Protein 6XJB (pdb70)

B-factor: mean 52.87, std 14.6, range [23.79, 111.24]

Structure (mmCIF, N/CA/C/O backbone):
data_6XJB
#
_entry.id   6XJB
#
_cell.length_a   1.00
_cell.length_b   1.00
_cell.length_c   1.00
_cell.angle_alpha   90.00
_cell.angle_beta   90.00
_cell.angle_gamma   90.00
#
_symmetry.space_group_name_H-M   'P 1'
#
loop_
_atom_site.group_PDB
_atom_site.id
_atom_site.type_symbol
_atom_site.label_atom_id
_atom_site.label_alt_id
_atom_site.label_comp_id
_atom_site.label_asym_id
_atom_site.label_entity_id
_atom_site.label_seq_id
_atom_site.pdbx_PDB_ins_code
_atom_site.Cartn_x
_atom_site.Cartn_y
_atom_site.Cartn_z
_atom_site.occupancy
_atom_site.B_iso_or_equiv
_atom_site.auth_seq_id
_atom_site.auth_comp_id
_atom_site.auth_asym_id
_atom_site.auth_atom_id
_atom_site.pdbx_PDB_model_num
ATOM 1 N N . THR A 1 1 ? 163.726 97.366 108.138 1.00 78.31 674 THR A N 1
ATOM 2 C CA . THR A 1 1 ? 162.513 97.958 107.585 1.00 78.31 674 THR A CA 1
ATOM 3 C C . THR A 1 1 ? 162.305 99.378 108.102 1.00 78.31 674 THR A C 1
ATOM 4 O O . THR A 1 1 ? 161.331 99.657 108.801 1.00 78.31 674 THR A O 1
ATOM 8 N N . GLU A 1 2 ? 163.226 100.270 107.753 1.00 76.97 675 GLU A N 1
ATOM 9 C CA . GLU A 1 2 ? 163.117 101.652 108.194 1.00 76.97 675 GLU A CA 1
ATOM 10 C C . GLU A 1 2 ? 161.946 102.331 107.487 1.00 76.97 675 GLU A C 1
ATOM 11 O O . GLU A 1 2 ? 161.829 102.250 106.259 1.00 76.97 675 GLU A O 1
ATOM 17 N N . PRO A 1 3 ? 161.066 103.001 108.223 1.00 73.53 676 PRO A N 1
ATOM 18 C CA . PRO A 1 3 ? 159.887 103.609 107.602 1.00 73.53 676 PRO A CA 1
ATOM 19 C C . PRO A 1 3 ? 160.190 104.982 107.020 1.00 73.53 676 PRO A C 1
ATOM 20 O O . PRO A 1 3 ? 161.204 105.614 107.322 1.00 73.53 676 PRO A O 1
ATOM 24 N N . GLU A 1 4 ? 159.275 105.436 106.169 1.00 69.19 677 GLU A N 1
ATOM 25 C CA . GLU A 1 4 ? 159.374 106.756 105.570 1.00 69.19 677 GLU A CA 1
ATOM 26 C C . GLU A 1 4 ? 158.929 107.825 106.564 1.00 69.19 677 GLU A C 1
ATOM 27 O O . GLU A 1 4 ? 158.243 107.548 107.551 1.00 69.19 677 GLU A O 1
ATOM 33 N N . LYS A 1 5 ? 159.332 109.063 106.292 1.00 63.20 678 LYS A N 1
ATOM 34 C CA . LYS A 1 5 ? 159.025 110.196 107.155 1.00 63.20 678 LYS A CA 1
ATOM 35 C C . LYS A 1 5 ? 158.012 111.100 106.463 1.00 63.20 678 LYS A C 1
ATOM 36 O O . LYS A 1 5 ? 158.261 111.590 105.356 1.00 63.20 678 LYS A O 1
ATOM 42 N N . LYS A 1 6 ? 156.868 111.305 107.112 1.00 61.17 679 LYS A N 1
ATOM 43 C CA . LYS A 1 6 ? 155.821 112.179 106.604 1.00 61.17 679 LYS A CA 1
ATOM 44 C C . LYS A 1 6 ? 155.309 113.047 107.744 1.00 61.17 679 LYS A C 1
ATOM 45 O O . LYS A 1 6 ? 155.691 112.874 108.903 1.00 61.17 679 LYS A O 1
ATOM 51 N N . LEU A 1 7 ? 154.438 113.993 107.400 1.00 58.63 680 LEU A N 1
ATOM 52 C CA . LEU A 1 7 ? 153.781 114.816 108.404 1.00 58.63 680 LEU A CA 1
ATOM 53 C C . LEU A 1 7 ? 152.534 114.102 108.908 1.00 58.63 680 LEU A C 1
ATOM 54 O O . LEU A 1 7 ? 151.739 113.591 108.115 1.00 58.63 680 LEU A O 1
ATOM 59 N N . GLU A 1 8 ? 152.366 114.063 110.227 1.00 61.56 681 GLU A N 1
ATOM 60 C CA . GLU A 1 8 ? 151.273 113.327 110.845 1.00 61.56 681 GLU A CA 1
ATOM 61 C C . GLU A 1 8 ? 150.692 114.124 112.002 1.00 61.56 681 GLU A C 1
ATOM 62 O O . GLU A 1 8 ? 151.430 114.648 112.841 1.00 61.56 681 GLU A O 1
ATOM 68 N N . LEU A 1 9 ? 149.366 114.211 112.039 1.00 59.78 682 LEU A N 1
ATOM 69 C CA . LEU A 1 9 ? 148.659 114.831 113.150 1.00 59.78 682 LEU A CA 1
ATOM 70 C C . LEU A 1 9 ? 148.229 113.739 114.122 1.00 59.78 682 LEU A C 1
ATOM 71 O O . LEU A 1 9 ? 147.428 112.867 113.768 1.00 59.78 682 LEU A O 1
ATOM 76 N N . ARG A 1 10 ? 148.761 113.787 115.343 1.00 56.48 683 ARG A N 1
ATOM 77 C CA . ARG A 1 10 ? 148.554 112.727 116.324 1.00 56.48 683 ARG A CA 1
ATOM 78 C C . ARG A 1 10 ? 147.424 113.049 117.297 1.00 56.48 683 ARG A C 1
ATOM 79 O O . ARG A 1 10 ? 146.307 112.548 117.143 1.00 56.48 683 ARG A O 1
ATOM 87 N N . ASN A 1 11 ? 147.694 113.884 118.300 1.00 59.54 684 ASN A N 1
ATOM 88 C CA . ASN A 1 11 ? 146.717 114.170 119.353 1.00 59.54 684 ASN A CA 1
ATOM 89 C C . ASN A 1 11 ? 145.670 115.162 118.843 1.00 59.54 684 ASN A C 1
ATOM 90 O O . ASN A 1 11 ? 145.490 116.261 119.367 1.00 59.54 684 ASN A O 1
ATOM 95 N N . VAL A 1 12 ? 144.958 114.737 117.801 1.00 56.72 685 VAL A N 1
ATOM 96 C CA . VAL A 1 12 ? 143.894 115.543 117.203 1.00 56.72 685 VAL A CA 1
ATOM 97 C C . VAL A 1 12 ? 142.749 115.601 118.210 1.00 56.72 685 VAL A C 1
ATOM 98 O O . VAL A 1 12 ? 141.934 114.681 118.293 1.00 56.72 685 VAL A O 1
ATOM 102 N N . SER A 1 13 ? 142.685 116.687 118.983 1.00 56.39 686 SER A N 1
ATOM 103 C CA . SER A 1 13 ? 141.625 116.818 119.977 1.00 56.39 686 SER A CA 1
ATOM 104 C C . SER A 1 13 ? 140.275 117.056 119.315 1.00 56.39 686 SER A C 1
ATOM 105 O O . SER A 1 13 ? 139.320 116.309 119.557 1.00 56.39 686 SER A O 1
ATOM 108 N N . ASP A 1 14 ? 140.172 118.085 118.477 1.00 54.84 687 ASP A N 1
ATOM 109 C CA . ASP A 1 14 ? 138.928 118.350 117.771 1.00 54.84 687 ASP A CA 1
ATOM 110 C C . ASP A 1 14 ? 139.233 119.023 116.441 1.00 54.84 687 ASP A C 1
ATOM 111 O O . ASP A 1 14 ? 140.349 119.489 116.196 1.00 54.84 687 ASP A O 1
ATOM 116 N N . ILE A 1 15 ? 138.222 119.052 115.577 1.00 55.08 688 ILE A N 1
ATOM 117 C CA . ILE A 1 15 ? 138.349 119.561 114.218 1.00 55.08 688 ILE A CA 1
ATOM 118 C C . ILE A 1 15 ? 137.214 120.539 113.957 1.00 55.08 688 ILE A C 1
ATOM 119 O O . ILE A 1 15 ? 136.079 120.314 114.390 1.00 55.08 688 ILE A O 1
ATOM 124 N N . GLU A 1 16 ? 137.517 121.626 113.248 1.00 56.65 689 GLU A N 1
ATOM 125 C CA . GLU A 1 16 ? 136.532 122.640 112.909 1.00 56.65 689 GLU A CA 1
ATOM 126 C C . GLU A 1 16 ? 136.642 122.983 111.432 1.00 56.65 689 GLU A C 1
ATOM 127 O O . GLU A 1 16 ? 137.703 122.833 110.819 1.00 56.65 689 GLU A O 1
ATOM 133 N N . LEU A 1 17 ? 135.537 123.461 110.868 1.00 60.43 690 LEU A N 1
ATOM 134 C CA . LEU A 1 17 ? 135.457 123.810 109.456 1.00 60.43 690 LEU A CA 1
ATOM 135 C C . LEU A 1 17 ? 135.059 125.271 109.317 1.00 60.43 690 LEU A C 1
ATOM 136 O O . LEU A 1 17 ? 134.019 125.687 109.836 1.00 60.43 690 LEU A O 1
ATOM 141 N N . TYR A 1 18 ? 135.885 126.042 108.613 1.00 60.32 691 TYR A N 1
ATOM 142 C CA . TYR A 1 18 ? 135.629 127.453 108.371 1.00 60.32 691 TYR A CA 1
ATOM 143 C C . TYR A 1 18 ? 135.460 127.683 106.876 1.00 60.32 691 TYR A C 1
ATOM 144 O O . TYR A 1 18 ? 135.805 126.830 106.055 1.00 60.32 691 TYR A O 1
ATOM 153 N N . SER A 1 19 ? 134.929 128.853 106.528 1.00 62.89 692 SER A N 1
ATOM 154 C CA . SER A 1 19 ? 134.628 129.177 105.141 1.00 62.89 692 SER A CA 1
ATOM 155 C C . SER A 1 19 ? 135.038 130.611 104.841 1.00 62.89 692 SER A C 1
ATOM 156 O O . SER A 1 19 ? 135.360 131.390 105.740 1.00 62.89 692 SER A O 1
ATOM 159 N N . GLN A 1 20 ? 135.025 130.946 103.551 1.00 65.38 693 GLN A N 1
ATOM 160 C CA . GLN A 1 20 ? 135.287 132.2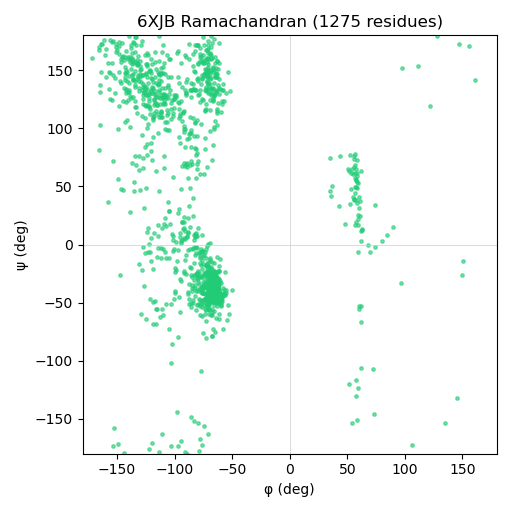98 103.070 1.00 65.38 693 GLN A CA 1
ATOM 161 C C . GLN A 1 20 ? 134.270 132.706 102.007 1.00 65.38 693 GLN A C 1
ATOM 162 O O . GLN A 1 20 ? 134.633 133.244 100.959 1.00 65.38 693 GLN A O 1
ATOM 168 N N . THR A 1 21 ? 132.987 132.445 102.265 1.00 69.02 694 THR A N 1
ATOM 169 C CA . THR A 1 21 ? 131.962 132.691 101.255 1.00 69.02 694 THR A CA 1
ATOM 170 C C . THR A 1 21 ? 131.701 134.181 101.073 1.00 69.02 694 THR A C 1
ATOM 171 O O . THR A 1 21 ? 131.811 134.707 99.960 1.00 69.02 694 THR A O 1
ATOM 175 N N . ASN A 1 22 ? 131.351 134.876 102.152 1.00 72.58 695 ASN A N 1
ATOM 176 C CA . ASN A 1 22 ? 130.999 136.288 102.095 1.00 72.58 695 ASN A CA 1
ATOM 177 C C . ASN A 1 22 ? 132.167 137.197 102.453 1.00 72.58 695 ASN A C 1
ATOM 178 O O . ASN A 1 22 ? 131.948 138.312 102.936 1.00 72.58 695 ASN A O 1
ATOM 183 N N . GLY A 1 23 ? 133.400 136.749 102.232 1.00 71.12 696 GLY A N 1
ATOM 184 C CA . GLY A 1 23 ? 134.564 137.525 102.596 1.00 71.12 696 GLY A CA 1
ATOM 185 C C . GLY A 1 23 ? 134.856 137.577 104.079 1.00 71.12 696 GLY A C 1
ATOM 186 O O . GLY A 1 23 ? 135.859 138.184 104.475 1.00 71.12 696 GLY A O 1
ATOM 187 N N . THR A 1 24 ? 134.015 136.965 104.910 1.00 66.51 697 THR A N 1
ATOM 188 C CA . THR A 1 24 ? 134.209 136.931 106.352 1.00 66.51 697 THR A CA 1
ATOM 189 C C . THR A 1 24 ? 134.160 135.484 106.816 1.00 66.51 697 THR A C 1
ATOM 190 O O . THR A 1 24 ? 133.245 134.742 106.447 1.00 66.51 697 THR A O 1
ATOM 194 N N . TYR A 1 25 ? 135.142 135.090 107.619 1.00 58.80 698 TYR A N 1
ATOM 195 C CA . TYR A 1 25 ? 135.251 133.704 108.047 1.00 58.80 698 TYR A CA 1
ATOM 196 C C . TYR A 1 25 ? 134.289 133.413 109.191 1.00 58.80 698 TYR A C 1
ATOM 197 O O . TYR A 1 25 ? 134.090 134.239 110.085 1.00 58.80 698 TYR A O 1
ATOM 206 N N . ARG A 1 26 ? 133.690 132.224 109.158 1.00 62.30 699 ARG A N 1
ATOM 207 C CA . ARG A 1 26 ? 132.732 131.817 110.172 1.00 62.30 699 ARG A CA 1
ATOM 208 C C . ARG A 1 26 ? 132.828 130.310 110.364 1.00 62.30 699 ARG A C 1
ATOM 209 O O . ARG A 1 26 ? 133.498 129.607 109.604 1.00 62.30 699 ARG A O 1
ATOM 217 N N . GLN A 1 27 ? 132.141 129.819 111.391 1.00 64.04 700 GLN A N 1
ATOM 218 C CA . GLN A 1 27 ? 132.217 128.420 111.799 1.00 64.04 700 GLN A CA 1
ATOM 219 C C . GLN A 1 27 ? 131.059 127.648 111.177 1.00 64.04 700 GLN A C 1
ATOM 220 O O . GLN A 1 27 ? 129.903 127.823 111.573 1.00 64.04 700 GLN A O 1
ATOM 226 N N . HIS A 1 28 ? 131.373 126.791 110.203 1.00 67.29 701 HIS A N 1
ATOM 227 C CA . HIS A 1 28 ? 130.393 125.876 109.620 1.00 67.29 701 HIS A CA 1
ATOM 228 C C . HIS A 1 28 ? 130.424 124.561 110.400 1.00 67.29 701 HIS A C 1
ATOM 229 O O . HIS A 1 28 ? 130.833 123.507 109.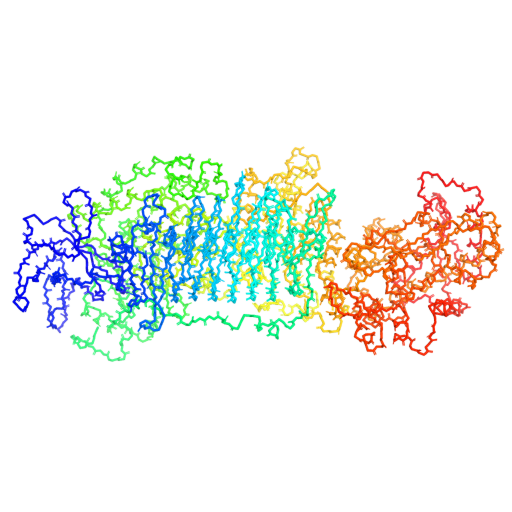909 1.00 67.29 701 HIS A O 1
ATOM 236 N N . VAL A 1 29 ? 129.975 124.644 111.653 1.00 75.09 702 VAL A N 1
ATOM 237 C CA . VAL A 1 29 ? 130.091 123.507 112.562 1.00 75.09 702 VAL A CA 1
ATOM 238 C C . VAL A 1 29 ? 129.140 122.388 112.154 1.00 75.09 702 VAL A C 1
ATOM 239 O O . VAL A 1 29 ? 129.499 121.205 112.192 1.00 75.09 702 VAL A O 1
ATOM 243 N N . SER A 1 30 ? 127.921 122.737 111.748 1.00 82.49 703 SER A N 1
ATOM 244 C CA . SER A 1 30 ? 126.921 121.741 111.397 1.00 82.49 703 SER A CA 1
ATOM 245 C C . SER A 1 30 ? 126.109 122.229 110.207 1.00 82.49 703 SER A C 1
ATOM 246 O O . SER A 1 30 ? 126.160 123.403 109.832 1.00 82.49 703 SER A O 1
ATOM 249 N N . LEU A 1 31 ? 125.359 121.300 109.617 1.00 88.09 704 LEU A N 1
ATOM 250 C CA . LEU A 1 31 ? 124.472 121.573 108.488 1.00 88.09 704 LEU A CA 1
ATOM 251 C C . LEU A 1 31 ? 125.236 122.186 107.315 1.00 88.09 704 LEU A C 1
ATOM 252 O O . LEU A 1 31 ? 124.981 123.312 106.885 1.00 88.09 704 LEU A O 1
ATOM 257 N N . ASP A 1 32 ? 126.196 121.416 106.799 1.00 87.08 705 ASP A N 1
ATOM 258 C CA . ASP A 1 32 ? 126.884 121.833 105.584 1.00 87.08 705 ASP A CA 1
ATOM 259 C C . ASP A 1 32 ? 125.989 121.683 104.362 1.00 87.08 705 ASP A C 1
ATOM 260 O O . ASP A 1 32 ? 126.253 122.293 103.320 1.00 87.08 705 ASP A O 1
ATOM 265 N N . GLY A 1 33 ? 124.933 120.882 104.467 1.00 87.43 706 GLY A N 1
ATOM 266 C CA . GLY A 1 33 ? 124.022 120.686 103.361 1.00 87.43 706 GLY A CA 1
ATOM 267 C C . GLY A 1 33 ? 124.624 119.834 102.264 1.00 87.43 706 GLY A C 1
ATOM 268 O O . GLY A 1 33 ? 125.401 118.902 102.493 1.00 87.43 706 GLY A O 1
ATOM 269 N N . ILE A 1 34 ? 124.240 120.169 101.037 1.00 89.17 707 ILE A N 1
ATOM 270 C CA . ILE A 1 34 ? 124.789 119.521 99.850 1.00 89.17 707 ILE A CA 1
ATOM 271 C C . ILE A 1 34 ? 126.276 119.859 99.797 1.00 89.17 707 ILE A C 1
ATOM 272 O O . ILE A 1 34 ? 126.676 120.937 100.262 1.00 89.17 707 ILE A O 1
ATOM 277 N N . PRO A 1 35 ? 127.132 118.965 99.304 1.00 84.40 708 PRO A N 1
ATOM 278 C CA . PRO A 1 35 ? 128.540 119.327 99.106 1.00 84.40 708 PRO A CA 1
ATOM 279 C C . PRO A 1 35 ? 128.681 120.608 98.296 1.00 84.40 708 PRO A C 1
ATOM 280 O O . PRO A 1 35 ? 128.048 120.779 97.252 1.00 84.40 708 PRO A O 1
ATOM 284 N N . GLU A 1 36 ? 129.520 121.513 98.793 1.00 80.82 709 GLU A N 1
ATOM 285 C CA . GLU A 1 36 ? 129.632 122.838 98.200 1.00 80.82 709 GLU A CA 1
ATOM 286 C C . GLU A 1 36 ? 130.272 122.765 96.820 1.00 80.82 709 GLU A C 1
ATOM 287 O O . GLU A 1 36 ? 131.082 121.880 96.535 1.00 80.82 709 GLU A O 1
ATOM 293 N N . ASN A 1 37 ? 129.895 123.712 95.958 1.00 81.39 710 ASN A N 1
ATOM 294 C CA . ASN A 1 37 ? 130.417 123.726 94.596 1.00 81.39 710 ASN A CA 1
ATOM 295 C C . ASN A 1 37 ? 131.885 124.133 94.565 1.00 81.39 710 ASN A C 1
ATOM 296 O O . ASN A 1 37 ? 132.698 123.498 93.883 1.00 81.39 710 ASN A O 1
ATOM 301 N N . THR A 1 38 ? 132.243 125.187 95.292 1.00 78.76 711 THR A N 1
ATOM 302 C CA . THR A 1 38 ? 133.612 125.674 95.350 1.00 78.76 711 THR A CA 1
ATOM 303 C C . THR A 1 38 ? 134.235 125.309 96.691 1.00 78.76 711 THR A C 1
ATOM 304 O O . THR A 1 38 ? 133.564 125.308 97.727 1.00 78.76 711 THR A O 1
ATOM 308 N N . ASP A 1 39 ? 135.527 124.998 96.663 1.00 74.49 712 ASP A N 1
ATOM 309 C CA . ASP A 1 39 ? 136.252 124.544 97.844 1.00 74.49 712 ASP A CA 1
ATOM 310 C C . ASP A 1 39 ? 137.215 125.633 98.308 1.00 74.49 712 ASP A C 1
ATOM 311 O O . ASP A 1 39 ? 138.427 125.565 98.096 1.00 74.49 712 ASP A O 1
ATOM 316 N N . THR A 1 40 ? 136.654 126.653 98.953 1.00 65.81 713 THR A N 1
ATOM 317 C CA . THR A 1 40 ? 137.435 127.686 99.617 1.00 65.81 713 THR A CA 1
ATOM 318 C C . THR A 1 40 ? 137.500 127.484 101.124 1.00 65.81 713 THR A C 1
ATOM 319 O O . THR A 1 40 ? 138.060 128.330 101.826 1.00 65.81 713 THR A O 1
ATOM 323 N N . TYR A 1 41 ? 136.938 126.392 101.632 1.00 62.22 714 TYR A N 1
ATOM 324 C CA . TYR A 1 41 ? 136.985 126.106 103.057 1.00 62.22 714 TYR A CA 1
ATOM 325 C C . TYR A 1 41 ? 138.402 125.738 103.475 1.00 62.22 714 TYR A C 1
ATOM 326 O O . TYR A 1 41 ? 139.229 125.350 102.646 1.00 62.22 714 TYR A O 1
ATOM 335 N N . PHE A 1 42 ? 138.686 125.861 104.769 1.00 54.55 715 PHE A N 1
ATOM 336 C CA . PHE A 1 42 ? 139.949 125.409 105.334 1.00 54.55 715 PHE A CA 1
ATOM 337 C C . PHE A 1 42 ? 139.695 124.799 106.705 1.00 54.55 715 PHE A C 1
ATOM 338 O O . PHE A 1 42 ? 139.008 125.394 107.541 1.00 54.55 715 PHE A O 1
ATOM 346 N N . VAL A 1 43 ? 140.233 123.603 106.918 1.00 53.07 716 VAL A N 1
ATOM 347 C CA . VAL A 1 43 ? 140.007 122.837 108.135 1.00 53.07 716 VAL A CA 1
ATOM 348 C C . VAL A 1 43 ? 141.001 123.286 109.197 1.00 53.07 716 VAL A C 1
ATOM 349 O O . VAL A 1 43 ? 142.203 123.410 108.931 1.00 53.07 716 VAL A O 1
ATOM 353 N N . LYS A 1 44 ? 140.499 123.529 110.404 1.00 50.41 717 LYS A N 1
ATOM 354 C CA . LYS A 1 44 ? 141.309 123.941 111.542 1.00 50.41 717 LYS A CA 1
ATOM 355 C C . LYS A 1 44 ? 141.284 122.826 112.577 1.00 50.41 717 LYS A C 1
ATOM 356 O O . LYS A 1 44 ? 140.247 122.578 113.200 1.00 50.41 717 LYS A O 1
ATOM 362 N N . VAL A 1 45 ? 142.412 122.145 112.750 1.00 49.60 718 VAL A N 1
ATOM 363 C CA . VAL A 1 45 ? 142.511 121.037 113.693 1.00 49.60 718 VAL A CA 1
ATOM 364 C C . VAL A 1 45 ? 143.180 121.540 114.965 1.00 49.60 718 VAL A C 1
ATOM 365 O O . VAL A 1 45 ? 144.330 121.998 114.940 1.00 49.60 718 VAL A O 1
ATOM 369 N N . LYS A 1 46 ? 142.449 121.492 116.075 1.00 52.66 719 LYS A N 1
ATOM 370 C CA . LYS A 1 46 ? 142.969 121.897 117.371 1.00 52.66 719 LYS A CA 1
ATOM 371 C C . LYS A 1 46 ? 143.386 120.656 118.146 1.00 52.66 719 LYS A C 1
ATOM 372 O O . LYS A 1 46 ? 142.602 119.710 118.288 1.00 52.66 719 LYS A O 1
ATOM 378 N N . SER A 1 47 ? 144.622 120.660 118.634 1.00 56.09 720 SER A N 1
ATOM 379 C CA . SER A 1 47 ? 145.214 119.516 119.307 1.00 56.09 720 SER A CA 1
ATOM 380 C C . SER A 1 47 ? 145.422 119.833 120.780 1.00 56.09 720 SER A C 1
ATOM 381 O O . SER A 1 47 ? 145.684 120.982 121.145 1.00 56.09 720 SER A O 1
ATOM 384 N N . SER A 1 48 ? 145.298 118.808 121.624 1.00 60.17 721 SER A N 1
ATOM 385 C CA . SER A 1 48 ? 145.559 118.995 123.047 1.00 60.17 721 SER A CA 1
ATOM 386 C C . SER A 1 48 ? 147.055 118.996 123.334 1.00 60.17 721 SER A C 1
ATOM 387 O O . SER A 1 48 ? 147.502 119.564 124.337 1.00 60.17 721 SER A O 1
ATOM 390 N N . ALA A 1 49 ? 147.845 118.362 122.465 1.00 58.50 722 ALA A N 1
ATOM 391 C CA . ALA A 1 49 ? 149.286 118.307 122.684 1.00 58.50 722 ALA A CA 1
ATOM 392 C C . ALA A 1 49 ? 149.970 119.583 122.212 1.00 58.50 722 ALA A C 1
ATOM 393 O O . ALA A 1 49 ? 150.664 120.246 122.991 1.00 58.50 722 ALA A O 1
ATOM 395 N N . PHE A 1 50 ? 149.787 119.946 120.943 1.00 55.54 723 PHE A N 1
ATOM 396 C CA . PHE A 1 50 ? 150.418 121.130 120.378 1.00 55.54 723 PHE A CA 1
ATOM 397 C C . PHE A 1 50 ? 149.343 122.060 119.836 1.00 55.54 723 PHE A C 1
ATOM 398 O O . PHE A 1 50 ? 148.143 121.807 119.967 1.00 55.54 723 PHE A O 1
ATOM 406 N N . LYS A 1 51 ? 149.792 123.146 119.215 1.00 54.33 724 LYS A N 1
ATOM 407 C CA . LYS A 1 51 ? 148.882 124.179 118.746 1.00 54.33 724 LYS A CA 1
ATOM 408 C C . LYS A 1 51 ? 148.076 123.696 117.543 1.00 54.33 724 LYS A C 1
ATOM 409 O O . LYS A 1 51 ? 148.319 122.627 116.978 1.00 54.33 724 LYS A O 1
ATOM 415 N N . ASP A 1 52 ? 147.101 124.513 117.154 1.00 51.92 725 ASP A N 1
ATOM 416 C CA . ASP A 1 52 ? 146.221 124.174 116.045 1.00 51.92 725 ASP A CA 1
ATOM 417 C C . ASP A 1 52 ? 146.955 124.280 114.714 1.00 51.92 725 ASP A C 1
ATOM 418 O O . ASP A 1 52 ? 147.992 124.937 114.599 1.00 51.92 725 ASP A O 1
ATOM 423 N N . VAL A 1 53 ? 146.403 123.620 113.698 1.00 49.28 726 VAL A N 1
ATOM 424 C CA . VAL A 1 53 ? 146.953 123.628 112.347 1.00 49.28 726 VAL A CA 1
ATOM 425 C C . VAL A 1 53 ? 145.827 123.938 111.369 1.00 49.28 726 VAL A C 1
ATOM 426 O O . VAL A 1 53 ? 144.734 123.369 111.473 1.00 49.28 726 VAL A O 1
ATOM 430 N N . TYR A 1 54 ? 146.095 124.839 110.423 1.00 49.79 727 TYR A N 1
ATOM 431 C CA . TYR A 1 54 ? 145.128 125.227 109.400 1.00 49.79 727 TYR A CA 1
ATOM 432 C C . TYR A 1 54 ? 145.570 124.609 108.079 1.00 49.79 727 TYR A C 1
ATOM 433 O O . TYR A 1 54 ? 146.634 124.952 107.554 1.00 49.79 727 TYR A O 1
ATOM 442 N N . ILE A 1 55 ? 144.757 123.710 107.537 1.00 52.52 728 ILE A N 1
ATOM 443 C CA . ILE A 1 55 ? 145.083 122.992 106.312 1.00 52.52 728 ILE A CA 1
ATOM 444 C C . ILE A 1 55 ? 143.932 123.154 105.325 1.00 52.52 728 ILE A C 1
ATOM 445 O O . ILE A 1 55 ? 142.767 123.032 105.709 1.00 52.52 728 ILE A O 1
ATOM 450 N N . PRO A 1 56 ? 144.199 123.425 104.050 1.00 55.09 729 PRO A N 1
ATOM 451 C CA . PRO A 1 56 ? 143.103 123.688 103.111 1.00 55.09 729 PRO A CA 1
ATOM 452 C C . PRO A 1 56 ? 142.395 122.403 102.709 1.00 55.09 729 PRO A C 1
ATOM 453 O O . PRO A 1 56 ? 143.010 121.341 102.594 1.00 55.09 729 PRO A O 1
ATOM 457 N N . VAL A 1 57 ? 141.084 122.512 102.493 1.00 60.98 730 VAL A N 1
ATOM 458 C CA . VAL A 1 57 ? 140.283 121.346 102.143 1.00 60.98 730 VAL A CA 1
ATOM 459 C C . VAL A 1 57 ? 140.554 120.948 100.699 1.00 60.98 730 VAL A C 1
ATOM 460 O O . VAL A 1 57 ? 140.998 121.764 99.879 1.00 60.98 730 VAL A O 1
ATOM 464 N N . ALA A 1 58 ? 140.298 119.679 100.384 1.00 68.18 731 ALA A N 1
ATOM 465 C CA . ALA A 1 58 ? 140.469 119.155 99.035 1.00 68.18 731 ALA A CA 1
ATOM 466 C C . ALA A 1 58 ? 139.167 118.637 98.438 1.00 68.18 731 ALA A C 1
ATOM 467 O O . ALA A 1 58 ? 138.825 118.984 97.304 1.00 68.18 731 ALA A O 1
ATOM 469 N N . SER A 1 59 ? 138.433 117.810 99.178 1.00 69.65 732 SER A N 1
ATOM 470 C CA . SER A 1 59 ? 137.224 117.192 98.648 1.00 69.65 732 SER A CA 1
ATOM 471 C C . SER A 1 59 ? 136.176 117.062 99.740 1.00 69.65 732 SER A C 1
ATOM 472 O O . SER A 1 59 ? 136.428 116.439 100.774 1.00 69.65 732 SER A O 1
ATOM 475 N N . ILE A 1 60 ? 134.999 117.630 99.502 1.00 73.49 733 ILE A N 1
ATOM 476 C CA . ILE A 1 60 ? 133.864 117.519 100.411 1.00 73.49 733 ILE A CA 1
ATOM 477 C C . ILE A 1 60 ? 132.801 116.681 99.718 1.00 73.49 733 ILE A C 1
ATOM 478 O O . ILE A 1 60 ? 132.226 117.110 98.710 1.00 73.49 733 ILE A O 1
ATOM 483 N N . THR A 1 61 ? 132.536 115.487 100.248 1.00 79.94 734 THR A N 1
ATOM 484 C CA . THR A 1 61 ? 131.577 114.583 99.635 1.00 79.94 734 THR A CA 1
ATOM 485 C C . THR A 1 61 ? 130.653 114.031 100.709 1.00 79.94 734 THR A C 1
ATOM 486 O O . THR A 1 61 ? 130.861 114.243 101.905 1.00 79.94 734 THR A O 1
ATOM 490 N N . GLU A 1 62 ? 129.624 113.318 100.265 1.00 90.13 735 GLU A N 1
ATOM 491 C CA . GLU A 1 62 ? 128.651 112.703 101.156 1.00 90.13 735 GLU A CA 1
ATOM 492 C C . GLU A 1 62 ? 128.849 111.195 101.156 1.00 90.13 735 GLU A C 1
ATOM 493 O O . GLU A 1 62 ? 128.900 110.570 100.092 1.00 90.13 735 GLU A O 1
ATOM 499 N N . GLU A 1 63 ? 128.962 110.617 102.348 1.00 94.93 736 GLU A N 1
ATOM 500 C CA . GLU A 1 63 ? 129.107 109.181 102.512 1.00 94.93 736 GLU A CA 1
ATOM 501 C C . GLU A 1 63 ? 128.174 108.710 103.617 1.00 94.93 736 GLU A C 1
ATOM 502 O O . GLU A 1 63 ? 127.999 109.377 104.640 1.00 94.93 736 GLU A O 1
ATOM 508 N N . LYS A 1 64 ? 127.568 107.546 103.399 1.00 97.81 737 LYS A N 1
ATOM 509 C CA . LYS A 1 64 ? 126.620 106.973 104.348 1.00 97.81 737 LYS A CA 1
ATOM 510 C C . LYS A 1 64 ? 127.398 106.256 105.446 1.00 97.81 737 LYS A C 1
ATOM 511 O O . LYS A 1 64 ? 127.942 105.170 105.223 1.00 97.81 737 LYS A O 1
ATOM 517 N N . ARG A 1 65 ? 127.457 106.867 106.631 1.00 102.56 738 ARG A N 1
ATOM 518 C CA . ARG A 1 65 ? 128.104 106.213 107.763 1.00 102.56 738 ARG A CA 1
ATOM 519 C C . ARG A 1 65 ? 127.288 105.015 108.233 1.00 102.56 738 ARG A C 1
ATOM 520 O O . ARG A 1 65 ? 127.822 103.914 108.414 1.00 102.56 738 ARG A O 1
ATOM 528 N N . ASN A 1 66 ? 125.983 105.215 108.436 1.00 105.19 739 ASN A N 1
ATOM 529 C CA . ASN A 1 66 ? 125.038 104.162 108.783 1.00 105.19 739 ASN A CA 1
ATOM 530 C C . ASN A 1 66 ? 123.704 104.526 108.125 1.00 105.19 739 ASN A C 1
ATOM 531 O O . ASN A 1 66 ? 122.634 104.499 108.730 1.00 105.19 739 ASN A O 1
ATOM 536 N N . GLY A 1 67 ? 123.775 104.881 106.846 1.00 102.93 740 GLY A N 1
ATOM 537 C CA . GLY A 1 67 ? 122.594 105.340 106.132 1.00 102.93 740 GLY A CA 1
ATOM 538 C C . GLY A 1 67 ? 122.173 106.742 106.511 1.00 102.93 740 GLY A C 1
ATOM 539 O O . GLY A 1 67 ? 120.973 107.045 106.531 1.00 102.93 740 GLY A O 1
ATOM 540 N N . GLN A 1 68 ? 123.136 107.611 106.812 1.00 99.13 741 GLN A N 1
ATOM 541 C CA . GLN A 1 68 ? 122.859 108.977 107.224 1.00 99.13 741 GLN A CA 1
ATOM 542 C C . GLN A 1 68 ? 123.738 109.941 106.440 1.00 99.13 741 GLN A C 1
ATOM 543 O O . GLN A 1 68 ? 124.751 109.556 105.850 1.00 99.13 741 GLN A O 1
ATOM 549 N N . SER A 1 69 ? 123.334 111.212 106.445 1.00 93.62 742 SER A N 1
ATOM 550 C CA . SER A 1 69 ? 124.023 112.259 105.689 1.00 93.62 742 SER A CA 1
ATOM 551 C C . SER A 1 69 ? 125.180 112.818 106.519 1.00 93.62 742 SER A C 1
ATOM 552 O O . SER A 1 69 ? 125.155 113.943 107.021 1.00 93.62 742 SER A O 1
ATOM 555 N N . VAL A 1 70 ? 126.216 111.997 106.655 1.00 91.10 743 VAL A N 1
ATOM 556 C CA . VAL A 1 70 ? 127.432 112.367 107.369 1.00 91.10 743 VAL A CA 1
ATOM 557 C C . VAL A 1 70 ? 128.493 112.693 106.326 1.00 91.10 743 VAL A C 1
ATOM 558 O O . VAL A 1 70 ? 129.018 111.796 105.657 1.00 91.10 743 VAL A O 1
ATOM 562 N N . TYR A 1 71 ? 128.812 113.976 106.186 1.00 85.35 744 TYR A N 1
ATOM 563 C CA . TYR A 1 71 ? 129.732 114.406 105.142 1.00 85.35 744 TYR A CA 1
ATOM 564 C C . TYR A 1 71 ? 131.164 114.010 105.476 1.00 85.35 744 TYR A C 1
ATOM 565 O O . TYR A 1 71 ? 131.647 114.230 106.590 1.00 85.35 744 TYR A O 1
ATOM 574 N N . LYS A 1 72 ? 131.845 113.428 104.493 1.00 74.13 745 LYS A N 1
ATOM 575 C CA . LYS A 1 72 ? 133.261 113.108 104.599 1.00 74.13 745 LYS A CA 1
ATOM 576 C C . LYS A 1 72 ? 134.054 114.183 103.867 1.00 74.13 745 LYS A C 1
ATOM 577 O O . LYS A 1 72 ? 133.810 114.445 102.682 1.00 74.13 745 LYS A O 1
ATOM 583 N N . ILE A 1 73 ? 134.996 114.803 104.569 1.00 67.03 746 ILE A N 1
ATOM 584 C CA . ILE A 1 73 ? 135.807 115.879 104.022 1.00 67.03 746 ILE A CA 1
ATOM 585 C C . ILE A 1 73 ? 137.273 115.489 104.136 1.00 67.03 746 ILE A C 1
ATOM 586 O O . ILE A 1 73 ? 137.736 115.068 105.206 1.00 67.03 746 ILE A O 1
ATOM 591 N N . THR A 1 74 ? 137.990 115.608 103.022 1.00 67.69 747 THR A N 1
ATOM 592 C CA . THR A 1 74 ? 139.400 115.270 102.919 1.00 67.69 747 THR A CA 1
ATOM 593 C C . THR A 1 74 ? 140.183 116.543 102.640 1.00 67.69 747 THR A C 1
ATOM 594 O O . THR A 1 74 ? 139.867 117.274 101.693 1.00 67.69 747 THR A O 1
ATOM 598 N N . ALA A 1 75 ? 141.202 116.797 103.455 1.00 63.47 748 ALA A N 1
ATOM 599 C CA . ALA A 1 75 ? 142.028 117.989 103.338 1.00 63.47 748 ALA A CA 1
ATOM 600 C C . ALA A 1 75 ? 143.269 117.693 102.509 1.00 63.47 748 ALA A C 1
ATOM 601 O O . ALA A 1 75 ? 143.705 116.542 102.413 1.00 63.47 748 ALA A O 1
ATOM 603 N N . LYS A 1 76 ? 143.834 118.739 101.913 1.00 63.27 749 LYS A N 1
ATOM 604 C CA . LYS A 1 76 ? 145.008 118.630 101.058 1.00 63.27 749 LYS A CA 1
ATOM 605 C C . LYS A 1 76 ? 146.203 119.255 101.762 1.00 63.27 749 LYS A C 1
ATOM 606 O O . LYS A 1 76 ? 146.137 120.407 102.203 1.00 63.27 749 LYS A O 1
ATOM 612 N N . ALA A 1 77 ? 147.289 118.495 101.866 1.00 61.37 750 ALA A N 1
ATOM 613 C CA . ALA A 1 77 ? 148.542 118.992 102.406 1.00 61.37 750 ALA A CA 1
ATOM 614 C C . ALA A 1 77 ? 149.684 118.353 101.631 1.00 61.37 750 ALA A C 1
ATOM 615 O O . ALA A 1 77 ? 149.470 117.566 100.705 1.00 61.37 750 ALA A O 1
ATOM 617 N N . GLU A 1 78 ? 150.911 118.705 102.015 1.00 61.04 751 GLU A N 1
ATOM 618 C CA . GLU A 1 78 ? 152.078 118.175 101.317 1.00 61.04 751 GLU A CA 1
ATOM 619 C C . GLU A 1 78 ? 152.191 116.668 101.506 1.00 61.04 751 GLU A C 1
ATOM 620 O O . GLU A 1 78 ? 151.894 115.891 100.591 1.00 61.04 751 GLU A O 1
ATOM 626 N N . LYS A 1 79 ? 152.617 116.232 102.698 1.00 60.54 752 LYS A N 1
ATOM 627 C CA . LYS A 1 79 ? 152.780 114.819 103.011 1.00 60.54 752 LYS A CA 1
ATOM 628 C C . LYS A 1 79 ? 152.081 114.544 104.345 1.00 60.54 752 LYS A C 1
ATOM 629 O O . LYS A 1 79 ? 152.698 114.183 105.345 1.00 60.54 752 LYS A O 1
ATOM 635 N N . LEU A 1 80 ? 150.762 114.716 104.359 1.00 62.25 753 LEU A N 1
ATOM 636 C CA . LEU A 1 80 ? 149.959 114.537 105.561 1.00 62.25 753 LEU A CA 1
ATOM 637 C C . LEU A 1 80 ? 149.448 113.103 105.616 1.00 62.25 753 LEU A C 1
ATOM 638 O O . LEU A 1 80 ? 148.631 112.700 104.782 1.00 62.25 753 LEU A O 1
ATOM 643 N N . GLN A 1 81 ? 149.927 112.342 106.594 1.00 63.84 754 GLN A N 1
ATOM 644 C CA . GLN A 1 81 ? 149.521 110.958 106.795 1.00 63.84 754 GLN A CA 1
ATOM 645 C C . GLN A 1 81 ? 148.635 110.880 108.029 1.00 63.84 754 GLN A C 1
ATOM 646 O O . GLN A 1 81 ? 149.017 111.361 109.101 1.00 63.84 754 GLN A O 1
ATOM 652 N N . GLN A 1 82 ? 147.459 110.281 107.878 1.00 66.95 755 GLN A N 1
ATOM 653 C CA . GLN A 1 82 ? 146.507 110.122 108.968 1.00 66.95 755 GLN A CA 1
ATOM 654 C C . GLN A 1 82 ? 146.285 108.640 109.234 1.00 66.95 755 GLN A C 1
ATOM 655 O O . GLN A 1 82 ? 146.006 107.874 108.306 1.00 66.95 755 GLN A O 1
ATOM 661 N N . GLU A 1 83 ? 146.409 108.243 110.498 1.00 71.58 756 GLU A N 1
ATOM 662 C CA . GLU A 1 83 ? 146.235 106.851 110.900 1.00 71.58 756 GLU A CA 1
ATOM 663 C C . GLU A 1 83 ? 144.753 106.601 111.154 1.00 71.58 756 GLU A C 1
ATOM 664 O O . GLU A 1 83 ? 144.249 106.868 112.250 1.00 71.58 756 GLU A O 1
ATOM 670 N N . LEU A 1 84 ? 144.059 106.085 110.145 1.00 73.34 757 LEU A N 1
ATOM 671 C CA . LEU A 1 84 ? 142.628 105.818 110.218 1.00 73.34 757 LEU A CA 1
ATOM 672 C C . LEU A 1 84 ? 142.409 104.313 110.285 1.00 73.34 757 LEU A C 1
ATOM 673 O O . LEU A 1 84 ? 142.821 103.585 109.376 1.00 73.34 757 LEU A O 1
ATOM 678 N N . GLU A 1 85 ? 141.759 103.856 111.357 1.00 76.40 758 GLU A N 1
ATOM 679 C CA . GLU A 1 85 ? 141.437 102.440 111.549 1.00 76.40 758 GLU A CA 1
ATOM 680 C C . GLU A 1 85 ? 142.693 101.572 111.511 1.00 76.40 758 GLU A C 1
ATOM 681 O O . GLU A 1 85 ? 142.757 100.571 110.794 1.00 76.40 758 GLU A O 1
ATOM 687 N N . ASN A 1 86 ? 143.706 101.971 112.281 1.00 74.81 759 ASN A N 1
ATOM 688 C CA . ASN A 1 86 ? 144.964 101.244 112.438 1.00 74.81 759 ASN A CA 1
ATOM 689 C C . ASN A 1 86 ? 145.745 101.112 111.135 1.00 74.81 759 ASN A C 1
ATOM 690 O O . ASN A 1 86 ? 146.712 100.346 111.069 1.00 74.81 759 ASN A O 1
ATOM 695 N N . LYS A 1 87 ? 145.354 101.841 110.092 1.00 71.41 760 LYS A N 1
ATOM 696 C CA . LYS A 1 87 ? 146.094 101.873 108.840 1.00 71.41 760 LYS A CA 1
ATOM 697 C C . LYS A 1 87 ? 146.310 103.322 108.429 1.00 71.41 760 LYS A C 1
ATOM 698 O O . LYS A 1 87 ? 145.576 104.219 108.851 1.00 71.41 760 LYS A O 1
ATOM 704 N N . TYR A 1 88 ? 147.327 103.543 107.602 1.00 67.67 761 TYR A N 1
ATOM 705 C CA . TYR A 1 88 ? 147.774 104.885 107.252 1.00 67.67 761 TYR A CA 1
ATOM 706 C C . TYR A 1 88 ? 147.198 105.291 105.901 1.00 67.67 761 TYR A C 1
ATOM 707 O O . TYR A 1 88 ? 147.321 104.550 104.919 1.00 67.67 761 TYR A O 1
ATOM 716 N N . VAL A 1 89 ? 146.572 106.464 105.858 1.00 65.75 762 VAL A N 1
ATOM 717 C CA . VAL A 1 89 ? 146.048 107.042 104.628 1.00 65.75 762 VAL A CA 1
ATOM 718 C C . VAL A 1 89 ? 146.846 108.301 104.318 1.00 65.75 762 VAL A C 1
ATOM 719 O O . VAL A 1 89 ? 147.287 109.020 105.223 1.00 65.75 762 VAL A O 1
ATOM 723 N N . ASP A 1 90 ? 147.032 108.569 103.027 1.00 64.21 763 ASP A N 1
ATOM 724 C CA . ASP A 1 90 ? 147.880 109.665 102.574 1.00 64.21 763 ASP A CA 1
ATOM 725 C C . ASP A 1 90 ? 147.189 111.024 102.619 1.00 64.21 763 ASP A C 1
ATOM 726 O O . ASP A 1 90 ? 147.757 112.005 102.129 1.00 64.21 763 ASP A O 1
ATOM 731 N N . ASN A 1 91 ? 145.990 111.112 103.189 1.00 63.36 764 ASN A N 1
ATOM 732 C CA . ASN A 1 91 ? 145.289 112.381 103.304 1.00 63.36 764 ASN A CA 1
ATOM 733 C C . ASN A 1 91 ? 144.448 112.385 104.571 1.00 63.36 764 ASN A C 1
ATOM 734 O O . ASN A 1 91 ? 143.953 111.344 105.009 1.00 63.36 764 ASN A O 1
ATOM 739 N N . PHE A 1 92 ? 144.291 113.570 105.153 1.00 62.93 765 PHE A N 1
ATOM 740 C CA . PHE A 1 92 ? 143.506 113.713 106.371 1.00 62.93 765 PHE A CA 1
ATOM 741 C C . PHE A 1 92 ? 142.023 113.764 106.027 1.00 62.93 765 PHE A C 1
ATOM 742 O O . PHE A 1 92 ? 141.532 114.772 105.508 1.00 62.93 765 PHE A O 1
ATOM 750 N N . THR A 1 93 ? 141.311 112.680 106.322 1.00 64.95 766 THR A N 1
ATOM 751 C CA . THR A 1 93 ? 139.901 112.537 105.991 1.00 64.95 766 THR A CA 1
ATOM 752 C C . THR A 1 93 ? 139.106 112.381 107.277 1.00 64.95 766 THR A C 1
ATOM 753 O O . THR A 1 93 ? 139.390 111.482 108.075 1.00 64.95 766 THR A O 1
ATOM 757 N N . PHE A 1 94 ? 138.113 113.244 107.481 1.00 68.09 767 PHE A N 1
ATOM 758 C CA . PHE A 1 94 ? 137.292 113.157 108.679 1.00 68.09 767 PHE A CA 1
ATOM 759 C C . PHE A 1 94 ? 135.825 113.394 108.346 1.00 68.09 767 PHE A C 1
ATOM 760 O O . PHE A 1 94 ? 135.479 114.010 107.334 1.00 68.09 767 PHE A O 1
ATOM 768 N N . TYR A 1 95 ? 134.964 112.885 109.223 1.00 75.09 768 TYR A N 1
ATOM 769 C CA . TYR A 1 95 ? 133.519 112.932 109.049 1.00 75.09 768 TYR A CA 1
ATOM 770 C C . TYR A 1 95 ? 132.932 114.015 109.941 1.00 75.09 768 TYR A C 1
ATOM 771 O O . TYR A 1 95 ? 133.411 114.231 111.060 1.00 75.09 768 TYR A O 1
ATOM 780 N N . LEU A 1 96 ? 131.898 114.689 109.448 1.00 83.73 769 LEU A N 1
ATOM 781 C CA . LEU A 1 96 ? 131.220 115.747 110.184 1.00 83.73 769 LEU A CA 1
ATOM 782 C C . LEU A 1 96 ? 129.781 115.334 110.458 1.00 83.73 769 LEU A C 1
ATOM 783 O O . LEU A 1 96 ? 129.062 114.929 109.538 1.00 83.73 769 LEU A O 1
ATOM 788 N N . ASP A 1 97 ? 129.367 115.438 111.719 1.00 91.52 770 ASP A N 1
ATOM 789 C CA . ASP A 1 97 ? 128.016 115.050 112.100 1.00 91.52 770 ASP A CA 1
ATOM 790 C C . ASP A 1 97 ? 126.999 116.044 111.556 1.00 91.52 770 ASP A C 1
ATOM 791 O O . ASP A 1 97 ? 127.335 117.182 111.216 1.00 91.52 770 ASP A O 1
ATOM 796 N N . LYS A 1 98 ? 125.740 115.606 111.477 1.00 94.04 771 LYS A N 1
ATOM 797 C CA . LYS A 1 98 ? 124.693 116.460 110.925 1.00 94.04 771 LYS A CA 1
ATOM 798 C C . LYS A 1 98 ? 124.305 117.566 111.901 1.00 94.04 771 LYS A C 1
ATOM 799 O O . LYS A 1 98 ? 124.443 118.755 111.591 1.00 94.04 771 LYS A O 1
ATOM 805 N N . LYS A 1 99 ? 123.833 117.197 113.089 1.00 95.47 772 LYS A N 1
ATOM 806 C CA . LYS A 1 99 ? 123.349 118.159 114.072 1.00 95.47 772 LYS A CA 1
ATOM 807 C C . LYS A 1 99 ? 123.082 117.416 115.374 1.00 95.47 772 LYS A C 1
ATOM 808 O O . LYS A 1 99 ? 122.922 116.193 115.393 1.00 95.47 772 LYS A O 1
ATOM 814 N N . ALA A 1 100 ? 123.033 118.177 116.466 1.00 96.42 773 ALA A N 1
ATOM 815 C CA . ALA A 1 100 ? 122.681 117.656 117.779 1.00 96.42 773 ALA A CA 1
ATOM 816 C C . ALA A 1 100 ? 121.500 118.450 118.313 1.00 96.42 773 ALA A C 1
ATOM 817 O O . ALA A 1 100 ? 121.595 119.670 118.481 1.00 96.42 773 ALA A O 1
ATOM 819 N N . LYS A 1 101 ? 120.394 117.759 118.578 1.00 99.66 774 LYS A N 1
ATOM 820 C CA . LYS A 1 101 ? 119.160 118.411 119.019 1.00 99.66 774 LYS A CA 1
ATOM 821 C C . LYS A 1 101 ? 119.229 118.739 120.513 1.00 99.66 774 LYS A C 1
ATOM 822 O O . LYS A 1 101 ? 118.572 118.128 121.355 1.00 99.66 774 LYS A O 1
ATOM 828 N N . GLU A 1 102 ? 120.058 119.731 120.828 1.00 95.90 775 GLU A N 1
ATOM 829 C CA . GLU A 1 102 ? 120.187 120.248 122.183 1.00 95.90 775 GLU A CA 1
ATOM 830 C C . GLU A 1 102 ? 119.716 121.690 122.306 1.00 95.90 775 GLU A C 1
ATOM 831 O O . GLU A 1 102 ? 119.721 122.239 123.412 1.00 95.90 775 GLU A O 1
ATOM 837 N N . GLU A 1 103 ? 119.310 122.315 121.199 1.00 101.10 776 GLU A N 1
ATOM 838 C CA . GLU A 1 103 ? 118.876 123.705 121.212 1.00 101.10 776 GLU A CA 1
ATOM 839 C C . GLU A 1 103 ? 117.418 123.873 121.618 1.00 101.10 776 GLU A C 1
ATOM 840 O O . GLU A 1 103 ? 116.954 125.013 121.725 1.00 101.10 776 GLU A O 1
ATOM 846 N N . ASN A 1 104 ? 116.687 122.778 121.838 1.00 97.16 777 ASN A N 1
ATOM 847 C CA . ASN A 1 104 ? 115.301 122.897 122.282 1.00 97.16 777 ASN A CA 1
ATOM 848 C C . ASN A 1 104 ? 115.221 123.514 123.672 1.00 97.16 777 ASN A C 1
ATOM 849 O O . ASN A 1 104 ? 114.211 124.130 124.031 1.00 97.16 777 ASN A O 1
ATOM 854 N N . THR A 1 105 ? 116.276 123.359 124.468 1.00 87.13 778 THR A N 1
ATOM 855 C CA . THR A 1 105 ? 116.359 123.936 125.799 1.00 87.13 778 THR A CA 1
ATOM 856 C C . THR A 1 105 ? 117.769 124.467 126.029 1.00 87.13 778 THR A C 1
ATOM 857 O O . THR A 1 105 ? 118.642 124.373 125.162 1.00 87.13 778 THR A O 1
ATOM 861 N N . ASN A 1 106 ? 117.984 125.033 127.215 1.00 76.32 779 ASN A N 1
ATOM 862 C CA . ASN A 1 106 ? 119.249 125.661 127.571 1.00 76.32 779 ASN A CA 1
ATOM 863 C C . ASN A 1 106 ? 120.086 124.816 128.524 1.00 76.32 779 ASN A C 1
ATOM 864 O O . ASN A 1 106 ? 120.871 125.369 129.301 1.00 76.32 779 ASN A O 1
ATOM 869 N N . PHE A 1 107 ? 119.944 123.491 128.477 1.00 72.33 780 PHE A N 1
ATOM 870 C CA . PHE A 1 107 ? 120.616 122.636 129.451 1.00 72.33 780 PHE A CA 1
ATOM 871 C C . PHE A 1 107 ? 122.121 122.591 129.209 1.00 72.33 780 PHE A C 1
ATOM 872 O O . PHE A 1 107 ? 122.917 122.834 130.124 1.00 72.33 780 PHE A O 1
ATOM 880 N N . THR A 1 108 ? 122.529 122.291 127.975 1.00 77.31 781 THR A N 1
ATOM 881 C CA . THR A 1 108 ? 123.913 121.902 127.720 1.00 77.31 781 THR A CA 1
ATOM 882 C C . THR A 1 108 ? 124.861 123.097 127.763 1.00 77.31 781 THR A C 1
ATOM 883 O O . THR A 1 108 ? 125.600 123.279 128.737 1.00 77.31 781 THR A O 1
ATOM 887 N N . SER A 1 109 ? 124.858 123.919 126.715 1.00 74.38 782 SER A N 1
ATOM 888 C CA . SER A 1 109 ? 125.916 124.898 126.508 1.00 74.38 782 SER A CA 1
ATOM 889 C C . SER A 1 109 ? 125.376 126.313 126.644 1.00 74.38 782 SER A C 1
ATOM 890 O O . SER A 1 109 ? 124.179 126.562 126.486 1.00 74.38 782 SER A O 1
ATOM 893 N N . PHE A 1 110 ? 126.291 127.242 126.938 1.00 66.12 783 PHE A N 1
ATOM 894 C CA . PHE A 1 110 ? 125.921 128.646 127.088 1.00 66.12 783 PHE A CA 1
ATOM 895 C C . PHE A 1 110 ? 125.544 129.268 125.749 1.00 66.12 783 PHE A C 1
ATOM 896 O O . PHE A 1 110 ? 124.641 130.112 125.681 1.00 66.12 783 PHE A O 1
ATOM 904 N N . SER A 1 111 ? 126.238 128.874 124.677 1.00 70.77 784 SER A N 1
ATOM 905 C CA . SER A 1 111 ? 125.883 129.353 123.345 1.00 70.77 784 SER A CA 1
ATOM 906 C C . SER A 1 111 ? 124.445 128.994 123.000 1.00 70.77 784 SER A C 1
ATOM 907 O O . SER A 1 111 ? 123.735 129.780 122.362 1.00 70.77 784 SER A O 1
ATOM 910 N N . ASN A 1 112 ? 123.998 127.807 123.413 1.00 75.42 785 ASN A N 1
ATOM 911 C CA . ASN A 1 112 ? 122.600 127.441 123.221 1.00 75.42 785 ASN A CA 1
ATOM 912 C C . ASN A 1 112 ? 121.717 128.064 124.294 1.00 75.42 785 ASN A C 1
ATOM 913 O O . ASN A 1 112 ? 120.519 128.271 124.075 1.00 75.42 785 ASN A O 1
ATOM 918 N N . LEU A 1 113 ? 122.293 128.381 125.456 1.00 70.59 786 LEU A N 1
ATOM 919 C CA . LEU A 1 113 ? 121.501 128.936 126.550 1.00 70.59 786 LEU A CA 1
ATOM 920 C C . LEU A 1 113 ? 121.016 130.343 126.222 1.00 70.59 786 LEU A C 1
ATOM 921 O O . LEU A 1 113 ? 119.840 130.673 126.428 1.00 70.59 786 LEU A O 1
ATOM 926 N N . VAL A 1 114 ? 121.915 131.191 125.717 1.00 69.52 787 VAL A N 1
ATOM 927 C CA . VAL A 1 114 ? 121.529 132.560 125.378 1.00 69.52 787 VAL A CA 1
ATOM 928 C C . VAL A 1 114 ? 120.493 132.564 124.261 1.00 69.52 787 VAL A C 1
ATOM 929 O O . VAL A 1 114 ? 119.658 133.473 124.172 1.00 69.52 787 VAL A O 1
ATOM 933 N N . LYS A 1 115 ? 120.527 131.551 123.393 1.00 69.24 788 LYS A N 1
ATOM 934 C CA . LYS A 1 115 ? 119.521 131.451 122.342 1.00 69.24 788 LYS A CA 1
ATOM 935 C C . LYS A 1 115 ? 118.187 130.973 122.899 1.00 69.24 788 LYS A C 1
ATOM 936 O O . LYS A 1 115 ? 117.129 131.492 122.528 1.00 69.24 788 LYS A O 1
ATOM 942 N N . ALA A 1 116 ? 118.219 129.985 123.797 1.00 69.44 789 ALA A N 1
ATOM 943 C CA . ALA A 1 116 ? 116.982 129.396 124.296 1.00 69.44 789 ALA A CA 1
ATOM 944 C C . ALA A 1 116 ? 116.235 130.357 125.212 1.00 69.44 789 ALA A C 1
ATOM 945 O O . ALA A 1 116 ? 115.001 130.435 125.164 1.00 69.44 789 ALA A O 1
ATOM 947 N N . ILE A 1 117 ? 116.960 131.091 126.058 1.00 69.32 790 ILE A N 1
ATOM 948 C CA . ILE A 1 117 ? 116.298 132.005 126.985 1.00 69.32 790 ILE A CA 1
ATOM 949 C C . ILE A 1 117 ? 115.596 133.125 126.224 1.00 69.32 790 ILE A C 1
ATOM 950 O O . ILE A 1 117 ? 114.507 133.569 126.607 1.00 69.32 790 ILE A O 1
ATOM 955 N N . ASN A 1 118 ? 116.194 133.578 125.121 1.00 70.82 791 ASN A N 1
ATOM 956 C CA . ASN A 1 118 ? 115.633 134.708 124.385 1.00 70.82 791 ASN A CA 1
ATOM 957 C C . ASN A 1 118 ? 114.318 134.341 123.708 1.00 70.82 791 ASN A C 1
ATOM 958 O O . ASN A 1 118 ? 113.517 135.222 123.376 1.00 70.82 791 ASN A O 1
ATOM 963 N N . GLN A 1 119 ? 114.078 133.046 123.487 1.00 71.83 792 GLN A N 1
ATOM 964 C CA . GLN A 1 119 ? 112.831 132.623 122.856 1.00 71.83 792 GLN A CA 1
ATOM 965 C C . GLN A 1 119 ? 111.639 132.894 123.765 1.00 71.83 792 GLN A C 1
ATOM 966 O O . GLN A 1 119 ? 110.708 133.617 123.393 1.00 71.83 792 GLN A O 1
ATOM 972 N N . ASN A 1 120 ? 111.652 132.319 124.966 1.00 71.91 793 ASN A N 1
ATOM 973 C CA . ASN A 1 120 ? 110.594 132.528 125.952 1.00 71.91 793 ASN A CA 1
ATOM 974 C C . ASN A 1 120 ? 111.239 132.696 127.322 1.00 71.91 793 ASN A C 1
ATOM 975 O O . ASN A 1 120 ? 111.635 131.705 127.956 1.00 71.91 793 ASN A O 1
ATOM 980 N N . PRO A 1 121 ? 111.366 133.933 127.809 1.00 68.56 794 PRO A N 1
ATOM 981 C CA . PRO A 1 121 ? 112.054 134.136 129.096 1.00 68.56 794 PRO A CA 1
ATOM 982 C C . PRO A 1 121 ? 111.348 133.473 130.265 1.00 68.56 794 PRO A C 1
ATOM 983 O O . PRO A 1 121 ? 112.013 132.935 131.158 1.00 68.56 794 PRO A O 1
ATOM 987 N N . SER A 1 122 ? 110.019 133.492 130.284 1.00 66.87 795 SER A N 1
ATOM 988 C CA . SER A 1 122 ? 109.280 132.826 131.345 1.00 66.87 795 SER A CA 1
ATOM 989 C C . SER A 1 122 ? 109.355 131.311 131.182 1.00 66.87 795 SER A C 1
ATOM 990 O O . SER A 1 122 ? 109.458 130.786 130.070 1.00 66.87 795 SER A O 1
ATOM 993 N N . GLY A 1 123 ? 109.307 130.605 132.313 1.00 66.04 796 GLY A N 1
ATOM 994 C CA . GLY A 1 123 ? 109.355 129.162 132.335 1.00 66.04 796 GLY A CA 1
ATOM 995 C C . GLY A 1 123 ? 110.313 128.672 133.397 1.00 66.04 796 GLY A C 1
ATOM 996 O O . GLY A 1 123 ? 110.562 129.350 134.401 1.00 66.04 796 GLY A O 1
ATOM 997 N N . THR A 1 124 ? 110.853 127.477 133.174 1.00 66.04 797 THR A N 1
ATOM 998 C CA . THR A 1 124 ? 111.798 126.846 134.085 1.00 66.04 797 THR A CA 1
ATOM 999 C C . THR A 1 124 ? 112.964 126.287 133.283 1.00 66.04 797 THR A C 1
ATOM 1000 O O . THR A 1 124 ? 112.759 125.656 132.241 1.00 66.04 797 THR A O 1
ATOM 1004 N N . TYR A 1 125 ? 114.183 126.521 133.768 1.00 66.52 798 TYR A N 1
ATOM 1005 C CA . TYR A 1 125 ? 115.397 126.099 133.083 1.00 66.52 798 TYR A CA 1
ATOM 1006 C C . TYR A 1 125 ? 116.362 125.493 134.090 1.00 66.52 798 TYR A C 1
ATOM 1007 O O . TYR A 1 125 ? 116.469 125.979 135.219 1.00 66.52 798 TYR A O 1
ATOM 1016 N N . HIS A 1 126 ? 117.053 124.430 133.687 1.00 63.93 799 HIS A N 1
ATOM 1017 C CA . HIS A 1 126 ? 118.017 123.746 134.538 1.00 63.93 799 HIS A CA 1
ATOM 1018 C C . HIS A 1 126 ? 119.330 123.586 133.787 1.00 63.93 799 HIS A C 1
ATOM 1019 O O . HIS A 1 126 ? 119.331 123.295 132.587 1.00 63.93 799 HIS A O 1
ATOM 1026 N N . LEU A 1 127 ? 120.441 123.779 134.490 1.00 61.94 800 LEU A N 1
ATOM 1027 C CA . LEU A 1 127 ? 121.747 123.556 133.885 1.00 61.94 800 LEU A CA 1
ATOM 1028 C C . LEU A 1 127 ? 122.072 122.068 133.864 1.00 61.94 800 LEU A C 1
ATOM 1029 O O . LEU A 1 127 ? 121.734 121.328 134.792 1.00 61.94 800 LEU A O 1
ATOM 1034 N N . ALA A 1 128 ? 122.730 121.627 132.793 1.00 66.76 801 ALA A N 1
ATOM 1035 C CA . ALA A 1 128 ? 123.106 120.227 132.645 1.00 66.76 801 ALA A CA 1
ATOM 1036 C C . ALA A 1 128 ? 124.522 119.931 133.112 1.00 66.76 801 ALA A C 1
ATOM 1037 O O . ALA A 1 128 ? 124.792 118.811 133.559 1.00 66.76 801 ALA A O 1
ATOM 1039 N N . ALA A 1 129 ? 125.428 120.901 133.022 1.00 60.51 802 ALA A N 1
ATOM 1040 C CA . ALA A 1 129 ? 126.805 120.720 133.457 1.00 60.51 802 ALA A CA 1
ATOM 1041 C C . ALA A 1 129 ? 127.443 122.092 133.613 1.00 60.51 802 ALA A C 1
ATOM 1042 O O . ALA A 1 129 ? 126.854 123.116 133.261 1.00 60.51 802 ALA A O 1
ATOM 1044 N N . SER A 1 130 ? 128.660 122.099 134.152 1.00 62.16 803 SER A N 1
ATOM 1045 C CA . SER A 1 130 ? 129.423 123.336 134.241 1.00 62.16 803 SER A CA 1
ATOM 1046 C C . SER A 1 130 ? 129.725 123.856 132.843 1.00 62.16 803 SER A C 1
ATOM 1047 O O . SER A 1 130 ? 130.475 123.236 132.084 1.00 62.16 803 SER A O 1
ATOM 1050 N N . LEU A 1 131 ? 129.141 125.000 132.506 1.00 57.55 804 LEU A N 1
ATOM 1051 C CA . LEU A 1 131 ? 129.152 125.520 131.147 1.00 57.55 804 LEU A CA 1
ATOM 1052 C C . LEU A 1 131 ? 130.019 126.769 131.062 1.00 57.55 804 LEU A C 1
ATOM 1053 O O . LEU A 1 131 ? 129.942 127.648 131.926 1.00 57.55 804 LEU A O 1
ATOM 1058 N N . ASN A 1 132 ? 130.857 126.827 130.031 1.00 56.81 805 ASN A N 1
ATOM 1059 C CA . ASN A 1 132 ? 131.729 127.973 129.824 1.00 56.81 805 ASN A CA 1
ATOM 1060 C C . ASN A 1 132 ? 131.000 129.059 129.045 1.00 56.81 805 ASN A C 1
ATOM 1061 O O . ASN A 1 132 ? 130.276 128.779 128.087 1.00 56.81 805 ASN A O 1
ATOM 1066 N N . ALA A 1 133 ? 131.199 130.309 129.459 1.00 54.39 806 ALA A N 1
ATOM 1067 C CA . ALA A 1 133 ? 130.576 131.454 128.812 1.00 54.39 806 ALA A CA 1
ATOM 1068 C C . ALA A 1 133 ? 131.479 132.106 127.774 1.00 54.39 806 ALA A C 1
ATOM 1069 O O . ALA A 1 133 ? 131.159 133.195 127.288 1.00 54.39 806 ALA A O 1
ATOM 1071 N N . ASN A 1 134 ? 132.600 131.471 127.427 1.00 57.69 807 ASN A N 1
ATOM 1072 C CA . ASN A 1 134 ? 133.478 132.022 126.401 1.00 57.69 807 ASN A CA 1
ATOM 1073 C C . ASN A 1 134 ? 132.948 131.775 124.997 1.00 57.69 807 ASN A C 1
ATOM 1074 O O . ASN A 1 134 ? 133.487 132.334 124.035 1.00 57.69 807 ASN A O 1
ATOM 1079 N N . GLU A 1 135 ? 131.911 130.947 124.854 1.00 62.38 808 GLU A N 1
ATOM 1080 C CA . GLU A 1 135 ? 131.383 130.649 123.528 1.00 62.38 808 GLU A CA 1
ATOM 1081 C C . GLU A 1 135 ? 130.636 131.843 122.948 1.00 62.38 808 GLU A C 1
ATOM 1082 O O . GLU A 1 135 ? 130.650 132.061 121.731 1.00 62.38 808 GLU A O 1
ATOM 1088 N N . VAL A 1 136 ? 129.975 132.626 123.801 1.00 63.34 809 VAL A N 1
ATOM 1089 C CA . VAL A 1 136 ? 129.261 133.803 123.326 1.00 63.34 809 VAL A CA 1
ATOM 1090 C C . VAL A 1 136 ? 130.264 134.857 122.865 1.00 63.34 809 VAL A C 1
ATOM 1091 O O . VAL A 1 136 ? 131.392 134.944 123.369 1.00 63.34 809 VAL A O 1
ATOM 1095 N N . GLU A 1 137 ? 129.857 135.653 121.879 1.00 67.27 810 GLU A N 1
ATOM 1096 C CA . GLU A 1 137 ? 130.730 136.649 121.272 1.00 67.27 810 GLU A CA 1
ATOM 1097 C C . GLU A 1 137 ? 130.723 137.980 122.009 1.00 67.27 810 GLU A C 1
ATOM 1098 O O . GLU A 1 137 ? 131.178 138.981 121.444 1.00 67.27 810 GLU A O 1
ATOM 1104 N N . LEU A 1 138 ? 130.205 138.019 123.238 1.00 65.05 811 LEU A N 1
ATOM 1105 C CA . LEU A 1 138 ? 130.210 139.219 124.071 1.00 65.05 811 LEU A CA 1
ATOM 1106 C C . LEU A 1 138 ? 129.420 140.354 123.431 1.00 65.05 811 LEU A C 1
ATOM 1107 O O . LEU A 1 138 ? 128.377 140.764 123.953 1.00 65.05 811 LEU A O 1
ATOM 1112 N N . GLY A 1 139 ? 129.908 140.868 122.305 1.00 67.08 812 GLY A N 1
ATOM 1113 C CA . GLY A 1 139 ? 129.266 141.966 121.624 1.00 67.08 812 GLY A CA 1
ATOM 1114 C C . GLY A 1 139 ? 130.093 143.233 121.692 1.00 67.08 812 GLY A C 1
ATOM 1115 O O . GLY A 1 139 ? 130.894 143.430 122.612 1.00 67.08 812 GLY A O 1
ATOM 1116 N N . PRO A 1 140 ? 129.922 144.118 120.707 1.00 66.67 813 PRO A N 1
ATOM 1117 C CA . PRO A 1 140 ? 130.677 145.384 120.739 1.00 66.67 813 PRO A CA 1
ATOM 1118 C C . PRO A 1 140 ? 130.282 146.279 121.901 1.00 66.67 813 PRO A C 1
ATOM 1119 O O . PRO A 1 140 ? 131.155 146.775 122.626 1.00 66.67 813 PRO A O 1
ATOM 1123 N N . ASP A 1 141 ? 128.979 146.502 122.100 1.00 65.65 814 ASP A N 1
ATOM 1124 C CA . ASP A 1 141 ? 128.511 147.306 123.222 1.00 65.65 814 ASP A CA 1
ATOM 1125 C C . ASP A 1 141 ? 127.273 146.700 123.876 1.00 65.65 814 ASP A C 1
ATOM 1126 O O . ASP A 1 141 ? 126.458 147.439 124.444 1.00 65.65 814 ASP A O 1
ATOM 1131 N N . GLU A 1 142 ? 127.105 145.382 123.806 1.00 62.40 815 GLU A N 1
ATOM 1132 C CA . GLU A 1 142 ? 125.942 144.743 124.405 1.00 62.40 815 GLU A CA 1
ATOM 1133 C C . GLU A 1 142 ? 126.011 144.833 125.924 1.00 62.40 815 GLU A C 1
ATOM 1134 O O . GLU A 1 142 ? 127.060 144.588 126.527 1.00 62.40 815 GLU A O 1
ATOM 1140 N N . ARG A 1 143 ? 124.883 145.189 126.543 1.00 60.44 816 ARG A N 1
ATOM 1141 C CA . ARG A 1 143 ? 124.851 145.328 127.995 1.00 60.44 816 ARG A CA 1
ATOM 1142 C C . ARG A 1 143 ? 124.980 143.977 128.685 1.00 60.44 816 ARG A C 1
ATOM 1143 O O . ARG A 1 143 ? 125.777 143.824 129.618 1.00 60.44 816 ARG A O 1
ATOM 1151 N N . SER A 1 144 ? 124.210 142.987 128.241 1.00 58.84 817 SER A N 1
ATOM 1152 C CA . SER A 1 144 ? 124.210 141.677 128.873 1.00 58.84 817 SER A CA 1
ATOM 1153 C C . SER A 1 144 ? 123.967 140.609 127.818 1.00 58.84 817 SER A C 1
ATOM 1154 O O . SER A 1 144 ? 123.456 140.894 126.732 1.00 58.84 817 SER A O 1
ATOM 1157 N N . TYR A 1 145 ? 124.344 139.373 128.152 1.00 58.19 818 TYR A N 1
ATOM 1158 C CA . TYR A 1 145 ? 124.113 138.260 127.238 1.00 58.19 818 TYR A CA 1
ATOM 1159 C C . TYR A 1 145 ? 122.624 138.036 127.012 1.00 58.19 818 TYR A C 1
ATOM 1160 O O . TYR A 1 145 ? 122.191 137.778 125.882 1.00 58.19 818 TYR A O 1
ATOM 1169 N N . ILE A 1 146 ? 121.827 138.133 128.071 1.00 60.25 819 ILE A N 1
ATOM 1170 C CA . ILE A 1 146 ? 120.378 137.999 127.988 1.00 60.25 819 ILE A CA 1
ATOM 1171 C C . ILE A 1 146 ? 119.764 139.378 128.180 1.00 60.25 819 ILE A C 1
ATOM 1172 O O . ILE A 1 146 ? 120.042 140.056 129.178 1.00 60.25 819 ILE A O 1
ATOM 1177 N N . LYS A 1 147 ? 118.925 139.794 127.231 1.00 61.40 820 LYS A N 1
ATOM 1178 C CA . LYS A 1 147 ? 118.449 141.170 127.176 1.00 61.40 820 LYS A CA 1
ATOM 1179 C C . LYS A 1 147 ? 116.990 141.337 127.578 1.00 61.40 820 LYS A C 1
ATOM 1180 O O . LYS A 1 147 ? 116.549 142.475 127.769 1.00 61.40 820 LYS A O 1
ATOM 1186 N N . ASP A 1 148 ? 116.234 140.251 127.709 1.00 66.54 821 ASP A N 1
ATOM 1187 C CA . ASP A 1 148 ? 114.824 140.369 128.055 1.00 66.54 821 ASP A CA 1
ATOM 1188 C C . ASP A 1 148 ? 114.662 140.877 129.483 1.00 66.54 821 ASP A C 1
ATOM 1189 O O . ASP A 1 148 ? 115.602 140.845 130.283 1.00 66.54 821 ASP A O 1
ATOM 1194 N N . THR A 1 149 ? 113.456 141.354 129.800 1.00 64.77 822 THR A N 1
ATOM 1195 C CA . THR A 1 149 ? 113.219 141.966 131.104 1.00 64.77 822 THR A CA 1
ATOM 1196 C C . THR A 1 149 ? 113.301 140.935 132.223 1.00 64.77 822 THR A C 1
ATOM 1197 O O . THR A 1 149 ? 114.316 140.842 132.922 1.00 64.77 822 THR A O 1
ATOM 1201 N N . PHE A 1 150 ? 112.247 140.143 132.403 1.00 66.83 823 PHE A N 1
ATOM 1202 C CA . PHE A 1 150 ? 112.197 139.127 133.446 1.00 66.83 823 PHE A CA 1
ATOM 1203 C C . PHE A 1 150 ? 112.692 137.813 132.858 1.00 66.83 823 PHE A C 1
ATOM 1204 O O . PHE A 1 150 ? 112.062 137.252 131.956 1.00 66.83 823 PHE A O 1
ATOM 1212 N N . THR A 1 151 ? 113.834 137.339 133.351 1.00 63.70 824 THR A N 1
ATOM 1213 C CA . THR A 1 151 ? 114.501 136.182 132.776 1.00 63.70 824 THR A CA 1
ATOM 1214 C C . THR A 1 151 ? 114.911 135.229 133.886 1.00 63.70 824 THR A C 1
ATOM 1215 O O . THR A 1 151 ? 115.088 135.625 135.039 1.00 63.70 824 THR A O 1
ATOM 1219 N N . GLY A 1 152 ? 115.082 133.963 133.514 1.00 61.21 825 GLY A N 1
ATOM 1220 C CA . GLY A 1 152 ? 115.429 132.935 134.474 1.00 61.21 825 GLY A CA 1
ATOM 1221 C C . GLY A 1 152 ? 114.416 132.832 135.593 1.00 61.21 825 GLY A C 1
ATOM 1222 O O . GLY A 1 152 ? 114.768 132.947 136.770 1.00 61.21 825 GLY A O 1
ATOM 1223 N N . ARG A 1 153 ? 113.147 132.629 135.230 1.00 60.58 826 ARG A N 1
ATOM 1224 C CA . ARG A 1 153 ? 112.079 132.626 136.225 1.00 60.58 826 ARG A CA 1
ATOM 1225 C C . ARG A 1 153 ? 112.289 131.537 137.269 1.00 60.58 826 ARG A C 1
ATOM 1226 O O . ARG A 1 153 ? 112.124 131.779 138.470 1.00 60.58 826 ARG A O 1
ATOM 1234 N N . LEU A 1 154 ? 112.652 130.326 136.832 1.00 59.32 827 LEU A N 1
ATOM 1235 C CA . LEU A 1 154 ? 112.933 129.216 137.735 1.00 59.32 827 LEU A CA 1
ATOM 1236 C C . LEU A 1 154 ? 114.213 128.521 137.265 1.00 59.32 827 LEU A C 1
ATOM 1237 O O . LEU A 1 154 ? 114.259 127.311 137.050 1.00 59.32 827 LEU A O 1
ATOM 1242 N N . ILE A 1 155 ? 115.281 129.300 137.102 1.00 55.76 828 ILE A N 1
ATOM 1243 C CA . ILE A 1 155 ? 116.556 128.747 136.661 1.00 55.76 828 ILE A CA 1
ATOM 1244 C C . ILE A 1 155 ? 117.262 128.116 137.860 1.00 55.76 828 ILE A C 1
ATOM 1245 O O . ILE A 1 155 ? 118.164 128.708 138.463 1.00 55.76 828 ILE A O 1
ATOM 1250 N N . GLY A 1 156 ? 116.828 126.913 138.228 1.00 59.00 829 GLY A N 1
ATOM 1251 C CA . GLY A 1 156 ? 117.470 126.196 139.310 1.00 59.00 829 GLY A CA 1
ATOM 1252 C C . GLY A 1 156 ? 118.479 125.182 138.804 1.00 59.00 829 GLY A C 1
ATOM 1253 O O . GLY A 1 156 ? 118.530 124.852 137.620 1.00 59.00 829 GLY A O 1
ATOM 1254 N N . GLU A 1 157 ? 119.305 124.686 139.727 1.00 59.92 830 GLU A N 1
ATOM 1255 C CA . GLU A 1 157 ? 120.308 123.674 139.411 1.00 59.92 830 GLU A CA 1
ATOM 1256 C C . GLU A 1 157 ? 120.197 122.456 140.322 1.00 59.92 830 GLU A C 1
ATOM 1257 O O . GLU A 1 157 ? 121.208 121.816 140.624 1.00 59.92 830 GLU A O 1
ATOM 1263 N N . LYS A 1 158 ? 118.983 122.124 140.767 1.00 63.56 831 LYS A N 1
ATOM 1264 C CA . LYS A 1 158 ? 118.796 120.985 141.657 1.00 63.56 831 LYS A CA 1
ATOM 1265 C C . LYS A 1 158 ? 118.756 119.658 140.911 1.00 63.56 831 LYS A C 1
ATOM 1266 O O . LYS A 1 158 ? 118.644 118.607 141.551 1.00 63.56 831 LYS A O 1
ATOM 1272 N N . ASP A 1 159 ? 118.841 119.679 139.578 1.00 66.88 832 ASP A N 1
ATOM 1273 C CA . ASP A 1 159 ? 118.757 118.438 138.815 1.00 66.88 832 ASP A CA 1
ATOM 1274 C C . ASP A 1 159 ? 119.970 117.549 139.064 1.00 66.88 832 ASP A C 1
ATOM 1275 O O . ASP A 1 159 ? 119.862 116.318 139.035 1.00 66.88 832 ASP A O 1
ATOM 1280 N N . GLY A 1 160 ? 121.130 118.152 139.313 1.00 65.90 833 GLY A N 1
ATOM 1281 C CA . GLY A 1 160 ? 122.332 117.378 139.555 1.00 65.90 833 GLY A CA 1
ATOM 1282 C C . GLY A 1 160 ? 123.466 118.175 140.165 1.00 65.90 833 GLY A C 1
ATOM 1283 O O . GLY A 1 160 ? 124.150 118.927 139.465 1.00 65.90 833 GLY A O 1
ATOM 1284 N N . LYS A 1 161 ? 123.672 118.010 141.473 1.00 67.70 834 LYS A N 1
ATOM 1285 C CA . LYS A 1 161 ? 124.761 118.654 142.223 1.00 67.70 834 LYS A CA 1
ATOM 1286 C C . LYS A 1 161 ? 124.626 120.167 142.046 1.00 67.70 834 LYS A C 1
ATOM 1287 O O . LYS A 1 161 ? 123.531 120.707 142.256 1.00 67.70 834 LYS A O 1
ATOM 1293 N N . ASN A 1 162 ? 125.688 120.878 141.677 1.00 63.93 835 ASN A N 1
ATOM 1294 C CA . ASN A 1 162 ? 125.636 122.311 141.424 1.00 63.93 835 ASN A CA 1
ATOM 1295 C C . ASN A 1 162 ? 126.534 122.646 140.243 1.00 63.93 835 ASN A C 1
ATOM 1296 O O . ASN A 1 162 ? 127.666 122.162 140.158 1.00 63.93 835 ASN A O 1
ATOM 1301 N N . TYR A 1 163 ? 126.018 123.454 139.322 1.00 62.03 836 TYR A N 1
ATOM 1302 C CA . TYR A 1 163 ? 126.725 123.809 138.100 1.00 62.03 836 TYR A CA 1
ATOM 1303 C C . TYR A 1 163 ? 126.999 125.305 138.096 1.00 62.03 836 TYR A C 1
ATOM 1304 O O . TYR A 1 163 ? 126.136 126.099 138.482 1.00 62.03 836 TYR A O 1
ATOM 1313 N N . ALA A 1 164 ? 128.196 125.683 137.656 1.00 52.31 837 ALA A N 1
ATOM 1314 C CA . ALA A 1 164 ? 128.649 127.065 137.699 1.00 52.31 837 ALA A CA 1
ATOM 1315 C C . ALA A 1 164 ? 128.884 127.591 136.291 1.00 52.31 837 ALA A C 1
ATOM 1316 O O . ALA A 1 164 ? 129.341 126.856 135.411 1.00 52.31 837 ALA A O 1
ATOM 1318 N N . ILE A 1 165 ? 128.574 128.870 136.089 1.00 46.66 838 ILE A N 1
ATOM 1319 C CA . ILE A 1 165 ? 128.771 129.532 134.797 1.00 46.66 838 ILE A CA 1
ATOM 1320 C C . ILE A 1 165 ? 130.159 130.164 134.842 1.00 46.66 838 ILE A C 1
ATOM 1321 O O . ILE A 1 165 ? 130.371 131.220 135.438 1.00 46.66 838 ILE A O 1
ATOM 1326 N N . TYR A 1 166 ? 131.114 129.509 134.192 1.00 49.87 839 TYR A N 1
ATOM 1327 C CA . TYR A 1 166 ? 132.496 129.954 134.239 1.00 49.87 839 TYR A CA 1
ATOM 1328 C C . TYR A 1 166 ? 132.751 131.067 133.226 1.00 49.87 839 TYR A C 1
ATOM 1329 O O . TYR A 1 166 ? 132.138 131.129 132.157 1.00 49.87 839 TYR A O 1
ATOM 1338 N N . ASN A 1 167 ? 133.674 131.959 133.589 1.00 50.76 840 ASN A N 1
ATOM 1339 C CA . ASN A 1 167 ? 134.206 132.977 132.681 1.00 50.76 840 ASN A CA 1
ATOM 1340 C C . ASN A 1 167 ? 133.120 133.932 132.189 1.00 50.76 840 ASN A C 1
ATOM 1341 O O . ASN A 1 167 ? 132.829 134.007 130.994 1.00 50.76 840 ASN A O 1
ATOM 1346 N N . LEU A 1 168 ? 132.520 134.672 133.116 1.00 45.89 841 LEU A N 1
ATOM 1347 C CA . LEU A 1 168 ? 131.595 135.731 132.740 1.00 45.89 841 LEU A CA 1
ATOM 1348 C C . LEU A 1 168 ? 132.346 137.041 132.539 1.00 45.89 841 LEU A C 1
ATOM 1349 O O . LEU A 1 168 ? 133.292 137.351 133.269 1.00 45.89 841 LEU A O 1
ATOM 1354 N N . LYS A 1 169 ? 131.921 137.813 131.540 1.00 48.89 842 LYS A N 1
ATOM 1355 C CA . LYS A 1 169 ? 132.511 139.114 131.269 1.00 48.89 842 LYS A CA 1
ATOM 1356 C C . LYS A 1 169 ? 131.492 140.240 131.187 1.00 48.89 842 LYS A C 1
ATOM 1357 O O . LYS A 1 169 ? 131.889 141.396 131.002 1.00 48.89 842 LYS A O 1
ATOM 1363 N N . LYS A 1 170 ? 130.207 139.944 131.315 1.00 50.25 843 LYS A N 1
ATOM 1364 C CA . LYS A 1 170 ? 129.140 140.930 131.289 1.00 50.25 843 LYS A CA 1
ATOM 1365 C C . LYS A 1 170 ? 128.045 140.467 132.235 1.00 50.25 843 LYS A C 1
ATOM 1366 O O . LYS A 1 170 ? 128.002 139.290 132.609 1.00 50.25 843 LYS A O 1
ATOM 1372 N N . PRO A 1 171 ? 127.164 141.371 132.665 1.00 52.13 844 PRO A N 1
ATOM 1373 C CA . PRO A 1 171 ? 126.020 140.949 133.483 1.00 52.13 844 PRO A CA 1
ATOM 1374 C C . PRO A 1 171 ? 125.237 139.837 132.802 1.00 52.13 844 PRO A C 1
ATOM 1375 O O . PRO A 1 171 ? 125.163 139.766 131.574 1.00 52.13 844 PRO A O 1
ATOM 1379 N N . LEU A 1 172 ? 124.656 138.955 133.616 1.00 54.21 845 LEU A N 1
ATOM 1380 C CA . LEU A 1 172 ? 124.035 137.755 133.066 1.00 54.21 845 LEU A CA 1
ATOM 1381 C C . LEU A 1 172 ? 122.612 138.020 132.594 1.00 54.21 845 LEU A C 1
ATOM 1382 O O . LEU A 1 172 ? 122.255 137.673 131.462 1.00 54.21 845 LEU A O 1
ATOM 1387 N N . PHE A 1 173 ? 121.783 138.639 133.437 1.00 57.39 846 PHE A N 1
ATOM 1388 C CA . PHE A 1 173 ? 120.359 138.749 133.154 1.00 57.39 846 PHE A CA 1
ATOM 1389 C C . PHE A 1 173 ? 119.879 140.163 132.866 1.00 57.39 846 PHE A C 1
ATOM 1390 O O . PHE A 1 173 ? 118.692 140.338 132.576 1.00 57.39 846 PHE A O 1
ATOM 1398 N N . GLU A 1 174 ? 120.754 141.167 132.951 1.00 59.15 847 GLU A N 1
ATOM 1399 C CA . GLU A 1 174 ? 120.402 142.558 132.670 1.00 59.15 847 GLU A CA 1
ATOM 1400 C C . GLU A 1 174 ? 119.304 143.077 133.595 1.00 59.15 847 GLU A C 1
ATOM 1401 O O . GLU A 1 174 ? 119.482 144.104 134.255 1.00 59.15 847 GLU A O 1
ATOM 1407 N N . ASN A 1 175 ? 118.165 142.390 133.643 1.00 57.11 848 ASN A N 1
ATOM 1408 C CA . ASN A 1 175 ? 117.077 142.775 134.528 1.00 57.11 848 ASN A CA 1
ATOM 1409 C C . ASN A 1 175 ? 116.411 141.522 135.076 1.00 57.11 848 ASN A C 1
ATOM 1410 O O . ASN A 1 175 ? 116.566 140.428 134.529 1.00 57.11 848 ASN A O 1
ATOM 1415 N N . LEU A 1 176 ? 115.672 141.696 136.169 1.00 53.58 849 LEU A N 1
ATOM 1416 C CA . LEU A 1 176 ? 114.918 140.621 136.797 1.00 53.58 849 LEU A CA 1
ATOM 1417 C C . LEU A 1 176 ? 113.614 141.190 137.335 1.00 53.58 849 LEU A C 1
ATOM 1418 O O . LEU A 1 176 ? 113.613 142.252 137.966 1.00 53.58 849 LEU A O 1
ATOM 1423 N N . SER A 1 177 ? 112.510 140.490 137.083 1.00 55.10 850 SER A N 1
ATOM 1424 C CA . SER A 1 177 ? 111.193 140.913 137.544 1.00 55.10 850 SER A CA 1
ATOM 1425 C C . SER A 1 177 ? 110.389 139.683 137.933 1.00 55.10 850 SER A C 1
ATOM 1426 O O . SER A 1 177 ? 109.905 138.956 137.061 1.00 55.10 850 SER A O 1
ATOM 1429 N N . GLY A 1 178 ? 110.238 139.462 139.234 1.00 52.89 851 GLY A N 1
ATOM 1430 C CA . GLY A 1 178 ? 109.491 138.301 139.701 1.00 52.89 851 GLY A CA 1
ATOM 1431 C C . GLY A 1 178 ? 110.076 136.986 139.240 1.00 52.89 851 GLY A C 1
ATOM 1432 O O . GLY A 1 178 ? 109.340 136.014 139.028 1.00 52.89 851 GLY A O 1
ATOM 1433 N N . ALA A 1 179 ? 111.396 136.933 139.081 1.00 53.57 852 ALA A N 1
ATOM 1434 C CA . ALA A 1 179 ? 112.086 135.744 138.604 1.00 53.57 852 ALA A CA 1
ATOM 1435 C C . ALA A 1 179 ? 113.026 135.248 139.689 1.00 53.57 852 ALA A C 1
ATOM 1436 O O . ALA A 1 179 ? 113.794 136.031 140.254 1.00 53.57 852 ALA A O 1
ATOM 1438 N N . THR A 1 180 ? 112.970 133.950 139.970 1.00 52.91 853 THR A N 1
ATOM 1439 C CA . THR A 1 180 ? 113.744 133.344 141.044 1.00 52.91 853 THR A CA 1
ATOM 1440 C C . THR A 1 180 ? 114.886 132.526 140.455 1.00 52.91 853 THR A C 1
ATOM 1441 O O . THR A 1 180 ? 114.652 131.487 139.828 1.00 52.91 853 THR A O 1
ATOM 1445 N N . VAL A 1 181 ? 116.115 132.991 140.660 1.00 50.73 854 VAL A N 1
ATOM 1446 C CA . VAL A 1 181 ? 117.316 132.242 140.309 1.00 50.73 854 VAL A CA 1
ATOM 1447 C C . VAL A 1 181 ? 117.885 131.654 141.593 1.00 50.73 854 VAL A C 1
ATOM 1448 O O . VAL A 1 181 ? 118.146 132.383 142.559 1.00 50.73 854 VAL A O 1
ATOM 1452 N N . GLU A 1 182 ? 118.057 130.335 141.616 1.00 51.82 855 GLU A N 1
ATOM 1453 C CA . GLU A 1 182 ? 118.485 129.645 142.822 1.00 51.82 855 GLU A CA 1
ATOM 1454 C C . GLU A 1 182 ? 119.521 128.587 142.476 1.00 51.82 855 GLU A C 1
ATOM 1455 O O . GLU A 1 182 ? 119.524 128.031 141.375 1.00 51.82 855 GLU A O 1
ATOM 1461 N N . LYS A 1 183 ? 120.406 128.323 143.438 1.00 51.47 856 LYS A N 1
ATOM 1462 C CA . LYS A 1 183 ? 121.447 127.302 143.340 1.00 51.47 856 LYS A CA 1
ATOM 1463 C C . LYS A 1 183 ? 122.393 127.537 142.166 1.00 51.47 856 LYS A C 1
ATOM 1464 O O . LYS A 1 183 ? 123.011 126.592 141.666 1.00 51.47 856 LYS A O 1
ATOM 1470 N N . LEU A 1 184 ? 122.527 128.782 141.722 1.00 48.76 857 LEU A N 1
ATOM 1471 C CA . LEU A 1 184 ? 123.421 129.136 140.629 1.00 48.76 857 LEU A CA 1
ATOM 1472 C C . LEU A 1 184 ? 124.744 129.641 141.187 1.00 48.76 857 LEU A C 1
ATOM 1473 O O . LEU A 1 184 ? 124.778 130.307 142.225 1.00 48.76 857 LEU A O 1
ATOM 1478 N N . SER A 1 185 ? 125.834 129.320 140.495 1.00 46.69 858 SER A N 1
ATOM 1479 C CA . SER A 1 185 ? 127.170 129.710 140.919 1.00 46.69 858 SER A CA 1
ATOM 1480 C C . SER A 1 185 ? 127.916 130.350 139.759 1.00 46.69 858 SER A C 1
ATOM 1481 O O . SER A 1 185 ? 127.750 129.947 138.604 1.00 46.69 858 SER A O 1
ATOM 1484 N N . LEU A 1 186 ? 128.733 131.351 140.072 1.00 41.81 859 LEU A N 1
ATOM 1485 C CA . LEU A 1 186 ? 129.606 132.008 139.107 1.00 41.81 859 LEU A CA 1
ATOM 1486 C C . LEU A 1 186 ? 131.022 131.990 139.667 1.00 41.81 859 LEU A C 1
ATOM 1487 O O . LEU A 1 186 ? 131.268 132.526 140.752 1.00 41.81 859 LEU A O 1
ATOM 1492 N N . LYS A 1 187 ? 131.949 131.377 138.932 1.00 43.69 860 LYS A N 1
ATOM 1493 C CA . LYS A 1 187 ? 133.265 131.073 139.479 1.00 43.69 860 LYS A CA 1
ATOM 1494 C C . LYS A 1 187 ? 134.351 132.065 139.086 1.00 43.69 860 LYS A C 1
ATOM 1495 O O . LYS A 1 187 ? 135.171 132.427 139.936 1.00 43.69 860 LYS A O 1
ATOM 1501 N N . ASN A 1 188 ? 134.394 132.511 137.830 1.00 43.35 861 ASN A N 1
ATOM 1502 C CA . ASN A 1 188 ? 135.444 133.413 137.355 1.00 43.35 861 ASN A CA 1
ATOM 1503 C C . ASN A 1 188 ? 134.792 134.587 136.622 1.00 43.35 861 ASN A C 1
ATOM 1504 O O . ASN A 1 188 ? 134.803 134.663 135.393 1.00 43.35 861 ASN A O 1
ATOM 1509 N N . VAL A 1 189 ? 134.227 135.514 137.393 1.00 40.02 862 VAL A N 1
ATOM 1510 C CA . VAL A 1 189 ? 133.553 136.665 136.808 1.00 40.02 862 VAL A CA 1
ATOM 1511 C C . VAL A 1 189 ? 134.550 137.802 136.631 1.00 40.02 862 VAL A C 1
ATOM 1512 O O . VAL A 1 189 ? 135.285 138.157 137.561 1.00 40.02 862 VAL A O 1
ATOM 1516 N N . ALA A 1 190 ? 134.580 138.382 135.423 1.00 42.95 863 ALA A N 1
ATOM 1517 C CA . ALA A 1 190 ? 135.431 139.523 135.108 1.00 42.95 863 ALA A CA 1
ATOM 1518 C C . ALA A 1 190 ? 134.576 140.555 134.369 1.00 42.95 863 ALA A C 1
ATOM 1519 O O . ALA A 1 190 ? 134.752 140.826 133.183 1.00 42.95 863 ALA A O 1
ATOM 1521 N N . ILE A 1 191 ? 133.628 141.146 135.088 1.00 42.45 864 ILE A N 1
ATOM 1522 C CA . ILE A 1 191 ? 132.666 142.071 134.501 1.00 42.45 864 ILE A CA 1
ATOM 1523 C C . ILE A 1 191 ? 133.224 143.484 134.581 1.00 42.45 864 ILE A C 1
ATOM 1524 O O . ILE A 1 191 ? 133.640 143.939 135.652 1.00 42.45 864 ILE A O 1
ATOM 1529 N N . SER A 1 192 ? 133.232 144.179 133.446 1.00 45.01 865 SER A N 1
ATOM 1530 C CA . SER A 1 192 ? 133.658 145.568 133.368 1.00 45.01 865 SER A CA 1
ATOM 1531 C C . SER A 1 192 ? 132.695 146.318 132.462 1.00 45.01 865 SER A C 1
ATOM 1532 O O . SER A 1 192 ? 132.466 145.906 131.320 1.00 45.01 865 SER A O 1
ATOM 1535 N N . GLY A 1 193 ? 132.134 147.408 132.967 1.00 45.38 866 GLY A N 1
ATOM 1536 C CA . GLY A 1 193 ? 131.152 148.166 132.212 1.00 45.38 866 GLY A CA 1
ATOM 1537 C C . GLY A 1 193 ? 131.118 149.610 132.651 1.00 45.38 866 GLY A C 1
ATOM 1538 O O . GLY A 1 193 ? 131.498 149.947 133.777 1.00 45.38 866 GLY A O 1
ATOM 1539 N N . LYS A 1 194 ? 130.652 150.474 131.746 1.00 51.40 867 LYS A N 1
ATOM 1540 C CA . LYS A 1 194 ? 130.570 151.899 132.052 1.00 51.40 867 LYS A CA 1
ATOM 1541 C C . LYS A 1 194 ? 129.419 152.196 133.004 1.00 51.40 867 LYS A C 1
ATOM 1542 O O . LYS A 1 194 ? 129.613 152.848 134.036 1.00 51.40 867 LYS A O 1
ATOM 1548 N N . ASN A 1 195 ? 128.219 151.728 132.676 1.00 49.75 868 ASN A N 1
ATOM 1549 C CA . ASN A 1 195 ? 127.053 151.979 133.506 1.00 49.75 868 ASN A CA 1
ATOM 1550 C C . ASN A 1 195 ? 127.052 151.056 134.723 1.00 49.75 868 ASN A C 1
ATOM 1551 O O . ASN A 1 195 ? 128.048 150.403 135.046 1.00 49.75 868 ASN A O 1
ATOM 1556 N N . ASP A 1 196 ? 125.913 151.018 135.411 1.00 47.79 869 ASP A N 1
ATOM 1557 C CA . ASP A 1 196 ? 125.763 150.138 136.561 1.00 47.79 869 ASP A CA 1
ATOM 1558 C C . ASP A 1 196 ? 125.938 148.684 136.139 1.00 47.79 869 ASP A C 1
ATOM 1559 O O . ASP A 1 196 ? 125.378 148.241 135.133 1.00 47.79 869 ASP A O 1
ATOM 1564 N N . ILE A 1 197 ? 126.725 147.941 136.912 1.00 44.30 870 ILE A N 1
ATOM 1565 C CA . ILE A 1 197 ? 127.064 146.559 136.597 1.00 44.30 870 ILE A CA 1
ATOM 1566 C C . ILE A 1 197 ? 126.603 145.663 137.736 1.00 44.30 870 ILE A C 1
ATOM 1567 O O . ILE A 1 197 ? 126.602 146.077 138.901 1.00 44.30 870 ILE A O 1
ATOM 1572 N N . GLY A 1 198 ? 126.207 144.447 137.395 1.00 47.03 871 GLY A N 1
ATOM 1573 C CA . GLY A 1 198 ? 125.859 143.452 138.391 1.00 47.03 871 GLY A CA 1
ATOM 1574 C C . GLY A 1 198 ? 126.231 142.073 137.894 1.00 47.03 871 GLY A C 1
ATOM 1575 O O . GLY A 1 198 ? 126.042 141.741 136.723 1.00 47.03 871 GLY A O 1
ATOM 1576 N N . SER A 1 199 ? 126.776 141.266 138.806 1.00 43.90 872 SER A N 1
ATOM 1577 C CA . SER A 1 199 ? 127.236 139.934 138.427 1.00 43.90 872 SER A CA 1
ATOM 1578 C C . SER A 1 199 ? 126.074 139.055 137.983 1.00 43.90 872 SER A C 1
ATOM 1579 O O . SER A 1 199 ? 126.166 138.352 136.970 1.00 43.90 872 SER A O 1
ATOM 1582 N N . LEU A 1 200 ? 124.970 139.080 138.730 1.00 47.83 873 LEU A N 1
ATOM 1583 C CA . LEU A 1 200 ? 123.807 138.286 138.351 1.00 47.83 873 LEU A CA 1
ATOM 1584 C C . LEU A 1 200 ? 122.903 139.061 137.402 1.00 47.83 873 LEU A C 1
ATOM 1585 O O . LEU A 1 200 ? 122.533 138.563 136.333 1.00 47.83 873 LEU A O 1
ATOM 1590 N N . ALA A 1 201 ? 122.542 140.286 137.776 1.00 49.66 874 ALA A N 1
ATOM 1591 C CA . ALA A 1 201 ? 121.720 141.143 136.936 1.00 49.66 874 ALA A CA 1
ATOM 1592 C C . ALA A 1 201 ? 121.899 142.578 137.402 1.00 49.66 874 ALA A C 1
ATOM 1593 O O . ALA A 1 201 ? 122.384 142.833 138.506 1.00 49.66 874 ALA A O 1
ATOM 1595 N N . ASN A 1 202 ? 121.499 143.516 136.544 1.00 49.10 875 ASN A N 1
ATOM 1596 C CA . ASN A 1 202 ? 121.688 144.923 136.872 1.00 49.10 875 ASN A CA 1
ATOM 1597 C C . ASN A 1 202 ? 120.579 145.447 137.777 1.00 49.10 875 ASN A C 1
ATOM 1598 O O . ASN A 1 202 ? 120.832 146.291 138.643 1.00 49.10 875 ASN A O 1
ATOM 1603 N N . GLU A 1 203 ? 119.351 144.962 137.603 1.00 50.35 876 GLU A N 1
ATOM 1604 C CA . GLU A 1 203 ? 118.238 145.436 138.412 1.00 50.35 876 GLU A CA 1
ATOM 1605 C C . GLU A 1 203 ? 117.297 144.282 138.722 1.00 50.35 876 GLU A C 1
ATOM 1606 O O . GLU A 1 203 ? 117.196 143.312 137.966 1.00 50.35 876 GLU A O 1
ATOM 1612 N N . ALA A 1 204 ? 116.602 144.407 139.855 1.00 48.74 877 ALA A N 1
ATOM 1613 C CA . ALA A 1 204 ? 115.560 143.469 140.281 1.00 48.74 877 ALA A CA 1
ATOM 1614 C C . ALA A 1 204 ? 114.329 144.308 140.614 1.00 48.74 877 ALA A C 1
ATOM 1615 O O . ALA A 1 204 ? 114.187 144.811 141.730 1.00 48.74 877 ALA A O 1
ATOM 1617 N N . THR A 1 205 ? 113.438 144.462 139.633 1.00 52.45 878 THR A N 1
ATOM 1618 C CA . THR A 1 205 ? 112.332 145.404 139.779 1.00 52.45 878 THR A CA 1
ATOM 1619 C C . THR A 1 205 ? 111.243 144.857 140.693 1.00 52.45 878 THR A C 1
ATOM 1620 O O . THR A 1 205 ? 110.692 145.593 141.520 1.00 52.45 878 THR A O 1
ATOM 1624 N N . ASN A 1 206 ? 110.909 143.581 140.556 1.00 51.54 879 ASN A N 1
ATOM 1625 C CA . ASN A 1 206 ? 109.841 142.981 141.335 1.00 51.54 879 ASN A CA 1
ATOM 1626 C C . ASN A 1 206 ? 110.427 141.986 142.340 1.00 51.54 879 ASN A C 1
ATOM 1627 O O . ASN A 1 206 ? 111.627 142.012 142.636 1.00 51.54 879 ASN A O 1
ATOM 1632 N N . GLY A 1 207 ? 109.585 141.104 142.872 1.00 50.92 880 GLY A N 1
ATOM 1633 C CA . GLY A 1 207 ? 110.026 140.132 143.850 1.00 50.92 880 GLY A CA 1
ATOM 1634 C C . GLY A 1 207 ? 110.852 139.014 143.251 1.00 50.92 880 GLY A C 1
ATOM 1635 O O . GLY A 1 207 ? 110.306 137.999 142.810 1.00 50.92 880 GLY A O 1
ATOM 1636 N N . THR A 1 208 ? 112.170 139.184 143.232 1.00 49.32 881 THR A N 1
ATOM 1637 C CA . THR A 1 208 ? 113.087 138.188 142.695 1.00 49.32 881 THR A CA 1
ATOM 1638 C C . THR A 1 208 ? 113.717 137.430 143.854 1.00 49.32 881 THR A C 1
ATOM 1639 O O . THR A 1 208 ? 114.532 137.988 144.596 1.00 49.32 881 THR A O 1
ATOM 1643 N N . LYS A 1 209 ? 113.346 136.159 144.001 1.00 49.06 882 LYS A N 1
ATOM 1644 C CA . LYS A 1 209 ? 113.798 135.340 145.127 1.00 49.06 882 LYS A CA 1
ATOM 1645 C C . LYS A 1 209 ? 115.190 134.782 144.833 1.00 49.06 882 LYS A C 1
ATOM 1646 O O . LYS A 1 209 ? 115.372 133.649 144.386 1.00 49.06 882 LYS A O 1
ATOM 1652 N N . ILE A 1 210 ? 116.192 135.622 145.096 1.00 47.73 883 ILE A N 1
ATOM 1653 C CA . ILE A 1 210 ? 117.573 135.209 144.893 1.00 47.73 883 ILE A CA 1
ATOM 1654 C C . ILE A 1 210 ? 117.993 134.317 146.051 1.00 47.73 883 ILE A C 1
ATOM 1655 O O . ILE A 1 210 ? 117.940 134.725 147.218 1.00 47.73 883 ILE A O 1
ATOM 1660 N N . LYS A 1 211 ? 118.422 133.096 145.740 1.00 47.40 884 LYS A N 1
ATOM 1661 C CA . LYS A 1 211 ? 118.775 132.140 146.782 1.00 47.40 884 LYS A CA 1
ATOM 1662 C C . LYS A 1 211 ? 119.970 131.305 146.354 1.00 47.40 884 LYS A C 1
ATOM 1663 O O . LYS A 1 211 ? 120.082 130.931 145.184 1.00 47.40 884 LYS A O 1
ATOM 1669 N N . GLN A 1 212 ? 120.854 131.017 147.312 1.00 48.75 885 GLN A N 1
ATOM 1670 C CA . GLN A 1 212 ? 121.962 130.079 147.124 1.00 48.75 885 GLN A CA 1
ATOM 1671 C C . GLN A 1 212 ? 122.823 130.449 145.918 1.00 48.75 885 GLN A C 1
ATOM 1672 O O . GLN A 1 212 ? 123.253 129.588 145.148 1.00 48.75 885 GLN A O 1
ATOM 1678 N N . VAL A 1 213 ? 123.083 131.742 145.754 1.00 42.81 886 VAL A N 1
ATOM 1679 C CA . VAL A 1 213 ? 123.884 132.247 144.645 1.00 42.81 886 VAL A CA 1
ATOM 1680 C C . VAL A 1 213 ? 125.254 132.642 145.177 1.00 42.81 886 VAL A C 1
ATOM 1681 O O . VAL A 1 213 ? 125.376 133.593 145.958 1.00 42.81 886 VAL A O 1
ATOM 1685 N N . HIS A 1 214 ? 126.286 131.918 144.753 1.00 44.07 887 HIS A N 1
ATOM 1686 C CA . HIS A 1 214 ? 127.664 132.177 145.157 1.00 44.07 887 HIS A CA 1
ATOM 1687 C C . HIS A 1 214 ? 128.430 132.676 143.939 1.00 44.07 887 HIS A C 1
ATOM 1688 O O . HIS A 1 214 ? 128.629 131.928 142.976 1.00 44.07 887 HIS A O 1
ATOM 1695 N N . VAL A 1 215 ? 128.859 133.934 143.982 1.00 39.23 888 VAL A N 1
ATOM 1696 C CA . VAL A 1 215 ? 129.554 134.578 142.873 1.00 39.23 888 VAL A CA 1
ATOM 1697 C C . VAL A 1 215 ? 130.982 134.876 143.302 1.00 39.23 888 VAL A C 1
ATOM 1698 O O . VAL A 1 215 ? 131.209 135.441 144.378 1.00 39.23 888 VAL A O 1
ATOM 1702 N N . ASP A 1 216 ? 131.943 134.504 142.459 1.00 40.73 889 ASP A N 1
ATOM 1703 C CA . ASP A 1 216 ? 133.356 134.744 142.716 1.00 40.73 889 ASP A CA 1
ATOM 1704 C C . ASP A 1 216 ? 133.985 135.365 141.479 1.00 40.73 889 ASP A C 1
ATOM 1705 O O . ASP A 1 216 ? 133.777 134.875 140.365 1.00 40.73 889 ASP A O 1
ATOM 1710 N N . GLY A 1 217 ? 134.740 136.431 141.671 1.00 39.00 890 GLY A N 1
ATOM 1711 C CA . GLY A 1 217 ? 135.426 137.074 140.566 1.00 39.00 890 GLY A CA 1
ATOM 1712 C C . GLY A 1 217 ? 135.517 138.571 140.779 1.00 39.00 890 GLY A C 1
ATOM 1713 O O . GLY A 1 217 ? 134.927 139.132 141.697 1.00 39.00 890 GLY A O 1
ATOM 1714 N N . VAL A 1 218 ? 136.268 139.210 139.888 1.00 37.68 891 VAL A N 1
ATOM 1715 C CA . VAL A 1 218 ? 136.553 140.639 139.965 1.00 37.68 891 VAL A CA 1
ATOM 1716 C C . VAL A 1 218 ? 135.493 141.391 139.173 1.00 37.68 891 VAL A C 1
ATOM 1717 O O . VAL A 1 218 ? 135.179 141.024 138.034 1.00 37.68 891 VAL A O 1
ATOM 1721 N N . LEU A 1 219 ? 134.941 142.443 139.774 1.00 39.00 892 LEU A N 1
ATOM 1722 C CA . LEU A 1 219 ? 133.969 143.316 139.126 1.00 39.00 892 LEU A CA 1
ATOM 1723 C C . LEU A 1 219 ? 134.501 144.742 139.150 1.00 39.00 892 LEU A C 1
ATOM 1724 O O . LEU A 1 219 ? 134.844 145.260 140.217 1.00 39.00 892 LEU A O 1
ATOM 1729 N N . ALA A 1 220 ? 134.568 145.371 137.980 1.00 41.85 893 ALA A N 1
ATOM 1730 C CA . ALA A 1 220 ? 135.072 146.730 137.842 1.00 41.85 893 ALA A CA 1
ATOM 1731 C C . ALA A 1 220 ? 134.024 147.592 137.156 1.00 41.85 893 ALA A C 1
ATOM 1732 O O . ALA A 1 220 ? 133.526 147.234 136.085 1.00 41.85 893 ALA A O 1
ATOM 1734 N N . GLY A 1 221 ? 133.702 148.732 137.766 1.00 43.25 894 GLY A N 1
ATOM 1735 C CA . GLY A 1 221 ? 132.692 149.614 137.218 1.00 43.25 894 GLY A CA 1
ATOM 1736 C C . GLY A 1 221 ? 133.026 151.065 137.482 1.00 43.25 894 GLY A C 1
ATOM 1737 O O . GLY A 1 221 ? 133.973 151.390 138.201 1.00 43.25 894 GLY A O 1
ATOM 1738 N N . GLU A 1 222 ? 132.221 151.943 136.886 1.00 48.68 895 GLU A N 1
ATOM 1739 C CA . GLU A 1 222 ? 132.418 153.385 136.997 1.00 48.68 895 GLU A CA 1
ATOM 1740 C C . GLU A 1 222 ? 131.158 154.067 137.518 1.00 48.68 895 GLU A C 1
ATOM 1741 O O . GLU A 1 222 ? 131.178 154.648 138.605 1.00 48.68 895 GLU A O 1
ATOM 1747 N N . ARG A 1 223 ? 130.055 154.013 136.769 1.00 52.73 896 ARG A N 1
ATOM 1748 C CA . ARG A 1 223 ? 128.847 154.725 137.177 1.00 52.73 896 ARG A CA 1
ATOM 1749 C C . ARG A 1 223 ? 128.172 154.045 138.362 1.00 52.73 896 ARG A C 1
ATOM 1750 O O . ARG A 1 223 ? 127.249 154.605 138.963 1.00 52.73 896 ARG A O 1
ATOM 1758 N N . GLY A 1 224 ? 128.600 152.834 138.697 1.00 46.33 897 GLY A N 1
ATOM 1759 C CA . GLY A 1 224 ? 128.039 152.126 139.830 1.00 46.33 897 GLY A CA 1
ATOM 1760 C C . GLY A 1 224 ? 128.339 150.650 139.735 1.00 46.33 897 GLY A C 1
ATOM 1761 O O . GLY A 1 224 ? 128.314 150.059 138.651 1.00 46.33 897 GLY A O 1
ATOM 1762 N N . VAL A 1 225 ? 128.620 150.057 140.893 1.00 42.44 898 VAL A N 1
ATOM 1763 C CA . VAL A 1 225 ? 128.996 148.653 140.977 1.00 42.44 898 VAL A CA 1
ATOM 1764 C C . VAL A 1 225 ? 128.063 147.948 141.949 1.00 42.44 898 VAL A C 1
ATOM 1765 O O . VAL A 1 225 ? 127.582 148.538 142.921 1.00 42.44 898 VAL A O 1
ATOM 1769 N N . GLY A 1 226 ? 127.801 146.675 141.673 1.00 43.34 899 GLY A N 1
ATOM 1770 C CA . GLY A 1 226 ? 127.018 145.848 142.567 1.00 43.34 899 GLY A CA 1
ATOM 1771 C C . GLY A 1 226 ? 127.592 144.453 142.680 1.00 43.34 899 GLY A C 1
ATOM 1772 O O . GLY A 1 226 ? 128.129 143.920 141.705 1.00 43.34 899 GLY A O 1
ATOM 1773 N N . GLY A 1 227 ? 127.494 143.850 143.865 1.00 41.71 900 GLY A N 1
ATOM 1774 C CA . GLY A 1 227 ? 128.010 142.501 144.034 1.00 41.71 900 GLY A CA 1
ATOM 1775 C C . GLY A 1 227 ? 127.219 141.478 143.243 1.00 41.71 900 GLY A C 1
ATOM 1776 O O . GLY A 1 227 ? 127.758 140.802 142.363 1.00 41.71 900 GLY A O 1
ATOM 1777 N N . LEU A 1 228 ? 125.929 141.353 143.542 1.00 44.42 901 LEU A N 1
ATOM 1778 C CA . LEU A 1 228 ? 125.035 140.476 142.798 1.00 44.42 901 LEU A CA 1
ATOM 1779 C C . LEU A 1 228 ? 124.072 141.256 141.921 1.00 44.42 901 LEU A C 1
ATOM 1780 O O . LEU A 1 228 ? 123.954 140.968 140.725 1.00 44.42 901 LEU A O 1
ATOM 1785 N N . LEU A 1 229 ? 123.379 142.240 142.485 1.00 44.36 902 LEU A N 1
ATOM 1786 C CA . LEU A 1 229 ? 122.456 143.089 141.748 1.00 44.36 902 LEU A CA 1
ATOM 1787 C C . LEU A 1 229 ? 122.809 144.543 142.016 1.00 44.36 902 LEU A C 1
ATOM 1788 O O . LEU A 1 229 ? 122.940 144.949 143.175 1.00 44.36 902 LEU A O 1
ATOM 1793 N N . ALA A 1 230 ? 122.968 145.323 140.945 1.00 45.26 903 ALA A N 1
ATOM 1794 C CA . ALA A 1 230 ? 123.322 146.730 141.106 1.00 45.26 903 ALA A CA 1
ATOM 1795 C C . ALA A 1 230 ? 122.217 147.499 141.819 1.00 45.26 903 ALA A C 1
ATOM 1796 O O . ALA A 1 230 ? 122.480 148.513 142.475 1.00 45.26 903 ALA A O 1
ATOM 1798 N N . LYS A 1 231 ? 120.974 147.040 141.695 1.00 44.63 904 LYS A N 1
ATOM 1799 C CA . LYS A 1 231 ? 119.850 147.647 142.394 1.00 44.63 904 LYS A CA 1
ATOM 1800 C C . LYS A 1 231 ? 118.791 146.585 142.639 1.00 44.63 904 LYS A C 1
ATOM 1801 O O . LYS A 1 231 ? 118.406 145.866 141.714 1.00 44.63 904 LYS A O 1
ATOM 1807 N N . ALA A 1 232 ? 118.326 146.491 143.881 1.00 46.50 905 ALA A N 1
ATOM 1808 C CA . ALA A 1 232 ? 117.309 145.524 144.273 1.00 46.50 905 ALA A CA 1
ATOM 1809 C C . ALA A 1 232 ? 116.090 146.278 144.781 1.00 46.50 905 ALA A C 1
ATOM 1810 O O . ALA A 1 232 ? 116.131 146.877 145.860 1.00 46.50 905 ALA A O 1
ATOM 1812 N N . ASP A 1 233 ? 115.010 146.243 144.007 1.00 51.48 906 ASP A N 1
ATOM 1813 C CA . ASP A 1 233 ? 113.767 146.920 144.351 1.00 51.48 906 ASP A CA 1
ATOM 1814 C C . ASP A 1 233 ? 112.710 145.868 144.655 1.00 51.48 906 ASP A C 1
ATOM 1815 O O . ASP A 1 233 ? 112.311 145.110 143.765 1.00 51.48 906 ASP A O 1
ATOM 1820 N N . GLN A 1 234 ? 112.263 145.826 145.911 1.00 52.93 907 GLN A N 1
ATOM 1821 C CA . GLN A 1 234 ? 111.261 144.861 146.363 1.00 52.93 907 GLN A CA 1
ATOM 1822 C C . GLN A 1 234 ? 111.706 143.429 146.078 1.00 52.93 907 GLN A C 1
ATOM 1823 O O . GLN A 1 234 ? 110.911 142.574 145.685 1.00 52.93 907 GLN A O 1
ATOM 1829 N N . SER A 1 235 ? 112.995 143.166 146.279 1.00 50.51 908 SER A N 1
ATOM 1830 C CA . SER A 1 235 ? 113.572 141.854 146.029 1.00 50.51 908 SER A CA 1
ATOM 1831 C C . SER A 1 235 ? 114.378 141.407 147.238 1.00 50.51 908 SER A C 1
ATOM 1832 O O . SER A 1 235 ? 114.994 142.221 147.931 1.00 50.51 908 SER A O 1
ATOM 1835 N N . SER A 1 236 ? 114.379 140.099 147.477 1.00 47.82 909 SER A N 1
ATOM 1836 C CA . SER A 1 236 ? 115.036 139.508 148.634 1.00 47.82 909 SER A CA 1
ATOM 1837 C C . SER A 1 236 ? 116.108 138.535 148.171 1.00 47.82 909 SER A C 1
ATOM 1838 O O . SER A 1 236 ? 115.850 137.677 147.321 1.00 47.82 909 SER A O 1
ATOM 1841 N N . ILE A 1 237 ? 117.307 138.673 148.729 1.00 45.12 910 ILE A N 1
ATOM 1842 C CA . ILE A 1 237 ? 118.415 137.760 148.477 1.00 45.12 910 ILE A CA 1
ATOM 1843 C C . ILE A 1 237 ? 118.745 137.059 149.785 1.00 45.12 910 ILE A C 1
ATOM 1844 O O . ILE A 1 237 ? 119.096 137.712 150.776 1.00 45.12 910 ILE A O 1
ATOM 1849 N N . ALA A 1 238 ? 118.638 135.734 149.791 1.00 44.98 911 ALA A N 1
ATOM 1850 C CA . ALA A 1 238 ? 118.847 134.944 150.993 1.00 44.98 911 ALA A CA 1
ATOM 1851 C C . ALA A 1 238 ? 119.882 133.862 150.732 1.00 44.98 911 ALA A C 1
ATOM 1852 O O . ALA A 1 238 ? 119.852 133.200 149.690 1.00 44.98 911 ALA A O 1
ATOM 1854 N N . GLU A 1 239 ? 120.799 133.695 151.686 1.00 46.37 912 GLU A N 1
ATOM 1855 C CA . GLU A 1 239 ? 121.800 132.630 151.649 1.00 46.37 912 GLU A CA 1
ATOM 1856 C C . GLU A 1 239 ? 122.662 132.713 150.392 1.00 46.37 912 GLU A C 1
ATOM 1857 O O . GLU A 1 239 ? 122.884 131.721 149.697 1.00 46.37 912 GLU A O 1
ATOM 1863 N N . SER A 1 240 ? 123.162 133.910 150.102 1.00 42.67 913 SER A N 1
ATOM 1864 C CA . SER A 1 240 ? 124.030 134.136 148.959 1.00 42.67 913 SER A CA 1
ATOM 1865 C C . SER A 1 240 ? 125.443 134.440 149.437 1.00 42.67 913 SER A C 1
ATOM 1866 O O . SER A 1 240 ? 125.674 134.737 150.612 1.00 42.67 913 SER A O 1
ATOM 1869 N N . SER A 1 241 ? 126.391 134.367 148.507 1.00 43.08 914 SER A N 1
ATOM 1870 C CA . SER A 1 241 ? 127.795 134.569 148.828 1.00 43.08 914 SER A CA 1
ATOM 1871 C C . SER A 1 241 ? 128.479 135.335 147.707 1.00 43.08 914 SER A C 1
ATOM 1872 O O . SER A 1 241 ? 128.095 135.238 146.539 1.00 43.08 914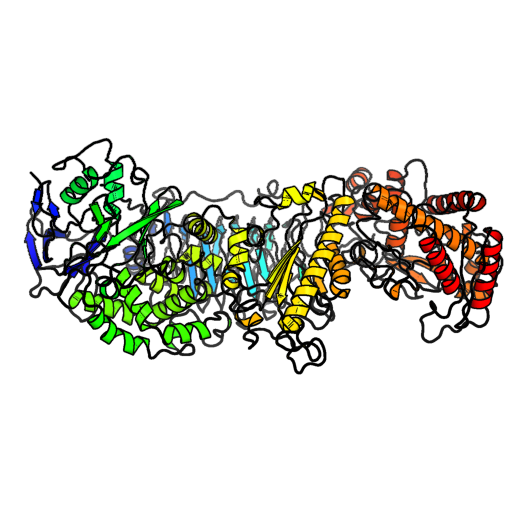 SER A O 1
ATOM 1875 N N . PHE A 1 242 ? 129.500 136.102 148.082 1.00 39.98 915 PHE A N 1
ATOM 1876 C CA . PHE A 1 242 ? 130.355 136.804 147.136 1.00 39.98 915 PHE A CA 1
ATOM 1877 C C . PHE A 1 242 ? 131.786 136.741 147.645 1.00 39.98 915 PHE A C 1
ATOM 1878 O O . PHE A 1 242 ? 132.021 136.851 148.852 1.00 39.98 915 PHE A O 1
ATOM 1886 N N . LYS A 1 243 ? 132.738 136.561 146.730 1.00 40.21 916 LYS A N 1
ATOM 1887 C CA . LYS A 1 243 ? 134.143 136.441 147.097 1.00 40.21 916 LYS A CA 1
ATOM 1888 C C . LYS A 1 243 ? 135.054 136.879 145.958 1.00 40.21 916 LYS A C 1
ATOM 1889 O O . LYS A 1 243 ? 135.704 136.048 145.319 1.00 40.21 916 LYS A O 1
ATOM 1895 N N . GLY A 1 244 ? 135.113 138.183 145.686 1.00 39.12 917 GLY A N 1
ATOM 1896 C CA . GLY A 1 244 ? 135.947 138.694 144.625 1.00 39.12 917 GLY A CA 1
ATOM 1897 C C . GLY A 1 244 ? 136.253 140.166 144.813 1.00 39.12 917 GLY A C 1
ATOM 1898 O O . GLY A 1 244 ? 135.653 140.854 145.638 1.00 39.12 917 GLY A O 1
ATOM 1899 N N . ARG A 1 245 ? 137.208 140.640 144.018 1.00 38.87 918 ARG A N 1
ATOM 1900 C CA . ARG A 1 245 ? 137.606 142.038 144.072 1.00 38.87 918 ARG A CA 1
ATOM 1901 C C . ARG A 1 245 ? 136.539 142.921 143.439 1.00 38.87 918 ARG A C 1
ATOM 1902 O O . ARG A 1 245 ? 135.856 142.520 142.495 1.00 38.87 918 ARG A O 1
ATOM 1910 N N . ILE A 1 246 ? 136.399 144.132 143.968 1.00 39.12 919 ILE A N 1
ATOM 1911 C CA . ILE A 1 246 ? 135.497 145.140 143.427 1.00 39.12 919 ILE A CA 1
ATOM 1912 C C . ILE A 1 246 ? 136.248 146.461 143.373 1.00 39.12 919 ILE A C 1
ATOM 1913 O O . ILE A 1 246 ? 136.668 146.984 144.411 1.00 39.12 919 ILE A O 1
ATOM 1918 N N . VAL A 1 247 ? 136.415 146.999 142.168 1.00 41.72 920 VAL A N 1
ATOM 1919 C CA . VAL A 1 247 ? 137.230 148.185 141.938 1.00 41.72 920 VAL A CA 1
ATOM 1920 C C . VAL A 1 247 ? 136.357 149.274 141.333 1.00 41.72 920 VAL A C 1
ATOM 1921 O O . VAL A 1 247 ? 135.616 149.024 140.376 1.00 41.72 920 VAL A O 1
ATOM 1925 N N . ASN A 1 248 ? 136.450 150.482 141.894 1.00 45.33 921 ASN A N 1
ATOM 1926 C CA . ASN A 1 248 ? 135.770 151.665 141.371 1.00 45.33 921 ASN A CA 1
ATOM 1927 C C . ASN A 1 248 ? 136.686 152.870 141.596 1.00 45.33 921 ASN A C 1
ATOM 1928 O O . ASN A 1 248 ? 136.259 153.922 142.073 1.00 45.33 921 ASN A O 1
ATOM 1933 N N . THR A 1 249 ? 137.960 152.708 141.245 1.00 45.72 922 THR A N 1
ATOM 1934 C CA . THR A 1 249 ? 138.968 153.735 141.458 1.00 45.72 922 THR A CA 1
ATOM 1935 C C . THR A 1 249 ? 138.967 154.800 140.370 1.00 45.72 922 THR A C 1
ATOM 1936 O O . THR A 1 249 ? 139.879 155.632 140.332 1.00 45.72 922 THR A O 1
ATOM 1940 N N . TYR A 1 250 ? 137.973 154.796 139.487 1.00 44.91 923 TYR A N 1
ATOM 1941 C CA . TYR A 1 250 ? 137.910 155.810 138.448 1.00 44.91 923 TYR A CA 1
ATOM 1942 C C . TYR A 1 250 ? 137.449 157.141 139.034 1.00 44.91 923 TYR A C 1
ATOM 1943 O O . TYR A 1 250 ? 136.789 157.200 140.075 1.00 44.91 923 TYR A O 1
ATOM 1952 N N . GLU A 1 251 ? 137.808 158.223 138.345 1.00 53.35 924 GLU A N 1
ATOM 1953 C CA . GLU A 1 251 ? 137.511 159.571 138.804 1.00 53.35 924 GLU A CA 1
ATOM 1954 C C . GLU A 1 251 ? 136.111 160.032 138.419 1.00 53.35 924 GLU A C 1
ATOM 1955 O O . GLU A 1 251 ? 135.936 161.194 138.034 1.00 53.35 924 GLU A O 1
ATOM 1961 N N . THR A 1 252 ? 135.116 159.155 138.511 1.00 53.16 925 THR A N 1
ATOM 1962 C CA . THR A 1 252 ? 133.745 159.562 138.241 1.00 53.16 925 THR A CA 1
ATOM 1963 C C . THR A 1 252 ? 133.233 160.466 139.354 1.00 53.16 925 THR A C 1
ATOM 1964 O O . THR A 1 252 ? 133.624 160.333 140.517 1.00 53.16 925 THR A O 1
ATOM 1968 N N . THR A 1 253 ? 132.360 161.401 138.989 1.00 54.91 926 THR A N 1
ATOM 1969 C CA . THR A 1 253 ? 131.764 162.349 139.930 1.00 54.91 926 THR A CA 1
ATOM 1970 C C . THR A 1 253 ? 130.252 162.284 139.749 1.00 54.91 926 THR A C 1
ATOM 1971 O O . THR A 1 253 ? 129.638 163.179 139.162 1.00 54.91 926 THR A O 1
ATOM 1975 N N . ASP A 1 254 ? 129.653 161.210 140.253 1.00 52.85 927 ASP A N 1
ATOM 1976 C CA . ASP A 1 254 ? 128.214 161.016 140.176 1.00 52.85 927 ASP A CA 1
ATOM 1977 C C . ASP A 1 254 ? 127.769 160.236 141.404 1.00 52.85 927 ASP A C 1
ATOM 1978 O O . ASP A 1 254 ? 128.587 159.788 142.212 1.00 52.85 927 ASP A O 1
ATOM 1983 N N . ALA A 1 255 ? 126.457 160.074 141.541 1.00 48.82 928 ALA A N 1
ATOM 1984 C CA . ALA A 1 255 ? 125.886 159.372 142.685 1.00 48.82 928 ALA A CA 1
ATOM 1985 C C . ALA A 1 255 ? 125.816 157.883 142.376 1.00 48.82 928 ALA A C 1
ATOM 1986 O O . ALA A 1 255 ? 124.859 157.416 141.750 1.00 48.82 928 ALA A O 1
ATOM 1988 N N . TYR A 1 256 ? 126.826 157.132 142.809 1.00 46.69 929 TYR A N 1
ATOM 1989 C CA . TYR A 1 256 ? 126.825 155.685 142.673 1.00 46.69 929 TYR A CA 1
ATOM 1990 C C . TYR A 1 256 ? 126.778 155.038 144.049 1.00 46.69 929 TYR A C 1
ATOM 1991 O O . TYR A 1 256 ? 127.295 155.581 145.029 1.00 46.69 929 TYR A O 1
ATOM 2000 N N . ASN A 1 257 ? 126.146 153.868 144.110 1.00 43.30 930 ASN A N 1
ATOM 2001 C CA . ASN A 1 257 ? 125.972 153.122 145.351 1.00 43.30 930 ASN A CA 1
ATOM 2002 C C . ASN A 1 257 ? 126.644 151.759 145.184 1.00 43.30 930 ASN A C 1
ATOM 2003 O O . ASN A 1 257 ? 125.993 150.751 144.909 1.00 43.30 930 ASN A O 1
ATOM 2008 N N . ILE A 1 258 ? 127.965 151.740 145.350 1.00 39.97 931 ILE A N 1
ATOM 2009 C CA . ILE A 1 258 ? 128.731 150.518 145.146 1.00 39.97 931 ILE A CA 1
ATOM 2010 C C . ILE A 1 258 ? 128.640 149.645 146.389 1.00 39.97 931 ILE A C 1
ATOM 2011 O O . ILE A 1 258 ? 128.816 150.119 147.518 1.00 39.97 931 ILE A O 1
ATOM 2016 N N . GLY A 1 259 ? 128.359 148.365 146.188 1.00 41.38 932 GLY A N 1
ATOM 2017 C CA . GLY A 1 259 ? 128.201 147.443 147.296 1.00 41.38 932 GLY A CA 1
ATOM 2018 C C . GLY A 1 259 ? 128.766 146.081 146.959 1.00 41.38 932 GLY A C 1
ATOM 2019 O O . GLY A 1 259 ? 128.725 145.632 145.812 1.00 41.38 932 GLY A O 1
ATOM 2020 N N . GLY A 1 260 ? 129.294 145.418 147.989 1.00 42.28 933 GLY A N 1
ATOM 2021 C CA . GLY A 1 260 ? 129.927 144.128 147.778 1.00 42.28 933 GLY A CA 1
ATOM 2022 C C . GLY A 1 260 ? 128.935 143.025 147.466 1.00 42.28 933 GLY A C 1
ATOM 2023 O O . GLY A 1 260 ? 129.294 142.006 146.870 1.00 42.28 933 GLY A O 1
ATOM 2024 N N . LEU A 1 261 ? 127.680 143.198 147.879 1.00 41.94 934 LEU A N 1
ATOM 2025 C CA . LEU A 1 261 ? 126.636 142.222 147.589 1.00 41.94 934 LEU A CA 1
ATOM 2026 C C . LEU A 1 261 ? 125.547 142.798 146.695 1.00 41.94 934 LEU A C 1
ATOM 2027 O O . LEU A 1 261 ? 125.263 142.228 145.638 1.00 41.94 934 LEU A O 1
ATOM 2032 N N . VAL A 1 262 ? 124.923 143.906 147.088 1.00 41.31 935 V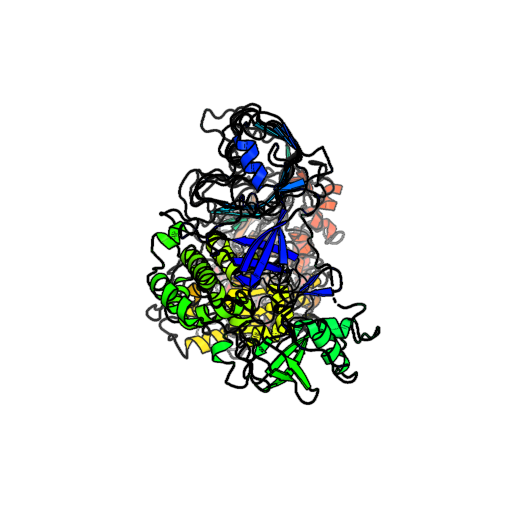AL A N 1
ATOM 2033 C CA . VAL A 1 262 ? 123.899 144.567 146.288 1.00 41.31 935 VAL A CA 1
ATOM 2034 C C . VAL A 1 262 ? 124.152 146.065 146.331 1.00 41.31 935 VAL A C 1
ATOM 2035 O O . VAL A 1 262 ? 124.612 146.593 147.349 1.00 41.31 935 VAL A O 1
ATOM 2039 N N . GLY A 1 263 ? 123.859 146.746 145.225 1.00 42.82 936 GLY A N 1
ATOM 2040 C CA . GLY A 1 263 ? 124.163 148.165 145.147 1.00 42.82 936 GLY A CA 1
ATOM 2041 C C . GLY A 1 263 ? 123.187 149.021 145.931 1.00 42.82 936 GLY A C 1
ATOM 2042 O O . GLY A 1 263 ? 123.591 149.888 146.710 1.00 42.82 936 GLY A O 1
ATOM 2043 N N . HIS A 1 264 ? 121.891 148.794 145.735 1.00 43.38 937 HIS A N 1
ATOM 2044 C CA . HIS A 1 264 ? 120.854 149.642 146.310 1.00 43.38 937 HIS A CA 1
ATOM 2045 C C . HIS A 1 264 ? 119.684 148.773 146.741 1.00 43.38 937 HIS A C 1
ATOM 2046 O O . HIS A 1 264 ? 119.118 148.041 145.922 1.00 43.38 937 HIS A O 1
ATOM 2053 N N . LEU A 1 265 ? 119.323 148.853 148.019 1.00 44.40 938 LEU A N 1
ATOM 2054 C CA . LEU A 1 265 ? 118.171 148.146 148.568 1.00 44.40 938 LEU A CA 1
ATOM 2055 C C . LEU A 1 265 ? 117.069 149.166 148.825 1.00 44.40 938 LEU A C 1
ATOM 2056 O O . LEU A 1 265 ? 117.143 149.939 149.786 1.00 44.40 938 LEU A O 1
ATOM 2061 N N . THR A 1 266 ? 116.050 149.162 147.970 1.00 47.90 939 THR A N 1
ATOM 2062 C CA . THR A 1 266 ? 115.002 150.171 147.998 1.00 47.90 939 THR A CA 1
ATOM 2063 C C . THR A 1 266 ? 113.638 149.585 148.342 1.00 47.90 939 THR A C 1
ATOM 2064 O O . THR A 1 266 ? 112.701 150.340 148.624 1.00 47.90 939 THR A O 1
ATOM 2068 N N . GLY A 1 267 ? 113.507 148.262 148.364 1.00 52.56 940 GLY A N 1
ATOM 2069 C CA . GLY A 1 267 ? 112.197 147.660 148.529 1.00 52.56 940 GLY A CA 1
ATOM 2070 C C . GLY A 1 267 ? 111.782 147.569 149.987 1.00 52.56 940 GLY A C 1
ATOM 2071 O O . GLY A 1 267 ? 112.610 147.421 150.887 1.00 52.56 940 GLY A O 1
ATOM 2072 N N . LYS A 1 268 ? 110.469 147.658 150.214 1.00 53.90 941 LYS A N 1
ATOM 2073 C CA . LYS A 1 268 ? 109.937 147.530 151.567 1.00 53.90 941 LYS A CA 1
ATOM 2074 C C . LYS A 1 268 ? 110.169 146.129 152.118 1.00 53.90 941 LYS A C 1
ATOM 2075 O O . LYS A 1 268 ? 110.629 145.968 153.254 1.00 53.90 941 LYS A O 1
ATOM 2081 N N . ASN A 1 269 ? 109.854 145.104 151.330 1.00 53.20 942 ASN A N 1
ATOM 2082 C CA . ASN A 1 269 ? 110.087 143.723 151.723 1.00 53.20 942 ASN A CA 1
ATOM 2083 C C . ASN A 1 269 ? 111.465 143.227 151.316 1.00 53.20 942 ASN A C 1
ATOM 2084 O O . ASN A 1 269 ? 111.750 142.036 151.472 1.00 53.20 942 ASN A O 1
ATOM 2089 N N . ALA A 1 270 ? 112.318 144.106 150.795 1.00 52.78 943 ALA A N 1
ATOM 2090 C CA . ALA A 1 270 ? 113.677 143.716 150.449 1.00 52.78 943 ALA A CA 1
ATOM 2091 C C . ALA A 1 270 ? 114.430 143.272 151.695 1.00 52.78 943 ALA A C 1
ATOM 2092 O O . ALA A 1 270 ? 114.329 143.893 152.756 1.00 52.78 943 ALA A O 1
ATOM 2094 N N . SER A 1 271 ? 115.186 142.185 151.567 1.00 46.68 944 SER A N 1
ATOM 2095 C CA . SER A 1 271 ? 115.867 141.614 152.717 1.00 46.68 944 SER A CA 1
ATOM 2096 C C . SER A 1 271 ? 117.107 140.861 152.265 1.00 46.68 944 SER A C 1
ATOM 2097 O O . SER A 1 271 ? 117.124 140.266 151.185 1.00 46.68 944 SER A O 1
ATOM 2100 N N . ILE A 1 272 ? 118.139 140.897 153.102 1.00 44.99 945 ILE A N 1
ATOM 2101 C CA . ILE A 1 272 ? 119.356 140.118 152.910 1.00 44.99 945 ILE A CA 1
ATOM 2102 C C . ILE A 1 272 ? 119.526 139.237 154.139 1.00 44.99 945 ILE A C 1
ATOM 2103 O O . ILE A 1 272 ? 119.776 139.741 155.241 1.00 44.99 945 ILE A O 1
ATOM 2108 N N . ALA A 1 273 ? 119.389 137.926 153.957 1.00 44.08 946 ALA A N 1
ATOM 2109 C CA . ALA A 1 273 ? 119.388 136.986 155.069 1.00 44.08 946 ALA A CA 1
ATOM 2110 C C . ALA A 1 273 ? 120.460 135.929 154.860 1.00 44.08 946 ALA A C 1
ATOM 2111 O O . ALA A 1 273 ? 120.524 135.309 153.794 1.00 44.08 946 ALA A O 1
ATOM 2113 N N . LYS A 1 274 ? 121.294 135.730 155.882 1.00 45.34 947 LYS A N 1
ATOM 2114 C CA . LYS A 1 274 ? 122.301 134.669 155.895 1.00 45.34 947 LYS A CA 1
ATOM 2115 C C . LYS A 1 274 ? 123.243 134.773 154.699 1.00 45.34 947 LYS A C 1
ATOM 2116 O O . LYS A 1 274 ? 123.574 133.778 154.052 1.00 45.34 947 LYS A O 1
ATOM 2122 N N . SER A 1 275 ? 123.689 135.990 154.407 1.00 44.06 948 SER A N 1
ATOM 2123 C CA . SER A 1 275 ? 124.570 136.246 153.279 1.00 44.06 948 SER A CA 1
ATOM 2124 C C . SER A 1 275 ? 125.966 136.615 153.764 1.00 44.06 948 SER A C 1
ATOM 2125 O O . SER A 1 275 ? 126.141 137.151 154.860 1.00 44.06 948 SER A O 1
ATOM 2128 N N . LYS A 1 276 ? 126.959 136.321 152.930 1.00 43.93 949 LYS A N 1
ATOM 2129 C CA . LYS A 1 276 ? 128.355 136.597 153.230 1.00 43.93 949 LYS A CA 1
ATOM 2130 C C . LYS A 1 276 ? 129.022 137.185 151.998 1.00 43.93 949 LYS A C 1
ATOM 2131 O O . LYS A 1 276 ? 128.729 136.775 150.872 1.00 43.93 949 LYS A O 1
ATOM 2137 N N . ALA A 1 277 ? 129.915 138.150 152.207 1.00 39.51 950 ALA A N 1
ATOM 2138 C CA . ALA A 1 277 ? 130.629 138.797 151.111 1.00 39.51 950 ALA A CA 1
ATOM 2139 C C . ALA A 1 277 ? 132.066 139.060 151.537 1.00 39.51 950 ALA A C 1
ATOM 2140 O O . ALA A 1 277 ? 132.323 139.954 152.348 1.00 39.51 950 ALA A O 1
ATOM 2142 N N . THR A 1 278 ? 132.998 138.283 150.988 1.00 41.51 951 THR A N 1
ATOM 2143 C CA . THR A 1 278 ? 134.429 138.498 151.203 1.00 41.51 951 THR A CA 1
ATOM 2144 C C . THR A 1 278 ? 134.922 139.420 150.096 1.00 41.51 951 THR A C 1
ATOM 2145 O O . THR A 1 278 ? 135.449 138.978 149.075 1.00 41.51 951 THR A O 1
ATOM 2149 N N . VAL A 1 279 ? 134.752 140.723 150.304 1.00 43.36 952 VAL A N 1
ATOM 2150 C CA . VAL A 1 279 ? 134.975 141.724 149.268 1.00 43.36 952 VAL A CA 1
ATOM 2151 C C . VAL A 1 279 ? 136.189 142.565 149.636 1.00 43.36 952 VAL A C 1
ATOM 2152 O O . VAL A 1 279 ? 136.136 143.372 150.573 1.00 43.36 952 VAL A O 1
ATOM 2156 N N . THR A 1 280 ? 137.279 142.381 148.895 1.00 44.02 953 THR A N 1
ATOM 2157 C CA . THR A 1 280 ? 138.441 143.264 148.983 1.00 44.02 953 THR A CA 1
ATOM 2158 C C . THR A 1 280 ? 138.182 144.451 148.062 1.00 44.02 953 THR A C 1
ATOM 2159 O O . THR A 1 280 ? 138.838 144.642 147.037 1.00 44.02 953 THR A O 1
ATOM 2163 N N . ILE A 1 281 ? 137.222 145.279 148.458 1.00 42.02 954 ILE A N 1
ATOM 2164 C CA . ILE A 1 281 ? 136.681 146.339 147.617 1.00 42.02 954 ILE A CA 1
ATOM 2165 C C . ILE A 1 281 ? 137.538 147.588 147.775 1.00 42.02 954 ILE A C 1
ATOM 2166 O O . ILE A 1 281 ? 137.886 147.981 148.894 1.00 42.02 954 ILE A O 1
ATOM 2171 N N . SER A 1 282 ? 137.901 148.197 146.650 1.00 42.45 955 SER A N 1
ATOM 2172 C CA . SER A 1 282 ? 138.618 149.464 146.626 1.00 42.45 955 SER A CA 1
ATOM 2173 C C . SER A 1 282 ? 137.830 150.451 145.780 1.00 42.45 955 SER A C 1
ATOM 2174 O O . SER A 1 282 ? 137.357 150.101 144.694 1.00 42.45 955 SER A O 1
ATOM 2177 N N . SER A 1 283 ? 137.688 151.679 146.273 1.00 45.78 956 SER A N 1
ATOM 2178 C CA . SER A 1 283 ? 136.907 152.681 145.565 1.00 45.78 956 SER A CA 1
ATOM 2179 C C . SER A 1 283 ? 137.328 154.072 146.013 1.00 45.78 956 SER A C 1
ATOM 2180 O O . SER A 1 283 ? 137.855 154.255 147.112 1.00 45.78 956 SER A O 1
ATOM 2183 N N . ASN A 1 284 ? 137.085 155.048 145.144 1.00 49.80 957 ASN A N 1
ATOM 2184 C CA . ASN A 1 284 ? 137.368 156.455 145.410 1.00 49.80 957 ASN A CA 1
ATOM 2185 C C . ASN A 1 284 ? 136.039 157.202 145.374 1.00 49.80 957 ASN A C 1
ATOM 2186 O O . ASN A 1 284 ? 135.408 157.311 144.318 1.00 49.80 957 ASN A O 1
ATOM 2191 N N . THR A 1 285 ? 135.615 157.713 146.531 1.00 51.86 958 THR A N 1
ATOM 2192 C CA . THR A 1 285 ? 134.303 158.345 146.627 1.00 51.86 958 THR A CA 1
ATOM 2193 C C . THR A 1 285 ? 134.268 159.671 145.877 1.00 51.86 958 THR A C 1
ATOM 2194 O O . THR A 1 285 ? 133.455 159.859 144.963 1.00 51.86 958 THR A O 1
ATOM 2198 N N . ASN A 1 286 ? 135.128 160.613 146.266 1.00 52.90 959 ASN A N 1
ATOM 2199 C CA . ASN A 1 286 ? 135.299 161.928 145.653 1.00 52.90 959 ASN A CA 1
ATOM 2200 C C . ASN A 1 286 ? 134.099 162.849 145.848 1.00 52.90 959 ASN A C 1
ATOM 2201 O O . ASN A 1 286 ? 134.140 163.994 145.383 1.00 52.90 959 ASN A O 1
ATOM 2206 N N . ARG A 1 287 ? 133.039 162.401 146.518 1.00 53.72 960 ARG A N 1
ATOM 2207 C CA . ARG A 1 287 ? 131.874 163.240 146.762 1.00 53.72 960 ARG A CA 1
ATOM 2208 C C . ARG A 1 287 ? 131.047 162.601 147.869 1.00 53.72 960 ARG A C 1
ATOM 2209 O O . ARG A 1 287 ? 131.004 161.376 148.007 1.00 53.72 960 ARG A O 1
ATOM 2217 N N . SER A 1 288 ? 130.384 163.454 148.656 1.00 52.20 961 SER A N 1
ATOM 2218 C CA . SER A 1 288 ? 129.734 162.995 149.882 1.00 52.20 961 SER A CA 1
ATOM 2219 C C . SER A 1 288 ? 128.561 162.063 149.596 1.00 52.20 961 SER A C 1
ATOM 2220 O O . SER A 1 288 ? 128.239 161.199 150.420 1.00 52.20 961 SER A O 1
ATOM 2223 N N . ASP A 1 289 ? 127.902 162.224 148.447 1.00 52.08 962 ASP A N 1
ATOM 2224 C CA . ASP A 1 289 ? 126.725 161.407 148.165 1.00 52.08 962 ASP A CA 1
ATOM 2225 C C . ASP A 1 289 ? 127.096 159.961 147.861 1.00 52.08 962 ASP A C 1
ATOM 2226 O O . ASP A 1 289 ? 126.238 159.073 147.934 1.00 52.08 962 ASP A O 1
ATOM 2231 N N . GLN A 1 290 ? 128.353 159.704 147.511 1.00 49.41 963 GLN A N 1
ATOM 2232 C CA . GLN A 1 290 ? 128.792 158.342 147.246 1.00 49.41 963 GLN A CA 1
ATOM 2233 C C . GLN A 1 290 ? 128.739 157.502 148.514 1.00 49.41 963 GLN A C 1
ATOM 2234 O O . GLN A 1 290 ? 128.906 158.012 149.625 1.00 49.41 963 GLN A O 1
ATOM 2240 N N . THR A 1 291 ? 128.503 156.204 148.344 1.00 43.79 964 THR A N 1
ATOM 2241 C CA . THR A 1 291 ? 128.440 155.274 149.462 1.00 43.79 964 THR A CA 1
ATOM 2242 C C . THR A 1 291 ? 129.109 153.960 149.083 1.00 43.79 964 THR A C 1
ATOM 2243 O O . THR A 1 291 ? 128.853 153.411 148.007 1.00 43.79 964 THR A O 1
ATOM 2247 N N . VAL A 1 292 ? 129.990 153.481 149.957 1.00 41.38 965 VAL A N 1
ATOM 2248 C CA . VAL A 1 292 ? 130.649 152.188 149.812 1.00 41.38 965 VAL A CA 1
ATOM 2249 C C . VAL A 1 292 ? 130.392 151.408 151.091 1.00 41.38 965 VAL A C 1
ATOM 2250 O O . VAL A 1 292 ? 130.949 151.733 152.145 1.00 41.38 965 VAL A O 1
ATOM 2254 N N . GLY A 1 293 ? 129.554 150.381 151.006 1.00 43.26 966 GLY A N 1
ATOM 2255 C CA . GLY A 1 293 ? 129.111 149.719 152.215 1.00 43.26 966 GLY A CA 1
ATOM 2256 C C . GLY A 1 293 ? 129.438 148.246 152.324 1.00 43.26 966 GLY A C 1
ATOM 2257 O O . GLY A 1 293 ? 129.013 147.593 153.282 1.00 43.26 966 GLY A O 1
ATOM 2258 N N . GLY A 1 294 ? 130.195 147.708 151.374 1.00 41.63 967 GLY A N 1
ATOM 2259 C CA . GLY A 1 294 ? 130.421 146.272 151.380 1.00 41.63 967 GLY A CA 1
ATOM 2260 C C . GLY A 1 294 ? 129.096 145.557 151.221 1.00 41.63 967 GLY A C 1
ATOM 2261 O O . GLY A 1 294 ? 128.501 145.539 150.139 1.00 41.63 967 GLY A O 1
ATOM 2262 N N . LEU A 1 295 ? 128.615 144.966 152.311 1.00 40.15 968 LEU A N 1
ATOM 2263 C CA . LEU A 1 295 ? 127.258 144.436 152.330 1.00 40.15 968 LEU A CA 1
ATOM 2264 C C . LEU A 1 295 ? 126.256 145.544 152.041 1.00 40.15 968 LEU A C 1
ATOM 2265 O O . LEU A 1 295 ? 126.196 146.547 152.757 1.00 40.15 968 LEU A O 1
ATOM 2270 N N . ALA A 1 296 ? 125.479 145.356 150.979 1.00 41.24 969 ALA A N 1
ATOM 2271 C CA . ALA A 1 296 ? 124.414 146.284 150.583 1.00 41.24 969 ALA A CA 1
ATOM 2272 C C . ALA A 1 296 ? 125.047 147.652 150.333 1.00 41.24 969 ALA A C 1
ATOM 2273 O O . ALA A 1 296 ? 125.970 147.753 149.510 1.00 41.24 969 ALA A O 1
ATOM 2275 N N . GLY A 1 297 ? 124.608 148.709 151.007 1.00 41.79 970 GLY A N 1
ATOM 2276 C CA . GLY A 1 297 ? 125.069 150.049 150.710 1.00 41.79 970 GLY A CA 1
ATOM 2277 C C . GLY A 1 297 ? 123.908 150.947 150.342 1.00 41.79 970 GLY A C 1
ATOM 2278 O O . GLY A 1 297 ? 123.205 150.688 149.362 1.00 41.79 970 GLY A O 1
ATOM 2279 N N . LEU A 1 298 ? 123.704 152.007 151.122 1.00 44.88 971 LEU A N 1
ATOM 2280 C CA . LEU A 1 298 ? 122.534 152.875 150.996 1.00 44.88 971 LEU A CA 1
ATOM 2281 C C . LEU A 1 298 ? 121.250 152.052 151.078 1.00 44.88 971 LEU A C 1
ATOM 2282 O O . LEU A 1 298 ? 120.486 151.935 150.118 1.00 44.88 971 LEU A O 1
ATOM 2287 N N . VAL A 1 299 ? 121.030 151.450 152.248 1.00 47.94 972 VAL A N 1
ATOM 2288 C CA . VAL A 1 299 ? 119.824 150.663 152.470 1.00 47.94 972 VAL A CA 1
ATOM 2289 C C . VAL A 1 299 ? 118.660 151.597 152.758 1.00 47.94 972 VAL A C 1
ATOM 2290 O O . VAL A 1 299 ? 118.751 152.480 153.620 1.00 47.94 972 VAL A O 1
ATOM 2294 N N . ASP A 1 300 ? 117.554 151.405 152.043 1.00 52.89 973 ASP A N 1
ATOM 2295 C CA . ASP A 1 300 ? 116.428 152.321 152.128 1.00 52.89 973 ASP A CA 1
ATOM 2296 C C . ASP A 1 300 ? 115.119 151.548 152.203 1.00 52.89 973 ASP A C 1
ATOM 2297 O O . ASP A 1 300 ? 115.025 150.396 151.772 1.00 52.89 973 ASP A O 1
ATOM 2302 N N . GLN A 1 301 ? 114.105 152.213 152.761 1.00 55.58 974 GLN A N 1
ATOM 2303 C CA . GLN A 1 301 ? 112.737 151.696 152.833 1.00 55.58 974 GLN A CA 1
ATOM 2304 C C . GLN A 1 301 ? 112.668 150.359 153.571 1.00 55.58 974 GLN A C 1
ATOM 2305 O O . GLN A 1 301 ? 112.274 149.333 153.014 1.00 55.58 974 GLN A O 1
ATOM 2311 N N . ASP A 1 302 ? 113.062 150.382 154.844 1.00 57.97 975 ASP A N 1
ATOM 2312 C CA . ASP A 1 302 ? 112.847 149.290 155.789 1.00 57.97 975 ASP A CA 1
ATOM 2313 C C . ASP A 1 302 ? 113.480 147.973 155.353 1.00 57.97 975 ASP A C 1
ATOM 2314 O O . ASP A 1 302 ? 113.122 146.914 155.879 1.00 57.97 975 ASP A O 1
ATOM 2319 N N . ALA A 1 303 ? 114.408 147.996 154.402 1.00 51.86 976 ALA A N 1
ATOM 2320 C CA . ALA A 1 303 ? 115.133 146.781 154.062 1.00 51.86 976 ALA A CA 1
ATOM 2321 C C . ALA A 1 303 ? 116.012 146.365 155.234 1.00 51.86 976 ALA A C 1
ATOM 2322 O O . ALA A 1 303 ? 116.831 147.146 155.724 1.00 51.86 976 ALA A O 1
ATOM 2324 N N . HIS A 1 304 ? 115.834 145.131 155.692 1.00 49.91 977 HIS A N 1
ATOM 2325 C CA . HIS A 1 304 ? 116.466 144.657 156.916 1.00 49.91 977 HIS A CA 1
ATOM 2326 C C . HIS A 1 304 ? 117.548 143.640 156.579 1.00 49.91 977 HIS A C 1
ATOM 2327 O O . HIS A 1 304 ? 117.278 142.632 155.917 1.00 49.91 977 HIS A O 1
ATOM 2334 N N . ILE A 1 305 ? 118.767 143.912 157.035 1.00 45.98 978 ILE A N 1
ATOM 2335 C CA . ILE A 1 305 ? 119.896 143.006 156.860 1.00 45.98 978 ILE A CA 1
ATOM 2336 C C . ILE A 1 305 ? 119.967 142.100 158.081 1.00 45.98 978 ILE A C 1
ATOM 2337 O O . ILE A 1 305 ? 120.218 142.568 159.197 1.00 45.98 978 ILE A O 1
ATOM 2342 N N . GLN A 1 306 ? 119.748 140.804 157.876 1.00 46.15 979 GLN A N 1
ATOM 2343 C CA . GLN A 1 306 ? 119.754 139.829 158.957 1.00 46.15 979 GLN A CA 1
ATOM 2344 C C . GLN A 1 306 ? 120.868 138.819 158.735 1.00 46.15 979 GLN A C 1
ATOM 2345 O O . GLN A 1 306 ? 120.940 138.194 157.672 1.00 46.15 979 GLN A O 1
ATOM 2351 N N . ASN A 1 307 ? 121.730 138.669 159.739 1.00 47.53 980 ASN A N 1
ATOM 2352 C CA . ASN A 1 307 ? 122.711 137.588 159.787 1.00 47.53 980 ASN A CA 1
ATOM 2353 C C . ASN A 1 307 ? 123.655 137.628 158.588 1.00 47.53 980 ASN A C 1
ATOM 2354 O O . ASN A 1 307 ? 123.831 136.644 157.869 1.00 47.53 980 ASN A O 1
ATOM 2359 N N . SER A 1 308 ? 124.273 138.783 158.373 1.00 46.42 981 SER A N 1
ATOM 2360 C CA . SER A 1 308 ? 125.250 138.948 157.309 1.00 46.42 981 SER A CA 1
ATOM 2361 C C . SER A 1 308 ? 126.658 138.975 157.884 1.00 46.42 981 SER A C 1
ATOM 2362 O O . SER A 1 308 ? 126.858 139.231 159.075 1.00 46.42 981 SER A O 1
ATOM 2365 N N . TYR A 1 309 ? 127.635 138.704 157.023 1.00 44.59 982 TYR A N 1
ATOM 2366 C CA . TYR A 1 309 ? 129.032 138.606 157.419 1.00 44.59 982 TYR A CA 1
ATOM 2367 C C . TYR A 1 309 ? 129.900 139.243 156.346 1.00 44.59 982 TYR A C 1
ATOM 2368 O O . TYR A 1 309 ? 129.823 138.859 155.175 1.00 44.59 982 TYR A O 1
ATOM 2377 N N . ALA A 1 310 ? 130.717 140.214 156.743 1.00 41.41 983 ALA A N 1
ATOM 2378 C CA . ALA A 1 310 ? 131.637 140.894 155.843 1.00 41.41 983 ALA A CA 1
ATOM 2379 C C . ALA A 1 310 ? 133.056 140.727 156.363 1.00 41.41 983 ALA A C 1
ATOM 2380 O O . ALA A 1 310 ? 133.381 141.214 157.450 1.00 41.41 983 ALA A O 1
ATOM 2382 N N . GLU A 1 311 ? 133.899 140.047 155.586 1.00 43.54 984 GLU A N 1
ATOM 2383 C CA . GLU A 1 311 ? 135.264 139.751 156.002 1.00 43.54 984 GLU A CA 1
ATOM 2384 C C . GLU A 1 311 ? 136.309 140.274 155.025 1.00 43.54 984 GLU A C 1
ATOM 2385 O O . GLU A 1 311 ? 137.475 139.871 155.108 1.00 43.54 984 GLU A O 1
ATOM 2391 N N . GLY A 1 312 ? 135.933 141.158 154.110 1.00 47.18 985 GLY A N 1
ATOM 2392 C CA . GLY A 1 312 ? 136.838 141.662 153.100 1.00 47.18 985 GLY A CA 1
ATOM 2393 C C . GLY A 1 312 ? 137.702 142.803 153.595 1.00 47.18 985 GLY A C 1
ATOM 2394 O O . GLY A 1 312 ? 138.021 142.913 154.781 1.00 47.18 985 GLY A O 1
ATOM 2395 N N . ASP A 1 313 ? 138.089 143.664 152.655 1.00 48.17 986 ASP A N 1
ATOM 2396 C CA . ASP A 1 313 ? 138.919 144.831 152.923 1.00 48.17 986 ASP A CA 1
ATOM 2397 C C . ASP A 1 313 ? 138.409 146.004 152.099 1.00 48.17 986 ASP A C 1
ATOM 2398 O O . ASP A 1 313 ? 138.192 145.868 150.891 1.00 48.17 986 ASP A O 1
ATOM 2403 N N . ILE A 1 314 ? 138.220 147.150 152.747 1.00 42.56 987 ILE A N 1
ATOM 2404 C CA . ILE A 1 314 ? 137.790 148.375 152.082 1.00 42.56 987 ILE A CA 1
ATOM 2405 C C . ILE A 1 314 ? 138.945 149.363 152.115 1.00 42.56 987 ILE A C 1
ATOM 2406 O O . ILE A 1 314 ? 139.511 149.630 153.182 1.00 42.56 987 ILE A O 1
ATOM 2411 N N . ASN A 1 315 ? 139.292 149.909 150.949 1.00 42.49 988 ASN A N 1
ATOM 2412 C CA . ASN A 1 315 ? 140.444 150.797 150.805 1.00 42.49 988 ASN A CA 1
ATOM 2413 C C . ASN A 1 315 ? 139.993 152.084 150.112 1.00 42.49 988 ASN A C 1
ATOM 2414 O O . ASN A 1 315 ? 140.399 152.380 148.987 1.00 42.49 988 ASN A O 1
ATOM 2419 N N . ASN A 1 316 ? 139.148 152.853 150.793 1.00 43.68 989 ASN A N 1
ATOM 2420 C CA . ASN A 1 316 ? 138.729 154.140 150.256 1.00 43.68 989 ASN A CA 1
ATOM 2421 C C . ASN A 1 316 ? 139.893 155.121 150.285 1.00 43.68 989 ASN A C 1
ATOM 2422 O O . ASN A 1 316 ? 140.615 155.219 151.281 1.00 43.68 989 ASN A O 1
ATOM 2427 N N . VAL A 1 317 ? 140.078 155.846 149.180 1.00 44.59 990 VAL A N 1
ATOM 2428 C CA . VAL A 1 317 ? 141.173 156.807 149.099 1.00 44.59 990 VAL A CA 1
ATOM 2429 C C . VAL A 1 317 ? 140.934 157.975 150.047 1.00 44.59 990 VAL A C 1
ATOM 2430 O O . VAL A 1 317 ? 141.732 158.226 150.958 1.00 44.59 990 VAL A O 1
ATOM 2434 N N . LYS A 1 318 ? 139.838 158.703 149.854 1.00 49.86 991 LYS A N 1
ATOM 2435 C CA . LYS A 1 318 ? 139.487 159.833 150.700 1.00 49.86 991 LYS A CA 1
ATOM 2436 C C . LYS A 1 318 ? 138.117 159.595 151.318 1.00 49.86 991 LYS A C 1
ATOM 2437 O O . LYS A 1 318 ? 137.257 158.930 150.735 1.00 49.86 991 LYS A O 1
ATOM 2443 N N . HIS A 1 319 ? 137.921 160.150 152.511 1.00 50.18 992 HIS A N 1
ATOM 2444 C CA . HIS A 1 319 ? 136.691 159.954 153.264 1.00 50.18 992 HIS A CA 1
ATOM 2445 C C . HIS A 1 319 ? 135.607 160.965 152.911 1.00 50.18 992 HIS A C 1
ATOM 2446 O O . HIS A 1 319 ? 134.821 161.342 153.785 1.00 50.18 992 HIS A O 1
ATOM 2453 N N . PHE A 1 320 ? 135.544 161.409 151.654 1.00 53.09 993 PHE A N 1
ATOM 2454 C CA . PHE A 1 320 ? 134.489 162.335 151.257 1.00 53.09 993 PHE A CA 1
ATOM 2455 C C . PHE A 1 320 ? 133.118 161.677 151.343 1.00 53.09 993 PHE A C 1
ATOM 2456 O O . PHE A 1 320 ? 132.187 162.238 151.933 1.00 53.09 993 PHE A O 1
ATOM 2464 N N . GLY A 1 321 ? 132.975 160.484 150.767 1.00 50.01 994 GLY A N 1
ATOM 2465 C CA . GLY A 1 321 ? 131.703 159.798 150.780 1.00 50.01 994 GLY A CA 1
ATOM 2466 C C . GLY A 1 321 ? 131.457 159.037 152.066 1.00 50.01 994 GLY A C 1
ATOM 2467 O O . GLY A 1 321 ? 132.331 158.893 152.920 1.00 50.01 994 GLY A O 1
ATOM 2468 N N . LYS A 1 322 ? 130.229 158.542 152.198 1.00 47.78 995 LYS A N 1
ATOM 2469 C CA . LYS A 1 322 ? 129.817 157.777 153.373 1.00 47.78 995 LYS A CA 1
ATOM 2470 C C . LYS A 1 322 ? 130.170 156.315 153.133 1.00 47.78 995 LYS A C 1
ATOM 2471 O O . LYS A 1 322 ? 129.375 155.553 152.580 1.00 47.78 995 LYS A O 1
ATOM 2477 N N . VAL A 1 323 ? 131.368 155.921 153.557 1.00 44.14 996 VAL A N 1
ATOM 2478 C CA . VAL A 1 323 ? 131.880 154.570 153.367 1.00 44.14 996 VAL A CA 1
ATOM 2479 C C . VAL A 1 323 ? 131.827 153.845 154.704 1.00 44.14 996 VAL A C 1
ATOM 2480 O O . VAL A 1 323 ? 132.153 154.427 155.746 1.00 44.14 996 VAL A O 1
ATOM 2484 N N . ALA A 1 324 ? 131.399 152.585 154.678 1.00 41.70 997 ALA A N 1
ATOM 2485 C CA . ALA A 1 324 ? 131.326 151.787 155.891 1.00 41.70 997 ALA A CA 1
ATOM 2486 C C . ALA A 1 324 ? 131.516 150.321 155.539 1.00 41.70 997 ALA A C 1
ATOM 2487 O O . ALA A 1 324 ? 131.501 149.934 154.369 1.00 41.70 997 ALA A O 1
ATOM 2489 N N . GLY A 1 325 ? 131.684 149.504 156.579 1.00 40.44 998 GLY A N 1
ATOM 2490 C CA . GLY A 1 325 ? 132.035 148.111 156.362 1.00 40.44 998 GLY A CA 1
ATOM 2491 C C . GLY A 1 325 ? 130.869 147.254 155.907 1.00 40.44 998 GLY A C 1
ATOM 2492 O O . GLY A 1 325 ? 130.981 146.513 154.927 1.00 40.44 998 GLY A O 1
ATOM 2493 N N . VAL A 1 326 ? 129.742 147.331 156.609 1.00 40.52 999 VAL A N 1
ATOM 2494 C CA . VAL A 1 326 ? 128.637 146.413 156.374 1.00 40.52 999 VAL A CA 1
ATOM 2495 C C . VAL A 1 326 ? 127.347 147.117 155.965 1.00 40.52 999 VAL A C 1
ATOM 2496 O O . VAL A 1 326 ? 126.420 146.444 155.488 1.00 40.52 999 VAL A O 1
ATOM 2500 N N . ALA A 1 327 ? 127.247 148.432 156.133 1.00 40.62 1000 ALA A N 1
ATOM 2501 C CA . ALA A 1 327 ? 126.050 149.150 155.720 1.00 40.62 1000 ALA A CA 1
ATOM 2502 C C . ALA A 1 327 ? 126.419 150.595 155.434 1.00 40.62 1000 ALA A C 1
ATOM 2503 O O . ALA A 1 327 ? 126.967 151.295 156.287 1.00 40.62 1000 ALA A O 1
ATOM 2505 N N . GLY A 1 328 ? 126.095 151.038 154.224 1.00 44.29 1001 GLY A N 1
ATOM 2506 C CA . GLY A 1 328 ? 126.461 152.373 153.797 1.00 44.29 1001 GLY A CA 1
ATOM 2507 C C . GLY A 1 328 ? 125.584 153.464 154.372 1.00 44.29 1001 GLY A C 1
ATOM 2508 O O . GLY A 1 328 ? 125.656 153.769 155.565 1.00 44.29 1001 GLY A O 1
ATOM 2509 N N . TYR A 1 329 ? 124.748 154.061 153.527 1.00 50.08 1002 TYR A N 1
ATOM 2510 C CA . TYR A 1 329 ? 123.906 155.190 153.916 1.00 50.08 1002 TYR A CA 1
ATOM 2511 C C . TYR A 1 329 ? 122.532 154.661 154.305 1.00 50.08 1002 TYR A C 1
ATOM 2512 O O . TYR A 1 329 ? 121.620 154.603 153.478 1.00 50.08 1002 TYR A O 1
ATOM 2521 N N . LEU A 1 330 ? 122.377 154.280 155.576 1.00 50.31 1003 LEU A N 1
ATOM 2522 C CA . LEU A 1 330 ? 121.097 153.749 156.034 1.00 50.31 1003 LEU A CA 1
ATOM 2523 C C . LEU A 1 330 ? 119.988 154.789 155.947 1.00 50.31 1003 LEU A C 1
ATOM 2524 O O . LEU A 1 330 ? 118.807 154.432 155.873 1.00 50.31 1003 LEU A O 1
ATOM 2529 N N . TRP A 1 331 ? 120.340 156.071 155.957 1.00 60.65 1004 TRP A N 1
ATOM 2530 C CA . TRP A 1 331 ? 119.345 157.125 155.859 1.00 60.65 1004 TRP A CA 1
ATOM 2531 C C . TRP A 1 331 ? 118.766 157.187 154.447 1.00 60.65 1004 TRP A C 1
ATOM 2532 O O . TRP A 1 331 ? 119.421 156.839 153.460 1.00 60.65 1004 TRP A O 1
ATOM 2543 N N . ASP A 1 332 ? 117.518 157.636 154.360 1.00 65.69 1005 ASP A N 1
ATOM 2544 C CA . ASP A 1 332 ? 116.803 157.733 153.097 1.00 65.69 1005 ASP A CA 1
ATOM 2545 C C . ASP A 1 332 ? 116.633 159.190 152.688 1.00 65.69 1005 ASP A C 1
ATOM 2546 O O . ASP A 1 332 ? 116.654 160.102 153.520 1.00 65.69 1005 ASP A O 1
ATOM 2551 N N . ARG A 1 333 ? 116.456 159.397 151.381 1.00 73.43 1006 ARG A N 1
ATOM 2552 C CA . ARG A 1 333 ? 116.343 160.752 150.850 1.00 73.43 1006 ARG A CA 1
ATOM 2553 C C . ARG A 1 333 ? 115.082 161.444 151.355 1.00 73.43 1006 ARG A C 1
ATOM 2554 O O . ARG A 1 333 ? 115.063 162.669 151.523 1.00 73.43 1006 ARG A O 1
ATOM 2562 N N . THR A 1 334 ? 114.025 160.679 151.612 1.00 73.63 1007 THR A N 1
ATOM 2563 C CA . THR A 1 334 ? 112.772 161.249 152.084 1.00 73.63 1007 THR A CA 1
ATOM 2564 C C . THR A 1 334 ? 112.856 161.550 153.583 1.00 73.63 1007 THR A C 1
ATOM 2565 O O . THR A 1 334 ? 113.929 161.801 154.139 1.00 73.63 1007 THR A O 1
ATOM 2569 N N . SER A 1 335 ? 111.695 161.540 154.240 1.00 73.18 1008 SER A N 1
ATOM 2570 C CA . SER A 1 335 ? 111.628 161.825 155.667 1.00 73.18 1008 SER A CA 1
ATOM 2571 C C . SER A 1 335 ? 112.490 160.848 156.455 1.00 73.18 1008 SER A C 1
ATOM 2572 O O . SER A 1 335 ? 112.511 159.646 156.178 1.00 73.18 1008 SER A O 1
ATOM 2575 N N . GLY A 1 336 ? 113.205 161.376 157.445 1.00 71.75 1009 GLY A N 1
ATOM 2576 C CA . GLY A 1 336 ? 114.144 160.578 158.207 1.00 71.75 1009 GLY A CA 1
ATOM 2577 C C . GLY A 1 336 ? 113.553 159.892 159.421 1.00 71.75 1009 GLY A C 1
ATOM 2578 O O . GLY A 1 336 ? 113.909 160.212 160.559 1.00 71.75 1009 GLY A O 1
ATOM 2579 N N . GLU A 1 337 ? 112.651 158.943 159.194 1.00 68.26 1010 GLU A N 1
ATOM 2580 C CA . GLU A 1 337 ? 112.123 158.150 160.292 1.00 68.26 1010 GLU A CA 1
ATOM 2581 C C . GLU A 1 337 ? 113.112 157.058 160.679 1.00 68.26 1010 GLU A C 1
ATOM 2582 O O . GLU A 1 337 ? 113.962 156.646 159.885 1.00 68.26 1010 GLU A O 1
ATOM 2588 N N . GLU A 1 338 ? 112.999 156.592 161.924 1.00 66.39 1011 GLU A N 1
ATOM 2589 C CA . GLU A 1 338 ? 113.845 155.492 162.375 1.00 66.39 1011 GLU A CA 1
ATOM 2590 C C . GLU A 1 338 ? 113.487 154.197 161.659 1.00 66.39 1011 GLU A C 1
ATOM 2591 O O . GLU A 1 338 ? 114.363 153.372 161.374 1.00 66.39 1011 GLU A O 1
ATOM 2597 N N . LYS A 1 339 ? 112.201 154.000 161.359 1.00 64.86 1012 LYS A N 1
ATOM 2598 C CA . LYS A 1 339 ? 111.773 152.770 160.701 1.00 64.86 1012 LYS A CA 1
ATOM 2599 C C . LYS A 1 339 ? 111.968 152.849 159.192 1.00 64.86 1012 LYS A C 1
ATOM 2600 O O . LYS A 1 339 ? 112.331 151.855 158.552 1.00 64.86 1012 LYS A O 1
ATOM 2606 N N . HIS A 1 340 ? 111.730 154.024 158.603 1.00 64.58 1013 HIS A N 1
ATOM 2607 C CA . HIS A 1 340 ? 111.806 154.153 157.151 1.00 64.58 1013 HIS A CA 1
ATOM 2608 C C . HIS A 1 340 ? 113.245 154.092 156.654 1.00 64.58 1013 HIS A C 1
ATOM 2609 O O . HIS A 1 340 ? 113.487 153.863 155.463 1.00 64.58 1013 HIS A O 1
ATOM 2616 N N . ALA A 1 341 ? 114.214 154.299 157.547 1.00 58.85 1014 ALA A N 1
ATOM 2617 C CA . ALA A 1 341 ? 115.611 154.330 157.125 1.00 58.85 1014 ALA A CA 1
ATOM 2618 C C . ALA A 1 341 ? 116.098 152.945 156.718 1.00 58.85 1014 ALA A C 1
ATOM 2619 O O . ALA A 1 341 ? 116.565 152.743 155.592 1.00 58.85 1014 ALA A O 1
ATOM 2621 N N . GLY A 1 342 ? 115.992 151.982 157.615 1.00 58.37 1015 GLY A N 1
ATOM 2622 C CA . GLY A 1 342 ? 116.507 150.644 157.391 1.00 58.37 1015 GLY A CA 1
ATOM 2623 C C . GLY A 1 342 ? 116.784 149.964 158.716 1.00 58.37 1015 GLY A C 1
ATOM 2624 O O . GLY A 1 342 ? 116.739 150.572 159.785 1.00 58.37 1015 GLY A O 1
ATOM 2625 N N . GLU A 1 343 ? 117.074 148.669 158.646 1.00 52.98 1016 GLU A N 1
ATOM 2626 C CA . GLU A 1 343 ? 117.257 147.859 159.839 1.00 52.98 1016 GLU A CA 1
ATOM 2627 C C . GLU A 1 343 ? 118.424 146.902 159.655 1.00 52.98 1016 GLU A C 1
ATOM 2628 O O . GLU A 1 343 ? 118.604 146.325 158.579 1.00 52.98 1016 GLU A O 1
ATOM 2634 N N . LEU A 1 344 ? 119.221 146.749 160.707 1.00 50.32 1017 LEU A N 1
ATOM 2635 C CA . LEU A 1 344 ? 120.271 145.745 160.775 1.00 50.32 1017 LEU A CA 1
ATOM 2636 C C . LEU A 1 344 ? 120.001 144.846 161.972 1.00 50.32 1017 LEU A C 1
ATOM 2637 O O . LEU A 1 344 ? 119.425 145.290 162.970 1.00 50.32 1017 LEU A O 1
ATOM 2642 N N . THR A 1 345 ? 120.401 143.581 161.872 1.00 50.57 1018 THR A N 1
ATOM 2643 C CA . THR A 1 345 ? 120.154 142.625 162.941 1.00 50.57 1018 THR A CA 1
ATOM 2644 C C . THR A 1 345 ? 121.161 141.489 162.873 1.00 50.57 1018 THR A C 1
ATOM 2645 O O . THR A 1 345 ? 121.299 140.835 161.836 1.00 50.57 1018 THR A O 1
ATOM 2649 N N . ASN A 1 346 ? 121.854 141.260 163.990 1.00 52.35 1019 ASN A N 1
ATOM 2650 C CA . ASN A 1 346 ? 122.746 140.114 164.160 1.00 52.35 1019 ASN A CA 1
ATOM 2651 C C . ASN A 1 346 ? 123.769 140.030 163.030 1.00 52.35 1019 ASN A C 1
ATOM 2652 O O . ASN A 1 346 ? 123.997 138.972 162.440 1.00 52.35 1019 ASN A O 1
ATOM 2657 N N . VAL A 1 347 ? 124.395 141.163 162.731 1.00 46.71 1020 VAL A N 1
ATOM 2658 C CA . VAL A 1 347 ? 125.327 141.280 161.617 1.00 46.71 1020 VAL A CA 1
ATOM 2659 C C . VAL A 1 347 ? 126.735 141.444 162.174 1.00 46.71 1020 VAL A C 1
ATOM 2660 O O . VAL A 1 347 ? 126.922 142.018 163.254 1.00 46.71 1020 VAL A O 1
ATOM 2664 N N . LEU A 1 348 ? 127.720 140.919 161.449 1.00 45.30 1021 LEU A N 1
ATOM 2665 C CA . LEU A 1 348 ? 129.123 140.992 161.832 1.00 45.30 1021 LEU A CA 1
ATOM 2666 C C . LEU A 1 348 ? 129.937 141.450 160.632 1.00 45.30 1021 LEU A C 1
ATOM 2667 O O . LEU A 1 348 ? 129.623 141.088 159.493 1.00 45.30 1021 LEU A O 1
ATOM 2672 N N . SER A 1 349 ? 130.979 142.245 160.884 1.00 44.78 1022 SER A N 1
ATOM 2673 C CA . SER A 1 349 ? 131.839 142.781 159.827 1.00 44.78 1022 SER A CA 1
ATOM 2674 C C . SER A 1 349 ? 133.252 142.945 160.384 1.00 44.78 1022 SER A C 1
ATOM 2675 O O . SER A 1 349 ? 133.554 143.923 161.070 1.00 44.78 1022 SER A O 1
ATOM 2678 N N . ASP A 1 350 ? 134.119 141.979 160.080 1.00 45.46 1023 ASP A N 1
ATOM 2679 C CA . ASP A 1 350 ? 135.532 142.060 160.450 1.00 45.46 1023 ASP A CA 1
ATOM 2680 C C . ASP A 1 350 ? 136.339 142.484 159.223 1.00 45.46 1023 ASP A C 1
ATOM 2681 O O . ASP A 1 350 ? 137.264 141.809 158.767 1.00 45.46 1023 ASP A O 1
ATOM 2686 N N . VAL A 1 351 ? 135.967 143.643 158.688 1.00 45.06 1024 VAL A N 1
ATOM 2687 C CA . VAL A 1 351 ? 136.537 144.177 157.457 1.00 45.06 1024 VAL A CA 1
ATOM 2688 C C . VAL A 1 351 ? 137.501 145.300 157.813 1.00 45.06 1024 VAL A C 1
ATOM 2689 O O . VAL A 1 351 ? 137.173 146.178 158.620 1.00 45.06 1024 VAL A O 1
ATOM 2693 N N . ASN A 1 352 ? 138.695 145.266 157.218 1.00 46.89 1025 ASN A N 1
ATOM 2694 C CA . ASN A 1 352 ? 139.728 146.271 157.477 1.00 46.89 1025 ASN A CA 1
ATOM 2695 C C . ASN A 1 352 ? 139.434 147.524 156.651 1.00 46.89 1025 ASN A C 1
ATOM 2696 O O . ASN A 1 352 ? 140.181 147.919 155.754 1.00 46.89 1025 ASN A O 1
ATOM 2701 N N . VAL A 1 353 ? 138.308 148.157 156.979 1.00 43.84 1026 VAL A N 1
ATOM 2702 C CA . VAL A 1 353 ? 137.885 149.353 156.265 1.00 43.84 1026 VAL A CA 1
ATOM 2703 C C . VAL A 1 353 ? 138.795 150.517 156.628 1.00 43.84 1026 VAL A C 1
ATOM 2704 O O . VAL A 1 353 ? 139.182 150.692 157.790 1.00 43.84 1026 VAL A O 1
ATOM 2708 N N . THR A 1 354 ? 139.157 151.313 155.626 1.00 43.07 1027 THR A N 1
ATOM 2709 C CA . THR A 1 354 ? 139.944 152.521 155.824 1.00 43.07 1027 THR A CA 1
ATOM 2710 C C . THR A 1 354 ? 139.116 153.729 155.413 1.00 43.07 1027 THR A C 1
ATOM 2711 O O . THR A 1 354 ? 138.240 153.627 154.549 1.00 43.07 1027 THR A O 1
ATOM 2715 N N . ASN A 1 355 ? 139.390 154.868 156.048 1.00 46.67 1028 ASN A N 1
ATOM 2716 C CA . ASN A 1 355 ? 138.707 156.131 155.786 1.00 46.67 1028 ASN A CA 1
ATOM 2717 C C . ASN A 1 355 ? 137.203 156.053 156.020 1.00 46.67 1028 ASN A C 1
ATOM 2718 O O . ASN A 1 355 ? 136.452 156.867 155.476 1.00 46.67 1028 ASN A O 1
ATOM 2723 N N . GLY A 1 356 ? 136.739 155.099 156.822 1.00 47.36 1029 GLY A N 1
ATOM 2724 C CA . GLY A 1 356 ? 135.315 154.957 157.061 1.00 47.36 1029 GLY A CA 1
ATOM 2725 C C . GLY A 1 356 ? 135.023 154.156 158.310 1.00 47.36 1029 GLY A C 1
ATOM 2726 O O . GLY A 1 356 ? 135.928 153.641 158.975 1.00 47.36 1029 GLY A O 1
ATOM 2727 N N . ASN A 1 357 ? 133.734 154.060 158.621 1.00 46.72 1030 ASN A N 1
ATOM 2728 C CA . ASN A 1 357 ? 133.269 153.318 159.781 1.00 46.72 1030 ASN A CA 1
ATOM 2729 C C . ASN A 1 357 ? 133.275 151.819 159.501 1.00 46.72 1030 ASN A C 1
ATOM 2730 O O . ASN A 1 357 ? 133.435 151.370 158.363 1.00 46.72 1030 ASN A O 1
ATOM 2735 N N . ALA A 1 358 ? 133.089 151.039 160.568 1.00 44.56 1031 ALA A N 1
ATOM 2736 C CA . ALA A 1 358 ? 133.114 149.587 160.430 1.00 44.56 1031 ALA A CA 1
ATOM 2737 C C . ALA A 1 358 ? 131.722 149.023 160.171 1.00 44.56 1031 ALA A C 1
ATOM 2738 O O . ALA A 1 358 ? 131.587 147.932 159.607 1.00 44.56 1031 ALA A O 1
ATOM 2740 N N . ILE A 1 359 ? 130.678 149.742 160.579 1.00 44.27 1032 ILE A N 1
ATOM 2741 C CA . ILE A 1 359 ? 129.298 149.277 160.449 1.00 44.27 1032 ILE A CA 1
ATOM 2742 C C . ILE A 1 359 ? 128.475 150.215 159.569 1.00 44.27 1032 ILE A C 1
ATOM 2743 O O . ILE A 1 359 ? 128.070 149.848 158.465 1.00 44.27 1032 ILE A O 1
ATOM 2748 N N . THR A 1 360 ? 128.214 151.431 160.044 1.00 45.64 1033 THR A N 1
ATOM 2749 C CA . THR A 1 360 ? 127.369 152.383 159.336 1.00 45.64 1033 THR A CA 1
ATOM 2750 C C . THR A 1 360 ? 128.100 153.709 159.209 1.00 45.64 1033 THR A C 1
ATOM 2751 O O . THR A 1 360 ? 128.666 154.205 160.188 1.00 45.64 1033 THR A O 1
ATOM 2755 N N . GLY A 1 361 ? 128.085 154.280 158.004 1.00 49.59 1034 GLY A N 1
ATOM 2756 C CA . GLY A 1 361 ? 128.779 155.538 157.788 1.00 49.59 1034 GLY A CA 1
ATOM 2757 C C . GLY A 1 361 ? 128.104 156.710 158.475 1.00 49.59 1034 GLY A C 1
ATOM 2758 O O . GLY A 1 361 ? 128.744 157.452 159.225 1.00 49.59 1034 GLY A O 1
ATOM 2759 N N . TYR A 1 362 ? 126.808 156.888 158.238 1.00 55.13 1035 TYR A N 1
ATOM 2760 C CA . TYR A 1 362 ? 126.051 158.008 158.782 1.00 55.13 1035 TYR A CA 1
ATOM 2761 C C . TYR A 1 362 ? 125.366 157.564 160.067 1.00 55.13 1035 TYR A C 1
ATOM 2762 O O . TYR A 1 362 ? 124.451 156.735 160.033 1.00 55.13 1035 TYR A O 1
ATOM 2771 N N . HIS A 1 363 ? 125.807 158.120 161.192 1.00 63.56 1036 HIS A N 1
ATOM 2772 C CA . HIS A 1 363 ? 125.284 157.774 162.506 1.00 63.56 1036 HIS A CA 1
ATOM 2773 C C . HIS A 1 363 ? 124.479 158.941 163.059 1.00 63.56 1036 HIS A C 1
ATOM 2774 O O . HIS A 1 363 ? 124.961 160.078 163.084 1.00 63.56 1036 HIS A O 1
ATOM 2781 N N . TYR A 1 364 ? 123.257 158.655 163.503 1.00 63.58 1037 TYR A N 1
ATOM 2782 C CA . TYR A 1 364 ? 122.368 159.662 164.059 1.00 63.58 1037 TYR A CA 1
ATOM 2783 C C . TYR A 1 364 ? 121.759 159.146 165.355 1.00 63.58 1037 TYR A C 1
ATOM 2784 O O . TYR A 1 364 ? 122.016 158.017 165.781 1.00 63.58 1037 TYR A O 1
ATOM 2793 N N . THR A 1 365 ? 120.948 160.000 165.986 1.00 70.32 1038 THR A N 1
ATOM 2794 C CA . THR A 1 365 ? 120.417 159.682 167.309 1.00 70.32 1038 THR A CA 1
ATOM 2795 C C . THR A 1 365 ? 119.471 158.487 167.265 1.00 70.32 1038 THR A C 1
ATOM 2796 O O . THR A 1 365 ? 119.694 157.485 167.954 1.00 70.32 1038 THR A O 1
ATOM 2800 N N . GLY A 1 366 ? 118.413 158.570 166.463 1.00 67.30 1039 GLY A N 1
ATOM 2801 C CA . GLY A 1 366 ? 117.444 157.493 166.392 1.00 67.30 1039 GLY A CA 1
ATOM 2802 C C . GLY A 1 366 ? 117.950 156.290 165.623 1.00 67.30 1039 GLY A C 1
ATOM 2803 O O . GLY A 1 366 ? 117.355 155.891 164.618 1.00 67.30 1039 GLY A O 1
ATOM 2804 N N . MET A 1 367 ? 119.040 155.695 166.102 1.00 66.28 1040 MET A N 1
ATOM 2805 C CA . MET A 1 367 ? 119.705 154.613 165.388 1.00 66.28 1040 MET A CA 1
ATOM 2806 C C . MET A 1 367 ? 118.821 153.373 165.338 1.00 66.28 1040 MET A C 1
ATOM 2807 O O . MET A 1 367 ? 118.233 152.975 166.349 1.00 66.28 1040 MET A O 1
ATOM 2812 N N . LYS A 1 368 ? 118.732 152.766 164.156 1.00 60.94 1041 LYS A N 1
ATOM 2813 C CA . LYS A 1 368 ? 117.963 151.548 163.942 1.00 60.94 1041 LYS A CA 1
ATOM 2814 C C . LYS A 1 368 ? 118.851 150.343 163.651 1.00 60.94 1041 LYS A C 1
ATOM 2815 O O . LYS A 1 368 ? 118.349 149.309 163.199 1.00 60.94 1041 LYS A O 1
ATOM 2821 N N . VAL A 1 369 ? 120.158 150.449 163.905 1.00 61.22 1042 VAL A N 1
ATOM 2822 C CA . VAL A 1 369 ? 121.071 149.357 163.592 1.00 61.22 1042 VAL A CA 1
ATOM 2823 C C . VAL A 1 369 ? 120.845 148.150 164.489 1.00 61.22 1042 VAL A C 1
ATOM 2824 O O . VAL A 1 369 ? 121.271 147.042 164.147 1.00 61.22 1042 VAL A O 1
ATOM 2828 N N . ALA A 1 370 ? 120.187 148.338 165.632 1.00 61.36 1043 ALA A N 1
ATOM 2829 C CA . ALA A 1 370 ? 119.857 147.260 166.576 1.00 61.36 1043 ALA A CA 1
ATOM 2830 C C . ALA A 1 370 ? 121.161 146.583 166.994 1.00 61.36 1043 ALA A C 1
ATOM 2831 O O . ALA A 1 370 ? 122.011 147.241 167.615 1.00 61.36 1043 ALA A O 1
ATOM 2833 N N . ASN A 1 371 ? 121.368 145.304 166.687 1.00 55.65 1044 ASN A N 1
ATOM 2834 C CA . ASN A 1 371 ? 122.558 144.582 167.120 1.00 55.65 1044 ASN A CA 1
ATOM 2835 C C . ASN A 1 371 ? 123.563 144.508 165.976 1.00 55.65 1044 ASN A C 1
ATOM 2836 O O . ASN A 1 371 ? 123.215 144.106 164.861 1.00 55.65 1044 ASN A O 1
ATOM 2841 N N . THR A 1 372 ? 124.806 144.894 166.258 1.00 52.87 1045 THR A N 1
ATOM 2842 C CA . THR A 1 372 ? 125.892 144.827 165.292 1.00 52.87 1045 THR A CA 1
ATOM 2843 C C . THR A 1 372 ? 127.133 144.287 165.987 1.00 52.87 1045 THR A C 1
ATOM 2844 O O . THR A 1 372 ? 127.241 144.317 167.215 1.00 52.87 1045 THR A O 1
ATOM 2848 N N . PHE A 1 373 ? 128.072 143.783 165.189 1.00 50.53 1046 PHE A N 1
ATOM 2849 C CA . PHE A 1 373 ? 129.297 143.200 165.719 1.00 50.53 1046 PHE A CA 1
ATOM 2850 C C . PHE A 1 373 ? 130.466 143.526 164.802 1.00 50.53 1046 PHE A C 1
ATOM 2851 O O . PHE A 1 373 ? 130.310 143.577 163.579 1.00 50.53 1046 PHE A O 1
ATOM 2859 N N . SER A 1 374 ? 131.635 143.743 165.402 1.00 50.36 1047 SER A N 1
ATOM 2860 C CA . SER A 1 374 ? 132.860 144.013 164.665 1.00 50.36 1047 SER A CA 1
ATOM 2861 C C . SER A 1 374 ? 134.056 143.629 165.523 1.00 50.36 1047 SER A C 1
ATOM 2862 O O . SER A 1 374 ? 134.021 143.747 166.750 1.00 50.36 1047 SER A O 1
ATOM 2865 N N . SER A 1 375 ? 135.118 143.171 164.866 1.00 51.16 1048 SER A N 1
ATOM 2866 C CA . SER A 1 375 ? 136.299 142.686 165.560 1.00 51.16 1048 SER A CA 1
ATOM 2867 C C . SER A 1 375 ? 137.368 143.775 165.635 1.00 51.16 1048 SER A C 1
ATOM 2868 O O . SER A 1 375 ? 137.149 144.931 165.263 1.00 51.16 1048 SER A O 1
ATOM 2871 N N . LYS A 1 376 ? 138.546 143.397 166.128 1.00 51.55 1049 LYS A N 1
ATOM 2872 C CA . LYS A 1 376 ? 139.668 144.321 166.294 1.00 51.55 1049 LYS A CA 1
ATOM 2873 C C . LYS A 1 376 ? 140.497 144.324 165.015 1.00 51.55 1049 LYS A C 1
ATOM 2874 O O . LYS A 1 376 ? 141.426 143.533 164.844 1.00 51.55 1049 LYS A O 1
ATOM 2880 N N . ALA A 1 377 ? 140.156 145.233 164.105 1.00 49.40 1050 ALA A N 1
ATOM 2881 C CA . ALA A 1 377 ? 140.883 145.408 162.859 1.00 49.40 1050 ALA A CA 1
ATOM 2882 C C . ALA A 1 377 ? 141.111 146.893 162.616 1.00 49.40 1050 ALA A C 1
ATOM 2883 O O . ALA A 1 377 ? 140.685 147.744 163.400 1.00 49.40 1050 ALA A O 1
ATOM 2885 N N . ASN A 1 378 ? 141.795 147.197 161.517 1.00 48.07 1051 ASN A N 1
ATOM 2886 C CA . ASN A 1 378 ? 142.119 148.583 161.205 1.00 48.07 1051 ASN A CA 1
ATOM 2887 C C . ASN A 1 378 ? 140.894 149.321 160.682 1.00 48.07 1051 ASN A C 1
ATOM 2888 O O . ASN A 1 378 ? 140.263 148.897 159.710 1.00 48.07 1051 ASN A O 1
ATOM 2893 N N . ARG A 1 379 ? 140.558 150.430 161.335 1.00 48.38 1052 ARG A N 1
ATOM 2894 C CA . ARG A 1 379 ? 139.487 151.324 160.913 1.00 48.38 1052 ARG A CA 1
ATOM 2895 C C . ARG A 1 379 ? 139.987 152.760 160.875 1.00 48.38 1052 ARG A C 1
ATOM 2896 O O . ARG A 1 379 ? 139.336 153.680 161.378 1.00 48.38 1052 ARG A O 1
ATOM 2904 N N . VAL A 1 380 ? 141.160 152.968 160.272 1.00 46.06 1053 VAL A N 1
ATOM 2905 C CA . VAL A 1 380 ? 141.816 154.267 160.337 1.00 46.06 1053 VAL A CA 1
ATOM 2906 C C . VAL A 1 380 ? 141.005 155.312 159.585 1.00 46.06 1053 VAL A C 1
ATOM 2907 O O . VAL A 1 380 ? 140.263 155.002 158.645 1.00 46.06 1053 VAL A O 1
ATOM 2911 N N . PHE A 1 381 ? 141.145 156.566 160.009 1.00 50.55 1054 PHE A N 1
ATOM 2912 C CA . PHE A 1 381 ? 140.444 157.699 159.421 1.00 50.55 1054 PHE A CA 1
ATOM 2913 C C . PHE A 1 381 ? 141.444 158.826 159.207 1.00 50.55 1054 PHE A C 1
ATOM 2914 O O . PHE A 1 381 ? 142.029 159.329 160.172 1.00 50.55 1054 PHE A O 1
ATOM 2922 N N . ASN A 1 382 ? 141.640 159.220 157.951 1.00 47.22 1055 ASN A N 1
ATOM 2923 C CA . ASN A 1 382 ? 142.578 160.290 157.609 1.00 47.22 1055 ASN A CA 1
ATOM 2924 C C . ASN A 1 382 ? 141.822 161.612 157.622 1.00 47.22 1055 ASN A C 1
ATOM 2925 O O . ASN A 1 382 ? 141.147 161.967 156.653 1.00 47.22 1055 ASN A O 1
ATOM 2930 N N . VAL A 1 383 ? 141.946 162.353 158.725 1.00 52.86 1056 VAL A N 1
ATOM 2931 C CA . VAL A 1 383 ? 141.185 163.588 158.882 1.00 52.86 1056 VAL A CA 1
ATOM 2932 C C . VAL A 1 383 ? 141.773 164.700 158.021 1.00 52.86 1056 VAL A C 1
ATOM 2933 O O . VAL A 1 383 ? 141.108 165.709 157.756 1.00 52.86 1056 VAL A O 1
ATOM 2937 N N . THR A 1 384 ? 143.018 164.522 157.562 1.00 52.12 1057 THR A N 1
ATOM 2938 C CA . THR A 1 384 ? 143.758 165.477 156.717 1.00 52.12 1057 THR A CA 1
ATOM 2939 C C . THR A 1 384 ? 143.451 166.938 157.050 1.00 52.12 1057 THR A C 1
ATOM 2940 O O . THR A 1 384 ? 143.240 167.766 156.162 1.00 52.12 1057 THR A O 1
ATOM 2944 N N . LEU A 1 385 ? 143.449 167.269 158.339 1.00 54.99 1058 LEU A N 1
ATOM 2945 C CA . LEU A 1 385 ? 143.275 168.644 158.790 1.00 54.99 1058 LEU A CA 1
ATOM 2946 C C . LEU A 1 385 ? 144.634 169.195 159.209 1.00 54.99 1058 LEU A C 1
ATOM 2947 O O . LEU A 1 385 ? 145.296 168.625 160.083 1.00 54.99 1058 LEU A O 1
ATOM 2952 N N . GLU A 1 386 ? 145.048 170.295 158.573 1.00 57.36 1059 GLU A N 1
ATOM 2953 C CA . GLU A 1 386 ? 146.386 170.855 158.741 1.00 57.36 1059 GLU A CA 1
ATOM 2954 C C . GLU A 1 386 ? 147.444 169.777 158.531 1.00 57.36 1059 GLU A C 1
ATOM 2955 O O . GLU A 1 386 ? 147.518 169.182 157.452 1.00 57.36 1059 GLU A O 1
ATOM 2961 N N . LYS A 1 387 ? 148.264 169.516 159.546 1.00 52.60 1060 LYS A N 1
ATOM 2962 C CA . LYS A 1 387 ? 149.190 168.396 159.469 1.00 52.60 1060 LYS A CA 1
ATOM 2963 C C . LYS A 1 387 ? 148.412 167.090 159.384 1.00 52.60 1060 LYS A C 1
ATOM 2964 O O . LYS A 1 387 ? 147.475 166.859 160.154 1.00 52.60 1060 LYS A O 1
ATOM 2970 N N . ASP A 1 388 ? 148.796 166.239 158.435 1.00 49.31 1061 ASP A N 1
ATOM 2971 C CA . ASP A 1 388 ? 148.061 165.003 158.199 1.00 49.31 1061 ASP A CA 1
ATOM 2972 C C . ASP A 1 388 ? 148.030 164.144 159.455 1.00 49.31 1061 ASP A C 1
ATOM 2973 O O . ASP A 1 388 ? 149.071 163.796 160.019 1.00 49.31 1061 ASP A O 1
ATOM 2978 N N . GLU A 1 389 ? 146.822 163.806 159.894 1.00 50.51 1062 GLU A N 1
ATOM 2979 C CA . GLU A 1 389 ? 146.621 163.015 161.096 1.00 50.51 1062 GLU A CA 1
ATOM 2980 C C . GLU A 1 389 ? 145.720 161.831 160.785 1.00 50.51 1062 GLU A C 1
ATOM 2981 O O . GLU A 1 389 ? 144.814 161.919 159.952 1.00 50.51 1062 GLU A O 1
ATOM 2987 N N . VAL A 1 390 ? 145.983 160.721 161.467 1.00 45.68 1063 VAL A N 1
ATOM 2988 C CA . VAL A 1 390 ? 145.222 159.489 161.312 1.00 45.68 1063 VAL A CA 1
ATOM 2989 C C . VAL A 1 390 ? 144.732 159.052 162.686 1.00 45.68 1063 VAL A C 1
ATOM 2990 O O . VAL A 1 390 ? 145.509 159.018 163.648 1.00 45.68 1063 VAL A O 1
ATOM 2994 N N . VAL A 1 391 ? 143.441 158.742 162.781 1.00 47.04 1064 VAL A N 1
ATOM 2995 C CA . VAL A 1 391 ? 142.819 158.342 164.035 1.00 47.04 1064 VAL A CA 1
ATOM 2996 C C . VAL A 1 391 ? 141.837 157.215 163.758 1.00 47.04 1064 VAL A C 1
ATOM 2997 O O . VAL A 1 391 ? 141.389 157.019 162.624 1.00 47.04 1064 VAL A O 1
ATOM 3001 N N . SER A 1 392 ? 141.507 156.466 164.807 1.00 48.69 1065 SER A N 1
ATOM 3002 C CA . SER A 1 392 ? 140.485 155.437 164.691 1.00 48.69 1065 SER A CA 1
ATOM 3003 C C . SER A 1 392 ? 139.107 156.081 164.603 1.00 48.69 1065 SER A C 1
ATOM 3004 O O . SER A 1 392 ? 138.915 157.230 165.008 1.00 48.69 1065 SER A O 1
ATOM 3007 N N . LYS A 1 393 ? 138.142 155.332 164.068 1.00 53.88 1066 LYS A N 1
ATOM 3008 C CA . LYS A 1 393 ? 136.823 155.908 163.827 1.00 53.88 1066 LYS A CA 1
ATOM 3009 C C . LYS A 1 393 ? 135.958 155.865 165.081 1.00 53.88 1066 LYS A C 1
ATOM 3010 O O . LYS A 1 393 ? 135.335 156.869 165.448 1.00 53.88 1066 LYS A O 1
ATOM 3016 N N . GLU A 1 394 ? 135.910 154.712 165.752 1.00 56.46 1067 GLU A N 1
ATOM 3017 C CA . GLU A 1 394 ? 135.079 154.517 166.942 1.00 56.46 1067 GLU A CA 1
ATOM 3018 C C . GLU A 1 394 ? 133.614 154.841 166.652 1.00 56.46 1067 GLU A C 1
ATOM 3019 O O . GLU A 1 394 ? 133.096 155.894 167.029 1.00 56.46 1067 GLU A O 1
ATOM 3025 N N . SER A 1 395 ? 132.944 153.914 165.967 1.00 54.23 1068 SER A N 1
ATOM 3026 C CA . SER A 1 395 ? 131.525 154.026 165.652 1.00 54.23 1068 SER A CA 1
ATOM 3027 C C . SER A 1 395 ? 130.926 152.653 165.373 1.00 54.23 1068 SER A C 1
ATOM 3028 O O . SER A 1 395 ? 130.060 152.508 164.506 1.00 54.23 1068 SER A O 1
ATOM 3031 N N . PHE A 1 396 ? 131.381 151.639 166.104 1.00 54.03 1069 PHE A N 1
ATOM 3032 C CA . PHE A 1 396 ? 130.966 150.264 165.881 1.00 54.03 1069 PHE A CA 1
ATOM 3033 C C . PHE A 1 396 ? 130.976 149.518 167.205 1.00 54.03 1069 PHE A C 1
ATOM 3034 O O . PHE A 1 396 ? 131.565 149.968 168.191 1.00 54.03 1069 PHE A O 1
ATOM 3042 N N . GLU A 1 397 ? 130.311 148.367 167.219 1.00 56.10 1070 GLU A N 1
ATOM 3043 C CA . GLU A 1 397 ? 130.395 147.480 168.368 1.00 56.10 1070 GLU A CA 1
ATOM 3044 C C . GLU A 1 397 ? 131.659 146.631 168.279 1.00 56.10 1070 GLU A C 1
ATOM 3045 O O . GLU A 1 397 ? 131.972 146.050 167.237 1.00 56.10 1070 GLU A O 1
ATOM 3051 N N . GLU A 1 398 ? 132.388 146.563 169.388 1.00 57.89 1071 GLU A N 1
ATOM 3052 C CA . GLU A 1 398 ? 133.696 145.925 169.430 1.00 57.89 1071 GLU A CA 1
ATOM 3053 C C . GLU A 1 398 ? 133.603 144.580 170.134 1.00 57.89 1071 GLU A C 1
ATOM 3054 O O . GLU A 1 398 ? 132.968 144.460 171.186 1.00 57.89 1071 GLU A O 1
ATOM 3060 N N . ARG A 1 399 ? 134.241 143.571 169.546 1.00 58.63 1072 ARG A N 1
ATOM 3061 C CA . ARG A 1 399 ? 134.309 142.234 170.114 1.00 58.63 1072 ARG A CA 1
ATOM 3062 C C . ARG A 1 399 ? 135.762 141.783 170.161 1.00 58.63 1072 ARG A C 1
ATOM 3063 O O . ARG A 1 399 ? 136.667 142.467 169.675 1.00 58.63 1072 ARG A O 1
ATOM 3071 N N . GLY A 1 400 ? 135.980 140.613 170.751 1.00 63.42 1073 GLY A N 1
ATOM 3072 C CA . GLY A 1 400 ? 137.303 140.038 170.841 1.00 63.42 1073 GLY A CA 1
ATOM 3073 C C . GLY A 1 400 ? 137.771 139.474 169.514 1.00 63.42 1073 GLY A C 1
ATOM 3074 O O . GLY A 1 400 ? 137.326 139.868 168.434 1.00 63.42 1073 GLY A O 1
ATOM 3075 N N . THR A 1 401 ? 138.703 138.530 169.607 1.00 65.72 1074 THR A N 1
ATOM 3076 C CA . THR A 1 401 ? 139.236 137.843 168.440 1.00 65.72 1074 THR A CA 1
ATOM 3077 C C . THR A 1 401 ? 138.514 136.524 168.167 1.00 65.72 1074 THR A C 1
ATOM 3078 O O . THR A 1 401 ? 138.854 135.823 167.209 1.00 65.72 1074 THR A O 1
ATOM 3082 N N . MET A 1 402 ? 137.508 136.185 168.974 1.00 67.72 1075 MET A N 1
ATOM 3083 C CA . MET A 1 402 ? 136.771 134.930 168.826 1.00 67.72 1075 MET A CA 1
ATOM 3084 C C . MET A 1 402 ? 135.698 135.053 167.740 1.00 67.72 1075 MET A C 1
ATOM 3085 O O . MET A 1 402 ? 134.507 134.835 167.961 1.00 67.72 1075 MET A O 1
ATOM 3090 N N . LEU A 1 403 ? 136.151 135.405 166.536 1.00 61.30 1076 LEU A N 1
ATOM 3091 C CA . LEU A 1 403 ? 135.224 135.561 165.419 1.00 61.30 1076 LEU A CA 1
ATOM 3092 C C . LEU A 1 403 ? 134.615 134.224 165.016 1.00 61.30 1076 LEU A C 1
ATOM 3093 O O . LEU A 1 403 ? 133.441 134.159 164.633 1.00 61.30 1076 LEU A O 1
ATOM 3098 N N . ASP A 1 404 ? 135.399 133.147 165.094 1.00 65.19 1077 ASP A N 1
ATOM 3099 C CA . ASP A 1 404 ? 134.879 131.830 164.743 1.00 65.19 1077 ASP A CA 1
ATOM 3100 C C . ASP A 1 404 ? 133.796 131.388 165.719 1.00 65.19 1077 ASP A C 1
ATOM 3101 O O . ASP A 1 404 ? 132.857 130.680 165.337 1.00 65.19 1077 ASP A O 1
ATOM 3106 N N . ALA A 1 405 ? 133.912 131.792 166.985 1.00 64.00 1078 ALA A N 1
ATOM 3107 C CA . ALA A 1 405 ? 132.857 131.499 167.949 1.00 64.00 1078 ALA A CA 1
ATOM 3108 C C . ALA A 1 405 ? 131.585 132.266 167.613 1.00 64.00 1078 ALA A C 1
ATOM 3109 O O . ALA A 1 405 ? 130.476 131.740 167.758 1.00 64.00 1078 ALA A O 1
ATOM 3111 N N . SER A 1 406 ? 131.726 133.514 167.164 1.00 59.42 1079 SER A N 1
ATOM 3112 C CA . SER A 1 406 ? 130.598 134.321 166.722 1.00 59.42 1079 SER A CA 1
ATOM 3113 C C . SER A 1 406 ? 130.335 134.185 165.228 1.00 59.42 1079 SER A C 1
ATOM 3114 O O . SER A 1 406 ? 129.598 134.999 164.660 1.00 59.42 1079 SER A O 1
ATOM 3117 N N . GLN A 1 407 ? 130.922 133.179 164.582 1.00 56.42 1080 GLN A N 1
ATOM 3118 C CA . GLN A 1 407 ? 130.691 132.923 163.167 1.00 56.42 1080 GLN A CA 1
ATOM 3119 C C . GLN A 1 407 ? 129.407 132.149 162.908 1.00 56.42 1080 GLN A C 1
ATOM 3120 O O . GLN A 1 407 ? 129.187 131.703 161.777 1.00 56.42 1080 GLN A O 1
ATOM 3126 N N . ILE A 1 408 ? 128.558 131.978 163.920 1.00 59.86 1081 ILE A N 1
ATOM 3127 C CA . ILE A 1 408 ? 127.308 131.246 163.761 1.00 59.86 1081 ILE A CA 1
ATOM 3128 C C . ILE A 1 408 ? 126.225 132.226 163.329 1.00 59.86 1081 ILE A C 1
ATOM 3129 O O . ILE A 1 408 ? 125.041 131.877 163.266 1.00 59.86 1081 ILE A O 1
ATOM 3134 N N . VAL A 1 409 ? 126.626 133.465 163.035 1.00 55.38 1082 VAL A N 1
ATOM 3135 C CA . VAL A 1 409 ? 125.688 134.435 162.476 1.00 55.38 1082 VAL A CA 1
ATOM 3136 C C . VAL A 1 409 ? 125.176 133.952 161.125 1.00 55.38 1082 VAL A C 1
ATOM 3137 O O . VAL A 1 409 ? 123.974 133.998 160.841 1.00 55.38 1082 VAL A O 1
ATOM 3141 N N . SER A 1 410 ? 126.081 133.463 160.279 1.00 56.63 1083 SER A N 1
ATOM 3142 C CA . SER A 1 410 ? 125.729 132.873 158.992 1.00 56.63 1083 SER A CA 1
ATOM 3143 C C . SER A 1 410 ? 126.306 131.465 158.957 1.00 56.63 1083 SER A C 1
ATOM 3144 O O . SER A 1 410 ? 127.503 131.287 158.709 1.00 56.63 1083 SER A O 1
ATOM 3147 N N . LYS A 1 411 ? 125.457 130.469 159.213 1.00 60.18 1084 LYS A N 1
ATOM 3148 C CA . LYS A 1 411 ? 125.932 129.091 159.261 1.00 60.18 1084 LYS A CA 1
ATOM 3149 C C . LYS A 1 411 ? 126.374 128.607 157.886 1.00 60.18 1084 LYS A C 1
ATOM 3150 O O . LYS A 1 411 ? 127.354 127.862 157.771 1.00 60.18 1084 LYS A O 1
ATOM 3156 N N . LYS A 1 412 ? 125.668 129.018 156.835 1.00 61.84 1085 LYS A N 1
ATOM 3157 C CA . LYS A 1 412 ? 126.000 128.568 155.490 1.00 61.84 1085 LYS A CA 1
ATOM 3158 C C . LYS A 1 412 ? 127.339 129.143 155.046 1.00 61.84 1085 LYS A C 1
ATOM 3159 O O . LYS A 1 412 ? 127.564 130.354 155.115 1.00 61.84 1085 LYS A O 1
ATOM 3165 N N . ALA A 1 413 ? 128.227 128.264 154.584 1.00 63.73 1086 ALA A N 1
ATOM 3166 C CA . ALA A 1 413 ? 129.540 128.683 154.112 1.00 63.73 1086 ALA A CA 1
ATOM 3167 C C . ALA A 1 413 ? 129.583 128.713 152.590 1.00 63.73 1086 ALA A C 1
ATOM 3168 O O . ALA A 1 413 ? 129.357 129.760 151.977 1.00 63.73 1086 ALA A O 1
ATOM 3170 N N . GLU A 1 414 ? 129.868 127.569 151.974 1.00 63.26 1087 GLU A N 1
ATOM 3171 C CA . GLU A 1 414 ? 129.962 127.485 150.523 1.00 63.26 1087 GLU A CA 1
ATOM 3172 C C . GLU A 1 414 ? 129.655 126.057 150.097 1.00 63.26 1087 GLU A C 1
ATOM 3173 O O . GLU A 1 414 ? 129.489 125.160 150.927 1.00 63.26 1087 GLU A O 1
ATOM 3175 N N . ILE A 1 415 ? 129.579 125.860 148.783 1.00 59.89 1088 ILE A N 1
ATOM 3176 C CA . ILE A 1 415 ? 129.326 124.553 148.200 1.00 59.89 1088 ILE A CA 1
ATOM 3177 C C . ILE A 1 415 ? 130.430 124.221 147.207 1.00 59.89 1088 ILE A C 1
ATOM 3178 O O . ILE A 1 415 ? 131.088 125.108 146.657 1.00 59.89 1088 ILE A O 1
ATOM 3180 N N . ASN A 1 416 ? 130.629 122.923 146.983 1.00 61.61 1089 ASN A N 1
ATOM 3181 C CA . ASN A 1 416 ? 131.666 122.435 146.076 1.00 61.61 1089 ASN A CA 1
ATOM 3182 C C . ASN A 1 416 ? 131.098 122.404 144.663 1.00 61.61 1089 ASN A C 1
ATOM 3183 O O . ASN A 1 416 ? 130.435 121.442 144.267 1.00 61.61 1089 ASN A O 1
ATOM 3185 N N . PRO A 1 417 ? 131.361 123.460 143.898 1.00 60.37 1090 PRO A N 1
ATOM 3186 C CA . PRO A 1 417 ? 130.855 123.544 142.536 1.00 60.37 1090 PRO A CA 1
ATOM 3187 C C . PRO A 1 417 ? 131.613 122.591 141.619 1.00 60.37 1090 PRO A C 1
ATOM 3188 O O . PRO A 1 417 ? 132.810 122.345 141.790 1.00 60.37 1090 PRO A O 1
ATOM 3190 N N . LEU A 1 418 ? 130.899 122.053 140.635 1.00 62.13 1091 LEU A N 1
ATOM 3191 C CA . LEU A 1 418 ? 131.499 121.113 139.700 1.00 62.13 1091 LEU A CA 1
ATOM 3192 C C . LEU A 1 418 ? 132.455 121.828 138.752 1.00 62.13 1091 LEU A C 1
ATOM 3193 O O . LEU A 1 418 ? 132.246 122.984 138.375 1.00 62.13 1091 LEU A O 1
ATOM 3195 N N . THR A 1 419 ? 133.514 121.124 138.366 1.00 65.00 1092 THR A N 1
ATOM 3196 C CA . THR A 1 419 ? 134.497 121.691 137.458 1.00 65.00 1092 THR A CA 1
ATOM 3197 C C . THR A 1 419 ? 133.976 121.676 136.023 1.00 65.00 1092 THR A C 1
ATOM 3198 O O . THR A 1 419 ? 133.033 120.957 135.680 1.00 65.00 1092 THR A O 1
ATOM 3200 N N . LEU A 1 420 ? 134.612 122.483 135.179 1.00 70.75 1093 LEU A N 1
ATOM 3201 C CA . LEU A 1 420 ? 134.229 122.578 133.781 1.00 70.75 1093 LEU A CA 1
ATOM 3202 C C . LEU A 1 420 ? 134.731 121.363 133.004 1.00 70.75 1093 LEU A C 1
ATOM 3203 O O . LEU A 1 420 ? 135.247 120.395 133.569 1.00 70.75 1093 LEU A O 1
ATOM 3205 N N . PRO A 1 421 ? 134.566 121.422 131.683 1.00 78.10 1094 PRO A N 1
ATOM 3206 C CA . PRO A 1 421 ? 135.001 120.330 130.823 1.00 78.10 1094 PRO A CA 1
ATOM 3207 C C . PRO A 1 421 ? 136.508 120.134 130.930 1.00 78.10 1094 PRO A C 1
ATOM 3208 O O . PRO A 1 421 ? 137.282 121.088 130.810 1.00 78.10 1094 PRO A O 1
ATOM 3210 N N . THR A 1 422 ? 136.922 118.886 131.159 1.00 81.36 1095 THR A N 1
ATOM 3211 C CA . THR A 1 422 ? 138.341 118.602 131.347 1.00 81.36 1095 THR A CA 1
ATOM 3212 C C . THR A 1 422 ? 139.102 118.674 130.030 1.00 81.36 1095 THR A C 1
ATOM 3213 O O . THR A 1 422 ? 140.081 119.421 129.916 1.00 81.36 1095 THR A O 1
ATOM 3215 N N . VAL A 1 423 ? 138.665 117.910 129.027 1.00 81.57 1096 VAL A N 1
ATOM 3216 C CA . VAL A 1 423 ? 139.335 117.836 127.728 1.00 81.57 1096 VAL A CA 1
ATOM 3217 C C . VAL A 1 423 ? 140.814 117.489 127.896 1.00 81.57 1096 VAL A C 1
ATOM 3218 O O . VAL A 1 423 ? 141.708 118.256 127.531 1.00 81.57 1096 VAL A O 1
ATOM 3220 N N . GLU A 1 424 ? 141.065 116.312 128.463 1.00 80.12 1097 GLU A N 1
ATOM 3221 C CA . GLU A 1 424 ? 142.425 115.885 128.751 1.00 80.12 1097 GLU A CA 1
ATOM 3222 C C . GLU A 1 424 ? 143.204 115.629 127.464 1.00 80.12 1097 GLU A C 1
ATOM 3223 O O . GLU A 1 424 ? 142.664 115.668 126.355 1.00 80.12 1097 GLU A O 1
ATOM 3225 N N . PRO A 1 425 ? 144.502 115.362 127.629 1.00 75.64 1098 PRO A N 1
ATOM 3226 C CA . PRO A 1 425 ? 145.363 115.133 126.474 1.00 75.64 1098 PRO A CA 1
ATOM 3227 C C . PRO A 1 425 ? 145.004 113.835 125.763 1.00 75.64 1098 PRO A C 1
ATOM 3228 O O . PRO A 1 425 ? 145.031 113.769 124.528 1.00 75.64 1098 PRO A O 1
ATOM 3230 N N . LEU A 1 426 ? 144.664 112.794 126.528 1.00 76.64 1099 LEU A N 1
ATOM 3231 C CA . LEU A 1 426 ? 144.348 111.474 125.978 1.00 76.64 1099 LEU A CA 1
ATOM 3232 C C . LEU A 1 426 ? 145.488 110.953 125.105 1.00 76.64 1099 LEU A C 1
ATOM 3233 O O . LEU A 1 426 ? 145.318 110.707 123.910 1.00 76.64 1099 LEU A O 1
ATOM 3235 N N . SER A 1 427 ? 146.661 110.791 125.709 1.00 75.16 1100 SER A N 1
ATOM 3236 C CA . SER A 1 427 ? 147.847 110.344 124.987 1.00 75.16 1100 SER A CA 1
ATOM 3237 C C . SER A 1 427 ? 147.686 108.916 124.476 1.00 75.16 1100 SER A C 1
ATOM 3238 O O . SER A 1 427 ? 148.336 108.518 123.508 1.00 75.16 1100 SER A O 1
ATOM 3240 N N . PHE A 1 436 ? 154.057 105.884 119.837 1.00 65.38 1109 PHE A N 1
ATOM 3241 C CA . PHE A 1 436 ? 152.796 105.284 120.255 1.00 65.38 1109 PHE A CA 1
ATOM 3242 C C . PHE A 1 436 ? 152.937 103.774 120.416 1.00 65.38 1109 PHE A C 1
ATOM 3243 O O . PHE A 1 436 ? 153.926 103.184 119.983 1.00 65.38 1109 PHE A O 1
ATOM 3251 N N . SER A 1 437 ? 151.940 103.155 121.041 1.00 66.90 1110 SER A N 1
ATOM 3252 C CA . SER A 1 437 ? 152.001 101.729 121.326 1.00 66.90 1110 SER A CA 1
ATOM 3253 C C . SER A 1 437 ? 151.776 100.908 120.062 1.00 66.90 1110 SER A C 1
ATOM 3254 O O . SER A 1 437 ? 151.001 101.291 119.181 1.00 66.90 1110 SER A O 1
ATOM 3257 N N . LYS A 1 438 ? 152.467 99.768 119.985 1.00 67.59 1111 LYS A N 1
ATOM 3258 C CA . LYS A 1 438 ? 152.316 98.812 118.886 1.00 67.59 1111 LYS A CA 1
ATOM 3259 C C . LYS A 1 438 ? 152.592 99.461 117.532 1.00 67.59 1111 LYS A C 1
ATOM 3260 O O . LYS A 1 438 ? 151.760 99.430 116.623 1.00 67.59 1111 LYS A O 1
ATOM 3266 N N . ILE A 1 439 ? 153.774 100.054 117.399 1.00 65.23 1112 ILE A N 1
ATOM 3267 C CA . ILE A 1 439 ? 154.240 100.640 116.150 1.00 65.23 1112 ILE A CA 1
ATOM 3268 C C . ILE A 1 439 ? 155.246 99.664 115.547 1.00 65.23 1112 ILE A C 1
ATOM 3269 O O . ILE A 1 439 ? 155.409 98.548 116.056 1.00 65.23 1112 ILE A O 1
ATOM 3274 N N . ALA A 1 440 ? 155.901 100.068 114.456 1.00 65.50 1113 ALA A N 1
ATOM 3275 C CA . ALA A 1 440 ? 156.891 99.242 113.749 1.00 65.50 1113 ALA A CA 1
ATOM 3276 C C . ALA A 1 440 ? 157.949 98.795 114.759 1.00 65.50 1113 ALA A C 1
ATOM 3277 O O . ALA A 1 440 ? 158.065 97.590 115.020 1.00 65.50 1113 ALA A O 1
ATOM 3279 N N . HIS A 1 441 ? 158.728 99.703 115.340 1.00 63.98 1114 HIS A N 1
ATOM 3280 C CA . HIS A 1 441 ? 159.712 99.345 116.353 1.00 63.98 1114 HIS A CA 1
ATOM 3281 C C . HIS A 1 441 ? 159.350 100.032 117.663 1.00 63.98 1114 HIS A C 1
ATOM 3282 O O . HIS A 1 441 ? 159.305 101.265 117.731 1.00 63.98 1114 HIS A O 1
ATOM 3289 N N . TYR A 1 442 ? 159.103 99.239 118.703 1.00 59.74 1115 TYR A N 1
ATOM 3290 C CA . TYR A 1 442 ? 158.657 99.754 119.990 1.00 59.74 1115 TYR A CA 1
ATOM 3291 C C . TYR A 1 442 ? 159.418 99.063 121.109 1.00 59.74 1115 TYR A C 1
ATOM 3292 O O . TYR A 1 442 ? 159.703 97.864 121.024 1.00 59.74 1115 TYR A O 1
ATOM 3301 N N . GLN A 1 443 ? 159.748 99.821 122.151 1.00 57.30 1116 GLN A N 1
ATOM 3302 C CA . GLN A 1 443 ? 160.381 99.294 123.351 1.00 57.30 1116 GLN A CA 1
ATOM 3303 C C . GLN A 1 443 ? 159.657 99.844 124.570 1.00 57.30 1116 GLN A C 1
ATOM 3304 O O . GLN A 1 443 ? 159.229 101.003 124.572 1.00 57.30 1116 GLN A O 1
ATOM 3310 N N . ALA A 1 444 ? 159.518 99.010 125.602 1.00 58.76 1117 ALA A N 1
ATOM 3311 C CA . ALA A 1 444 ? 158.722 99.399 126.761 1.00 58.76 1117 ALA A CA 1
ATOM 3312 C C . ALA A 1 444 ? 159.468 100.387 127.650 1.00 58.76 1117 ALA A C 1
ATOM 3313 O O . ALA A 1 444 ? 158.867 101.325 128.186 1.00 58.76 1117 ALA A O 1
ATOM 3315 N N . ASN A 1 445 ? 160.777 100.193 127.821 1.00 57.99 1118 ASN A N 1
ATOM 3316 C CA . ASN A 1 445 ? 161.526 101.028 128.755 1.00 57.99 1118 ASN A CA 1
ATOM 3317 C C . ASN A 1 445 ? 161.697 102.451 128.237 1.00 57.99 1118 ASN A C 1
ATOM 3318 O O . ASN A 1 445 ? 161.846 103.384 129.033 1.00 57.99 1118 ASN A O 1
ATOM 3323 N N . ARG A 1 446 ? 161.677 102.640 126.919 1.00 55.71 1119 ARG A N 1
ATOM 3324 C CA . ARG A 1 446 ? 161.890 103.948 126.316 1.00 55.71 1119 ARG A CA 1
ATOM 3325 C C . ARG A 1 446 ? 160.592 104.704 126.062 1.00 55.71 1119 ARG A C 1
ATOM 3326 O O . ARG A 1 446 ? 160.609 105.714 125.348 1.00 55.71 1119 ARG A O 1
ATOM 3334 N N . ALA A 1 447 ? 159.478 104.244 126.638 1.00 55.52 1120 ALA A N 1
ATOM 3335 C CA . ALA A 1 447 ? 158.177 104.854 126.378 1.00 55.52 1120 ALA A CA 1
ATOM 3336 C C . ALA A 1 447 ? 158.211 106.360 126.612 1.00 55.52 1120 ALA A C 1
ATOM 3337 O O . ALA A 1 447 ? 157.953 107.152 125.698 1.00 55.52 1120 ALA A O 1
ATOM 3339 N N . LEU A 1 448 ? 158.545 106.770 127.839 1.00 50.42 1121 LEU A N 1
ATOM 3340 C CA . LEU A 1 448 ? 158.648 108.194 128.140 1.00 50.42 1121 LEU A CA 1
ATOM 3341 C C . LEU A 1 448 ? 159.607 108.892 127.185 1.00 50.42 1121 LEU A C 1
ATOM 3342 O O . LEU A 1 448 ? 159.341 110.015 126.740 1.00 50.42 1121 LEU A O 1
ATOM 3347 N N . VAL A 1 449 ? 160.718 108.231 126.844 1.00 50.40 1122 VAL A N 1
ATOM 3348 C CA . VAL A 1 449 ? 161.681 108.824 125.920 1.00 50.40 1122 VAL A CA 1
ATOM 3349 C C . VAL A 1 449 ? 160.997 109.206 124.616 1.00 50.40 1122 VAL A C 1
ATOM 3350 O O . VAL A 1 449 ? 161.237 110.289 124.067 1.00 50.40 1122 VAL A O 1
ATOM 3354 N N . TYR A 1 450 ? 160.116 108.336 124.115 1.00 53.96 1123 TYR A N 1
ATOM 3355 C CA . TYR A 1 450 ? 159.338 108.677 122.929 1.00 53.96 1123 TYR A CA 1
ATOM 3356 C C . TYR A 1 450 ? 158.603 109.996 123.121 1.00 53.96 1123 TYR A C 1
ATOM 3357 O O . TYR A 1 450 ? 158.730 110.911 122.299 1.00 53.96 1123 TYR A O 1
ATOM 3366 N N . LYS A 1 451 ? 157.852 110.124 124.216 1.00 51.26 1124 LYS A N 1
ATOM 3367 C CA . LYS A 1 451 ? 157.218 111.402 124.519 1.00 51.26 1124 LYS A CA 1
ATOM 3368 C C . LYS A 1 451 ? 158.256 112.511 124.623 1.00 51.26 1124 LYS A C 1
ATOM 3369 O O . LYS A 1 451 ? 158.050 113.613 124.101 1.00 51.26 1124 LYS A O 1
ATOM 3375 N N . ASN A 1 452 ? 159.393 112.223 125.262 1.00 49.39 1125 ASN A N 1
ATOM 3376 C CA . ASN A 1 452 ? 160.437 113.231 125.412 1.00 49.39 1125 ASN A CA 1
ATOM 3377 C C . ASN A 1 452 ? 160.976 113.677 124.061 1.00 49.39 1125 ASN A C 1
ATOM 3378 O O . ASN A 1 452 ? 161.540 114.770 123.942 1.00 49.39 1125 ASN A O 1
ATOM 3383 N N . ILE A 1 453 ? 160.823 112.844 123.027 1.00 49.62 1126 ILE A N 1
ATOM 3384 C CA . ILE A 1 453 ? 161.259 113.262 121.698 1.00 49.62 1126 ILE A CA 1
ATOM 3385 C C . ILE A 1 453 ? 160.106 113.786 120.860 1.00 49.62 1126 ILE A C 1
ATOM 3386 O O . ILE A 1 453 ? 160.344 114.430 119.830 1.00 49.62 1126 ILE A O 1
ATOM 3391 N N . GLU A 1 454 ? 158.861 113.550 121.284 1.00 50.76 1127 GLU A N 1
ATOM 3392 C CA . GLU A 1 454 ? 157.720 114.060 120.531 1.00 50.76 1127 GLU A CA 1
ATOM 3393 C C . GLU A 1 454 ? 157.705 115.583 120.528 1.00 50.76 1127 GLU A C 1
ATOM 3394 O O . GLU A 1 454 ? 157.269 116.206 119.553 1.00 50.76 1127 GLU A O 1
ATOM 3400 N N . LYS A 1 455 ? 158.180 116.200 121.611 1.00 45.54 1128 LYS A N 1
ATOM 3401 C CA . LYS A 1 455 ? 158.279 117.654 121.648 1.00 45.54 1128 LYS A CA 1
ATOM 3402 C C . LYS A 1 455 ? 159.354 118.156 120.693 1.00 45.54 1128 LYS A C 1
ATOM 3403 O O . LYS A 1 455 ? 159.319 119.313 120.259 1.00 45.54 1128 LYS A O 1
ATOM 3409 N N . LEU A 1 456 ? 160.323 117.301 120.358 1.00 45.27 1129 LEU A N 1
ATOM 3410 C CA . LEU A 1 456 ? 161.410 117.729 119.485 1.00 45.27 1129 LEU A CA 1
ATOM 3411 C C . LEU A 1 456 ? 161.016 117.641 118.017 1.00 45.27 1129 LEU A C 1
ATOM 3412 O O . LEU A 1 456 ? 161.494 118.426 117.192 1.00 45.27 1129 LEU A O 1
ATOM 3417 N N . LEU A 1 457 ? 160.147 116.690 117.668 1.00 48.88 1130 LEU A N 1
ATOM 3418 C CA . LEU A 1 457 ? 159.712 116.480 116.288 1.00 48.88 1130 LEU A CA 1
ATOM 3419 C C . LEU A 1 457 ? 158.192 116.564 116.213 1.00 48.88 1130 LEU A C 1
ATOM 3420 O O . LEU A 1 457 ? 157.509 115.534 116.117 1.00 48.88 1130 LEU A O 1
ATOM 3425 N N . PRO A 1 458 ? 157.626 117.767 116.251 1.00 47.91 1131 PRO A N 1
ATOM 3426 C CA . PRO A 1 458 ? 156.193 117.905 115.990 1.00 47.91 1131 PRO A CA 1
ATOM 3427 C C . PRO A 1 458 ? 155.906 117.790 114.502 1.00 47.91 1131 PRO A C 1
ATOM 3428 O O . PRO A 1 458 ? 156.772 118.015 113.654 1.00 47.91 1131 PRO A O 1
ATOM 3432 N N . PHE A 1 459 ? 154.661 117.423 114.195 1.00 53.54 1132 PHE A N 1
ATOM 3433 C CA . PHE A 1 459 ? 154.205 117.253 112.815 1.00 53.54 1132 PHE A CA 1
ATOM 3434 C C . PHE A 1 459 ? 155.022 116.186 112.088 1.00 53.54 1132 PHE A C 1
ATOM 3435 O O . PHE A 1 459 ? 155.378 116.344 110.919 1.00 53.54 1132 PHE A O 1
ATOM 3443 N N . TYR A 1 460 ? 155.325 115.091 112.781 1.00 54.29 1133 TYR A N 1
ATOM 3444 C CA . TYR A 1 460 ? 156.084 113.996 112.198 1.00 54.29 1133 TYR A CA 1
ATOM 3445 C C . TYR A 1 460 ? 155.407 112.670 112.513 1.00 54.29 1133 TYR A C 1
ATOM 3446 O O . TYR A 1 460 ? 154.622 112.556 113.457 1.00 54.29 1133 TYR A O 1
ATOM 3455 N N . ASN A 1 461 ? 155.727 111.664 111.702 1.00 59.96 1134 ASN A N 1
ATOM 3456 C CA . ASN A 1 461 ? 155.122 110.350 111.859 1.00 59.96 1134 ASN A CA 1
ATOM 3457 C C . ASN A 1 461 ? 155.556 109.707 113.170 1.00 59.96 1134 ASN A C 1
ATOM 3458 O O . ASN A 1 461 ? 156.643 109.973 113.689 1.00 59.96 1134 ASN A O 1
ATOM 3463 N N . LYS A 1 462 ? 154.686 108.849 113.709 1.00 58.58 1135 LYS A N 1
ATOM 3464 C CA . LYS A 1 462 ? 155.042 108.098 114.908 1.00 58.58 1135 LYS A CA 1
ATOM 3465 C C . LYS A 1 462 ? 156.205 107.154 114.634 1.00 58.58 1135 LYS A C 1
ATOM 3466 O O . LYS A 1 462 ? 157.022 106.885 115.524 1.00 58.58 1135 LYS A O 1
ATOM 3472 N N . SER A 1 463 ? 156.293 106.640 113.405 1.00 59.05 1136 SER A N 1
ATOM 3473 C CA . SER A 1 463 ? 157.401 105.764 113.044 1.00 59.05 1136 SER A CA 1
ATOM 3474 C C . SER A 1 463 ? 158.732 106.498 113.128 1.00 59.05 1136 SER A C 1
ATOM 3475 O O . SER A 1 463 ? 159.704 105.973 113.682 1.00 59.05 1136 SER A O 1
ATOM 3478 N N . THR A 1 464 ? 158.796 107.716 112.586 1.00 59.28 1137 THR A N 1
ATOM 3479 C CA . THR A 1 464 ? 160.009 108.515 112.722 1.00 59.28 1137 THR A CA 1
ATOM 3480 C C . THR A 1 464 ? 160.287 108.838 114.184 1.00 59.28 1137 THR A C 1
ATOM 3481 O O . THR A 1 464 ? 161.447 108.866 114.614 1.00 59.28 1137 THR A O 1
ATOM 3485 N N . ILE A 1 465 ? 159.230 109.071 114.965 1.00 56.62 1138 ILE A N 1
ATOM 3486 C CA . ILE A 1 465 ? 159.396 109.360 116.386 1.00 56.62 1138 ILE A CA 1
ATOM 3487 C C . ILE A 1 465 ? 160.092 108.206 117.091 1.00 56.62 1138 ILE A C 1
ATOM 3488 O O . ILE A 1 465 ? 161.080 108.406 117.804 1.00 56.62 1138 ILE A O 1
ATOM 3493 N N . VAL A 1 466 ? 159.601 106.980 116.899 1.00 58.39 1139 VAL A N 1
ATOM 3494 C CA . VAL A 1 466 ? 160.204 105.846 117.595 1.00 58.39 1139 VAL A CA 1
ATOM 3495 C C . VAL A 1 466 ? 161.580 105.530 117.019 1.00 58.39 1139 VAL A C 1
ATOM 3496 O O . VAL A 1 466 ? 162.484 105.095 117.744 1.00 58.39 1139 VAL A O 1
ATOM 3500 N N . LYS A 1 467 ? 161.769 105.753 115.715 1.00 59.57 1140 LYS A N 1
ATOM 3501 C CA . LYS A 1 467 ? 163.073 105.511 115.109 1.00 59.57 1140 LYS A CA 1
ATOM 3502 C C . LYS A 1 467 ? 164.130 106.441 115.689 1.00 59.57 1140 LYS A C 1
ATOM 3503 O O . LYS A 1 467 ? 165.278 106.033 115.900 1.00 59.57 1140 LYS A O 1
ATOM 3509 N N . TYR A 1 468 ? 163.763 107.696 115.955 1.00 57.29 1141 TYR A N 1
ATOM 3510 C CA . TYR A 1 468 ? 164.721 108.623 116.548 1.00 57.29 1141 TYR A CA 1
ATOM 3511 C C . TYR A 1 468 ? 164.821 108.427 118.056 1.00 57.29 1141 TYR A C 1
ATOM 3512 O O . TYR A 1 468 ? 165.850 108.747 118.661 1.00 57.29 1141 TYR A O 1
ATOM 3521 N N . GLY A 1 469 ? 163.764 107.905 118.680 1.00 56.87 1142 GLY A N 1
ATOM 3522 C CA . GLY A 1 469 ? 163.835 107.608 120.099 1.00 56.87 1142 GLY A CA 1
ATOM 3523 C C . GLY A 1 469 ? 164.755 106.442 120.399 1.00 56.87 1142 GLY A C 1
ATOM 3524 O O . GLY A 1 469 ? 165.422 106.414 121.435 1.00 56.87 1142 GLY A O 1
ATOM 3525 N N . ASN A 1 470 ? 164.801 105.459 119.495 1.00 57.98 1143 ASN A N 1
ATOM 3526 C CA . ASN A 1 470 ? 165.727 104.346 119.671 1.00 57.98 1143 ASN A CA 1
ATOM 3527 C C . ASN A 1 470 ? 167.177 104.812 119.628 1.00 57.98 1143 ASN A C 1
ATOM 3528 O O . ASN A 1 470 ? 168.059 104.148 120.184 1.00 57.98 1143 ASN A O 1
ATOM 3533 N N . LEU A 1 471 ? 167.442 105.945 118.977 1.00 56.26 1144 LEU A N 1
ATOM 3534 C CA . LEU A 1 471 ? 168.794 106.479 118.882 1.00 56.26 1144 LEU A CA 1
ATOM 3535 C C . LEU A 1 471 ? 169.251 107.181 120.153 1.00 56.26 1144 LEU A C 1
ATOM 3536 O O . LEU A 1 471 ? 170.442 107.485 120.275 1.00 56.26 1144 LEU A O 1
ATOM 3541 N N . VAL A 1 472 ? 168.344 107.450 121.093 1.00 57.13 1145 VAL A N 1
ATOM 3542 C CA . VAL A 1 472 ? 168.732 108.115 122.330 1.00 57.13 1145 VAL A CA 1
ATOM 3543 C C . VAL A 1 472 ? 169.536 107.155 123.198 1.00 57.13 1145 VAL A C 1
ATOM 3544 O O . VAL A 1 472 ? 169.279 105.945 123.236 1.00 57.13 1145 VAL A O 1
ATOM 3548 N N . LYS A 1 473 ? 170.524 107.699 123.903 1.00 59.28 1146 LYS A N 1
ATOM 3549 C CA . LYS A 1 473 ? 171.400 106.917 124.758 1.00 59.28 1146 LYS A CA 1
ATOM 3550 C C . LYS A 1 473 ? 171.064 107.176 126.220 1.00 59.28 1146 LYS A C 1
ATOM 3551 O O . LYS A 1 473 ? 170.399 108.157 126.565 1.00 59.28 1146 LYS A O 1
ATOM 3557 N N . GLU A 1 474 ? 171.534 106.274 127.084 1.00 61.98 1147 GLU A N 1
ATOM 3558 C CA . GLU A 1 474 ? 171.226 106.384 128.506 1.00 61.98 1147 GLU A CA 1
ATOM 3559 C C . GLU A 1 474 ? 172.071 107.458 129.179 1.00 61.98 1147 GLU A C 1
ATOM 3560 O O . GLU A 1 474 ? 171.655 108.044 130.185 1.00 61.98 1147 GLU A O 1
ATOM 3566 N N . ASN A 1 475 ? 173.264 107.729 128.643 1.00 64.00 1148 ASN A N 1
ATOM 3567 C CA . ASN A 1 475 ? 174.144 108.710 129.272 1.00 64.00 1148 ASN A CA 1
ATOM 3568 C C . ASN A 1 475 ? 173.580 110.121 129.153 1.00 64.00 1148 ASN A C 1
ATOM 3569 O O . ASN A 1 475 ? 173.838 110.974 130.010 1.00 64.00 1148 ASN A O 1
ATOM 3574 N N . SER A 1 476 ? 172.812 110.385 128.099 1.00 58.91 1149 SER A N 1
ATOM 3575 C CA . SER A 1 476 ? 172.238 111.707 127.903 1.00 58.91 1149 SER A CA 1
ATOM 3576 C C . SER A 1 476 ? 171.116 111.963 128.906 1.00 58.91 1149 SER A C 1
ATOM 3577 O O . SER A 1 476 ? 170.627 111.055 129.584 1.00 58.91 1149 SER A O 1
ATOM 3580 N N . LEU A 1 477 ? 170.707 113.229 128.991 1.00 50.34 1150 LEU A N 1
ATOM 3581 C CA . LEU A 1 477 ? 169.703 113.668 129.949 1.00 50.34 1150 LEU A CA 1
ATOM 3582 C C . LEU A 1 477 ? 168.287 113.628 129.386 1.00 50.34 1150 LEU A C 1
ATOM 3583 O O . LEU A 1 477 ? 167.397 114.292 129.931 1.00 50.34 1150 LEU A O 1
ATOM 3588 N N . LEU A 1 478 ? 168.055 112.872 128.316 1.00 49.05 1151 LEU A N 1
ATOM 3589 C CA . LEU A 1 478 ? 166.723 112.756 127.732 1.00 49.05 1151 LEU A CA 1
ATOM 3590 C C . LEU A 1 478 ? 165.853 111.720 128.432 1.00 49.05 1151 LEU A C 1
ATOM 3591 O O . LEU A 1 478 ? 164.765 111.413 127.934 1.00 49.05 1151 LEU A O 1
ATOM 3596 N N . TYR A 1 479 ? 166.296 111.175 129.563 1.00 51.82 1152 TYR A N 1
ATOM 3597 C CA . TYR A 1 479 ? 165.525 110.180 130.294 1.00 51.82 1152 TYR A CA 1
ATOM 3598 C C . TYR A 1 479 ? 164.648 110.786 131.383 1.00 51.82 1152 TYR A C 1
ATOM 3599 O O . TYR A 1 479 ? 164.008 110.038 132.129 1.00 51.82 1152 TYR A O 1
ATOM 3608 N N . GLN A 1 480 ? 164.608 112.109 131.496 1.00 49.00 1153 GLN A N 1
ATOM 3609 C CA . GLN A 1 480 ? 163.694 112.799 132.392 1.00 49.00 1153 GLN A CA 1
ATOM 3610 C C . GLN A 1 480 ? 162.550 113.400 131.586 1.00 49.00 1153 GLN A C 1
ATOM 3611 O O . GLN A 1 480 ? 162.663 113.595 130.373 1.00 49.00 1153 GLN A O 1
ATOM 3617 N N . LYS A 1 481 ? 161.444 113.686 132.268 1.00 49.18 1154 LYS A N 1
ATOM 3618 C CA . LYS A 1 481 ? 160.314 114.317 131.601 1.00 49.18 1154 LYS A CA 1
ATOM 3619 C C . LYS A 1 481 ? 160.711 115.696 131.094 1.00 49.18 1154 LYS A C 1
ATOM 3620 O O . LYS A 1 481 ? 161.314 116.493 131.817 1.00 49.18 1154 LYS A O 1
ATOM 3626 N N . GLU A 1 482 ? 160.372 115.976 129.840 1.00 46.66 1155 GLU A N 1
ATOM 3627 C CA . GLU A 1 482 ? 160.840 117.169 129.148 1.00 46.66 1155 GLU A CA 1
ATOM 3628 C C . GLU A 1 482 ? 159.657 118.030 128.731 1.00 46.66 1155 GLU A C 1
ATOM 3629 O O . GLU A 1 482 ? 158.675 117.519 128.183 1.00 46.66 1155 GLU A O 1
ATOM 3635 N N . LEU A 1 483 ? 159.756 119.330 128.991 1.00 42.95 1156 LEU A N 1
ATOM 3636 C CA . LEU A 1 483 ? 158.798 120.290 128.472 1.00 42.95 1156 LEU A CA 1
ATOM 3637 C C . LEU A 1 483 ? 159.284 120.831 127.129 1.00 42.95 1156 LEU A C 1
ATOM 3638 O O . LEU A 1 483 ? 160.334 120.438 126.615 1.00 42.95 1156 LEU A O 1
ATOM 3643 N N . LEU A 1 484 ? 158.508 121.746 126.556 1.00 43.59 1157 LEU A N 1
ATOM 3644 C CA . LEU A 1 484 ? 158.846 122.271 125.239 1.00 43.59 1157 LEU A CA 1
ATOM 3645 C C . LEU A 1 484 ? 160.146 123.064 125.291 1.00 43.59 1157 LEU A C 1
ATOM 3646 O O . LEU A 1 484 ? 160.399 123.817 126.234 1.00 43.59 1157 LEU A O 1
ATOM 3651 N N . SER A 1 485 ? 160.972 122.885 124.264 1.00 39.71 1158 SER A N 1
ATOM 3652 C CA . SER A 1 485 ? 162.274 123.528 124.201 1.00 39.71 1158 SER A CA 1
ATOM 3653 C C . SER A 1 485 ? 162.168 124.914 123.579 1.00 39.71 1158 SER A C 1
ATOM 3654 O O . SER A 1 485 ? 161.114 125.318 123.082 1.00 39.71 1158 SER A O 1
ATOM 3657 N N . ALA A 1 486 ? 163.280 125.645 123.610 1.00 42.90 1159 ALA A N 1
ATOM 3658 C CA . ALA A 1 486 ? 163.353 126.984 123.040 1.00 42.90 1159 ALA A CA 1
ATOM 3659 C C . ALA A 1 486 ? 164.632 127.125 122.228 1.00 42.90 1159 ALA A C 1
ATOM 3660 O O . ALA A 1 486 ? 165.729 126.916 122.752 1.00 42.90 1159 ALA A O 1
ATOM 3662 N N . VAL A 1 487 ? 164.492 127.476 120.956 1.00 43.95 1160 VAL A N 1
ATOM 3663 C CA . VAL A 1 487 ? 165.653 127.701 120.103 1.00 43.95 1160 VAL A CA 1
ATOM 3664 C C . VAL A 1 487 ? 166.144 129.129 120.305 1.00 43.95 1160 VAL A C 1
ATOM 3665 O O . VAL A 1 487 ? 165.347 130.073 120.348 1.00 43.95 1160 VAL A O 1
ATOM 3669 N N . MET A 1 488 ? 167.458 129.293 120.466 1.00 48.79 1161 MET A N 1
ATOM 3670 C CA . MET A 1 488 ? 168.047 130.596 120.735 1.00 48.79 1161 MET A CA 1
ATOM 3671 C C . MET A 1 488 ? 169.376 130.730 120.009 1.00 48.79 1161 MET A C 1
ATOM 3672 O O . MET A 1 488 ? 170.099 129.746 119.823 1.00 48.79 1161 MET A O 1
ATOM 3677 N N . MET A 1 489 ? 169.691 131.956 119.602 1.00 54.67 1162 MET A N 1
ATOM 3678 C CA . MET A 1 489 ? 170.941 132.280 118.919 1.00 54.67 1162 MET A CA 1
ATOM 3679 C C . MET A 1 489 ? 171.744 133.197 119.835 1.00 54.67 1162 MET A C 1
ATOM 3680 O O . MET A 1 489 ? 171.533 134.413 119.850 1.00 54.67 1162 MET A O 1
ATOM 3685 N N . LYS A 1 490 ? 172.660 132.604 120.604 1.00 53.90 1163 LYS A N 1
ATOM 3686 C CA . LYS A 1 490 ? 173.514 133.338 121.540 1.00 53.90 1163 LYS A CA 1
ATOM 3687 C C . LYS A 1 490 ? 172.681 134.133 122.545 1.00 53.90 1163 LYS A C 1
ATOM 3688 O O . LYS A 1 490 ? 172.807 135.354 122.664 1.00 53.90 1163 LYS A O 1
ATOM 3694 N N . ASP A 1 491 ? 171.817 133.420 123.272 1.00 50.83 1164 ASP A N 1
ATOM 3695 C CA . ASP A 1 491 ? 170.983 134.006 124.323 1.00 50.83 1164 ASP A CA 1
ATOM 3696 C C . ASP A 1 491 ? 170.089 135.115 123.770 1.00 50.83 1164 ASP A C 1
ATOM 3697 O O . ASP A 1 491 ? 170.148 136.268 124.202 1.00 50.83 1164 ASP A O 1
ATOM 3702 N N . ASP A 1 492 ? 169.251 134.757 122.798 1.00 49.73 1165 ASP A N 1
ATOM 3703 C CA . ASP A 1 492 ? 168.360 135.715 122.163 1.00 49.73 1165 ASP A CA 1
ATOM 3704 C C . ASP A 1 492 ? 166.915 135.242 122.079 1.00 49.73 1165 ASP A C 1
ATOM 3705 O O . ASP A 1 492 ? 166.025 136.073 121.862 1.00 49.73 1165 ASP A O 1
ATOM 3710 N N . GLN A 1 493 ? 166.657 133.944 122.243 1.00 45.42 1166 GLN A N 1
ATOM 3711 C CA . GLN A 1 493 ? 165.305 133.388 122.174 1.00 45.42 1166 GLN A CA 1
ATOM 3712 C C . GLN A 1 493 ? 164.649 133.708 120.833 1.00 45.42 1166 GLN A C 1
ATOM 3713 O O . GLN A 1 493 ? 163.656 134.435 120.753 1.00 45.42 1166 GLN A O 1
ATOM 3719 N N . VAL A 1 494 ? 165.220 133.151 119.763 1.00 45.03 1167 VAL A N 1
ATOM 3720 C CA . VAL A 1 494 ? 164.749 133.468 118.420 1.00 45.03 1167 VAL A CA 1
ATOM 3721 C C . VAL A 1 494 ? 163.363 132.878 118.207 1.00 45.03 1167 VAL A C 1
ATOM 3722 O O . VAL A 1 494 ? 163.071 131.754 118.633 1.00 45.03 1167 VAL A O 1
ATOM 3726 N N . ILE A 1 495 ? 162.491 133.652 117.566 1.00 48.56 1168 ILE A N 1
ATOM 3727 C CA . ILE A 1 495 ? 161.138 133.202 117.270 1.00 48.56 1168 ILE A CA 1
ATOM 3728 C C . ILE A 1 495 ? 160.820 133.215 115.782 1.00 48.56 1168 ILE A C 1
ATOM 3729 O O . ILE A 1 495 ? 160.280 132.219 115.272 1.00 48.56 1168 ILE A O 1
ATOM 3734 N N . THR A 1 496 ? 161.129 134.293 115.059 1.00 52.68 1169 THR A N 1
ATOM 3735 C CA . THR A 1 496 ? 160.899 134.360 113.617 1.00 52.68 1169 THR A CA 1
ATOM 3736 C C . THR A 1 496 ? 161.816 133.348 112.932 1.00 52.68 1169 THR A C 1
ATOM 3737 O O . THR A 1 496 ? 163.010 133.569 112.713 1.00 52.68 1169 THR A O 1
ATOM 3741 N N . ASP A 1 497 ? 161.232 132.197 112.596 1.00 54.31 1170 ASP A N 1
ATOM 3742 C CA . ASP A 1 497 ? 162.023 131.100 112.049 1.00 54.31 1170 ASP A CA 1
ATOM 3743 C C . ASP A 1 497 ? 162.468 131.383 110.621 1.00 54.31 1170 ASP A C 1
ATOM 3744 O O . ASP A 1 497 ? 163.646 131.213 110.289 1.00 54.31 1170 ASP A O 1
ATOM 3749 N N . ILE A 1 498 ? 161.544 131.825 109.762 1.00 56.14 1171 ILE A N 1
ATOM 3750 C CA . ILE A 1 498 ? 161.846 131.944 108.336 1.00 56.14 1171 ILE A CA 1
ATOM 3751 C C . ILE A 1 498 ? 162.977 132.940 108.100 1.00 56.14 1171 ILE A C 1
ATOM 3752 O O . ILE A 1 498 ? 163.660 132.893 107.070 1.00 56.14 1171 ILE A O 1
ATOM 3757 N N . VAL A 1 499 ? 163.196 133.852 109.048 1.00 57.46 1172 VAL A N 1
ATOM 3758 C CA . VAL A 1 499 ? 164.287 134.810 108.907 1.00 57.46 1172 VAL A CA 1
ATOM 3759 C C . VAL A 1 499 ? 165.595 134.210 109.410 1.00 57.46 1172 VAL A C 1
ATOM 3760 O O . VAL A 1 499 ? 166.663 134.436 108.828 1.00 57.46 1172 VAL A O 1
ATOM 3764 N N . SER A 1 500 ? 165.535 133.428 110.485 1.00 58.23 1173 SER A N 1
ATOM 3765 C CA . SER A 1 500 ? 166.727 132.873 111.109 1.00 58.23 1173 SER A CA 1
ATOM 3766 C C . SER A 1 500 ? 166.893 131.376 110.881 1.00 58.23 1173 SER A C 1
ATOM 3767 O O . SER A 1 500 ? 167.675 130.742 111.594 1.00 58.23 1173 SER A O 1
ATOM 3770 N N . ASN A 1 501 ? 166.180 130.791 109.915 1.00 61.21 1174 ASN A N 1
ATOM 3771 C CA . ASN A 1 501 ? 166.345 129.362 109.660 1.00 61.21 1174 ASN A CA 1
ATOM 3772 C C . ASN A 1 501 ? 167.586 129.089 108.820 1.00 61.21 1174 ASN A C 1
ATOM 3773 O O . ASN A 1 501 ? 168.290 128.099 109.051 1.00 61.21 1174 ASN A O 1
ATOM 3778 N N . LYS A 1 502 ? 167.873 129.954 107.844 1.00 64.20 1175 LYS A N 1
ATOM 3779 C CA . LYS A 1 502 ? 169.061 129.756 107.020 1.00 64.20 1175 LYS A CA 1
ATOM 3780 C C . LYS A 1 502 ? 170.329 129.939 107.841 1.00 64.20 1175 LYS A C 1
ATOM 3781 O O . LYS A 1 502 ? 171.272 129.146 107.728 1.00 64.20 1175 LYS A O 1
ATOM 3787 N N . GLN A 1 503 ? 170.375 130.981 108.666 1.00 61.90 1176 GLN A N 1
ATOM 3788 C CA . GLN A 1 503 ? 171.449 131.104 109.639 1.00 61.90 1176 GLN A CA 1
ATOM 3789 C C . GLN A 1 503 ? 171.332 129.985 110.662 1.00 61.90 1176 GLN A C 1
ATOM 3790 O O . GLN A 1 503 ? 170.266 129.770 111.246 1.00 61.90 1176 GLN A O 1
ATOM 3796 N N . THR A 1 504 ? 172.428 129.264 110.873 1.00 63.21 1177 THR A N 1
ATOM 3797 C CA . THR A 1 504 ? 172.432 128.158 111.822 1.00 63.21 1177 THR A CA 1
ATOM 3798 C C . THR A 1 504 ? 172.199 128.701 113.227 1.00 63.21 1177 THR A C 1
ATOM 3799 O O . THR A 1 504 ? 173.085 129.332 113.811 1.00 63.21 1177 THR A O 1
ATOM 3803 N N . ALA A 1 505 ? 170.998 128.477 113.759 1.00 55.50 1178 ALA A N 1
ATOM 3804 C CA . ALA A 1 505 ? 170.719 128.834 115.142 1.00 55.50 1178 ALA A CA 1
ATOM 3805 C C . ALA A 1 505 ? 171.698 128.118 116.060 1.00 55.50 1178 ALA A C 1
ATOM 3806 O O . ALA A 1 505 ? 171.941 126.917 115.913 1.00 55.50 1178 ALA A O 1
ATOM 3808 N N . ASN A 1 506 ? 172.271 128.863 117.005 1.00 53.50 1179 ASN A N 1
ATOM 3809 C CA . ASN A 1 506 ? 173.408 128.341 117.753 1.00 53.50 1179 ASN A CA 1
ATOM 3810 C C . ASN A 1 506 ? 172.990 127.263 118.745 1.00 53.50 1179 ASN A C 1
ATOM 3811 O O . ASN A 1 506 ? 173.583 126.179 118.773 1.00 53.50 1179 ASN A O 1
ATOM 3816 N N . LYS A 1 507 ? 171.977 127.532 119.566 1.00 49.69 1180 LYS A N 1
ATOM 3817 C CA . LYS A 1 507 ? 171.666 126.635 120.668 1.00 49.69 1180 LYS A CA 1
ATOM 3818 C C . LYS A 1 507 ? 170.177 126.322 120.713 1.00 49.69 1180 LYS A C 1
ATOM 3819 O O . LYS A 1 507 ? 169.336 127.085 120.232 1.00 49.69 1180 LYS A O 1
ATOM 3825 N N . LEU A 1 508 ? 169.872 125.170 121.303 1.00 44.46 1181 LEU A N 1
ATOM 3826 C CA . LEU A 1 508 ? 168.516 124.778 121.659 1.00 44.46 1181 LEU A CA 1
ATOM 3827 C C . LEU A 1 508 ? 168.506 124.449 123.143 1.00 44.46 1181 LEU A C 1
ATOM 3828 O O . LEU A 1 508 ? 169.233 123.553 123.586 1.00 44.46 1181 LEU A O 1
ATOM 3833 N N . LEU A 1 509 ? 167.704 125.184 123.909 1.00 40.54 1182 LEU A N 1
ATOM 3834 C CA . LEU A 1 509 ? 167.605 124.992 125.351 1.00 40.54 1182 LEU A CA 1
ATOM 3835 C C . LEU A 1 509 ? 166.425 124.070 125.624 1.00 40.54 1182 LEU A C 1
ATOM 3836 O O . LEU A 1 509 ? 165.266 124.441 125.416 1.00 40.54 1182 LEU A O 1
ATOM 3841 N N . LEU A 1 510 ? 166.728 122.852 126.067 1.00 40.94 1183 LEU A N 1
ATOM 3842 C CA . LEU A 1 510 ? 165.716 121.917 126.525 1.00 40.94 1183 LEU A CA 1
ATOM 3843 C C . LEU A 1 510 ? 165.422 122.192 127.993 1.00 40.94 1183 LEU A C 1
ATOM 3844 O O . LEU A 1 510 ? 166.341 122.248 128.818 1.00 40.94 1183 LEU A O 1
ATOM 3849 N N . HIS A 1 511 ? 164.146 122.374 128.316 1.00 39.59 1184 HIS A N 1
ATOM 3850 C CA . HIS A 1 511 ? 163.703 122.645 129.677 1.00 39.59 1184 HIS A CA 1
ATOM 3851 C C . HIS A 1 511 ? 162.993 121.409 130.211 1.00 39.59 1184 HIS A C 1
ATOM 3852 O O . HIS A 1 511 ? 161.852 121.132 129.828 1.00 39.59 1184 HIS A O 1
ATOM 3859 N N . TYR A 1 512 ? 163.663 120.675 131.094 1.00 42.63 1185 TYR A N 1
ATOM 3860 C CA . TYR A 1 512 ? 163.122 119.433 131.619 1.00 42.63 1185 TYR A CA 1
ATOM 3861 C C . TYR A 1 512 ? 162.151 119.706 132.764 1.00 42.63 1185 TYR A C 1
ATOM 3862 O O . TYR A 1 512 ? 162.078 120.810 133.306 1.00 42.63 1185 TYR A O 1
ATOM 3871 N N . ASN A 1 513 ? 161.393 118.671 133.134 1.00 43.79 1186 ASN A N 1
ATOM 3872 C CA . ASN A 1 513 ? 160.449 118.794 134.238 1.00 43.79 1186 ASN A CA 1
ATOM 3873 C C . ASN A 1 513 ? 161.138 118.975 135.582 1.00 43.79 1186 ASN A C 1
ATOM 3874 O O . ASN A 1 513 ? 160.477 119.371 136.548 1.00 43.79 1186 ASN A O 1
ATOM 3879 N N . ASP A 1 514 ? 162.436 118.696 135.668 1.00 45.17 1187 ASP A N 1
ATOM 3880 C CA . ASP A 1 514 ? 163.208 118.958 136.874 1.00 45.17 1187 ASP A CA 1
ATOM 3881 C C . ASP A 1 514 ? 163.609 120.420 137.005 1.00 45.17 1187 ASP A C 1
ATOM 3882 O O . ASP A 1 514 ? 164.471 120.737 137.832 1.00 45.17 1187 ASP A O 1
ATOM 3887 N N . HIS A 1 515 ? 163.003 121.308 136.213 1.00 41.60 1188 HIS A N 1
ATOM 3888 C CA . HIS A 1 515 ? 163.375 122.722 136.167 1.00 41.60 1188 HIS A CA 1
ATOM 3889 C C . HIS A 1 515 ? 164.858 122.883 135.840 1.00 41.60 1188 HIS A C 1
ATOM 3890 O O . HIS A 1 515 ? 165.546 123.746 136.387 1.00 41.60 1188 HIS A O 1
ATOM 3897 N N . SER A 1 516 ? 165.352 122.036 134.940 1.00 41.96 1189 SER A N 1
ATOM 3898 C CA . SER A 1 516 ? 166.738 122.060 134.500 1.00 41.96 1189 SER A CA 1
ATOM 3899 C C . SER A 1 516 ? 166.803 122.464 133.035 1.00 41.96 1189 SER A C 1
ATOM 3900 O O . SER A 1 516 ? 165.955 122.065 132.230 1.00 41.96 1189 SER A O 1
ATOM 3903 N N . SER A 1 517 ? 167.815 123.256 132.694 1.00 42.01 1190 SER A N 1
ATOM 3904 C CA . SER A 1 517 ? 168.021 123.741 131.336 1.00 42.01 1190 SER A CA 1
ATOM 3905 C C . SER A 1 517 ? 169.283 123.112 130.764 1.00 42.01 1190 SER A C 1
ATOM 3906 O O . SER A 1 517 ? 170.354 123.197 131.372 1.00 42.01 1190 SER A O 1
ATOM 3909 N N . GLU A 1 518 ? 169.155 122.488 129.597 1.00 44.96 1191 GLU A N 1
ATOM 3910 C CA . GLU A 1 518 ? 170.265 121.799 128.951 1.00 44.96 1191 GLU A CA 1
ATOM 3911 C C . GLU A 1 518 ? 170.406 122.306 127.523 1.00 44.96 1191 GLU A C 1
ATOM 3912 O O . GLU A 1 518 ? 169.443 122.274 126.753 1.00 44.96 1191 GLU A O 1
ATOM 3918 N N . LYS A 1 519 ? 171.601 122.768 127.169 1.00 43.58 1192 LYS A N 1
ATOM 3919 C CA . LYS A 1 519 ? 171.840 123.401 125.878 1.00 43.58 1192 LYS A CA 1
ATOM 3920 C C . LYS A 1 519 ? 172.456 122.395 124.912 1.00 43.58 1192 LYS A C 1
ATOM 3921 O O . LYS A 1 519 ? 173.475 121.771 125.226 1.00 43.58 1192 LYS A O 1
ATOM 3927 N N . PHE A 1 520 ? 171.839 122.246 123.741 1.00 47.14 1193 PHE A N 1
ATOM 3928 C CA . PHE A 1 520 ? 172.375 121.444 122.649 1.00 47.14 1193 PHE A CA 1
ATOM 3929 C C . PHE A 1 520 ? 172.769 122.348 121.492 1.00 47.14 1193 PHE A C 1
ATOM 3930 O O . PHE A 1 520 ? 172.146 123.390 121.273 1.00 47.14 1193 PHE A O 1
ATOM 3938 N N . ASP A 1 521 ? 173.806 121.949 120.762 1.00 51.83 1194 ASP A N 1
ATOM 3939 C CA . ASP A 1 521 ? 174.193 122.672 119.559 1.00 51.83 1194 ASP A CA 1
ATOM 3940 C C . ASP A 1 521 ? 173.240 122.343 118.416 1.00 51.83 1194 ASP A C 1
ATOM 3941 O O . ASP A 1 521 ? 172.773 121.210 118.282 1.00 51.83 1194 ASP A O 1
ATOM 3946 N N . LEU A 1 522 ? 172.954 123.344 117.588 1.00 53.26 1195 LEU A N 1
ATOM 3947 C CA . LEU A 1 522 ? 172.094 123.178 116.424 1.00 53.26 1195 LEU A CA 1
ATOM 3948 C C . LEU A 1 522 ? 172.849 123.567 115.163 1.00 53.26 1195 LEU A C 1
ATOM 3949 O O . LEU A 1 522 ? 173.730 124.432 115.201 1.00 53.26 1195 LEU A O 1
ATOM 3954 N N . LYS A 1 523 ? 172.502 122.922 114.053 1.00 57.93 1196 LYS A N 1
ATOM 3955 C CA . LYS A 1 523 ? 173.011 123.283 112.741 1.00 57.93 1196 LYS A CA 1
ATOM 3956 C C . LYS A 1 523 ? 171.935 122.989 111.708 1.00 57.93 1196 LYS A C 1
ATOM 3957 O O . LYS A 1 523 ? 171.230 121.980 111.795 1.00 57.93 1196 LYS A O 1
ATOM 3963 N N . TYR A 1 524 ? 171.811 123.881 110.726 1.00 62.57 1197 TYR A N 1
ATOM 3964 C CA . TYR A 1 524 ? 170.818 123.733 109.663 1.00 62.57 1197 TYR A CA 1
ATOM 3965 C C . TYR A 1 524 ? 171.222 122.594 108.723 1.00 62.57 1197 TYR A C 1
ATOM 3966 O O . TYR A 1 524 ? 171.538 122.787 107.550 1.00 62.57 1197 TYR A O 1
ATOM 3975 N N . GLN A 1 525 ? 171.199 121.378 109.275 1.00 65.57 1198 GLN A N 1
ATOM 3976 C CA . GLN A 1 525 ? 171.719 120.223 108.551 1.00 65.57 1198 GLN A CA 1
ATOM 3977 C C . GLN A 1 525 ? 170.790 119.815 107.415 1.00 65.57 1198 GLN A C 1
ATOM 3978 O O . GLN A 1 525 ? 171.033 120.157 106.253 1.00 65.57 1198 GLN A O 1
ATOM 3984 N N . THR A 1 526 ? 169.721 119.090 107.728 1.00 66.62 1199 THR A N 1
ATOM 3985 C CA . THR A 1 526 ? 168.750 118.669 106.731 1.00 66.62 1199 THR A CA 1
ATOM 3986 C C . THR A 1 526 ? 167.823 119.837 106.434 1.00 66.62 1199 THR A C 1
ATOM 3987 O O . THR A 1 526 ? 167.266 120.449 107.351 1.00 66.62 1199 THR A O 1
ATOM 3991 N N . ASP A 1 527 ? 167.669 120.152 105.152 1.00 64.85 1200 ASP A N 1
ATOM 3992 C CA . ASP A 1 527 ? 166.958 121.346 104.721 1.00 64.85 1200 ASP A CA 1
ATOM 3993 C C . ASP A 1 527 ? 165.723 120.954 103.925 1.00 64.85 1200 ASP A C 1
ATOM 3994 O O . ASP A 1 527 ? 165.837 120.372 102.842 1.00 64.85 1200 ASP A O 1
ATOM 3999 N N . PHE A 1 528 ? 164.550 121.275 104.464 1.00 65.49 1201 PHE A N 1
ATOM 4000 C CA . PHE A 1 528 ? 163.287 121.135 103.751 1.00 65.49 1201 PHE A CA 1
ATOM 4001 C C . PHE A 1 528 ? 162.630 122.501 103.653 1.00 65.49 1201 PHE A C 1
ATOM 4002 O O . PHE A 1 528 ? 162.600 123.249 104.636 1.00 65.49 1201 PHE A O 1
ATOM 4010 N N . ALA A 1 529 ? 162.114 122.828 102.467 1.00 68.82 1202 ALA A N 1
ATOM 4011 C CA . ALA A 1 529 ? 161.351 124.063 102.315 1.00 68.82 1202 ALA A CA 1
ATOM 4012 C C . ALA A 1 529 ? 160.008 123.965 103.027 1.00 68.82 1202 ALA A C 1
ATOM 4013 O O . ALA A 1 529 ? 159.447 124.980 103.456 1.00 68.82 1202 ALA A O 1
ATOM 4015 N N . ASN A 1 530 ? 159.476 122.748 103.158 1.00 63.46 1203 ASN A N 1
ATOM 4016 C CA . ASN A 1 530 ? 158.204 122.561 103.849 1.00 63.46 1203 ASN A CA 1
ATOM 4017 C C . ASN A 1 530 ? 158.358 122.766 105.351 1.00 63.46 1203 ASN A C 1
ATOM 4018 O O . ASN A 1 530 ? 157.587 123.506 105.971 1.00 63.46 1203 ASN A O 1
ATOM 4023 N N . LEU A 1 531 ? 159.353 122.118 105.952 1.00 58.79 1204 LEU A N 1
ATOM 4024 C CA . LEU A 1 531 ? 159.526 122.141 107.396 1.00 58.79 1204 LEU A CA 1
ATOM 4025 C C . LEU A 1 531 ? 161.011 122.057 107.715 1.00 58.79 1204 LEU A C 1
ATOM 4026 O O . LEU A 1 531 ? 161.670 121.076 107.365 1.00 58.79 1204 LEU A O 1
ATOM 4031 N N . ALA A 1 532 ? 161.528 123.083 108.386 1.00 56.95 1205 ALA A N 1
ATOM 4032 C CA . ALA A 1 532 ? 162.950 123.137 108.695 1.00 56.95 1205 ALA A CA 1
ATOM 4033 C C . ALA A 1 532 ? 163.350 121.996 109.623 1.00 56.95 1205 ALA A C 1
ATOM 4034 O O . ALA A 1 532 ? 162.565 121.540 110.458 1.00 56.95 1205 ALA A O 1
ATOM 4036 N N . GLU A 1 533 ? 164.586 121.529 109.465 1.00 56.74 1206 GLU A N 1
ATOM 4037 C CA . GLU A 1 533 ? 165.123 120.443 110.273 1.00 56.74 1206 GLU A CA 1
ATOM 4038 C C . GLU A 1 533 ? 166.477 120.845 110.838 1.00 56.74 1206 GLU A C 1
ATOM 4039 O O . GLU A 1 533 ? 167.179 121.677 110.259 1.00 56.74 1206 GLU A O 1
ATOM 4045 N N . TYR A 1 534 ? 166.835 120.252 111.976 1.00 54.77 1207 TYR A N 1
ATOM 4046 C CA . TYR A 1 534 ? 168.102 120.533 112.635 1.00 54.77 1207 TYR A CA 1
ATOM 4047 C C . TYR A 1 534 ? 168.636 119.260 113.275 1.00 54.77 1207 TYR A C 1
ATOM 4048 O O . TYR A 1 534 ? 167.886 118.319 113.543 1.00 54.77 1207 TYR A O 1
ATOM 4057 N N . ASN A 1 535 ? 169.943 119.245 113.523 1.00 59.38 1208 ASN A N 1
ATOM 4058 C CA . ASN A 1 535 ? 170.614 118.139 114.192 1.00 59.38 1208 ASN A CA 1
ATOM 4059 C C . ASN A 1 535 ? 171.090 118.588 115.567 1.00 59.38 1208 ASN A C 1
ATOM 4060 O O . ASN A 1 535 ? 171.376 119.770 115.778 1.00 59.38 1208 ASN A O 1
ATOM 4065 N N . LEU A 1 536 ? 171.175 117.642 116.498 1.00 59.44 1209 LEU A N 1
ATOM 4066 C CA . LEU A 1 536 ? 171.478 117.933 117.898 1.00 59.44 1209 LEU A CA 1
ATOM 4067 C C . LEU A 1 536 ? 172.777 117.237 118.294 1.00 59.44 1209 LEU A C 1
ATOM 4068 O O . LEU A 1 536 ? 172.766 116.079 118.722 1.00 59.44 1209 LEU A O 1
ATOM 4073 N N . GLY A 1 537 ? 173.892 117.953 118.162 1.00 64.57 1210 GLY A N 1
ATOM 4074 C CA . GLY A 1 537 ? 175.184 117.462 118.602 1.00 64.57 1210 GLY A CA 1
ATOM 4075 C C . GLY A 1 537 ? 175.577 116.164 117.923 1.00 64.57 1210 GLY A C 1
ATOM 4076 O O . GLY A 1 537 ? 175.187 115.871 116.788 1.00 64.57 1210 GLY A O 1
ATOM 4077 N N . ASN A 1 538 ? 176.368 115.366 118.639 1.00 69.29 1211 ASN A N 1
ATOM 4078 C CA . ASN A 1 538 ? 176.824 114.076 118.140 1.00 69.29 1211 ASN A CA 1
ATOM 4079 C C . ASN A 1 538 ? 175.801 112.966 118.330 1.00 69.29 1211 ASN A C 1
ATOM 4080 O O . ASN A 1 538 ? 176.003 111.863 117.809 1.00 69.29 1211 ASN A O 1
ATOM 4085 N N . THR A 1 539 ? 174.717 113.225 119.064 1.00 67.65 1212 THR A N 1
ATOM 4086 C CA . THR A 1 539 ? 173.707 112.194 119.279 1.00 67.65 1212 THR A CA 1
ATOM 4087 C C . THR A 1 539 ? 172.947 111.890 117.995 1.00 67.65 1212 THR A C 1
ATOM 4088 O O . THR A 1 539 ? 172.388 110.798 117.839 1.00 67.65 1212 THR A O 1
ATOM 4092 N N . GLY A 1 540 ? 172.913 112.841 117.065 1.00 61.74 1213 GLY A N 1
ATOM 4093 C CA . GLY A 1 540 ? 172.213 112.661 115.814 1.00 61.74 1213 GLY A CA 1
ATOM 4094 C C . GLY A 1 540 ? 170.717 112.869 115.881 1.00 61.74 1213 GLY A C 1
ATOM 4095 O O . GLY A 1 540 ? 170.037 112.677 114.865 1.00 61.74 1213 GLY A O 1
ATOM 4096 N N . LEU A 1 541 ? 170.183 113.249 117.039 1.00 57.37 1214 LEU A N 1
ATOM 4097 C CA . LEU A 1 541 ? 168.752 113.484 117.158 1.00 57.37 1214 LEU A CA 1
ATOM 4098 C C . LEU A 1 541 ? 168.337 114.666 116.292 1.00 57.37 1214 LEU A C 1
ATOM 4099 O O . LEU A 1 541 ? 169.083 115.637 116.136 1.00 57.37 1214 LEU A O 1
ATOM 4104 N N . LEU A 1 542 ? 167.140 114.579 115.725 1.00 53.26 1215 LEU A N 1
ATOM 4105 C CA . LEU A 1 542 ? 166.615 115.605 114.836 1.00 53.26 1215 LEU A CA 1
ATOM 4106 C C . LEU A 1 542 ? 165.719 116.552 115.619 1.00 53.26 1215 LEU A C 1
ATOM 4107 O O . LEU A 1 542 ? 164.939 116.114 116.471 1.00 53.26 1215 LEU A O 1
ATOM 4112 N N . TYR A 1 543 ? 165.837 117.846 115.337 1.00 47.66 1216 TYR A N 1
ATOM 4113 C CA . TYR A 1 543 ? 164.954 118.857 115.899 1.00 47.66 1216 TYR A CA 1
ATOM 4114 C C . TYR A 1 543 ? 164.372 119.698 114.774 1.00 47.66 1216 TYR A C 1
ATOM 4115 O O . TYR A 1 543 ? 165.085 120.066 113.836 1.00 47.66 1216 TYR A O 1
ATOM 4124 N N . THR A 1 544 ? 163.082 120.000 114.874 1.00 48.07 1217 THR A N 1
ATOM 4125 C CA . THR A 1 544 ? 162.392 120.804 113.887 1.00 48.07 1217 THR A CA 1
ATOM 4126 C C . THR A 1 544 ? 161.537 121.858 114.578 1.00 48.07 1217 THR A C 1
ATOM 4127 O O . THR A 1 544 ? 160.891 121.559 115.592 1.00 48.07 1217 THR A O 1
ATOM 4131 N N . PRO A 1 545 ? 161.524 123.095 114.090 1.00 49.63 1218 PRO A N 1
ATOM 4132 C CA . PRO A 1 545 ? 160.662 124.111 114.697 1.00 49.63 1218 PRO A CA 1
ATOM 4133 C C . PRO A 1 545 ? 159.199 123.832 114.400 1.00 49.63 1218 PRO A C 1
ATOM 4134 O O . PRO A 1 545 ? 158.852 123.181 113.412 1.00 49.63 1218 PRO A O 1
ATOM 4138 N N . ASN A 1 546 ? 158.334 124.338 115.277 1.00 51.32 1219 ASN A N 1
ATOM 4139 C CA . ASN A 1 546 ? 156.894 124.107 115.168 1.00 51.32 1219 ASN A CA 1
ATOM 4140 C C . ASN A 1 546 ? 156.237 125.172 114.286 1.00 51.32 1219 ASN A C 1
ATOM 4141 O O . ASN A 1 546 ? 155.312 125.878 114.685 1.00 51.32 1219 ASN A O 1
ATOM 4146 N N . GLN A 1 547 ? 156.734 125.272 113.055 1.00 52.74 1220 GLN A N 1
ATOM 4147 C CA . GLN A 1 547 ? 156.191 126.216 112.090 1.00 52.74 1220 GLN A CA 1
ATOM 4148 C C . GLN A 1 547 ? 156.575 125.770 110.688 1.00 52.74 1220 GLN A C 1
ATOM 4149 O O . GLN A 1 547 ? 157.672 125.254 110.464 1.00 52.74 1220 GLN A O 1
ATOM 4155 N N . PHE A 1 548 ? 155.658 125.985 109.744 1.00 58.88 1221 PHE A N 1
ATOM 4156 C CA . PHE A 1 548 ? 155.789 125.473 108.387 1.00 58.88 1221 PHE A CA 1
ATOM 4157 C C . PHE A 1 548 ? 156.495 126.446 107.447 1.00 58.88 1221 PHE A C 1
ATOM 4158 O O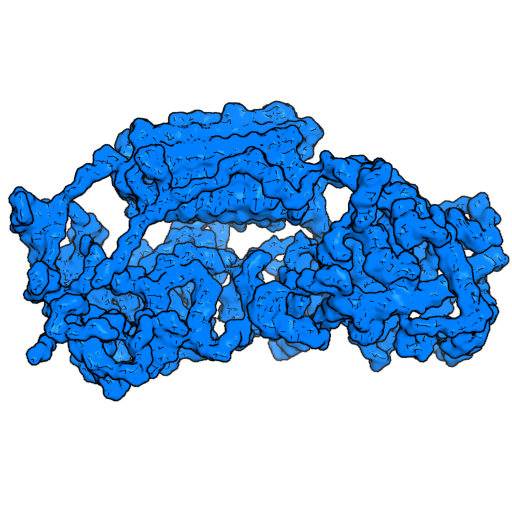 . PHE A 1 548 ? 156.595 126.169 106.247 1.00 58.88 1221 PHE A O 1
ATOM 4166 N N . LEU A 1 549 ? 156.985 127.572 107.966 1.00 57.51 1222 LEU A N 1
ATOM 4167 C CA . LEU A 1 549 ? 157.747 128.541 107.174 1.00 57.51 1222 LEU A CA 1
ATOM 4168 C C . LEU A 1 549 ? 156.946 129.041 105.974 1.00 57.51 1222 LEU A C 1
ATOM 4169 O O . LEU A 1 549 ? 157.425 129.046 104.838 1.00 57.51 1222 LEU A O 1
ATOM 4174 N N . TYR A 1 550 ? 155.711 129.465 106.226 1.00 55.92 1223 TYR A N 1
ATOM 4175 C CA . TYR A 1 550 ? 154.880 130.023 105.172 1.00 55.92 1223 TYR A CA 1
ATOM 4176 C C . TYR A 1 550 ? 155.335 131.439 104.825 1.00 55.92 1223 TYR A C 1
ATOM 4177 O O . TYR A 1 550 ? 156.278 131.982 105.405 1.00 55.92 1223 TYR A O 1
ATOM 4186 N N . ASP A 1 551 ? 154.655 132.037 103.849 1.00 59.47 1224 ASP A N 1
ATOM 4187 C CA . ASP A 1 551 ? 154.986 133.379 103.369 1.00 59.47 1224 ASP A CA 1
ATOM 4188 C C . ASP A 1 551 ? 154.391 134.410 104.321 1.00 59.47 1224 ASP A C 1
ATOM 4189 O O . ASP A 1 551 ? 153.237 134.820 104.187 1.00 59.47 1224 ASP A O 1
ATOM 4194 N N . ARG A 1 552 ? 155.193 134.842 105.300 1.00 58.14 1225 ARG A N 1
ATOM 4195 C CA . ARG A 1 552 ? 154.717 135.848 106.245 1.00 58.14 1225 ARG A CA 1
ATOM 4196 C C . ARG A 1 552 ? 154.581 137.213 105.586 1.00 58.14 1225 ARG A C 1
ATOM 4197 O O . ARG A 1 552 ? 153.836 138.068 106.078 1.00 58.14 1225 ARG A O 1
ATOM 4205 N N . ASP A 1 553 ? 155.302 137.440 104.486 1.00 60.02 1226 ASP A N 1
ATOM 4206 C CA . ASP A 1 553 ? 155.317 138.762 103.868 1.00 60.02 1226 ASP A CA 1
ATOM 4207 C C . ASP A 1 553 ? 153.950 139.126 103.305 1.00 60.02 1226 ASP A C 1
ATOM 4208 O O . ASP A 1 553 ? 153.551 140.296 103.334 1.00 60.02 1226 ASP A O 1
ATOM 4213 N N . SER A 1 554 ? 153.215 138.136 102.793 1.00 57.18 1227 SER A N 1
ATOM 4214 C CA . SER A 1 554 ? 151.883 138.402 102.260 1.00 57.18 1227 SER A CA 1
ATOM 4215 C C . SER A 1 554 ? 150.942 138.898 103.350 1.00 57.18 1227 SER A C 1
ATOM 4216 O O . SER A 1 554 ? 150.073 139.739 103.096 1.00 57.18 1227 SER A O 1
ATOM 4219 N N . ILE A 1 555 ? 151.099 138.383 104.569 1.00 54.73 1228 ILE A N 1
ATOM 4220 C CA . ILE A 1 555 ? 150.266 138.834 105.678 1.00 54.73 1228 ILE A CA 1
ATOM 4221 C C . ILE A 1 555 ? 150.754 140.179 106.200 1.00 54.73 1228 ILE A C 1
ATOM 4222 O O . ILE A 1 555 ? 149.952 141.051 106.560 1.00 54.73 1228 ILE A O 1
ATOM 4227 N N . VAL A 1 556 ? 152.075 140.368 106.250 1.00 54.90 1229 VAL A N 1
ATOM 4228 C CA . VAL A 1 556 ? 152.638 141.597 106.802 1.00 54.90 1229 VAL A CA 1
ATOM 4229 C C . VAL A 1 556 ? 152.282 142.791 105.927 1.00 54.90 1229 VAL A C 1
ATOM 4230 O O . VAL A 1 556 ? 151.757 143.798 106.414 1.00 54.90 1229 VAL A O 1
ATOM 4234 N N . LYS A 1 557 ? 152.546 142.694 104.620 1.00 55.16 1230 LYS A N 1
ATOM 4235 C CA . LYS A 1 557 ? 152.269 143.810 103.719 1.00 55.16 1230 LYS A CA 1
ATOM 4236 C C . LYS A 1 557 ? 150.807 144.233 103.787 1.00 55.16 1230 LYS A C 1
ATOM 4237 O O . LYS A 1 557 ? 150.468 145.377 103.464 1.00 55.16 1230 LYS A O 1
ATOM 4243 N N . GLU A 1 558 ? 149.927 143.324 104.208 1.00 55.76 1231 GLU A N 1
ATOM 4244 C CA . GLU A 1 558 ? 148.509 143.650 104.300 1.00 55.76 1231 GLU A CA 1
ATOM 4245 C C . GLU A 1 558 ? 148.166 144.270 105.650 1.00 55.76 1231 GLU A C 1
ATOM 4246 O O . GLU A 1 558 ? 147.476 145.295 105.714 1.00 55.76 1231 GLU A O 1
ATOM 4252 N N . VAL A 1 559 ? 148.638 143.667 106.743 1.00 52.39 1232 VAL A N 1
ATOM 4253 C CA . VAL A 1 559 ? 148.114 144.034 108.056 1.00 52.39 1232 VAL A CA 1
ATOM 4254 C C . VAL A 1 559 ? 148.924 145.168 108.681 1.00 52.39 1232 VAL A C 1
ATOM 4255 O O . VAL A 1 559 ? 148.412 145.916 109.522 1.00 52.39 1232 VAL A O 1
ATOM 4259 N N . LEU A 1 560 ? 150.191 145.319 108.290 1.00 51.86 1233 LEU A N 1
ATOM 4260 C CA . LEU A 1 560 ? 151.040 146.342 108.898 1.00 51.86 1233 LEU A CA 1
ATOM 4261 C C . LEU A 1 560 ? 150.567 147.767 108.634 1.00 51.86 1233 LEU A C 1
ATOM 4262 O O . LEU A 1 560 ? 150.547 148.568 109.585 1.00 51.86 1233 LEU A O 1
ATOM 4267 N N . PRO A 1 561 ? 150.196 148.165 107.407 1.00 52.02 1234 PRO A N 1
ATOM 4268 C CA . PRO A 1 561 ? 149.802 149.572 107.207 1.00 52.02 1234 PRO A CA 1
ATOM 4269 C C . PRO A 1 561 ? 148.574 149.982 108.001 1.00 52.02 1234 PRO A C 1
ATOM 4270 O O . PRO A 1 561 ? 148.506 151.121 108.477 1.00 52.02 1234 PRO A O 1
ATOM 4274 N N . GLU A 1 562 ? 147.595 149.088 108.157 1.00 50.22 1235 GLU A N 1
ATOM 4275 C CA . GLU A 1 562 ? 146.406 149.429 108.931 1.00 50.22 1235 GLU A CA 1
ATOM 4276 C C . GLU A 1 562 ? 146.735 149.553 110.414 1.00 50.22 1235 GLU A C 1
ATOM 4277 O O . GLU A 1 562 ? 146.239 150.454 111.100 1.00 50.22 1235 GLU A O 1
ATOM 4283 N N . LEU A 1 563 ? 147.574 148.651 110.926 1.00 49.83 1236 LEU A N 1
ATOM 4284 C CA . LEU A 1 563 ? 147.980 148.724 112.326 1.00 49.83 1236 LEU A CA 1
ATOM 4285 C C . LEU A 1 563 ? 148.817 149.966 112.598 1.00 49.83 1236 LEU A C 1
ATOM 4286 O O . LEU A 1 563 ? 148.896 150.434 113.739 1.00 49.83 1236 LEU A O 1
ATOM 4291 N N . GLN A 1 564 ? 149.455 150.512 111.562 1.00 51.86 1237 GLN A N 1
ATOM 4292 C CA . GLN A 1 564 ? 150.352 151.645 111.762 1.00 51.86 1237 GLN A CA 1
ATOM 4293 C C . GLN A 1 564 ? 149.578 152.919 112.082 1.00 51.86 1237 GLN A C 1
ATOM 4294 O O . GLN A 1 564 ? 150.044 153.756 112.864 1.00 51.86 1237 GLN A O 1
ATOM 4300 N N . LYS A 1 565 ? 148.395 153.084 111.490 1.00 50.99 1238 LYS A N 1
ATOM 4301 C CA . LYS A 1 565 ? 147.605 154.305 111.657 1.00 50.99 1238 LYS A CA 1
ATOM 4302 C C . LYS A 1 565 ? 146.677 154.195 112.870 1.00 50.99 1238 LYS A C 1
ATOM 4303 O O . LYS A 1 565 ? 145.455 154.101 112.757 1.00 50.99 1238 LYS A O 1
ATOM 4309 N N . LEU A 1 566 ? 147.289 154.213 114.051 1.00 47.73 1239 LEU A N 1
ATOM 4310 C CA . LEU A 1 566 ? 146.562 154.187 115.312 1.00 47.73 1239 LEU A CA 1
ATOM 4311 C C . LEU A 1 566 ? 147.166 155.205 116.266 1.00 47.73 1239 LEU A C 1
ATOM 4312 O O . LEU A 1 566 ? 148.377 155.446 116.244 1.00 47.73 1239 LEU A O 1
ATOM 4317 N N . ASP A 1 567 ? 146.320 155.801 117.100 1.00 48.27 1240 ASP A N 1
ATOM 4318 C CA . ASP A 1 567 ? 146.742 156.802 118.067 1.00 48.27 1240 ASP A CA 1
ATOM 4319 C C . ASP A 1 567 ? 146.312 156.379 119.464 1.00 48.27 1240 ASP A C 1
ATOM 4320 O O . ASP A 1 567 ? 145.269 155.740 119.637 1.00 48.27 1240 ASP A O 1
ATOM 4325 N N . TYR A 1 568 ? 147.125 156.739 120.460 1.00 46.53 1241 TYR A N 1
ATOM 4326 C CA . TYR A 1 568 ? 146.820 156.361 121.835 1.00 46.53 1241 TYR A CA 1
ATOM 4327 C C . TYR A 1 568 ? 145.588 157.091 122.352 1.00 46.53 1241 TYR A C 1
ATOM 4328 O O . TYR A 1 568 ? 144.791 156.524 123.108 1.00 46.53 1241 TYR A O 1
ATOM 4337 N N . GLN A 1 569 ? 145.416 158.350 121.961 1.00 52.12 1242 GLN A N 1
ATOM 4338 C CA . GLN A 1 569 ? 144.274 159.147 122.385 1.00 52.12 1242 GLN A CA 1
ATOM 4339 C C . GLN A 1 569 ? 143.117 159.091 121.395 1.00 52.12 1242 GLN A C 1
ATOM 4340 O O . GLN A 1 569 ? 142.248 159.968 121.426 1.00 52.12 1242 GLN A O 1
ATOM 4346 N N . SER A 1 570 ? 143.087 158.087 120.522 1.00 53.86 1243 SER A N 1
ATOM 4347 C CA . SER A 1 570 ? 142.027 157.983 119.532 1.00 53.86 1243 SER A CA 1
ATOM 4348 C C . SER A 1 570 ? 140.764 157.390 120.149 1.00 53.86 1243 SER A C 1
ATOM 4349 O O . SER A 1 570 ? 140.752 156.923 121.291 1.00 53.86 1243 SER A O 1
ATOM 4352 N N . ASP A 1 571 ? 139.682 157.417 119.367 1.00 55.11 1244 ASP A N 1
ATOM 4353 C CA . ASP A 1 571 ? 138.409 156.895 119.853 1.00 55.11 1244 ASP A CA 1
ATOM 4354 C C . ASP A 1 571 ? 138.353 155.377 119.742 1.00 55.11 1244 ASP A C 1
ATOM 4355 O O . ASP A 1 571 ? 137.608 154.723 120.479 1.00 55.11 1244 ASP A O 1
ATOM 4360 N N . ALA A 1 572 ? 139.132 154.798 118.826 1.00 49.74 1245 ALA A N 1
ATOM 4361 C CA . ALA A 1 572 ? 139.127 153.347 118.668 1.00 49.74 1245 ALA A CA 1
ATOM 4362 C C . ALA A 1 572 ? 139.676 152.654 119.910 1.00 49.74 1245 ALA A C 1
ATOM 4363 O O . ALA A 1 572 ? 139.097 151.673 120.391 1.00 49.74 1245 ALA A O 1
ATOM 4365 N N . ILE A 1 573 ? 140.792 153.154 120.444 1.00 47.87 1246 ILE A N 1
ATOM 4366 C CA . ILE A 1 573 ? 141.365 152.574 121.655 1.00 47.87 1246 ILE A CA 1
ATOM 4367 C C . ILE A 1 573 ? 140.412 152.747 122.830 1.00 47.87 1246 ILE A C 1
ATOM 4368 O O . ILE A 1 573 ? 140.184 151.812 123.610 1.00 47.87 1246 ILE A O 1
ATOM 4373 N N . ARG A 1 574 ? 139.843 153.945 122.976 1.00 49.29 1247 ARG A N 1
ATOM 4374 C CA . ARG A 1 574 ? 138.934 154.208 124.086 1.00 49.29 1247 ARG A CA 1
ATOM 4375 C C . ARG A 1 574 ? 137.682 153.345 123.990 1.00 49.29 1247 ARG A C 1
ATOM 4376 O O . ARG A 1 574 ? 137.086 152.987 125.012 1.00 49.29 1247 ARG A O 1
ATOM 4384 N N . LYS A 1 575 ? 137.265 153.003 122.769 1.00 48.30 1248 LYS A N 1
ATOM 4385 C CA . LYS A 1 575 ? 136.110 152.128 122.605 1.00 48.30 1248 LYS A CA 1
ATOM 4386 C C . LYS A 1 575 ? 136.472 150.680 122.905 1.00 48.30 1248 LYS A C 1
ATOM 4387 O O . LYS A 1 575 ? 135.683 149.948 123.514 1.00 48.30 1248 LYS A O 1
ATOM 4393 N N . THR A 1 576 ? 137.663 150.247 122.482 1.00 45.25 1249 THR A N 1
ATOM 4394 C CA . THR A 1 576 ? 138.103 148.888 122.783 1.00 45.25 1249 THR A CA 1
ATOM 4395 C C . THR A 1 576 ? 138.228 148.674 124.285 1.00 45.25 1249 THR A C 1
ATOM 4396 O O . THR A 1 576 ? 137.828 147.628 124.807 1.00 45.25 1249 THR A O 1
ATOM 4400 N N . LEU A 1 577 ? 138.773 149.655 124.996 1.00 45.28 1250 LEU A N 1
ATOM 4401 C CA . LEU A 1 577 ? 138.763 149.603 126.447 1.00 45.28 1250 LEU A CA 1
ATOM 4402 C C . LEU A 1 577 ? 137.383 149.988 126.975 1.00 45.28 1250 LEU A C 1
ATOM 4403 O O . LEU A 1 577 ? 136.551 150.554 126.263 1.00 45.28 1250 LEU A O 1
ATOM 4408 N N . GLY A 1 578 ? 137.144 149.665 128.242 1.00 45.92 1251 GLY A N 1
ATOM 4409 C CA . GLY A 1 578 ? 135.900 150.044 128.883 1.00 45.92 1251 GLY A CA 1
ATOM 4410 C C . GLY A 1 578 ? 135.999 151.401 129.547 1.00 45.92 1251 GLY A C 1
ATOM 4411 O O . GLY A 1 578 ? 135.974 151.502 130.777 1.00 45.92 1251 GLY A O 1
ATOM 4412 N N . ILE A 1 579 ? 136.107 152.454 128.741 1.00 47.67 1252 ILE A N 1
ATOM 4413 C CA . ILE A 1 579 ? 136.397 153.797 129.227 1.00 47.67 1252 ILE A CA 1
ATOM 4414 C C . ILE A 1 579 ? 135.334 154.754 128.708 1.00 47.67 1252 ILE A C 1
ATOM 4415 O O . ILE A 1 579 ? 135.027 154.761 127.510 1.00 47.67 1252 ILE A O 1
ATOM 4420 N N . SER A 1 580 ? 134.773 155.554 129.610 1.00 52.83 1253 SER A N 1
ATOM 4421 C CA . SER A 1 580 ? 133.892 156.645 129.238 1.00 52.83 1253 SER A CA 1
ATOM 4422 C C . SER A 1 580 ? 134.716 157.875 128.870 1.00 52.83 1253 SER A C 1
ATOM 4423 O O . SER A 1 580 ? 135.837 158.048 129.353 1.00 52.83 1253 SER A O 1
ATOM 4426 N N . PRO A 1 581 ? 134.180 158.754 128.016 1.00 52.97 1254 PRO A N 1
ATOM 4427 C CA . PRO A 1 581 ? 134.997 159.882 127.529 1.00 52.97 1254 PRO A CA 1
ATOM 4428 C C . PRO A 1 581 ? 135.497 160.809 128.626 1.00 52.97 1254 PRO A C 1
ATOM 4429 O O . PRO A 1 581 ? 136.369 161.647 128.365 1.00 52.97 1254 PRO A O 1
ATOM 4433 N N . GLU A 1 582 ? 134.974 160.687 129.847 1.00 53.45 1255 GLU A N 1
ATOM 4434 C CA . GLU A 1 582 ? 135.392 161.589 130.917 1.00 53.45 1255 GLU A CA 1
ATOM 4435 C C . GLU A 1 582 ? 136.749 161.191 131.487 1.00 53.45 1255 GLU A C 1
ATOM 4436 O O . GLU A 1 582 ? 137.663 162.020 131.566 1.00 53.45 1255 GLU A O 1
ATOM 4442 N N . VAL A 1 583 ? 136.901 159.928 131.893 1.00 51.06 1256 VAL A N 1
ATOM 4443 C CA . VAL A 1 583 ? 138.127 159.503 132.556 1.00 51.06 1256 VAL A CA 1
ATOM 4444 C C . VAL A 1 583 ? 139.276 159.454 131.560 1.00 51.06 1256 VAL A C 1
ATOM 4445 O O . VAL A 1 583 ? 139.078 159.250 130.355 1.00 51.06 1256 VAL A O 1
ATOM 4449 N N . LYS A 1 584 ? 140.491 159.643 132.066 1.00 49.12 1257 LYS A N 1
ATOM 4450 C CA . LYS A 1 584 ? 141.687 159.696 131.240 1.00 49.12 1257 LYS A CA 1
ATOM 4451 C C . LYS A 1 584 ? 142.412 158.353 131.234 1.00 49.12 1257 LYS A C 1
ATOM 4452 O O . LYS A 1 584 ? 142.161 157.476 132.063 1.00 49.12 1257 LYS A O 1
ATOM 4458 N N . LEU A 1 585 ? 143.328 158.208 130.278 1.00 41.30 1258 LEU A N 1
ATOM 4459 C CA . LEU A 1 585 ? 144.161 157.021 130.152 1.00 41.30 1258 LEU A CA 1
ATOM 4460 C C . LEU A 1 585 ? 145.499 157.171 130.862 1.00 41.30 1258 LEU A C 1
ATOM 4461 O O . LEU A 1 585 ? 146.439 156.431 130.555 1.00 41.30 1258 LEU A O 1
ATOM 4466 N N . THR A 1 586 ? 145.608 158.115 131.799 1.00 39.83 1259 THR A N 1
ATOM 4467 C CA . THR A 1 586 ? 146.879 158.337 132.481 1.00 39.83 1259 THR A CA 1
ATOM 4468 C C . THR A 1 586 ? 147.212 157.193 133.428 1.00 39.83 1259 THR A C 1
ATOM 4469 O O . THR A 1 586 ? 148.381 156.984 133.771 1.00 39.83 1259 THR A O 1
ATOM 4473 N N . GLU A 1 587 ? 146.199 156.446 133.869 1.00 35.52 1260 GLU A N 1
ATOM 4474 C CA . GLU A 1 587 ? 146.445 155.374 134.826 1.00 35.52 1260 GLU A CA 1
ATOM 4475 C C . GLU A 1 587 ? 147.053 154.152 134.148 1.00 35.52 1260 GLU A C 1
ATOM 4476 O O . GLU A 1 587 ? 147.616 153.278 134.817 1.00 35.52 1260 GLU A O 1
ATOM 4482 N N . LEU A 1 588 ? 146.947 154.071 132.820 1.00 34.96 1261 LEU A N 1
ATOM 4483 C CA . LEU A 1 588 ? 147.548 152.954 132.098 1.00 34.96 1261 LEU A CA 1
ATOM 4484 C C . LEU A 1 588 ? 149.068 153.051 132.089 1.00 34.96 1261 LEU A C 1
ATOM 4485 O O . LEU A 1 588 ? 149.762 152.042 132.262 1.00 34.96 1261 LEU A O 1
ATOM 4490 N N . TYR A 1 589 ? 149.602 154.257 131.875 1.00 35.33 1262 TYR A N 1
ATOM 4491 C CA . TYR A 1 589 ? 151.045 154.505 131.838 1.00 35.33 1262 TYR A CA 1
ATOM 4492 C C . TYR A 1 589 ? 151.732 153.713 130.729 1.00 35.33 1262 TYR A C 1
ATOM 4493 O O . TYR A 1 589 ? 152.850 153.226 130.904 1.00 35.33 1262 TYR A O 1
ATOM 4502 N N . LEU A 1 590 ? 151.074 153.576 129.579 1.00 36.79 1263 LEU A N 1
ATOM 4503 C CA . LEU A 1 590 ? 151.613 152.811 128.464 1.00 36.79 1263 LEU A CA 1
ATOM 4504 C C . LEU A 1 590 ? 151.849 153.654 127.217 1.00 36.79 1263 LEU A C 1
ATOM 4505 O O . LEU A 1 590 ? 152.134 153.093 126.156 1.00 36.79 1263 LEU A O 1
ATOM 4510 N N . GLU A 1 591 ? 151.750 154.983 127.319 1.00 43.50 1264 GLU A N 1
ATOM 4511 C CA . GLU A 1 591 ? 151.851 155.828 126.130 1.00 43.50 1264 GLU A CA 1
ATOM 4512 C C . GLU A 1 591 ? 153.224 155.714 125.477 1.00 43.50 1264 GLU A C 1
ATOM 4513 O O . GLU A 1 591 ? 153.327 155.516 124.259 1.00 43.50 1264 GLU A O 1
ATOM 4519 N N . ASP A 1 592 ? 154.290 155.847 126.269 1.00 42.78 1265 ASP A N 1
ATOM 4520 C CA . ASP A 1 592 ? 155.638 155.723 125.726 1.00 42.78 1265 ASP A CA 1
ATOM 4521 C C . ASP A 1 592 ? 155.844 154.360 125.079 1.00 42.78 1265 ASP A C 1
ATOM 4522 O O . ASP A 1 592 ? 156.326 154.268 123.942 1.00 42.78 1265 ASP A O 1
ATOM 4527 N N . GLN A 1 593 ? 155.472 153.289 125.780 1.00 38.44 1266 GLN A N 1
ATOM 4528 C CA . GLN A 1 593 ? 155.634 151.960 125.205 1.00 38.44 1266 GLN A CA 1
ATOM 4529 C C . GLN A 1 593 ? 154.672 151.741 124.049 1.00 38.44 1266 GLN A C 1
ATOM 4530 O O . GLN A 1 593 ? 154.968 150.969 123.132 1.00 38.44 1266 GLN A O 1
ATOM 4536 N N . PHE A 1 594 ? 153.521 152.417 124.065 1.00 40.29 1267 PHE A N 1
ATOM 4537 C CA . PHE A 1 594 ? 152.634 152.368 122.907 1.00 40.29 1267 PHE A CA 1
ATOM 4538 C C . PHE A 1 594 ? 153.334 152.894 121.667 1.00 40.29 1267 PHE A C 1
ATOM 4539 O O . PHE A 1 594 ? 153.363 152.222 120.630 1.00 40.29 1267 PHE A O 1
ATOM 4547 N N . SER A 1 595 ? 153.918 154.089 121.759 1.00 43.20 1268 SER A N 1
ATOM 4548 C CA . SER A 1 595 ? 154.647 154.636 120.620 1.00 43.20 1268 SER A CA 1
ATOM 4549 C C . SER A 1 595 ? 155.802 153.722 120.222 1.00 43.20 1268 SER A C 1
ATOM 4550 O O . SER A 1 595 ? 156.017 153.453 119.034 1.00 43.20 1268 SER A O 1
ATOM 4553 N N . LYS A 1 596 ? 156.542 153.215 121.212 1.00 41.27 1269 LYS A N 1
ATOM 4554 C CA . LYS A 1 596 ? 157.697 152.371 120.922 1.00 41.27 1269 LYS A CA 1
ATOM 4555 C C . LYS A 1 596 ? 157.291 151.109 120.169 1.00 41.27 1269 LYS A C 1
ATOM 4556 O O . LYS A 1 596 ? 157.914 150.758 119.162 1.00 41.27 1269 LYS A O 1
ATOM 4562 N N . THR A 1 597 ? 156.252 150.414 120.638 1.00 42.39 1270 THR A N 1
ATOM 4563 C CA . THR A 1 597 ? 155.754 149.248 119.919 1.00 42.39 1270 THR A CA 1
ATOM 4564 C C . THR A 1 597 ? 155.161 149.650 118.576 1.00 42.39 1270 THR A C 1
ATOM 4565 O O . THR A 1 597 ? 155.069 148.827 117.659 1.00 42.39 1270 THR A O 1
ATOM 4567 N N . LYS A 1 598 ? 154.743 150.911 118.443 1.00 46.40 1271 LYS A N 1
ATOM 4568 C CA . LYS A 1 598 ? 154.225 151.378 117.162 1.00 46.40 1271 LYS A CA 1
ATOM 4569 C C . LYS A 1 598 ? 155.335 151.511 116.126 1.00 46.40 1271 LYS A C 1
ATOM 4570 O O . LYS A 1 598 ? 155.138 151.162 114.957 1.00 46.40 1271 LYS A O 1
ATOM 4576 N N . GLN A 1 599 ? 156.510 152.012 116.526 1.00 47.07 1272 GLN A N 1
ATOM 4577 C CA . GLN A 1 599 ? 157.599 152.106 115.554 1.00 47.07 1272 GLN A CA 1
ATOM 4578 C C . GLN A 1 599 ? 158.037 150.727 115.073 1.00 47.07 1272 GLN A C 1
ATOM 4579 O O . GLN A 1 599 ? 157.907 150.409 113.885 1.00 47.07 1272 GLN A O 1
ATOM 4585 N N . ASN A 1 600 ? 158.550 149.894 115.975 1.00 47.27 1273 ASN A N 1
ATOM 4586 C CA . ASN A 1 600 ? 159.091 148.592 115.610 1.00 47.27 1273 ASN A CA 1
ATOM 4587 C C . ASN A 1 600 ? 158.013 147.512 115.582 1.00 47.27 1273 ASN A C 1
ATOM 4588 O O . ASN A 1 600 ? 158.197 146.428 116.139 1.00 47.27 1273 ASN A O 1
ATOM 4593 N N . LEU A 1 601 ? 156.888 147.790 114.923 1.00 48.68 1274 LEU A N 1
ATOM 4594 C CA . LEU A 1 601 ? 155.802 146.817 114.879 1.00 48.68 1274 LEU A CA 1
ATOM 4595 C C . LEU A 1 601 ? 156.157 145.628 113.994 1.00 48.68 1274 LEU A C 1
ATOM 4596 O O . LEU A 1 601 ? 155.619 144.528 114.172 1.00 48.68 1274 LEU A O 1
ATOM 4601 N N . GLY A 1 602 ? 157.068 145.828 113.041 1.00 50.33 1275 GLY A N 1
ATOM 4602 C CA . GLY A 1 602 ? 157.380 144.772 112.092 1.00 50.33 1275 GLY A CA 1
ATOM 4603 C C . GLY A 1 602 ? 157.946 143.528 112.748 1.00 50.33 1275 GLY A C 1
ATOM 4604 O O . GLY A 1 602 ? 157.477 142.416 112.495 1.00 50.33 1275 GLY A O 1
ATOM 4605 N N . ASP A 1 603 ? 158.956 143.697 113.604 1.00 51.46 1276 ASP A N 1
ATOM 4606 C CA . ASP A 1 603 ? 159.611 142.545 114.216 1.00 51.46 1276 ASP A CA 1
ATOM 4607 C C . ASP A 1 603 ? 158.654 141.783 115.125 1.00 51.46 1276 ASP A C 1
ATOM 4608 O O . ASP A 1 603 ? 158.562 140.550 115.058 1.00 51.46 1276 ASP A O 1
ATOM 4613 N N . SER A 1 604 ? 157.937 142.505 115.988 1.00 46.53 1277 SER A N 1
ATOM 4614 C CA . SER A 1 604 ? 157.011 141.851 116.906 1.00 46.53 1277 SER A CA 1
ATOM 4615 C C . SER A 1 604 ? 155.893 141.147 116.150 1.00 46.53 1277 SER A C 1
ATOM 4616 O O . SER A 1 604 ? 155.497 140.032 116.508 1.00 46.53 1277 SER A O 1
ATOM 4619 N N . LEU A 1 605 ? 155.384 141.771 115.086 1.00 48.40 1278 LEU A N 1
ATOM 4620 C CA . LEU A 1 605 ? 154.304 141.155 114.327 1.00 48.40 1278 LEU A CA 1
ATOM 4621 C C . LEU A 1 605 ? 154.793 139.926 113.572 1.00 48.40 1278 LEU A C 1
ATOM 4622 O O . LEU A 1 605 ? 154.064 138.935 113.445 1.00 48.40 1278 LEU A O 1
ATOM 4627 N N . LYS A 1 606 ? 156.032 139.963 113.075 1.00 48.08 1279 LYS A N 1
ATOM 4628 C CA . LYS A 1 606 ? 156.591 138.783 112.425 1.00 48.08 1279 LYS A CA 1
ATOM 4629 C C . LYS A 1 606 ? 156.766 137.644 113.420 1.00 48.08 1279 LYS A C 1
ATOM 4630 O O . LYS A 1 606 ? 156.440 136.491 113.115 1.00 48.08 1279 LYS A O 1
ATOM 4636 N N . LYS A 1 607 ? 157.266 137.947 114.620 1.00 45.80 1280 LYS A N 1
ATOM 4637 C CA . LYS A 1 607 ? 157.387 136.913 115.646 1.00 45.80 1280 LYS A CA 1
ATOM 4638 C C . LYS A 1 607 ? 156.023 136.340 116.012 1.00 45.80 1280 LYS A C 1
ATOM 4639 O O . LYS A 1 607 ? 155.884 135.129 116.226 1.00 45.80 1280 LYS A O 1
ATOM 4645 N N . LEU A 1 608 ? 155.005 137.199 116.089 1.00 44.99 1281 LEU A N 1
ATOM 4646 C CA . LEU A 1 608 ? 153.662 136.733 116.416 1.00 44.99 1281 LEU A CA 1
ATOM 4647 C C . LEU A 1 608 ? 153.117 135.805 115.338 1.00 44.99 1281 LEU A C 1
ATOM 4648 O O . LEU A 1 608 ? 152.583 134.733 115.644 1.00 44.99 1281 LEU A O 1
ATOM 4653 N N . LEU A 1 609 ? 153.238 136.204 114.070 1.00 46.89 1282 LEU A N 1
ATOM 4654 C CA . LEU A 1 609 ? 152.777 135.349 112.981 1.00 46.89 1282 LEU A CA 1
ATOM 4655 C C . LEU A 1 609 ? 153.581 134.057 112.919 1.00 46.89 1282 LEU A C 1
ATOM 4656 O O . LEU A 1 609 ? 153.079 133.025 112.460 1.00 46.89 1282 LEU A O 1
ATOM 4661 N N . SER A 1 610 ? 154.835 134.096 113.375 1.00 48.99 1283 SER A N 1
ATOM 4662 C CA . SER A 1 610 ? 155.660 132.894 113.369 1.00 48.99 1283 SER A CA 1
ATOM 4663 C C . SER A 1 610 ? 155.226 131.918 114.454 1.00 48.99 1283 SER A C 1
ATOM 4664 O O . SER A 1 610 ? 155.162 130.705 114.220 1.00 48.99 1283 SER A O 1
ATOM 4667 N N . ALA A 1 611 ? 154.926 132.426 115.647 1.00 45.84 1284 ALA A N 1
ATOM 4668 C CA . ALA A 1 611 ? 154.569 131.573 116.772 1.00 45.84 1284 ALA A CA 1
ATOM 4669 C C . ALA A 1 611 ? 153.080 131.267 116.856 1.00 45.84 1284 ALA A C 1
ATOM 4670 O O . ALA A 1 611 ? 152.679 130.474 117.714 1.00 45.84 1284 ALA A O 1
ATOM 4672 N N . ASP A 1 612 ? 152.256 131.862 115.991 1.00 48.90 1285 ASP A N 1
ATOM 4673 C CA . ASP A 1 612 ? 150.811 131.689 116.110 1.00 48.90 1285 ASP A CA 1
ATOM 4674 C C . ASP A 1 612 ? 150.389 130.257 115.802 1.00 48.90 1285 ASP A C 1
ATOM 4675 O O . ASP A 1 612 ? 150.120 129.469 116.716 1.00 48.90 1285 ASP A O 1
ATOM 4680 N N . ALA A 1 613 ? 150.322 129.900 114.522 1.00 48.62 1286 ALA A N 1
ATOM 4681 C CA . ALA A 1 613 ? 149.822 128.589 114.138 1.00 48.62 1286 ALA A CA 1
ATOM 4682 C C . ALA A 1 613 ? 150.555 128.113 112.895 1.00 48.62 1286 ALA A C 1
ATOM 4683 O O . ALA A 1 613 ? 151.092 128.916 112.128 1.00 48.62 1286 ALA A O 1
ATOM 4685 N N . GLY A 1 614 ? 150.563 126.796 112.703 1.00 50.16 1287 GLY A N 1
ATOM 4686 C CA . GLY A 1 614 ? 151.236 126.199 111.568 1.00 50.16 1287 GLY A CA 1
ATOM 4687 C C . GLY A 1 614 ? 150.390 126.186 110.313 1.00 50.16 1287 GLY A C 1
ATOM 4688 O O . GLY A 1 614 ? 149.421 125.428 110.215 1.00 50.16 1287 GLY A O 1
ATOM 4689 N N . LEU A 1 615 ? 150.750 127.021 109.344 1.00 54.11 1288 LEU A N 1
ATOM 4690 C CA . LEU A 1 615 ? 150.018 127.119 108.089 1.00 54.11 1288 LEU A CA 1
ATOM 4691 C C . LEU A 1 615 ? 150.657 126.205 107.052 1.00 54.11 1288 LEU A C 1
ATOM 4692 O O . LEU A 1 615 ? 151.734 126.509 106.528 1.00 54.11 1288 LEU A O 1
ATOM 4697 N N . ALA A 1 616 ? 149.993 125.088 106.757 1.00 57.29 1289 ALA A N 1
ATOM 4698 C CA . ALA A 1 616 ? 150.428 124.168 105.716 1.00 57.29 1289 ALA A CA 1
ATOM 4699 C C . ALA A 1 616 ? 149.709 124.414 104.396 1.00 57.29 1289 ALA A C 1
ATOM 4700 O O . ALA A 1 616 ? 149.512 123.475 103.618 1.00 57.29 1289 ALA A O 1
ATOM 4702 N N . ALA A 1 617 ? 149.317 125.657 104.128 1.00 59.79 1290 ALA A N 1
ATOM 4703 C CA . ALA A 1 617 ? 148.493 125.998 102.979 1.00 59.79 1290 ALA A CA 1
ATOM 4704 C C . ALA A 1 617 ? 149.204 127.017 102.103 1.00 59.79 1290 ALA A C 1
ATOM 4705 O O . ALA A 1 617 ? 149.669 128.050 102.596 1.00 59.79 1290 ALA A O 1
ATOM 4707 N N . ASP A 1 618 ? 149.280 126.724 100.807 1.00 63.08 1291 ASP A N 1
ATOM 4708 C CA . ASP A 1 618 ? 149.697 127.707 99.819 1.00 63.08 1291 ASP A CA 1
ATOM 4709 C C . ASP A 1 618 ? 148.535 128.554 99.322 1.00 63.08 1291 ASP A C 1
ATOM 4710 O O . ASP A 1 618 ? 148.766 129.637 98.774 1.00 63.08 1291 ASP A O 1
ATOM 4715 N N . ASN A 1 619 ? 147.302 128.089 99.502 1.00 61.95 1292 ASN A N 1
ATOM 4716 C CA . ASN A 1 619 ? 146.139 128.888 99.146 1.00 61.95 1292 ASN A CA 1
ATOM 4717 C C . ASN A 1 619 ? 145.984 130.045 100.122 1.00 61.95 1292 ASN A C 1
ATOM 4718 O O . ASN A 1 619 ? 146.262 129.914 101.317 1.00 61.95 1292 ASN A O 1
ATOM 4723 N N . SER A 1 620 ? 145.533 131.184 99.607 1.00 57.74 1293 SER A N 1
ATOM 4724 C CA . SER A 1 620 ? 145.470 132.413 100.385 1.00 57.74 1293 SER A CA 1
ATOM 4725 C C . SER A 1 620 ? 144.306 132.449 101.365 1.00 57.74 1293 SER A C 1
ATOM 4726 O O . SER A 1 620 ? 144.077 133.492 101.983 1.00 57.74 1293 SER A O 1
ATOM 4729 N N . VAL A 1 621 ? 143.579 131.345 101.542 1.00 58.28 1294 VAL A N 1
ATOM 4730 C CA . VAL A 1 621 ? 142.434 131.359 102.450 1.00 58.28 1294 VAL A CA 1
ATOM 4731 C C . VAL A 1 621 ? 142.899 131.407 103.904 1.00 58.28 1294 VAL A C 1
ATOM 4732 O O . VAL A 1 621 ? 142.364 132.167 104.719 1.00 58.28 1294 VAL A O 1
ATOM 4736 N N . THR A 1 622 ? 143.920 130.620 104.247 1.00 56.61 1295 THR A N 1
ATOM 4737 C CA . THR A 1 622 ? 144.402 130.610 105.626 1.00 56.61 1295 THR A CA 1
ATOM 4738 C C . THR A 1 622 ? 145.138 131.902 105.963 1.00 56.61 1295 THR A C 1
ATOM 4739 O O . THR A 1 622 ? 144.983 132.448 107.064 1.00 56.61 1295 THR A O 1
ATOM 4743 N N . ARG A 1 623 ? 145.946 132.405 105.029 1.00 55.44 1296 ARG A N 1
ATOM 4744 C CA . ARG A 1 623 ? 146.600 133.689 105.246 1.00 55.44 1296 ARG A CA 1
ATOM 4745 C C . ARG A 1 623 ? 145.577 134.814 105.323 1.00 55.44 1296 ARG A C 1
ATOM 4746 O O . ARG A 1 623 ? 145.749 135.766 106.091 1.00 55.44 1296 ARG A O 1
ATOM 4754 N N . GLY A 1 624 ? 144.489 134.708 104.558 1.00 53.87 1297 GLY A N 1
ATOM 4755 C CA . GLY A 1 624 ? 143.417 135.680 104.683 1.00 53.87 1297 GLY A CA 1
ATOM 4756 C C . GLY A 1 624 ? 142.713 135.593 106.022 1.00 53.87 1297 GLY A C 1
ATOM 4757 O O . GLY A 1 624 ? 142.292 136.608 106.579 1.00 53.87 1297 GLY A O 1
ATOM 4758 N N . TYR A 1 625 ? 142.582 134.379 106.562 1.00 52.15 1298 TYR A N 1
ATOM 4759 C CA . TYR A 1 625 ? 142.006 134.226 107.894 1.00 52.15 1298 TYR A CA 1
ATOM 4760 C C . TYR A 1 625 ? 142.894 134.867 108.952 1.00 52.15 1298 TYR A C 1
ATOM 4761 O O . TYR A 1 625 ? 142.400 135.547 109.859 1.00 52.15 1298 TYR A O 1
ATOM 4770 N N . LEU A 1 626 ? 144.208 134.655 108.857 1.00 49.50 1299 LEU A N 1
ATOM 4771 C CA . LEU A 1 626 ? 145.127 135.330 109.773 1.00 49.50 1299 LEU A CA 1
ATOM 4772 C C . LEU A 1 626 ? 145.042 136.845 109.627 1.00 49.50 1299 LEU A C 1
ATOM 4773 O O . LEU A 1 626 ? 145.040 137.575 110.626 1.00 49.50 1299 LEU A O 1
ATOM 4778 N N . VAL A 1 627 ? 144.968 137.333 108.387 1.00 48.95 1300 VAL A N 1
ATOM 4779 C CA . VAL A 1 627 ? 144.861 138.769 108.146 1.00 48.95 1300 VAL A CA 1
ATOM 4780 C C . VAL A 1 627 ? 143.593 139.321 108.785 1.00 48.95 1300 VAL A C 1
ATOM 4781 O O . VAL A 1 627 ? 143.609 140.376 109.428 1.00 48.95 1300 VAL A O 1
ATOM 4785 N N . ASP A 1 628 ? 142.477 138.606 108.630 1.00 48.47 1301 ASP A N 1
ATOM 4786 C CA . ASP A 1 628 ? 141.216 139.071 109.198 1.00 48.47 1301 ASP A CA 1
ATOM 4787 C C . ASP A 1 628 ? 141.249 139.037 110.720 1.00 48.47 1301 ASP A C 1
ATOM 4788 O O . ASP A 1 628 ? 140.711 139.934 111.378 1.00 48.47 1301 ASP A O 1
ATOM 4793 N N . LYS A 1 629 ? 141.873 138.010 111.299 1.00 44.26 1302 LYS A N 1
ATOM 4794 C CA . LYS A 1 629 ? 141.951 137.925 112.754 1.00 44.26 1302 LYS A CA 1
ATOM 4795 C C . LYS A 1 629 ? 142.833 139.031 113.318 1.00 44.26 1302 LYS A C 1
ATOM 4796 O O . LYS A 1 629 ? 142.590 139.535 114.420 1.00 44.26 1302 LYS A O 1
ATOM 4802 N N . ILE A 1 630 ? 143.864 139.427 112.570 1.00 42.23 1303 ILE A N 1
ATOM 4803 C CA . ILE A 1 630 ? 144.752 140.482 113.049 1.00 42.23 1303 ILE A CA 1
ATOM 4804 C C . ILE A 1 630 ? 144.131 141.856 112.821 1.00 42.23 1303 ILE A C 1
ATOM 4805 O O . ILE A 1 630 ? 144.413 142.807 113.559 1.00 42.23 1303 ILE A O 1
ATOM 4807 N N . LYS A 1 631 ? 143.281 141.987 111.799 1.00 43.99 1304 LYS A N 1
ATOM 4808 C CA . LYS A 1 631 ? 142.712 143.293 111.478 1.00 43.99 1304 LYS A CA 1
ATOM 4809 C C . LYS A 1 631 ? 141.469 143.591 112.307 1.00 43.99 1304 LYS A C 1
ATOM 4810 O O . LYS A 1 631 ? 141.272 144.729 112.747 1.00 43.99 1304 LYS A O 1
ATOM 4816 N N . ASN A 1 632 ? 140.610 142.590 112.517 1.00 41.48 1305 ASN A N 1
ATOM 4817 C CA . ASN A 1 632 ? 139.358 142.828 113.228 1.00 41.48 1305 ASN A CA 1
ATOM 4818 C C . ASN A 1 632 ? 139.606 143.256 114.669 1.00 41.48 1305 ASN A C 1
ATOM 4819 O O . ASN A 1 632 ? 138.835 144.044 115.230 1.00 41.48 1305 ASN A O 1
ATOM 4824 N N . ASN A 1 633 ? 140.673 142.753 115.283 1.00 39.58 1306 ASN A N 1
ATOM 4825 C CA . ASN A 1 633 ? 141.043 143.101 116.650 1.00 39.58 1306 ASN A CA 1
ATOM 4826 C C . ASN A 1 633 ? 142.362 143.866 116.687 1.00 39.58 1306 ASN A C 1
ATOM 4827 O O . ASN A 1 633 ? 143.245 143.572 117.494 1.00 39.58 1306 ASN A O 1
ATOM 4832 N N . LYS A 1 634 ? 142.506 144.862 115.810 1.00 40.30 1307 LYS A N 1
ATOM 4833 C CA . LYS A 1 634 ? 143.761 145.602 115.732 1.00 40.30 1307 LYS A CA 1
ATOM 4834 C C . LYS A 1 634 ? 144.035 146.370 117.019 1.00 40.30 1307 LYS A C 1
ATOM 4835 O O . LYS A 1 634 ? 145.158 146.349 117.536 1.00 40.30 1307 LYS A O 1
ATOM 4841 N N . GLU A 1 635 ? 143.018 147.048 117.556 1.00 42.63 1308 GLU A N 1
ATOM 4842 C CA . GLU A 1 635 ? 143.213 147.825 118.776 1.00 42.63 1308 GLU A CA 1
ATOM 4843 C C . GLU A 1 635 ? 143.533 146.924 119.961 1.00 42.63 1308 GLU A C 1
ATOM 4844 O O . GLU A 1 635 ? 144.442 147.218 120.746 1.00 42.63 1308 GLU A O 1
ATOM 4850 N N . ALA A 1 636 ? 142.796 145.820 120.107 1.00 37.40 1309 ALA A N 1
ATOM 4851 C CA . ALA A 1 636 ? 143.064 144.896 121.204 1.00 37.40 1309 ALA A CA 1
ATOM 4852 C C . ALA A 1 636 ? 144.438 144.256 121.060 1.00 37.40 1309 ALA A C 1
ATOM 4853 O O . ALA A 1 636 ? 145.174 144.121 122.046 1.00 37.40 1309 ALA A O 1
ATOM 4855 N N . LEU A 1 637 ? 144.799 143.852 119.840 1.00 34.65 1310 LEU A N 1
ATOM 4856 C CA . LEU A 1 637 ? 146.124 143.287 119.610 1.00 34.65 1310 LEU A CA 1
ATOM 4857 C C . LEU A 1 637 ? 147.214 144.279 119.984 1.00 34.65 1310 LEU A C 1
ATOM 4858 O O . LEU A 1 637 ? 148.199 143.913 120.635 1.00 34.65 1310 LEU A O 1
ATOM 4863 N N . LEU A 1 638 ? 147.052 145.543 119.593 1.00 35.12 1311 LEU A N 1
ATOM 4864 C CA . LEU A 1 638 ? 148.094 146.526 119.862 1.00 35.12 1311 LEU A CA 1
ATOM 4865 C C . LEU A 1 638 ? 148.172 146.853 121.348 1.00 35.12 1311 LEU A C 1
ATOM 4866 O O . LEU A 1 638 ? 149.266 147.046 121.889 1.00 35.12 1311 LEU A O 1
ATOM 4871 N N . LEU A 1 639 ? 147.027 146.891 122.033 1.00 33.95 1312 LEU A N 1
ATOM 4872 C CA . LEU A 1 639 ? 147.049 147.123 123.475 1.00 33.95 1312 LEU A CA 1
ATOM 4873 C C . LEU A 1 639 ? 147.712 145.967 124.212 1.00 33.95 1312 LEU A C 1
ATOM 4874 O O . LEU A 1 639 ? 148.495 146.186 125.143 1.00 33.95 1312 LEU A O 1
ATOM 4879 N N . GLY A 1 640 ? 147.415 144.730 123.813 1.00 31.88 1313 GLY A N 1
ATOM 4880 C CA . GLY A 1 640 ? 148.084 143.595 124.427 1.00 31.88 1313 GLY A CA 1
ATOM 4881 C C . GLY A 1 640 ? 149.576 143.595 124.157 1.00 31.88 1313 GLY A C 1
ATOM 4882 O O . GLY A 1 640 ? 150.383 143.300 125.042 1.00 31.88 1313 GLY A O 1
ATOM 4883 N N . LEU A 1 641 ? 149.961 143.938 122.927 1.00 32.71 1314 LEU A N 1
ATOM 4884 C CA . LEU A 1 641 ? 151.374 143.970 122.569 1.00 32.71 1314 LEU A CA 1
ATOM 4885 C C . LEU A 1 641 ? 152.108 145.060 123.338 1.00 32.71 1314 LEU A C 1
ATOM 4886 O O . LEU A 1 641 ? 153.284 144.902 123.685 1.00 32.71 1314 LEU A O 1
ATOM 4891 N N . THR A 1 642 ? 151.432 146.177 123.609 1.00 31.91 1315 THR A N 1
ATOM 4892 C CA . THR A 1 642 ? 152.042 147.241 124.398 1.00 31.91 1315 THR A CA 1
ATOM 4893 C C . THR A 1 642 ? 152.163 146.836 125.861 1.00 31.91 1315 THR A C 1
ATOM 4894 O O . THR A 1 642 ? 153.210 147.035 126.488 1.00 31.91 1315 THR A O 1
ATOM 4898 N N . TYR A 1 643 ? 151.099 146.258 126.422 1.00 29.77 1316 TYR A N 1
ATOM 4899 C CA . TYR A 1 643 ? 151.106 145.901 127.837 1.00 29.77 1316 TYR A CA 1
ATOM 4900 C C . TYR A 1 643 ? 152.132 144.815 128.128 1.00 29.77 1316 TYR A C 1
ATOM 4901 O O . TYR A 1 643 ? 152.878 144.897 129.110 1.00 29.77 1316 TYR A O 1
ATOM 4910 N N . LEU A 1 644 ? 152.185 143.782 127.285 1.00 30.31 1317 LEU A N 1
ATOM 4911 C CA . LEU A 1 644 ? 153.108 142.681 127.538 1.00 30.31 1317 LEU A CA 1
ATOM 4912 C C . LEU A 1 644 ? 154.557 143.122 127.384 1.00 30.31 1317 LEU A C 1
ATOM 4913 O O . LEU A 1 644 ? 155.434 142.664 128.124 1.00 30.31 1317 LEU A O 1
ATOM 4918 N N . GLU A 1 645 ? 154.832 144.011 126.428 1.00 31.69 1318 GLU A N 1
ATOM 4919 C CA . GLU A 1 645 ? 156.206 144.458 126.227 1.00 31.69 1318 GLU A CA 1
ATOM 4920 C C . GLU A 1 645 ? 156.619 145.478 127.282 1.00 31.69 1318 GLU A C 1
ATOM 4921 O O . GLU A 1 645 ? 157.804 145.588 127.616 1.00 31.69 1318 GLU A O 1
ATOM 4927 N N . ARG A 1 646 ? 155.658 146.226 127.825 1.00 30.89 1319 ARG A N 1
ATOM 4928 C CA . ARG A 1 646 ? 156.000 147.265 128.790 1.00 30.89 1319 ARG A CA 1
ATOM 4929 C C . ARG A 1 646 ? 156.443 146.672 130.121 1.00 30.89 1319 ARG A C 1
ATOM 4930 O O . ARG A 1 646 ? 157.502 147.035 130.645 1.00 30.89 1319 ARG A O 1
ATOM 4938 N N . TRP A 1 647 ? 155.653 145.759 130.681 1.00 28.40 1320 TRP A N 1
ATOM 4939 C CA . TRP A 1 647 ? 155.890 145.260 132.028 1.00 28.40 1320 TRP A CA 1
ATOM 4940 C C . TRP A 1 647 ? 156.618 143.923 132.064 1.00 28.40 1320 TRP A C 1
ATOM 4941 O O . TRP A 1 647 ? 156.830 143.384 133.155 1.00 28.40 1320 TRP A O 1
ATOM 4952 N N . TYR A 1 648 ? 157.007 143.372 130.915 1.00 27.84 1321 TYR A N 1
ATOM 4953 C CA . TYR A 1 648 ? 157.707 142.090 130.854 1.00 27.84 1321 TYR A CA 1
ATOM 4954 C C . TYR A 1 648 ? 158.889 142.224 129.892 1.00 27.84 1321 TYR A C 1
ATOM 4955 O O . TYR A 1 648 ? 158.845 141.744 128.759 1.00 27.84 1321 TYR A O 1
ATOM 4964 N N . ASN A 1 649 ? 159.954 142.884 130.352 1.00 29.64 1322 ASN A N 1
ATOM 4965 C CA . ASN A 1 649 ? 161.191 143.022 129.586 1.00 29.64 1322 ASN A CA 1
ATOM 4966 C C . ASN A 1 649 ? 162.361 143.096 130.570 1.00 29.64 1322 ASN A C 1
ATOM 4967 O O . ASN A 1 649 ? 163.139 144.050 130.573 1.00 29.64 1322 ASN A O 1
ATOM 4972 N N . PHE A 1 650 ? 162.476 142.073 131.411 1.00 28.57 1323 PHE A N 1
ATOM 4973 C CA . PHE A 1 650 ? 163.558 141.954 132.379 1.00 28.57 1323 PHE A CA 1
ATOM 4974 C C . PHE A 1 650 ? 164.413 140.749 132.021 1.00 28.57 1323 PHE A C 1
ATOM 4975 O O . PHE A 1 650 ? 163.884 139.693 131.661 1.00 28.57 1323 PHE A O 1
ATOM 4983 N N . ASN A 1 651 ? 165.728 140.910 132.121 1.00 31.19 1324 ASN A N 1
ATOM 4984 C CA . ASN A 1 651 ? 166.682 139.931 131.617 1.00 31.19 1324 ASN A CA 1
ATOM 4985 C C . ASN A 1 651 ? 167.085 138.970 132.728 1.00 31.19 1324 ASN A C 1
ATOM 4986 O O . ASN A 1 651 ? 167.357 139.394 133.855 1.00 31.19 1324 ASN A O 1
ATOM 4991 N N . TYR A 1 652 ? 167.115 137.679 132.406 1.00 33.20 1325 TYR A N 1
ATOM 4992 C CA . TYR A 1 652 ? 167.745 136.683 133.265 1.00 33.20 1325 TYR A CA 1
ATOM 4993 C C . TYR A 1 652 ? 169.159 136.450 132.750 1.00 33.20 1325 TYR A C 1
ATOM 4994 O O . TYR A 1 652 ? 169.375 135.613 131.867 1.00 33.20 1325 TYR A O 1
ATOM 5003 N N . GLY A 1 653 ? 170.122 137.186 133.292 1.00 39.02 1326 GLY A N 1
ATOM 5004 C CA . GLY A 1 653 ? 171.465 137.122 132.742 1.00 39.02 1326 GLY A CA 1
ATOM 5005 C C . GLY A 1 653 ? 171.513 137.828 131.402 1.00 39.02 1326 GLY A C 1
ATOM 5006 O O . GLY A 1 653 ? 171.458 139.059 131.320 1.00 39.02 1326 GLY A O 1
ATOM 5007 N N . GLN A 1 654 ? 171.620 137.044 130.331 1.00 43.19 1327 GLN A N 1
ATOM 5008 C CA . GLN A 1 654 ? 171.613 137.570 128.974 1.00 43.19 1327 GLN A CA 1
ATOM 5009 C C . GLN A 1 654 ? 170.392 137.129 128.177 1.00 43.19 1327 GLN A C 1
ATOM 5010 O O . GLN A 1 654 ? 170.398 137.234 126.946 1.00 43.19 1327 GLN A O 1
ATOM 5016 N N . VAL A 1 655 ? 169.350 136.638 128.843 1.00 38.06 1328 VAL A N 1
ATOM 5017 C CA . VAL A 1 655 ? 168.140 136.157 128.185 1.00 38.06 1328 VAL A CA 1
ATOM 5018 C C . VAL A 1 655 ? 166.984 137.055 128.599 1.00 38.06 1328 VAL A C 1
ATOM 5019 O O . VAL A 1 655 ? 166.666 137.161 129.790 1.00 38.06 1328 VAL A O 1
ATOM 5023 N N . ASN A 1 656 ? 166.352 137.697 127.620 1.00 33.44 1329 ASN A N 1
ATOM 5024 C CA . ASN A 1 656 ? 165.227 138.585 127.876 1.00 33.44 1329 ASN A CA 1
ATOM 5025 C C . ASN A 1 656 ? 163.922 137.819 127.710 1.00 33.44 1329 ASN A C 1
ATOM 5026 O O . ASN A 1 656 ? 163.662 137.250 126.646 1.00 33.44 1329 ASN A O 1
ATOM 5031 N N . VAL A 1 657 ? 163.098 137.815 128.764 1.00 31.68 1330 VAL A N 1
ATOM 5032 C CA . VAL A 1 657 ? 161.848 137.064 128.746 1.00 31.68 1330 VAL A CA 1
ATOM 5033 C C . VAL A 1 657 ? 160.719 137.809 128.052 1.00 31.68 1330 VAL A C 1
ATOM 5034 O O . VAL A 1 657 ? 159.574 137.339 128.077 1.00 31.68 1330 VAL A O 1
ATOM 5038 N N . LYS A 1 658 ? 160.998 138.962 127.440 1.00 33.05 1331 LYS A N 1
ATOM 5039 C CA . LYS A 1 658 ? 159.982 139.625 126.630 1.00 33.05 1331 LYS A CA 1
ATOM 5040 C C . LYS A 1 658 ? 159.567 138.747 125.458 1.00 33.05 1331 LYS A C 1
ATOM 5041 O O . LYS A 1 658 ? 158.431 138.832 124.978 1.00 33.05 1331 LYS A O 1
ATOM 5043 N N . ASP A 1 659 ? 160.480 137.899 124.983 1.00 38.65 1332 ASP A N 1
ATOM 5044 C CA . ASP A 1 659 ? 160.157 136.992 123.889 1.00 38.65 1332 ASP A CA 1
ATOM 5045 C C . ASP A 1 659 ? 159.649 135.653 124.411 1.00 38.65 1332 ASP A C 1
ATOM 5046 O O . ASP A 1 659 ? 158.944 134.931 123.698 1.00 38.65 1332 ASP A O 1
ATOM 5051 N N . LEU A 1 660 ? 159.997 135.304 125.649 1.00 34.71 1333 LEU A N 1
ATOM 5052 C CA . LEU A 1 660 ? 159.621 134.019 126.221 1.00 34.71 1333 LEU A CA 1
ATOM 5053 C C . LEU A 1 660 ? 158.300 134.057 126.978 1.00 34.71 1333 LEU A C 1
ATOM 5054 O O . LEU A 1 660 ? 157.754 132.993 127.288 1.00 34.71 1333 LEU A O 1
ATOM 5056 N N . VAL A 1 661 ? 157.777 135.239 127.284 1.00 34.03 1334 VAL A N 1
ATOM 5057 C CA . VAL A 1 661 ? 156.486 135.377 127.954 1.00 34.03 1334 VAL A CA 1
ATOM 5058 C C . VAL A 1 661 ? 155.396 135.785 126.977 1.00 34.03 1334 VAL A C 1
ATOM 5059 O O . VAL A 1 661 ? 154.338 135.160 126.918 1.00 34.03 1334 VAL A O 1
ATOM 5063 N N . MET A 1 662 ? 155.638 136.845 126.204 1.00 35.68 1335 MET A N 1
ATOM 5064 C CA . MET A 1 662 ? 154.674 137.261 125.192 1.00 35.68 1335 MET A CA 1
ATOM 5065 C C . MET A 1 662 ? 154.462 136.166 124.156 1.00 35.68 1335 MET A C 1
ATOM 5066 O O . MET A 1 662 ? 153.322 135.845 123.803 1.00 35.68 1335 MET A O 1
ATOM 5071 N N . TYR A 1 663 ? 155.545 135.581 123.664 1.00 40.07 1336 TYR A N 1
ATOM 5072 C CA . TYR A 1 663 ? 155.506 134.456 122.745 1.00 40.07 1336 TYR A CA 1
ATOM 5073 C C . TYR A 1 663 ? 156.083 133.230 123.444 1.00 40.07 1336 TYR A C 1
ATOM 5074 O O . TYR A 1 663 ? 156.481 133.286 124.610 1.00 40.07 1336 TYR A O 1
ATOM 5083 N N . HIS A 1 664 ? 156.135 132.118 122.714 1.00 41.02 1337 HIS A N 1
ATOM 5084 C CA . HIS A 1 664 ? 156.547 130.829 123.256 1.00 41.02 1337 HIS A CA 1
ATOM 5085 C C . HIS A 1 664 ? 155.775 130.483 124.533 1.00 41.02 1337 HIS A C 1
ATOM 5086 O O . HIS A 1 664 ? 156.368 130.363 125.609 1.00 41.02 1337 HIS A O 1
ATOM 5093 N N . PRO A 1 665 ? 154.453 130.319 124.450 1.00 42.74 1338 PRO A N 1
ATOM 5094 C CA . PRO A 1 665 ? 153.668 130.020 125.651 1.00 42.74 1338 PRO A CA 1
ATOM 5095 C C . PRO A 1 665 ? 153.793 128.584 126.128 1.00 42.74 1338 PRO A C 1
ATOM 5096 O O . PRO A 1 665 ? 153.254 128.254 127.190 1.00 42.74 1338 PRO A O 1
ATOM 5100 N N . ASP A 1 666 ? 154.482 127.728 125.381 1.00 42.68 1339 ASP A N 1
ATOM 5101 C CA . ASP A 1 666 ? 154.621 126.322 125.727 1.00 42.68 1339 ASP A CA 1
ATOM 5102 C C . ASP A 1 666 ? 155.858 126.032 126.564 1.00 42.68 1339 ASP A C 1
ATOM 5103 O O . ASP A 1 666 ? 156.139 124.861 126.836 1.00 42.68 1339 ASP A O 1
ATOM 5108 N N . PHE A 1 667 ? 156.597 127.063 126.979 1.00 42.17 1340 PHE A N 1
ATOM 5109 C CA . PHE A 1 667 ? 157.831 126.838 127.727 1.00 42.17 1340 PHE A CA 1
ATOM 5110 C C . PHE A 1 667 ? 157.562 126.109 129.037 1.00 42.17 1340 PHE A C 1
ATOM 5111 O O . PHE A 1 667 ? 158.401 125.332 129.507 1.00 42.17 1340 PHE A O 1
ATOM 5119 N N . PHE A 1 668 ? 156.404 126.348 129.643 1.00 39.01 1341 PHE A N 1
ATOM 5120 C CA . PHE A 1 668 ? 155.990 125.635 130.843 1.00 39.01 1341 PHE A CA 1
ATOM 5121 C C . PHE A 1 668 ? 155.106 124.436 130.537 1.00 39.01 1341 PHE A C 1
ATOM 5122 O O . PHE A 1 668 ? 154.636 123.776 131.470 1.00 39.01 1341 PHE A O 1
ATOM 5130 N N . GLY A 1 669 ? 154.873 124.140 129.270 1.00 43.08 1342 GLY A N 1
ATOM 5131 C CA . GLY A 1 669 ? 153.897 123.153 128.861 1.00 43.08 1342 GLY A CA 1
ATOM 5132 C C . GLY A 1 669 ? 152.663 123.824 128.287 1.00 43.08 1342 GLY A C 1
ATOM 5133 O O . GLY A 1 669 ? 152.617 125.040 128.080 1.00 43.08 1342 GLY A O 1
ATOM 5134 N N . LYS A 1 670 ? 151.647 123.002 128.033 1.00 44.40 1343 LYS A N 1
ATOM 5135 C CA . LYS A 1 670 ? 150.371 123.473 127.497 1.00 44.40 1343 LYS A CA 1
ATOM 5136 C C . LYS A 1 670 ? 150.578 124.235 126.188 1.00 44.40 1343 LYS A C 1
ATOM 5137 O O . LYS A 1 670 ? 150.495 125.463 126.128 1.00 44.40 1343 LYS A O 1
ATOM 5143 N N . GLY A 1 671 ? 150.873 123.485 125.127 1.00 51.05 1344 GLY A N 1
ATOM 5144 C CA . GLY A 1 671 ? 151.039 124.079 123.812 1.00 51.05 1344 GLY A CA 1
ATOM 5145 C C . GLY A 1 671 ? 149.745 124.311 123.062 1.00 51.05 1344 GLY A C 1
ATOM 5146 O O . GLY A 1 671 ? 149.792 124.750 121.907 1.00 51.05 1344 GLY A O 1
ATOM 5147 N N . ASN A 1 672 ? 148.599 124.028 123.686 1.00 52.41 1345 ASN A N 1
ATOM 5148 C CA . ASN A 1 672 ? 147.320 124.191 123.003 1.00 52.41 1345 ASN A CA 1
ATOM 5149 C C . ASN A 1 672 ? 146.990 125.660 122.769 1.00 52.41 1345 ASN A C 1
ATOM 5150 O O . ASN A 1 672 ? 146.328 125.997 121.781 1.00 52.41 1345 ASN A O 1
ATOM 5155 N N . THR A 1 673 ? 147.440 126.542 123.656 1.00 48.16 1346 THR A N 1
ATOM 5156 C CA . THR A 1 673 ? 147.141 127.960 123.517 1.00 48.16 1346 THR A CA 1
ATOM 5157 C C . THR A 1 673 ? 147.919 128.567 122.355 1.00 48.16 1346 THR A C 1
ATOM 5158 O O . THR A 1 673 ? 148.956 128.051 121.929 1.00 48.16 1346 THR A O 1
ATOM 5162 N N . SER A 1 674 ? 147.400 129.677 121.837 1.00 45.07 1347 SER A N 1
ATOM 5163 C CA . SER A 1 674 ? 148.044 130.411 120.762 1.00 45.07 1347 SER A CA 1
ATOM 5164 C C . SER A 1 674 ? 148.493 131.771 121.266 1.00 45.07 1347 SER A C 1
ATOM 5165 O O . SER A 1 674 ? 147.744 132.427 122.002 1.00 45.07 1347 SER A O 1
ATOM 5167 N N . PRO A 1 675 ? 149.693 132.229 120.902 1.00 44.57 1348 PRO A N 1
ATOM 5168 C CA . PRO A 1 675 ? 150.151 133.534 121.404 1.00 44.57 1348 PRO A CA 1
ATOM 5169 C C . PRO A 1 675 ? 149.342 134.696 120.862 1.00 44.57 1348 PRO A C 1
ATOM 5170 O O . PRO A 1 675 ? 149.348 135.782 121.454 1.00 44.57 1348 PRO A O 1
ATOM 5174 N N . LEU A 1 676 ? 148.654 134.504 119.736 1.00 42.42 1349 LEU A N 1
ATOM 5175 C CA . LEU A 1 676 ? 147.788 135.558 119.221 1.00 42.42 1349 LEU A CA 1
ATOM 5176 C C . LEU A 1 676 ? 146.485 135.629 120.008 1.00 42.42 1349 LEU A C 1
ATOM 5177 O O . LEU A 1 676 ? 145.953 136.719 120.244 1.00 42.42 1349 LEU A O 1
ATOM 5182 N N . ASP A 1 677 ? 145.961 134.476 120.429 1.00 40.89 1350 ASP A N 1
ATOM 5183 C CA . ASP A 1 677 ? 144.699 134.463 121.162 1.00 40.89 1350 ASP A CA 1
ATOM 5184 C C . ASP A 1 677 ? 144.837 135.139 122.520 1.00 40.89 1350 ASP A C 1
ATOM 5185 O O . ASP A 1 677 ? 143.946 135.886 122.942 1.00 40.89 1350 ASP A O 1
ATOM 5190 N N . THR A 1 678 ? 145.946 134.893 123.221 1.00 40.03 1351 THR A N 1
ATOM 5191 C CA . THR A 1 678 ? 146.133 135.517 124.527 1.00 40.03 1351 THR A CA 1
ATOM 5192 C C . THR A 1 678 ? 146.316 137.025 124.398 1.00 40.03 1351 THR A C 1
ATOM 5193 O O . THR A 1 678 ? 145.876 137.785 125.267 1.00 40.03 1351 THR A O 1
ATOM 5197 N N . LEU A 1 679 ? 146.934 137.481 123.305 1.00 36.60 1352 LEU A N 1
ATOM 5198 C CA . LEU A 1 679 ? 147.073 138.917 123.087 1.00 36.60 1352 LEU A CA 1
ATOM 5199 C C . LEU A 1 679 ? 145.716 139.575 122.874 1.00 36.60 1352 LEU A C 1
ATOM 5200 O O . LEU A 1 679 ? 145.442 140.643 123.436 1.00 36.60 1352 LEU A O 1
ATOM 5205 N N . ILE A 1 680 ? 144.853 138.952 122.069 1.00 36.26 1353 ILE A N 1
ATOM 5206 C CA . ILE A 1 680 ? 143.515 139.493 121.850 1.00 36.26 1353 ILE A CA 1
ATOM 5207 C C . ILE A 1 680 ? 142.713 139.468 123.144 1.00 36.26 1353 ILE A C 1
ATOM 5208 O O . ILE A 1 680 ? 141.958 140.402 123.442 1.00 36.26 1353 ILE A O 1
ATOM 5213 N N . GLU A 1 681 ? 142.865 138.404 123.936 1.00 38.11 1354 GLU A N 1
ATOM 5214 C CA . GLU A 1 681 ? 142.150 138.325 125.206 1.00 38.11 1354 GLU A CA 1
ATOM 5215 C C . GLU A 1 681 ? 142.623 139.401 126.175 1.00 38.11 1354 GLU A C 1
ATOM 5216 O O . GLU A 1 681 ? 141.825 139.948 126.944 1.00 38.11 1354 GLU A O 1
ATOM 5222 N N . LEU A 1 682 ? 143.920 139.715 126.158 1.00 33.10 1355 LEU A N 1
ATOM 5223 C CA . LEU A 1 682 ? 144.442 140.733 127.061 1.00 33.10 1355 LEU A CA 1
ATOM 5224 C C . LEU A 1 682 ? 144.050 142.132 126.606 1.00 33.10 1355 LEU A C 1
ATOM 5225 O O . LEU A 1 682 ? 143.809 143.017 127.435 1.00 33.10 1355 LEU A O 1
ATOM 5230 N N . GLY A 1 683 ? 143.984 142.354 125.293 1.00 33.23 1356 GLY A N 1
ATOM 5231 C CA . GLY A 1 683 ? 143.656 143.681 124.797 1.00 33.23 1356 GLY A CA 1
ATOM 5232 C C . GLY A 1 683 ? 142.230 144.092 125.108 1.00 33.23 1356 GLY A C 1
ATOM 5233 O O . GLY A 1 683 ? 141.986 145.198 125.596 1.00 33.23 1356 GLY A O 1
ATOM 5234 N N . LYS A 1 684 ? 141.273 143.211 124.835 1.00 33.56 1357 LYS A N 1
ATOM 5235 C CA . LYS A 1 684 ? 139.862 143.494 125.057 1.00 33.56 1357 LYS A CA 1
ATOM 5236 C C . LYS A 1 684 ? 139.397 143.139 126.462 1.00 33.56 1357 LYS A C 1
ATOM 5237 O O . LYS A 1 684 ? 138.189 143.155 126.720 1.00 33.56 1357 LYS A O 1
ATOM 5243 N N . SER A 1 685 ? 140.320 142.827 127.375 1.00 33.87 1358 SER A N 1
ATOM 5244 C CA . SER A 1 685 ? 139.920 142.387 128.708 1.00 33.87 1358 SER A CA 1
ATOM 5245 C C . SER A 1 685 ? 139.283 143.520 129.501 1.00 33.87 1358 SER A C 1
ATOM 5246 O O . SER A 1 685 ? 138.513 143.275 130.437 1.00 33.87 1358 SER A O 1
ATOM 5249 N N . GLY A 1 686 ? 139.593 144.759 129.151 1.00 35.19 1359 GLY A N 1
ATOM 5250 C CA . GLY A 1 686 ? 139.008 145.916 129.794 1.00 35.19 1359 GLY A CA 1
ATOM 5251 C C . GLY A 1 686 ? 140.064 146.892 130.273 1.00 35.19 1359 GLY A C 1
ATOM 5252 O O . GLY A 1 686 ? 141.266 146.684 130.120 1.00 35.19 1359 GLY A O 1
ATOM 5253 N N . PHE A 1 687 ? 139.577 147.982 130.867 1.00 34.67 1360 PHE A N 1
ATOM 5254 C CA . PHE A 1 687 ? 140.477 149.016 131.363 1.00 34.67 1360 PHE A CA 1
ATOM 5255 C C . PHE A 1 687 ? 141.137 148.597 132.669 1.00 34.67 1360 PHE A C 1
ATOM 5256 O O . PHE A 1 687 ? 142.306 148.917 132.912 1.00 34.67 1360 PHE A O 1
ATOM 5264 N N . ASN A 1 688 ? 140.406 147.883 133.526 1.00 32.69 1361 ASN A N 1
ATOM 5265 C CA . ASN A 1 688 ? 140.953 147.519 134.829 1.00 32.69 1361 ASN A CA 1
ATOM 5266 C C . ASN A 1 688 ? 141.978 146.399 134.703 1.00 32.69 1361 ASN A C 1
ATOM 5267 O O . ASN A 1 688 ? 142.954 146.347 135.458 1.00 32.69 1361 ASN A O 1
ATOM 5272 N N . ASN A 1 689 ? 141.767 145.483 133.757 1.00 32.39 1362 ASN A N 1
ATOM 5273 C CA . ASN A 1 689 ? 142.710 144.384 133.583 1.00 32.39 1362 ASN A CA 1
ATOM 5274 C C . ASN A 1 689 ? 144.037 144.879 133.022 1.00 32.39 1362 ASN A C 1
ATOM 5275 O O . ASN A 1 689 ? 145.105 144.431 133.454 1.00 32.39 1362 ASN A O 1
ATOM 5280 N N . LEU A 1 690 ? 143.990 145.800 132.061 1.00 29.92 1363 LEU A N 1
ATOM 5281 C CA . LEU A 1 690 ? 145.198 146.396 131.509 1.00 29.92 1363 LEU A CA 1
ATOM 5282 C C . LEU A 1 690 ? 145.806 147.450 132.422 1.00 29.92 1363 LEU A C 1
ATOM 5283 O O . LEU A 1 690 ? 146.874 147.980 132.101 1.00 29.92 1363 LEU A O 1
ATOM 5288 N N . LEU A 1 691 ? 145.154 147.766 133.537 1.00 29.09 1364 LEU A N 1
ATOM 5289 C CA . LEU A 1 691 ? 145.645 148.807 134.427 1.00 29.09 1364 LEU A CA 1
ATOM 5290 C C . LEU A 1 691 ? 146.997 148.417 135.010 1.00 29.09 1364 LEU A C 1
ATOM 5291 O O . LEU A 1 691 ? 147.260 147.243 135.283 1.00 29.09 1364 LEU A O 1
ATOM 5296 N N . ALA A 1 692 ? 147.863 149.415 135.196 1.00 30.11 1365 ALA A N 1
ATOM 5297 C CA . ALA A 1 692 ? 149.215 149.139 135.671 1.00 30.11 1365 ALA A CA 1
ATOM 5298 C C . ALA A 1 692 ? 149.216 148.687 137.125 1.00 30.11 1365 ALA A C 1
ATOM 5299 O O . ALA A 1 692 ? 150.108 147.944 137.550 1.00 30.11 1365 ALA A O 1
ATOM 5301 N N . LYS A 1 693 ? 148.227 149.127 137.905 1.00 29.49 1366 LYS A N 1
ATOM 5302 C CA . LYS A 1 693 ? 148.168 148.751 139.313 1.00 29.49 1366 LYS A CA 1
ATOM 5303 C C . LYS A 1 693 ? 147.886 147.269 139.507 1.00 29.49 1366 LYS A C 1
ATOM 5304 O O . LYS A 1 693 ? 148.251 146.711 140.546 1.00 29.49 1366 LYS A O 1
ATOM 5310 N N . ASN A 1 694 ? 147.243 146.620 138.536 1.00 30.72 1367 ASN A N 1
ATOM 5311 C CA . ASN A 1 694 ? 146.829 145.229 138.657 1.00 30.72 1367 ASN A CA 1
ATOM 5312 C C . ASN A 1 694 ? 147.704 144.287 137.839 1.00 30.72 1367 ASN A C 1
ATOM 5313 O O . ASN A 1 694 ? 147.200 143.314 137.272 1.00 30.72 1367 ASN A O 1
ATOM 5318 N N . ASN A 1 695 ? 149.010 144.556 137.766 1.00 30.48 1368 ASN A N 1
ATOM 5319 C CA . ASN A 1 695 ? 149.887 143.715 136.959 1.00 30.48 1368 ASN A CA 1
ATOM 5320 C C . ASN A 1 695 ? 150.022 142.320 137.555 1.00 30.48 1368 ASN A C 1
ATOM 5321 O O . ASN A 1 695 ? 150.204 141.340 136.824 1.00 30.48 1368 ASN A O 1
ATOM 5326 N N . VAL A 1 696 ? 149.942 142.207 138.882 1.00 31.33 1369 VAL A N 1
ATOM 5327 C CA . VAL A 1 696 ? 150.038 140.895 139.513 1.00 31.33 1369 VAL A CA 1
ATOM 5328 C C . VAL A 1 696 ? 148.742 140.115 139.326 1.00 31.33 1369 VAL A C 1
ATOM 5329 O O . VAL A 1 696 ? 148.753 138.884 139.211 1.00 31.33 1369 VAL A O 1
ATOM 5333 N N . ASP A 1 697 ? 147.607 140.815 139.280 1.00 33.16 1370 ASP A N 1
ATOM 5334 C CA . ASP A 1 697 ? 146.328 140.136 139.109 1.00 33.16 1370 ASP A CA 1
ATOM 5335 C C . ASP A 1 697 ? 146.031 139.875 137.638 1.00 33.16 1370 ASP A C 1
ATOM 5336 O O . ASP A 1 697 ? 145.316 138.923 137.303 1.00 33.16 1370 ASP A O 1
ATOM 5341 N N . THR A 1 698 ? 146.567 140.710 136.746 1.00 31.90 1371 THR A N 1
ATOM 5342 C CA . THR A 1 698 ? 146.335 140.516 135.318 1.00 31.90 1371 THR A CA 1
ATOM 5343 C C . THR A 1 698 ? 146.968 139.220 134.829 1.00 31.90 1371 THR A C 1
ATOM 5344 O O . THR A 1 698 ? 146.412 138.537 133.960 1.00 31.90 1371 THR A O 1
ATOM 5348 N N . TYR A 1 699 ? 148.134 138.865 135.375 1.00 32.64 1372 TYR A N 1
ATOM 5349 C CA . TYR A 1 699 ? 148.785 137.622 134.978 1.00 32.64 1372 TYR A CA 1
ATOM 5350 C C . TYR A 1 699 ? 147.916 136.416 135.304 1.00 32.64 1372 TYR A C 1
ATOM 5351 O O . TYR A 1 699 ? 147.732 135.529 134.463 1.00 32.64 1372 TYR A O 1
ATOM 5360 N N . GLY A 1 700 ? 147.369 136.368 136.519 1.00 33.62 1373 GLY A N 1
ATOM 5361 C CA . GLY A 1 700 ? 146.555 135.228 136.909 1.00 33.62 1373 GLY A CA 1
ATOM 5362 C C . GLY A 1 700 ? 145.294 135.090 136.077 1.00 33.62 1373 GLY A C 1
ATOM 5363 O O . GLY A 1 700 ? 144.776 133.985 135.897 1.00 33.62 1373 GLY A O 1
ATOM 5364 N N . ILE A 1 701 ? 144.782 136.208 135.560 1.00 32.27 1374 ILE A N 1
ATOM 5365 C CA . ILE A 1 701 ? 143.534 136.166 134.806 1.00 32.27 1374 ILE A CA 1
ATOM 5366 C C . ILE A 1 701 ? 143.794 135.825 133.344 1.00 32.27 1374 ILE A C 1
ATOM 5367 O O . ILE A 1 701 ? 143.201 134.888 132.798 1.00 32.27 1374 ILE A O 1
ATOM 5372 N N . SER A 1 702 ? 144.681 136.572 132.687 1.00 33.51 1375 SER A N 1
ATOM 5373 C CA . SER A 1 702 ? 144.887 136.448 131.250 1.00 33.51 1375 SER A CA 1
ATOM 5374 C C . SER A 1 702 ? 146.040 135.515 130.901 1.00 33.51 1375 SER A C 1
ATOM 5375 O O . SER A 1 702 ? 145.844 134.534 130.179 1.00 33.51 1375 SER A O 1
ATOM 5378 N N . LEU A 1 703 ? 147.248 135.797 131.393 1.00 33.58 1376 LEU A N 1
ATOM 5379 C CA . LEU A 1 703 ? 148.407 135.009 130.987 1.00 33.58 1376 LEU A CA 1
ATOM 5380 C C . LEU A 1 703 ? 148.405 133.631 131.636 1.00 33.58 1376 LEU A C 1
ATOM 5381 O O . LEU A 1 703 ? 148.622 132.620 130.958 1.00 33.58 1376 LEU A O 1
ATOM 5386 N N . ALA A 1 704 ? 148.165 133.564 132.943 1.00 35.46 1377 ALA A N 1
ATOM 5387 C CA . ALA A 1 704 ? 148.148 132.280 133.623 1.00 35.46 1377 ALA A CA 1
ATOM 5388 C C . ALA A 1 704 ? 146.951 131.452 133.166 1.00 35.46 1377 ALA A C 1
ATOM 5389 O O . ALA A 1 704 ? 146.062 131.930 132.456 1.00 35.46 1377 ALA A O 1
ATOM 5391 N N . SER A 1 705 ? 146.951 130.179 133.569 1.00 38.24 1378 SER A N 1
ATOM 5392 C CA . SER A 1 705 ? 145.959 129.191 133.148 1.00 38.24 1378 SER A CA 1
ATOM 5393 C C . SER A 1 705 ? 146.004 128.973 131.639 1.00 38.24 1378 SER A C 1
ATOM 5394 O O . SER A 1 705 ? 145.199 128.214 131.091 1.00 38.24 1378 SER A O 1
ATOM 5397 N N . GLN A 1 706 ? 146.939 129.635 130.963 1.00 38.45 1379 GLN A N 1
ATOM 5398 C CA . GLN A 1 706 ? 147.176 129.456 129.540 1.00 38.45 1379 GLN A CA 1
ATOM 5399 C C . GLN A 1 706 ? 148.622 129.137 129.209 1.00 38.45 1379 GLN A C 1
ATOM 5400 O O . GLN A 1 706 ? 148.871 128.360 128.286 1.00 38.45 1379 GLN A O 1
ATOM 5406 N N . HIS A 1 707 ? 149.578 129.708 129.935 1.00 38.89 1380 HIS A N 1
ATOM 5407 C CA . HIS A 1 707 ? 150.983 129.364 129.780 1.00 38.89 1380 HIS A CA 1
ATOM 5408 C C . HIS A 1 707 ? 151.387 128.163 130.622 1.00 38.89 1380 HIS A C 1
ATOM 5409 O O . HIS A 1 707 ? 152.533 127.716 130.528 1.00 38.89 1380 HIS A O 1
ATOM 5416 N N . GLY A 1 708 ? 150.478 127.633 131.437 1.00 39.53 1381 GLY A N 1
ATOM 5417 C CA . GLY A 1 708 ? 150.781 126.496 132.279 1.00 39.53 1381 GLY A CA 1
ATOM 5418 C C . GLY A 1 708 ? 151.327 126.833 133.646 1.00 39.53 1381 GLY A C 1
ATOM 5419 O O . GLY A 1 708 ? 151.859 125.942 134.318 1.00 39.53 1381 GLY A O 1
ATOM 5420 N N . ALA A 1 709 ? 151.211 128.083 134.084 1.00 37.87 1382 ALA A N 1
ATOM 5421 C CA . ALA A 1 709 ? 151.726 128.519 135.372 1.00 37.87 1382 ALA A CA 1
ATOM 5422 C C . ALA A 1 709 ? 150.580 128.975 136.264 1.00 37.87 1382 ALA A C 1
ATOM 5423 O O . ALA A 1 709 ? 149.505 129.344 135.782 1.00 37.87 1382 ALA A O 1
ATOM 5425 N N . THR A 1 710 ? 150.818 128.942 137.577 1.00 34.10 1383 THR A N 1
ATOM 5426 C CA . THR A 1 710 ? 149.755 129.256 138.527 1.00 34.10 1383 THR A CA 1
ATOM 5427 C C . THR A 1 710 ? 149.692 130.751 138.828 1.00 34.10 1383 THR A C 1
ATOM 5428 O O . THR A 1 710 ? 148.601 131.326 138.923 1.00 34.10 1383 THR A O 1
ATOM 5432 N N . ASP A 1 711 ? 150.844 131.400 138.981 1.00 33.12 1384 ASP A N 1
ATOM 5433 C CA . ASP A 1 711 ? 150.866 132.804 139.363 1.00 33.12 1384 ASP A CA 1
ATOM 5434 C C . ASP A 1 711 ? 152.113 133.466 138.793 1.00 33.12 1384 ASP A C 1
ATOM 5435 O O . ASP A 1 711 ? 152.999 132.808 138.243 1.00 33.12 1384 ASP A O 1
ATOM 5440 N N . LEU A 1 712 ? 152.166 134.792 138.935 1.00 30.81 1385 LEU A N 1
ATOM 5441 C CA . LEU A 1 712 ? 153.287 135.556 138.401 1.00 30.81 1385 LEU A CA 1
ATOM 5442 C C . LEU A 1 712 ? 154.576 135.253 139.153 1.00 30.81 1385 LEU A C 1
ATOM 5443 O O . LEU A 1 712 ? 155.641 135.104 138.542 1.00 30.81 1385 LEU A O 1
ATOM 5448 N N . PHE A 1 713 ? 154.502 135.160 140.482 1.00 31.28 1386 PHE A N 1
ATOM 5449 C CA . PHE A 1 713 ? 155.704 134.911 141.270 1.00 31.28 1386 PHE A CA 1
ATOM 5450 C C . PHE A 1 713 ? 156.233 133.502 141.040 1.00 31.28 1386 PHE A C 1
ATOM 5451 O O . PHE A 1 713 ? 157.451 133.293 140.972 1.00 31.28 1386 PHE A O 1
ATOM 5459 N N . SER A 1 714 ? 155.336 132.524 140.912 1.00 32.77 1387 SER A N 1
ATOM 5460 C CA . SER A 1 714 ? 155.773 131.179 140.558 1.00 32.77 1387 SER A CA 1
ATOM 5461 C C . SER A 1 714 ? 156.394 131.159 139.169 1.00 32.77 1387 SER A C 1
ATOM 5462 O O . SER A 1 714 ? 157.351 130.420 138.923 1.00 32.77 1387 SER A O 1
ATOM 5465 N N . THR A 1 715 ? 155.877 131.979 138.252 1.00 31.13 1388 THR A N 1
ATOM 5466 C CA . THR A 1 715 ? 156.483 132.080 136.927 1.00 31.13 1388 THR A CA 1
ATOM 5467 C C . THR A 1 715 ? 157.894 132.645 137.008 1.00 31.13 1388 THR A C 1
ATOM 5468 O O . THR A 1 715 ? 158.814 132.143 136.349 1.00 31.13 1388 THR A O 1
ATOM 5472 N N . LEU A 1 716 ? 158.083 133.701 137.802 1.00 30.92 1389 LEU A N 1
ATOM 5473 C CA . LEU A 1 716 ? 159.415 134.280 137.950 1.00 30.92 1389 LEU A CA 1
ATOM 5474 C C . LEU A 1 716 ? 160.377 133.287 138.588 1.00 30.92 1389 LEU A C 1
ATOM 5475 O O . LEU A 1 716 ? 161.536 133.176 138.171 1.00 30.92 1389 LEU A O 1
ATOM 5480 N N . GLU A 1 717 ? 159.912 132.546 139.595 1.00 35.24 1390 GLU A N 1
ATOM 5481 C CA . GLU A 1 717 ? 160.764 131.535 140.213 1.00 35.24 1390 GLU A CA 1
ATOM 5482 C C . GLU A 1 717 ? 161.093 130.417 139.232 1.00 35.24 1390 GLU A C 1
ATOM 5483 O O . GLU A 1 717 ? 162.216 129.903 139.222 1.00 35.24 1390 GLU A O 1
ATOM 5489 N N . HIS A 1 718 ? 160.133 130.038 138.388 1.00 35.16 1391 HIS A N 1
ATOM 5490 C CA . HIS A 1 718 ? 160.390 129.018 137.378 1.00 35.16 1391 HIS A CA 1
ATOM 5491 C C . HIS A 1 718 ? 161.443 129.485 136.384 1.00 35.16 1391 HIS A C 1
ATOM 5492 O O . HIS A 1 718 ? 162.354 128.728 136.026 1.00 35.16 1391 HIS A O 1
ATOM 5499 N N . TYR A 1 719 ? 161.334 130.732 135.925 1.00 33.87 1392 TYR A N 1
ATOM 5500 C CA . TYR A 1 719 ? 162.313 131.254 134.979 1.00 33.87 1392 TYR A CA 1
ATOM 5501 C C . TYR A 1 719 ? 163.683 131.404 135.630 1.00 33.87 1392 TYR A C 1
ATOM 5502 O O . TYR A 1 719 ? 164.714 131.251 134.966 1.00 33.87 1392 TYR A O 1
ATOM 5511 N N . ARG A 1 720 ? 163.715 131.705 136.931 1.00 36.04 1393 ARG A N 1
ATOM 5512 C CA . ARG A 1 720 ? 164.992 131.775 137.634 1.00 36.04 1393 ARG A CA 1
ATOM 5513 C C . ARG A 1 720 ? 165.583 130.385 137.834 1.00 36.04 1393 ARG A C 1
ATOM 5514 O O . ARG A 1 720 ? 166.804 130.229 137.940 1.00 36.04 1393 ARG A O 1
ATOM 5522 N N . LYS A 1 721 ? 164.731 129.362 137.906 1.00 35.21 1394 LYS A N 1
ATOM 5523 C CA . LYS A 1 721 ? 165.237 127.999 138.010 1.00 35.21 1394 LYS A CA 1
ATOM 5524 C C . LYS A 1 721 ? 165.763 127.505 136.669 1.00 35.21 1394 LYS A C 1
ATOM 5525 O O . LYS A 1 721 ? 166.754 126.768 136.618 1.00 35.21 1394 LYS A O 1
ATOM 5531 N N . VAL A 1 722 ? 165.113 127.897 135.573 1.00 34.68 1395 VAL A N 1
ATOM 5532 C CA . VAL A 1 722 ? 165.576 127.485 134.251 1.00 34.68 1395 VAL A CA 1
ATOM 5533 C C . VAL A 1 722 ? 166.806 128.286 133.845 1.00 34.68 1395 VAL A C 1
ATOM 5534 O O . VAL A 1 722 ? 167.889 127.729 133.629 1.00 34.68 1395 VAL A O 1
ATOM 5538 N N . PHE A 1 723 ? 166.659 129.603 133.732 1.00 36.61 1396 PHE A N 1
ATOM 5539 C CA . PHE A 1 723 ? 167.758 130.497 133.405 1.00 36.61 1396 PHE A CA 1
ATOM 5540 C C . PHE A 1 723 ? 168.423 130.967 134.689 1.00 36.61 1396 PHE A C 1
ATOM 5541 O O . PHE A 1 723 ? 167.748 131.260 135.679 1.00 36.61 1396 PHE A O 1
ATOM 5549 N N . LEU A 1 724 ? 169.753 131.045 134.660 1.00 42.48 1397 LEU A N 1
ATOM 5550 C CA . LEU A 1 724 ? 170.544 131.488 135.803 1.00 42.48 1397 LEU A CA 1
ATOM 5551 C C . LEU A 1 724 ? 170.293 130.592 137.011 1.00 42.48 1397 LEU A C 1
ATOM 5552 O O . LEU A 1 724 ? 169.633 131.014 137.969 1.00 42.48 1397 LEU A O 1
ATOM 5557 N N . PRO A 1 725 ? 170.796 129.361 137.008 1.00 43.20 1398 PRO A N 1
ATOM 5558 C CA . PRO A 1 725 ? 170.566 128.469 138.147 1.00 43.20 1398 PRO A CA 1
ATOM 5559 C C . PRO A 1 725 ? 171.491 128.794 139.309 1.00 43.20 1398 PRO A C 1
ATOM 5560 O O . PRO A 1 725 ? 172.269 129.748 139.275 1.00 43.20 1398 PRO A O 1
ATOM 5564 N N . ASN A 1 726 ? 171.365 127.986 140.362 1.00 48.27 1399 ASN A N 1
ATOM 5565 C CA . ASN A 1 726 ? 172.167 127.976 141.596 1.00 48.27 1399 ASN A CA 1
ATOM 5566 C C . ASN A 1 726 ? 172.361 129.350 142.229 1.00 48.27 1399 ASN A C 1
ATOM 5567 O O . ASN A 1 726 ? 173.265 129.508 143.063 1.00 48.27 1399 ASN A O 1
ATOM 5572 N N . THR A 1 727 ? 171.549 130.341 141.877 1.00 43.58 1400 THR A N 1
ATOM 5573 C CA . THR A 1 727 ? 171.609 131.665 142.479 1.00 43.58 1400 THR A CA 1
ATOM 5574 C C . THR A 1 727 ? 170.272 131.988 143.129 1.00 43.58 1400 THR A C 1
ATOM 5575 O O . THR A 1 727 ? 169.214 131.621 142.609 1.00 43.58 1400 THR A O 1
ATOM 5579 N N . SER A 1 728 ? 170.325 132.669 144.269 1.00 38.75 1401 SER A N 1
ATOM 5580 C CA . SER A 1 728 ? 169.108 133.029 144.980 1.00 38.75 1401 SER A CA 1
ATOM 5581 C C . SER A 1 728 ? 168.272 133.997 144.153 1.00 38.75 1401 SER A C 1
ATOM 5582 O O . SER A 1 728 ? 168.798 134.853 143.436 1.00 38.75 1401 SER A O 1
ATOM 5585 N N . ASN A 1 729 ? 166.949 133.849 144.255 1.00 35.35 1402 ASN A N 1
ATOM 5586 C CA . ASN A 1 729 ? 166.050 134.710 143.493 1.00 35.35 1402 ASN A CA 1
ATOM 5587 C C . ASN A 1 729 ? 166.191 136.165 143.919 1.00 35.35 1402 ASN A C 1
ATOM 5588 O O . ASN A 1 729 ? 166.072 137.077 143.092 1.00 35.35 1402 ASN A O 1
ATOM 5593 N N . ASN A 1 730 ? 166.451 136.404 145.206 1.00 34.47 1403 ASN A N 1
ATOM 5594 C CA . ASN A 1 730 ? 166.673 137.769 145.669 1.00 34.47 1403 ASN A CA 1
ATOM 5595 C C . ASN A 1 730 ? 167.945 138.354 145.068 1.00 34.47 1403 ASN A C 1
ATOM 5596 O O . ASN A 1 730 ? 168.007 139.553 144.772 1.00 34.47 1403 ASN A O 1
ATOM 5601 N N . ASP A 1 731 ? 168.970 137.523 144.872 1.00 34.32 1404 ASP A N 1
ATOM 5602 C CA . ASP A 1 731 ? 170.194 138.007 144.243 1.00 34.32 1404 ASP A CA 1
ATOM 5603 C C . ASP A 1 731 ? 169.947 138.406 142.794 1.00 34.32 1404 ASP A C 1
ATOM 5604 O O . ASP A 1 731 ? 170.424 139.453 142.340 1.00 34.32 1404 ASP A O 1
ATOM 5609 N N . TRP A 1 732 ? 169.202 137.584 142.052 1.00 29.76 1405 TRP A N 1
ATOM 5610 C CA . TRP A 1 732 ? 168.844 137.955 140.688 1.00 29.76 1405 TRP A CA 1
ATOM 5611 C C . TRP A 1 732 ? 168.007 139.226 140.673 1.00 29.76 1405 TRP A C 1
ATOM 5612 O O . TRP A 1 732 ? 168.163 140.070 139.783 1.00 29.76 1405 TRP A O 1
ATOM 5623 N N . PHE A 1 733 ? 167.110 139.376 141.650 1.00 29.07 1406 PHE A N 1
ATOM 5624 C CA . PHE A 1 733 ? 166.312 140.593 141.742 1.00 29.07 1406 PHE A CA 1
ATOM 5625 C C . PHE A 1 733 ? 167.196 141.815 141.943 1.00 29.07 1406 PHE A C 1
ATOM 5626 O O . PHE A 1 733 ? 167.003 142.844 141.287 1.00 29.07 1406 PHE A O 1
ATOM 5634 N N . LYS A 1 734 ? 168.168 141.721 142.851 1.00 30.75 1407 LYS A N 1
ATOM 5635 C CA . LYS A 1 734 ? 169.058 142.850 143.107 1.00 30.75 1407 LYS A CA 1
ATOM 5636 C C . LYS A 1 734 ? 169.938 143.143 141.899 1.00 30.75 1407 LYS A C 1
ATOM 5637 O O . LYS A 1 734 ? 170.302 144.299 141.652 1.00 30.75 1407 LYS A O 1
ATOM 5643 N N . SER A 1 735 ? 170.291 142.109 141.134 1.00 30.07 1408 SER A N 1
ATOM 5644 C CA . SER A 1 735 ? 171.161 142.311 139.979 1.00 30.07 1408 SER A CA 1
ATOM 5645 C C . SER A 1 735 ? 170.405 142.946 138.817 1.00 30.07 1408 SER A C 1
ATOM 5646 O O . SER A 1 735 ? 170.925 143.839 138.139 1.00 30.07 1408 SER A O 1
ATOM 5649 N N . GLU A 1 736 ? 169.173 142.496 138.571 1.00 30.38 1409 GLU A N 1
ATOM 5650 C CA . GLU A 1 736 ? 168.449 142.936 137.382 1.00 30.38 1409 GLU A CA 1
ATOM 5651 C C . GLU A 1 736 ? 167.856 144.328 137.564 1.00 30.38 1409 GLU A C 1
ATOM 5652 O O . GLU A 1 736 ? 167.989 145.180 136.679 1.00 30.38 1409 GLU A O 1
ATOM 5658 N N . THR A 1 737 ? 167.201 144.581 138.694 1.00 30.70 1410 THR A N 1
ATOM 5659 C CA . THR A 1 737 ? 166.509 145.849 138.877 1.00 30.70 1410 THR A CA 1
ATOM 5660 C C . THR A 1 737 ? 167.495 147.012 138.887 1.00 30.70 1410 THR A C 1
ATOM 5661 O O . THR A 1 737 ? 168.668 146.865 139.241 1.00 30.70 1410 THR A O 1
ATOM 5665 N N . LYS A 1 738 ? 167.007 148.176 138.467 1.00 31.35 1411 LYS A N 1
ATOM 5666 C CA . LYS A 1 738 ? 167.806 149.392 138.429 1.00 31.35 1411 LYS A CA 1
ATOM 5667 C C . LYS A 1 738 ? 167.506 150.333 139.586 1.00 31.35 1411 LYS A C 1
ATOM 5668 O O . LYS A 1 738 ? 167.949 151.483 139.561 1.00 31.35 1411 LYS A O 1
ATOM 5674 N N . ALA A 1 739 ? 166.734 149.892 140.573 1.00 30.21 1412 ALA A N 1
ATOM 5675 C CA . ALA A 1 739 ? 166.587 150.655 141.802 1.00 30.21 1412 ALA A CA 1
ATOM 5676 C C . ALA A 1 739 ? 167.778 150.406 142.718 1.00 30.21 1412 ALA A C 1
ATOM 5677 O O . ALA A 1 739 ? 168.302 149.293 142.799 1.00 30.21 1412 ALA A O 1
ATOM 5679 N N . TYR A 1 740 ? 168.211 151.453 143.415 1.00 30.26 1413 TYR A N 1
ATOM 5680 C CA . TYR A 1 740 ? 169.328 151.308 144.342 1.00 30.26 1413 TYR A CA 1
ATOM 5681 C C . TYR A 1 740 ? 168.820 150.628 145.606 1.00 30.26 1413 TYR A C 1
ATOM 5682 O O . TYR A 1 740 ? 168.151 151.255 146.431 1.00 30.26 1413 TYR A O 1
ATOM 5691 N N . ILE A 1 741 ? 169.125 149.344 145.756 1.00 29.36 1414 ILE A N 1
ATOM 5692 C CA . ILE A 1 741 ? 168.638 148.542 146.872 1.00 29.36 1414 ILE A CA 1
ATOM 5693 C C . ILE A 1 741 ? 169.719 148.501 147.940 1.00 29.36 1414 ILE A C 1
ATOM 5694 O O . ILE A 1 741 ? 170.851 148.081 147.673 1.00 29.36 1414 ILE A O 1
ATOM 5699 N N . VAL A 1 742 ? 169.376 148.937 149.149 1.00 28.41 1415 VAL A N 1
ATOM 5700 C CA . VAL A 1 742 ? 170.296 148.931 150.280 1.00 28.41 1415 VAL A CA 1
ATOM 5701 C C . VAL A 1 742 ? 169.673 148.108 151.401 1.00 28.41 1415 VAL A C 1
ATOM 5702 O O . VAL A 1 742 ? 168.590 148.437 151.901 1.00 28.41 1415 VAL A O 1
ATOM 5706 N N . GLU A 1 743 ? 170.356 147.034 151.786 1.00 33.49 1416 GLU A N 1
ATOM 5707 C CA . GLU A 1 743 ? 169.903 146.129 152.833 1.00 33.49 1416 GLU A CA 1
ATOM 5708 C C . GLU A 1 743 ? 170.922 146.120 153.962 1.00 33.49 1416 GLU A C 1
ATOM 5709 O O . GLU A 1 743 ? 172.129 146.041 153.711 1.00 33.49 1416 GLU A O 1
ATOM 5715 N N . GLU A 1 744 ? 170.438 146.200 155.199 1.00 37.29 1417 GLU A N 1
ATOM 5716 C CA . GLU A 1 744 ? 171.296 146.228 156.377 1.00 37.29 1417 GLU A CA 1
ATOM 5717 C C . GLU A 1 744 ? 170.827 145.170 157.364 1.00 37.29 1417 GLU A C 1
ATOM 5718 O O . GLU A 1 744 ? 169.755 145.306 157.961 1.00 37.29 1417 GLU A O 1
ATOM 5724 N N . LYS A 1 745 ? 171.631 144.125 157.536 1.00 41.13 1418 LYS A N 1
ATOM 5725 C CA . LYS A 1 745 ? 171.356 143.070 158.499 1.00 41.13 1418 LYS A CA 1
ATOM 5726 C C . LYS A 1 745 ? 171.853 143.493 159.874 1.00 41.13 1418 LYS A C 1
ATOM 5727 O O . LYS A 1 745 ? 172.944 144.055 160.003 1.00 41.13 1418 LYS A O 1
ATOM 5733 N N . SER A 1 746 ? 171.051 143.210 160.899 1.00 43.37 1419 SER A N 1
ATOM 5734 C CA . SER A 1 746 ? 171.367 143.666 162.246 1.00 43.37 1419 SER A CA 1
ATOM 5735 C C . SER A 1 746 ? 172.667 143.044 162.747 1.00 43.37 1419 SER A C 1
ATOM 5736 O O . SER A 1 746 ? 173.110 141.997 162.269 1.00 43.37 1419 SER A O 1
ATOM 5739 N N . THR A 1 747 ? 173.278 143.710 163.730 1.00 46.22 1420 THR A N 1
ATOM 5740 C CA . THR A 1 747 ? 174.599 143.301 164.198 1.00 46.22 1420 THR A CA 1
ATOM 5741 C C . THR A 1 747 ? 174.530 142.035 165.043 1.00 46.22 1420 THR A C 1
ATOM 5742 O O . THR A 1 747 ? 175.516 141.294 165.139 1.00 46.22 1420 THR A O 1
ATOM 5746 N N . ILE A 1 748 ? 173.384 141.777 165.677 1.00 45.60 1421 ILE A N 1
ATOM 5747 C CA . ILE A 1 748 ? 173.234 140.573 166.485 1.00 45.60 1421 ILE A CA 1
ATOM 5748 C C . ILE A 1 748 ? 173.398 139.350 165.600 1.00 45.60 1421 ILE A C 1
ATOM 5749 O O . ILE A 1 748 ? 172.828 139.278 164.507 1.00 45.60 1421 ILE A O 1
ATOM 5754 N N . GLU A 1 749 ? 174.179 138.377 166.075 1.00 51.43 1422 GLU A N 1
ATOM 5755 C CA . GLU A 1 749 ? 174.511 137.222 165.246 1.00 51.43 1422 GLU A CA 1
ATOM 5756 C C . GLU A 1 749 ? 173.290 136.347 164.989 1.00 51.43 1422 GLU A C 1
ATOM 5757 O O . GLU A 1 749 ? 173.137 135.790 163.895 1.00 51.43 1422 GLU A O 1
ATOM 5763 N N . GLU A 1 750 ? 172.410 136.214 165.983 1.00 49.29 1423 GLU A N 1
ATOM 5764 C CA . GLU A 1 750 ? 171.232 135.368 165.821 1.00 49.29 1423 GLU A CA 1
ATOM 5765 C C . GLU A 1 750 ? 170.326 135.891 164.713 1.00 49.29 1423 GLU A C 1
ATOM 5766 O O . GLU A 1 750 ? 169.961 135.153 163.790 1.00 49.29 1423 GLU A O 1
ATOM 5772 N N . VAL A 1 751 ? 169.959 137.170 164.783 1.00 46.17 1424 VAL A N 1
ATOM 5773 C CA . VAL A 1 751 ? 169.079 137.734 163.765 1.00 46.17 1424 VAL A CA 1
ATOM 5774 C C . VAL A 1 751 ? 169.813 137.866 162.436 1.00 46.17 1424 VAL A C 1
ATOM 5775 O O . VAL A 1 751 ? 169.201 137.788 161.365 1.00 46.17 1424 VAL A O 1
ATOM 5779 N N . LYS A 1 752 ? 171.137 138.045 162.477 1.00 46.02 1425 LYS A N 1
ATOM 5780 C CA . LYS A 1 752 ? 171.907 138.091 161.238 1.00 46.02 1425 LYS A CA 1
ATOM 5781 C C . LYS A 1 752 ? 171.864 136.750 160.518 1.00 46.02 1425 LYS A C 1
ATOM 5782 O O . LYS A 1 752 ? 171.825 136.699 159.284 1.00 46.02 1425 LYS A O 1
ATOM 5788 N N . THR A 1 753 ? 171.875 135.651 161.274 1.00 46.76 1426 THR A N 1
ATOM 5789 C CA . THR A 1 753 ? 171.746 134.336 160.656 1.00 46.76 1426 THR A CA 1
ATOM 5790 C C . THR A 1 753 ? 170.309 134.075 160.222 1.00 46.76 1426 THR A C 1
ATOM 5791 O O . THR A 1 753 ? 170.069 133.442 159.187 1.00 46.76 1426 THR A O 1
ATOM 5795 N N . LYS A 1 754 ? 169.339 134.562 160.999 1.00 45.36 1427 LYS A N 1
ATOM 5796 C CA . LYS A 1 754 ? 167.937 134.334 160.661 1.00 45.36 1427 LYS A CA 1
ATOM 5797 C C . LYS A 1 754 ? 167.537 135.076 159.391 1.00 45.36 1427 LYS A C 1
ATOM 5798 O O . LYS A 1 754 ? 166.701 134.592 158.619 1.00 45.36 1427 LYS A O 1
ATOM 5804 N N . GLN A 1 755 ? 168.116 136.256 159.158 1.00 44.52 1428 GLN A N 1
ATOM 5805 C CA . GLN A 1 755 ? 167.730 137.047 157.993 1.00 44.52 1428 GLN A CA 1
ATOM 5806 C C . GLN A 1 755 ? 168.342 136.492 156.713 1.00 44.52 1428 GLN A C 1
ATOM 5807 O O . GLN A 1 755 ? 167.786 136.671 155.624 1.00 44.52 1428 GLN A O 1
ATOM 5813 N N . GLY A 1 756 ? 169.493 135.826 156.823 1.00 49.25 1429 GLY A N 1
ATOM 5814 C CA . GLY A 1 756 ? 170.170 135.338 155.631 1.00 49.25 1429 GLY A CA 1
ATOM 5815 C C . GLY A 1 756 ? 169.346 134.330 154.853 1.00 49.25 1429 GLY A C 1
ATOM 5816 O O . GLY A 1 756 ? 169.424 134.268 153.623 1.00 49.25 1429 GLY A O 1
ATOM 5817 N N . LEU A 1 757 ? 168.548 133.531 155.554 1.00 48.62 1430 LEU A N 1
ATOM 5818 C CA . LEU A 1 757 ? 167.726 132.527 154.898 1.00 48.62 1430 LEU A CA 1
ATOM 5819 C C . LEU A 1 757 ? 166.634 133.189 154.063 1.00 48.62 1430 LEU A C 1
ATOM 5820 O O . LEU A 1 757 ? 166.287 134.357 154.253 1.00 48.62 1430 LEU A O 1
ATOM 5825 N N . ALA A 1 758 ? 166.092 132.420 153.122 1.00 46.64 1431 ALA A N 1
ATOM 5826 C CA . ALA A 1 758 ? 165.002 132.887 152.275 1.00 46.64 1431 ALA A CA 1
ATOM 5827 C C . ALA A 1 758 ? 163.631 132.630 152.884 1.00 46.64 1431 ALA A C 1
ATOM 5828 O O . ALA A 1 758 ? 162.620 132.810 152.196 1.00 46.64 1431 ALA A O 1
ATOM 5830 N N . GLY A 1 759 ? 163.575 132.214 154.146 1.00 50.30 1432 GLY A N 1
ATOM 5831 C CA . GLY A 1 759 ? 162.318 131.909 154.797 1.00 50.30 1432 GLY A CA 1
ATOM 5832 C C . GLY A 1 759 ? 161.403 133.105 154.954 1.00 50.30 1432 GLY A C 1
ATOM 5833 O O . GLY A 1 759 ? 161.867 134.227 155.178 1.00 50.30 1432 GLY A O 1
ATOM 5834 N N . THR A 1 760 ? 160.099 132.874 154.831 1.00 51.04 1433 THR A N 1
ATOM 5835 C CA . THR A 1 760 ? 159.130 133.942 155.030 1.00 51.04 1433 THR A CA 1
ATOM 5836 C C . THR A 1 760 ? 159.155 134.417 156.477 1.00 51.04 1433 THR A C 1
ATOM 5837 O O . THR A 1 760 ? 159.573 133.688 157.381 1.00 51.04 1433 THR A O 1
ATOM 5841 N N . LYS A 1 761 ? 158.718 135.659 156.688 1.00 49.65 1434 LYS A N 1
ATOM 5842 C CA . LYS A 1 761 ? 158.651 136.326 157.988 1.00 49.65 1434 LYS A CA 1
ATOM 5843 C C . LYS A 1 761 ? 160.046 136.482 158.586 1.00 49.65 1434 LYS A C 1
ATOM 5844 O O . LYS A 1 761 ? 160.180 136.807 159.772 1.00 49.65 1434 LYS A O 1
ATOM 5850 N N . TYR A 1 762 ? 161.101 136.274 157.800 1.00 45.18 1435 TYR A N 1
ATOM 5851 C CA . TYR A 1 762 ? 162.462 136.403 158.314 1.00 45.18 1435 TYR A CA 1
ATOM 5852 C C . TYR A 1 762 ? 163.471 136.914 157.296 1.00 45.18 1435 TYR A C 1
ATOM 5853 O O . TYR A 1 762 ? 164.475 137.505 157.707 1.00 45.18 1435 TYR A O 1
ATOM 5862 N N . SER A 1 763 ? 163.259 136.716 155.998 1.00 39.73 1436 SER A N 1
ATOM 5863 C CA . SER A 1 763 ? 164.248 137.130 155.014 1.00 39.73 1436 SER A CA 1
ATOM 5864 C C . SER A 1 763 ? 164.284 138.646 154.886 1.00 39.73 1436 SER A C 1
ATOM 5865 O O . SER A 1 763 ? 163.249 139.316 154.927 1.00 39.73 1436 SER A O 1
ATOM 5868 N N . ILE A 1 764 ? 165.496 139.188 154.733 1.00 36.22 1437 ILE A N 1
ATOM 5869 C CA . ILE A 1 764 ? 165.666 140.616 154.486 1.00 36.22 1437 ILE A CA 1
ATOM 5870 C C . ILE A 1 764 ? 165.655 140.949 153.003 1.00 36.22 1437 ILE A C 1
ATOM 5871 O O . ILE A 1 764 ? 165.613 142.136 152.644 1.00 36.22 1437 ILE A O 1
ATOM 5876 N N . GLY A 1 765 ? 165.688 139.945 152.131 1.00 33.86 1438 GLY A N 1
ATOM 5877 C CA . GLY A 1 765 ? 165.714 140.219 150.705 1.00 33.86 1438 GLY A CA 1
ATOM 5878 C C . GLY A 1 765 ? 164.467 140.960 150.258 1.00 33.86 1438 GLY A C 1
ATOM 5879 O O . GLY A 1 765 ? 163.362 140.712 150.745 1.00 33.86 1438 GLY A O 1
ATOM 5880 N N . VAL A 1 766 ? 164.655 141.889 149.320 1.00 29.70 1439 VAL A N 1
ATOM 5881 C CA . VAL A 1 766 ? 163.539 142.699 148.842 1.00 29.70 1439 VAL A CA 1
ATOM 5882 C C . VAL A 1 766 ? 162.526 141.832 148.109 1.00 29.70 1439 VAL A C 1
ATOM 5883 O O . VAL A 1 766 ? 161.312 142.032 148.231 1.00 29.70 1439 VAL A O 1
ATOM 5887 N N . TYR A 1 767 ? 163.005 140.856 147.336 1.00 30.95 1440 TYR A N 1
ATOM 5888 C CA . TYR A 1 767 ? 162.093 139.994 146.593 1.00 30.95 1440 TYR A CA 1
ATOM 5889 C C . TYR A 1 767 ? 161.318 139.075 147.528 1.00 30.95 1440 TYR A C 1
ATOM 5890 O O . TYR A 1 767 ? 160.148 138.767 147.278 1.00 30.95 1440 TYR A O 1
ATOM 5899 N N . ASP A 1 768 ? 161.954 138.622 148.609 1.00 32.62 1441 ASP A N 1
ATOM 5900 C CA . ASP A 1 768 ? 161.268 137.738 149.545 1.00 32.62 1441 ASP A CA 1
ATOM 5901 C C . ASP A 1 768 ? 160.203 138.488 150.335 1.00 32.62 1441 ASP A C 1
ATOM 5902 O O . ASP A 1 768 ? 159.244 137.882 150.824 1.00 32.62 1441 ASP A O 1
ATOM 5907 N N . ARG A 1 769 ? 160.358 139.806 150.477 1.00 30.68 1442 ARG A N 1
ATOM 5908 C CA . ARG A 1 769 ? 159.368 140.590 151.209 1.00 30.68 1442 ARG A CA 1
ATOM 5909 C C . ARG A 1 769 ? 158.247 141.063 150.295 1.00 30.68 1442 ARG A C 1
ATOM 5910 O O . ARG A 1 769 ? 157.070 141.013 150.670 1.00 30.68 1442 ARG A O 1
ATOM 5918 N N . ILE A 1 770 ? 158.591 141.530 149.094 1.00 30.03 1443 ILE A N 1
ATOM 5919 C CA . ILE A 1 770 ? 157.585 142.061 148.179 1.00 30.03 1443 ILE A CA 1
ATOM 5920 C C . ILE A 1 770 ? 156.664 140.951 147.689 1.00 30.03 1443 ILE A C 1
ATOM 5921 O O . ILE A 1 770 ? 155.439 141.115 147.645 1.00 30.03 1443 ILE A O 1
ATOM 5926 N N . THR A 1 771 ? 157.232 139.806 147.323 1.00 30.45 1444 THR A N 1
ATOM 5927 C CA . THR A 1 771 ? 156.464 138.707 146.756 1.00 30.45 1444 THR A CA 1
ATOM 5928 C C . THR A 1 771 ? 155.747 137.870 147.805 1.00 30.45 1444 THR A C 1
ATOM 5929 O O . THR A 1 771 ? 155.026 136.936 147.442 1.00 30.45 1444 THR A O 1
ATOM 5933 N N . SER A 1 772 ? 155.924 138.173 149.086 1.00 33.60 1445 SER A N 1
ATOM 5934 C CA . SER A 1 772 ? 155.263 137.402 150.126 1.00 33.60 1445 SER A CA 1
ATOM 5935 C C . SER A 1 772 ? 153.793 137.788 150.226 1.00 33.60 1445 SER A C 1
ATOM 5936 O O . SER A 1 772 ? 153.378 138.866 149.792 1.00 33.60 1445 SER A O 1
ATOM 5939 N N . ALA A 1 773 ? 153.002 136.889 150.804 1.00 35.88 1446 ALA A N 1
ATOM 5940 C CA . ALA A 1 773 ? 151.599 137.178 151.042 1.00 35.88 1446 ALA A CA 1
ATOM 5941 C C . ALA A 1 773 ? 151.457 138.216 152.153 1.00 35.88 1446 ALA A C 1
ATOM 5942 O O . ALA A 1 773 ? 152.433 138.641 152.777 1.00 35.88 1446 ALA A O 1
ATOM 5944 N N . THR A 1 774 ? 150.212 138.631 152.391 1.00 36.65 1447 THR A N 1
ATOM 5945 C CA . THR A 1 774 ? 149.865 139.657 153.372 1.00 36.65 1447 THR A CA 1
ATOM 5946 C C . THR A 1 774 ? 150.590 140.975 153.128 1.00 36.65 1447 THR A C 1
ATOM 5947 O O . THR A 1 774 ? 150.652 141.823 154.023 1.00 36.65 1447 THR A O 1
ATOM 5951 N N . TRP A 1 775 ? 151.146 141.163 151.935 1.00 32.84 1448 TRP A N 1
ATOM 5952 C CA . TRP A 1 775 ? 151.802 142.404 151.546 1.00 32.84 1448 TRP A CA 1
ATOM 5953 C C . TRP A 1 775 ? 150.832 143.196 150.682 1.00 32.84 1448 TRP A C 1
ATOM 5954 O O . TRP A 1 775 ? 150.326 142.680 149.679 1.00 32.84 1448 TRP A O 1
ATOM 5965 N N . LYS A 1 776 ? 150.568 144.443 151.078 1.00 36.20 1449 LYS A N 1
ATOM 5966 C CA . LYS A 1 776 ? 149.535 145.231 150.416 1.00 36.20 1449 LYS A CA 1
ATOM 5967 C C . LYS A 1 776 ? 149.877 145.491 148.956 1.00 36.20 1449 LYS A C 1
ATOM 5968 O O . LYS A 1 776 ? 149.055 145.249 148.065 1.00 36.20 1449 LYS A O 1
ATOM 5974 N N . TYR A 1 777 ? 151.082 145.979 148.689 1.00 35.11 1450 TYR A N 1
ATOM 5975 C CA . TYR A 1 777 ? 151.499 146.371 147.347 1.00 35.11 1450 TYR A CA 1
ATOM 5976 C C . TYR A 1 777 ? 152.524 145.365 146.833 1.00 35.11 1450 TYR A C 1
ATOM 5977 O O . TYR A 1 777 ? 153.693 145.701 146.624 1.00 35.11 1450 TYR A O 1
ATOM 5986 N N . ARG A 1 778 ? 152.081 144.126 146.634 1.00 34.05 1451 ARG A N 1
ATOM 5987 C CA . ARG A 1 778 ? 152.911 143.099 146.019 1.00 34.05 1451 ARG A CA 1
ATOM 5988 C C . ARG A 1 778 ? 153.017 143.267 144.513 1.00 34.05 1451 ARG A C 1
ATOM 5989 O O . ARG A 1 778 ? 153.789 142.545 143.874 1.00 34.05 1451 ARG A O 1
ATOM 5997 N N . ASN A 1 779 ? 152.262 144.198 143.937 1.00 29.97 1452 ASN A N 1
ATOM 5998 C CA . ASN A 1 779 ? 152.392 144.550 142.532 1.00 29.97 1452 ASN A CA 1
ATOM 5999 C C . ASN A 1 779 ? 153.538 145.516 142.279 1.00 29.97 1452 ASN A C 1
ATOM 6000 O O . ASN A 1 779 ? 153.667 146.020 141.160 1.00 29.97 1452 ASN A O 1
ATOM 6005 N N . MET A 1 780 ? 154.358 145.796 143.294 1.00 27.97 1453 MET A N 1
ATOM 6006 C CA . MET A 1 780 ? 155.482 146.707 143.115 1.00 27.97 1453 MET A CA 1
ATOM 6007 C C . MET A 1 780 ? 156.681 146.003 142.499 1.00 27.97 1453 MET A C 1
ATOM 6008 O O . MET A 1 780 ? 157.711 146.638 142.258 1.00 27.97 1453 MET A O 1
ATOM 6010 N N . VAL A 1 781 ? 156.573 144.698 142.247 1.00 25.97 1454 VAL A N 1
ATOM 6011 C CA . VAL A 1 781 ? 157.710 143.948 141.722 1.00 25.97 1454 VAL A CA 1
ATOM 6012 C C . VAL A 1 781 ? 157.883 144.203 140.227 1.00 25.97 1454 VAL A C 1
ATOM 6013 O O . VAL A 1 781 ? 158.989 144.494 139.758 1.00 25.97 1454 VAL A O 1
ATOM 6017 N N . LEU A 1 782 ? 156.796 144.114 139.458 1.00 24.48 1455 LEU A N 1
ATOM 6018 C CA . LEU A 1 782 ? 156.889 144.206 138.004 1.00 24.48 1455 LEU A CA 1
ATOM 6019 C C . LEU A 1 782 ? 157.342 145.585 137.528 1.00 24.48 1455 LEU A C 1
ATOM 6020 O O . LEU A 1 782 ? 158.172 145.663 136.614 1.00 24.48 1455 LEU A O 1
ATOM 6025 N N . PRO A 1 783 ? 156.828 146.692 138.080 1.00 24.43 1456 PRO A N 1
ATOM 6026 C CA . PRO A 1 783 ? 157.422 147.990 137.725 1.00 24.43 1456 PRO A CA 1
ATOM 6027 C C . PRO A 1 783 ? 158.874 148.109 138.146 1.00 24.43 1456 PRO A C 1
ATOM 6028 O O . PRO A 1 783 ? 159.693 148.645 137.391 1.00 24.43 1456 PRO A O 1
ATOM 6032 N N . LEU A 1 784 ? 159.214 147.613 139.337 1.00 23.79 1457 LEU A N 1
ATOM 6033 C CA . LEU A 1 784 ? 160.573 147.762 139.845 1.00 23.79 1457 LEU A CA 1
ATOM 6034 C C . LEU A 1 784 ? 161.564 146.962 139.006 1.00 23.79 1457 LEU A C 1
ATOM 6035 O O . LEU A 1 784 ? 162.751 147.302 138.939 1.00 23.79 1457 LEU A O 1
ATOM 6040 N N . LEU A 1 785 ? 161.095 145.889 138.363 1.00 24.83 1458 LEU A N 1
ATOM 6041 C CA . LEU A 1 785 ? 161.942 145.153 137.428 1.00 24.83 1458 LEU A CA 1
ATOM 6042 C C . LEU A 1 785 ? 162.254 145.982 136.190 1.00 24.83 1458 LEU A C 1
ATOM 6043 O O . LEU A 1 785 ? 163.278 145.767 135.532 1.00 24.83 1458 LEU A O 1
ATOM 6048 N N . THR A 1 786 ? 161.382 146.926 135.850 1.00 26.13 1459 THR A N 1
ATOM 6049 C CA . THR A 1 786 ? 161.476 147.650 134.591 1.00 26.13 1459 THR A CA 1
ATOM 6050 C C . THR A 1 786 ? 161.925 149.097 134.759 1.00 26.13 1459 THR A C 1
ATOM 6051 O O . THR A 1 786 ? 161.644 149.921 133.885 1.00 26.13 1459 THR A O 1
ATOM 6055 N N . LEU A 1 787 ? 162.602 149.426 135.853 1.00 27.72 1460 LEU A N 1
ATOM 6056 C CA . LEU A 1 787 ? 163.125 150.774 136.018 1.00 27.72 1460 LEU A CA 1
ATOM 6057 C C . LEU A 1 787 ? 164.214 151.041 134.984 1.00 27.72 1460 LEU A C 1
ATOM 6058 O O . LEU A 1 787 ? 165.170 150.260 134.882 1.00 27.72 1460 LEU A O 1
ATOM 6063 N N . PRO A 1 788 ? 164.106 152.112 134.197 1.00 28.92 1461 PRO A N 1
ATOM 6064 C CA . PRO A 1 788 ? 165.169 152.397 133.218 1.00 28.92 1461 PRO A CA 1
ATOM 6065 C C . PRO A 1 788 ? 166.464 152.873 133.857 1.00 28.92 1461 PRO A C 1
ATOM 6066 O O . PRO A 1 788 ? 167.545 152.396 133.489 1.00 28.92 1461 PRO A O 1
ATOM 6070 N N . GLU A 1 789 ? 166.387 153.806 134.805 1.00 31.02 1462 GLU A N 1
ATOM 6071 C CA . GLU A 1 789 ? 167.583 154.373 135.418 1.00 31.02 1462 GLU A CA 1
ATOM 6072 C C . GLU A 1 789 ? 167.487 154.317 136.939 1.00 31.02 1462 GLU A C 1
ATOM 6073 O O . GLU A 1 789 ? 166.429 153.991 137.485 1.00 31.02 1462 GLU A O 1
ATOM 6079 N N . ARG A 1 790 ? 168.580 154.643 137.634 1.00 32.96 1463 ARG A N 1
ATOM 6080 C CA . ARG A 1 790 ? 168.606 154.664 139.098 1.00 32.96 1463 ARG A CA 1
ATOM 6081 C C . ARG A 1 790 ? 167.707 155.797 139.594 1.00 32.96 1463 ARG A C 1
ATOM 6082 O O . ARG A 1 790 ? 168.154 156.833 140.090 1.00 32.96 1463 ARG A O 1
ATOM 6090 N N . SER A 1 791 ? 166.401 155.576 139.454 1.00 29.84 1464 SER A N 1
ATOM 6091 C CA . SER A 1 791 ? 165.411 156.596 139.761 1.00 29.84 1464 SER A CA 1
ATOM 6092 C C . SER A 1 791 ? 164.776 156.428 141.134 1.00 29.84 1464 SER A C 1
ATOM 6093 O O . SER A 1 791 ? 164.248 157.405 141.675 1.00 29.84 1464 SER A O 1
ATOM 6096 N N . VAL A 1 792 ? 164.809 155.228 141.708 1.00 28.11 1465 VAL A N 1
ATOM 6097 C CA . VAL A 1 792 ? 164.220 154.976 143.015 1.00 28.11 1465 VAL A CA 1
ATOM 6098 C C . VAL A 1 792 ? 165.189 154.160 143.855 1.00 28.11 1465 VAL A C 1
ATOM 6099 O O . VAL A 1 792 ? 165.974 153.356 143.340 1.00 28.11 1465 VAL A O 1
ATOM 6103 N N . PHE A 1 793 ? 165.132 154.379 145.165 1.00 26.96 1466 PHE A N 1
ATOM 6104 C CA . PHE A 1 793 ? 165.954 153.653 146.120 1.00 26.96 1466 PHE A CA 1
ATOM 6105 C C . PHE A 1 793 ? 165.058 152.891 147.084 1.00 26.96 1466 PHE A C 1
ATOM 6106 O O . PHE A 1 793 ? 164.013 153.399 147.511 1.00 26.96 1466 PHE A O 1
ATOM 6114 N N . VAL A 1 794 ? 165.471 151.671 147.410 1.00 24.57 1467 VAL A N 1
ATOM 6115 C CA . VAL A 1 794 ? 164.729 150.773 148.286 1.00 24.57 1467 VAL A CA 1
ATOM 6116 C C . VAL A 1 794 ? 165.601 150.467 149.494 1.00 24.57 1467 VAL A C 1
ATOM 6117 O O . VAL A 1 794 ? 166.582 149.719 149.391 1.00 24.57 1467 VAL A O 1
ATOM 6121 N N . ILE A 1 795 ? 165.240 151.042 150.634 1.00 26.52 1468 ILE A N 1
ATOM 6122 C CA . ILE A 1 795 ? 165.917 150.805 151.902 1.00 26.52 1468 ILE A CA 1
ATOM 6123 C C . ILE A 1 795 ? 165.203 149.659 152.601 1.00 26.52 1468 ILE A C 1
ATOM 6124 O O . ILE A 1 795 ? 164.182 149.870 153.267 1.00 26.52 1468 ILE A O 1
ATOM 6129 N N . SER A 1 796 ? 165.730 148.448 152.458 1.00 28.98 1469 SER A N 1
ATOM 6130 C CA . SER A 1 796 ? 165.103 147.258 153.017 1.00 28.98 1469 SER A CA 1
ATOM 6131 C C . SER A 1 796 ? 165.932 146.771 154.193 1.00 28.98 1469 SER A C 1
ATOM 6132 O O . SER A 1 796 ? 166.942 146.086 154.005 1.00 28.98 1469 SER A O 1
ATOM 6135 N N . THR A 1 797 ? 165.496 147.111 155.400 1.00 30.73 1470 THR A N 1
ATOM 6136 C CA . THR A 1 797 ? 166.137 146.651 156.618 1.00 30.73 1470 THR A CA 1
ATOM 6137 C C . THR A 1 797 ? 165.180 145.731 157.355 1.00 30.73 1470 THR A C 1
ATOM 6138 O O . THR A 1 797 ? 164.063 145.474 156.901 1.00 30.73 1470 THR A O 1
ATOM 6142 N N . MET A 1 798 ? 165.641 145.219 158.492 1.00 34.98 1471 MET A N 1
ATOM 6143 C CA . MET A 1 798 ? 164.767 144.451 159.366 1.00 34.98 1471 MET A CA 1
ATOM 6144 C C . MET A 1 798 ? 163.540 145.280 159.715 1.00 34.98 1471 MET A C 1
ATOM 6145 O O . MET A 1 798 ? 163.655 146.456 160.064 1.00 34.98 1471 MET A O 1
ATOM 6150 N N . SER A 1 799 ? 162.361 144.686 159.558 1.00 33.31 1472 SER A N 1
ATOM 6151 C CA . SER A 1 799 ? 161.071 145.275 159.910 1.00 33.31 1472 SER A CA 1
ATOM 6152 C C . SER A 1 799 ? 160.776 146.585 159.189 1.00 33.31 1472 SER A C 1
ATOM 6153 O O . SER A 1 799 ? 160.146 147.468 159.787 1.00 33.31 1472 SER A O 1
ATOM 6155 N N . SER A 1 800 ? 161.192 146.744 157.934 1.00 31.13 1473 SER A N 1
ATOM 6156 C CA . SER A 1 800 ? 160.897 147.951 157.173 1.00 31.13 1473 SER A CA 1
ATOM 6157 C C . SER A 1 800 ? 161.175 147.695 155.700 1.00 31.13 1473 SER A C 1
ATOM 6158 O O . SER A 1 800 ? 161.803 146.698 155.336 1.00 31.13 1473 SER A O 1
ATOM 6161 N N . LEU A 1 801 ? 160.701 148.613 154.853 1.00 25.61 1474 LEU A N 1
ATOM 6162 C CA . LEU A 1 801 ? 160.856 148.518 153.402 1.00 25.61 1474 LEU A CA 1
ATOM 6163 C C . LEU A 1 801 ? 160.515 149.879 152.791 1.00 25.61 1474 LEU A C 1
ATOM 6164 O O . LEU A 1 801 ? 159.409 150.102 152.299 1.00 25.61 1474 LEU A O 1
ATOM 6169 N N . GLY A 1 802 ? 161.480 150.794 152.820 1.00 26.73 1475 GLY A N 1
ATOM 6170 C CA . GLY A 1 802 ? 161.215 152.155 152.380 1.00 26.73 1475 GLY A CA 1
ATOM 6171 C C . GLY A 1 802 ? 161.480 152.331 150.898 1.00 26.73 1475 GLY A C 1
ATOM 6172 O O . GLY A 1 802 ? 162.542 151.954 150.392 1.00 26.73 1475 GLY A O 1
ATOM 6173 N N . PHE A 1 803 ? 160.516 152.915 150.193 1.00 25.65 1476 PHE A N 1
ATOM 6174 C CA . PHE A 1 803 ? 160.667 153.263 148.788 1.00 25.65 1476 PHE A CA 1
ATOM 6175 C C . PHE A 1 803 ? 160.744 154.775 148.667 1.00 25.65 1476 PHE A C 1
ATOM 6176 O O . PHE A 1 803 ? 159.879 155.486 149.187 1.00 25.65 1476 PHE A O 1
ATOM 6184 N N . GLY A 1 804 ? 161.778 155.269 147.982 1.00 30.23 1477 GLY A N 1
ATOM 6185 C CA . GLY A 1 804 ? 161.928 156.694 147.790 1.00 30.23 1477 GLY A CA 1
ATOM 6186 C C . GLY A 1 804 ? 162.389 157.009 146.382 1.00 30.23 1477 GLY A C 1
ATOM 6187 O O . GLY A 1 804 ? 162.914 156.152 145.672 1.00 30.23 1477 GLY A O 1
ATOM 6188 N N . ALA A 1 805 ? 162.193 158.264 145.995 1.00 31.74 1478 ALA A N 1
ATOM 6189 C CA . ALA A 1 805 ? 162.560 158.744 144.673 1.00 31.74 1478 ALA A CA 1
ATOM 6190 C C . ALA A 1 805 ? 163.773 159.657 144.768 1.00 31.74 1478 ALA A C 1
ATOM 6191 O O . ALA A 1 805 ? 163.947 160.372 145.759 1.00 31.74 1478 ALA A O 1
ATOM 6193 N N . TYR A 1 806 ? 164.612 159.626 143.731 1.00 34.56 1479 TYR A N 1
ATOM 6194 C CA . TYR A 1 806 ? 165.772 160.508 143.700 1.00 34.56 1479 TYR A CA 1
ATOM 6195 C C . TYR A 1 806 ? 165.362 161.964 143.540 1.00 34.56 1479 TYR A C 1
ATOM 6196 O O . TYR A 1 806 ? 166.042 162.858 144.053 1.00 34.56 1479 TYR A O 1
ATOM 6205 N N . ASP A 1 807 ? 164.255 162.221 142.839 1.00 39.77 1480 ASP A N 1
ATOM 6206 C CA . ASP A 1 807 ? 163.834 163.596 142.595 1.00 39.77 1480 ASP A CA 1
ATOM 6207 C C . ASP A 1 807 ? 163.359 164.278 143.871 1.00 39.77 1480 ASP A C 1
ATOM 6208 O O . ASP A 1 807 ? 163.162 165.498 143.885 1.00 39.77 1480 ASP A O 1
ATOM 6213 N N . ARG A 1 808 ? 163.162 163.513 144.946 1.00 40.56 1481 ARG A N 1
ATOM 6214 C CA . ARG A 1 808 ? 162.739 164.112 146.207 1.00 40.56 1481 ARG A CA 1
ATOM 6215 C C . ARG A 1 808 ? 163.840 164.981 146.800 1.00 40.56 1481 ARG A C 1
ATOM 6216 O O . ARG A 1 808 ? 163.560 165.985 147.465 1.00 40.56 1481 ARG A O 1
ATOM 6224 N N . TYR A 1 809 ? 165.099 164.617 146.564 1.00 39.55 1482 TYR A N 1
ATOM 6225 C CA . TYR A 1 809 ? 166.220 165.345 147.142 1.00 39.55 1482 TYR A CA 1
ATOM 6226 C C . TYR A 1 809 ? 166.879 166.306 146.162 1.00 39.55 1482 TYR A C 1
ATOM 6227 O O . TYR A 1 809 ? 167.789 167.040 146.560 1.00 39.55 1482 TYR A O 1
ATOM 6236 N N . ARG A 1 810 ? 166.447 166.324 144.905 1.00 46.19 1483 ARG A N 1
ATOM 6237 C CA . ARG A 1 810 ? 167.007 167.253 143.936 1.00 46.19 1483 ARG A CA 1
ATOM 6238 C C . ARG A 1 810 ? 166.557 168.675 144.241 1.00 46.19 1483 ARG A C 1
ATOM 6239 O O . ARG A 1 810 ? 165.368 168.941 144.434 1.00 46.19 1483 ARG A O 1
ATOM 6247 N N . SER A 1 811 ? 167.516 169.593 144.281 1.00 51.11 1484 SER A N 1
ATOM 6248 C CA . SER A 1 811 ? 167.234 170.992 144.577 1.00 51.11 1484 SER A CA 1
ATOM 6249 C C . SER A 1 811 ? 168.305 171.847 143.909 1.00 51.11 1484 SER A C 1
ATOM 6250 O O . SER A 1 811 ? 168.954 171.421 142.948 1.00 51.11 1484 SER A O 1
ATOM 6253 N N . SER A 1 812 ? 168.486 173.067 144.417 1.00 52.25 1485 SER A N 1
ATOM 6254 C CA . SER A 1 812 ? 169.490 173.960 143.848 1.00 52.25 1485 SER A CA 1
ATOM 6255 C C . SER A 1 812 ? 170.900 173.509 144.209 1.00 52.25 1485 SER A C 1
ATOM 6256 O O . SER A 1 812 ? 171.825 173.627 143.397 1.00 52.25 1485 SER A O 1
ATOM 6259 N N . ASP A 1 813 ? 171.083 172.989 145.424 1.00 54.55 1486 ASP A N 1
ATOM 6260 C CA . ASP A 1 813 ? 172.416 172.590 145.863 1.00 54.55 1486 ASP A CA 1
ATOM 6261 C C . ASP A 1 813 ? 172.848 171.279 145.218 1.00 54.55 1486 ASP A C 1
ATOM 6262 O O . ASP A 1 813 ? 174.030 171.090 144.910 1.00 54.55 1486 ASP A O 1
ATOM 6267 N N . HIS A 1 814 ? 171.908 170.361 145.007 1.00 49.38 1487 HIS A N 1
ATOM 6268 C CA . HIS A 1 814 ? 172.190 169.062 144.409 1.00 49.38 1487 HIS A CA 1
ATOM 6269 C C . HIS A 1 814 ? 171.765 169.084 142.947 1.00 49.38 1487 HIS A C 1
ATOM 6270 O O . HIS A 1 814 ? 170.570 169.169 142.647 1.00 49.38 1487 HIS A O 1
ATOM 6277 N N . LYS A 1 815 ? 172.740 169.001 142.046 1.00 52.50 1488 LYS A N 1
ATOM 6278 C CA . LYS A 1 815 ? 172.441 168.992 140.623 1.00 52.50 1488 LYS A CA 1
ATOM 6279 C C . LYS A 1 815 ? 171.755 167.687 140.231 1.00 52.50 1488 LYS A C 1
ATOM 6280 O O . LYS A 1 815 ? 171.778 166.697 140.964 1.00 52.50 1488 LYS A O 1
ATOM 6286 N N . ALA A 1 816 ? 171.139 167.698 139.046 1.00 48.08 1489 ALA A N 1
ATOM 6287 C CA . ALA A 1 816 ? 170.320 166.566 138.623 1.00 48.08 1489 ALA A CA 1
ATOM 6288 C C . ALA A 1 816 ? 171.147 165.295 138.468 1.00 48.08 1489 ALA A C 1
ATOM 6289 O O . ALA A 1 816 ? 170.648 164.190 138.707 1.00 48.08 1489 ALA A O 1
ATOM 6291 N N . GLY A 1 817 ? 172.400 165.427 138.071 1.00 50.44 1490 GLY A N 1
ATOM 6292 C CA . GLY A 1 817 ? 173.249 164.271 137.833 1.00 50.44 1490 GLY A CA 1
ATOM 6293 C C . GLY A 1 817 ? 174.513 164.319 138.660 1.00 50.44 1490 GLY A C 1
ATOM 6294 O O . GLY A 1 817 ? 174.881 165.365 139.194 1.00 50.44 1490 GLY A O 1
ATOM 6295 N N . LYS A 1 818 ? 175.171 163.166 138.769 1.00 48.03 1491 LYS A N 1
ATOM 6296 C CA . LYS A 1 818 ? 176.442 162.936 139.445 1.00 48.03 1491 LYS A CA 1
ATOM 6297 C C . LYS A 1 818 ? 176.371 163.249 140.938 1.00 48.03 1491 LYS A C 1
ATOM 6298 O O . LYS A 1 818 ? 176.741 162.396 141.744 1.00 48.03 1491 LYS A O 1
ATOM 6304 N N . ALA A 1 819 ? 175.914 164.433 141.338 1.00 48.03 1492 ALA A N 1
ATOM 6305 C CA . ALA A 1 819 ? 175.854 164.807 142.745 1.00 48.03 1492 ALA A CA 1
ATOM 6306 C C . ALA A 1 819 ? 174.619 164.260 143.439 1.00 48.03 1492 ALA A C 1
ATOM 6307 O O . ALA A 1 819 ? 174.721 163.746 144.560 1.00 48.03 1492 ALA A O 1
ATOM 6309 N N . LEU A 1 820 ? 173.448 164.358 142.802 1.00 43.39 1493 LEU A N 1
ATOM 6310 C CA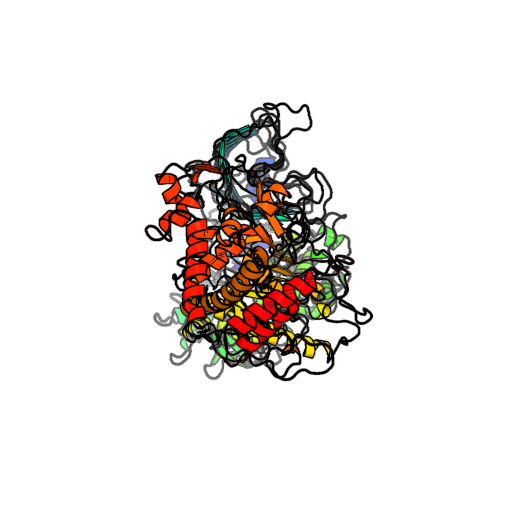 . LEU A 1 820 ? 172.229 163.841 143.416 1.00 43.39 1493 LEU A CA 1
ATOM 6311 C C . LEU A 1 820 ? 172.322 162.342 143.652 1.00 43.39 1493 LEU A C 1
ATOM 6312 O O . LEU A 1 820 ? 171.928 161.851 144.714 1.00 43.39 1493 LEU A O 1
ATOM 6317 N N . ASN A 1 821 ? 172.842 161.598 142.673 1.00 42.70 1494 ASN A N 1
ATOM 6318 C CA . ASN A 1 821 ? 172.938 160.150 142.824 1.00 42.70 1494 ASN A CA 1
ATOM 6319 C C . ASN A 1 821 ? 173.843 159.773 143.989 1.00 42.70 1494 ASN A C 1
ATOM 6320 O O . ASN A 1 821 ? 173.475 158.939 144.823 1.00 42.70 1494 ASN A O 1
ATOM 6325 N N . ASP A 1 822 ? 175.025 160.388 144.072 1.00 44.15 1495 ASP A N 1
ATOM 6326 C CA . ASP A 1 822 ? 175.954 160.067 145.151 1.00 44.15 1495 ASP A CA 1
ATOM 6327 C C . ASP A 1 822 ? 175.385 160.464 146.507 1.00 44.15 1495 ASP A C 1
ATOM 6328 O O . ASP A 1 822 ? 175.474 159.700 147.477 1.00 44.15 1495 ASP A O 1
ATOM 6333 N N . PHE A 1 823 ? 174.798 161.660 146.594 1.00 39.75 1496 PHE A N 1
ATOM 6334 C CA . PHE A 1 823 ? 174.223 162.108 147.858 1.00 39.75 1496 PHE A CA 1
ATOM 6335 C C . PHE A 1 823 ? 173.098 161.185 148.307 1.00 39.75 1496 PHE A C 1
ATOM 6336 O O . PHE A 1 823 ? 173.047 160.779 149.474 1.00 39.75 1496 PHE A O 1
ATOM 6344 N N . VAL A 1 824 ? 172.187 160.843 147.394 1.00 37.74 1497 VAL A N 1
ATOM 6345 C CA . VAL A 1 824 ? 171.063 159.979 147.742 1.00 37.74 1497 VAL A CA 1
ATOM 6346 C C . VAL A 1 824 ? 171.562 158.601 148.154 1.00 37.74 1497 VAL A C 1
ATOM 6347 O O . VAL A 1 824 ? 171.088 158.022 149.135 1.00 37.74 1497 VAL A O 1
ATOM 6351 N N . GLU A 1 825 ? 172.543 158.064 147.425 1.00 39.49 1498 GLU A N 1
ATOM 6352 C CA . GLU A 1 825 ? 173.083 156.751 147.759 1.00 39.49 1498 GLU A CA 1
ATOM 6353 C C . GLU A 1 825 ? 173.696 156.742 149.155 1.00 39.49 1498 GLU A C 1
ATOM 6354 O O . GLU A 1 825 ? 173.381 155.872 149.979 1.00 39.49 1498 GLU A O 1
ATOM 6360 N N . GLU A 1 826 ? 174.566 157.712 149.447 1.00 39.01 1499 GLU A N 1
ATOM 6361 C CA . GLU A 1 826 ? 175.230 157.725 150.746 1.00 39.01 1499 GLU A CA 1
ATOM 6362 C C . GLU A 1 826 ? 174.238 157.977 151.875 1.00 39.01 1499 GLU A C 1
ATOM 6363 O O . GLU A 1 826 ? 174.314 157.335 152.933 1.00 39.01 1499 GLU A O 1
ATOM 6369 N N . ASN A 1 827 ? 173.292 158.896 151.671 1.00 37.28 1500 ASN A N 1
ATOM 6370 C CA . ASN A 1 827 ? 172.333 159.195 152.725 1.00 37.28 1500 ASN A CA 1
ATOM 6371 C C . ASN A 1 827 ? 171.388 158.022 152.953 1.00 37.28 1500 ASN A C 1
ATOM 6372 O O . ASN A 1 827 ? 170.974 157.764 154.088 1.00 37.28 1500 ASN A O 1
ATOM 6377 N N . ALA A 1 828 ? 171.059 157.278 151.893 1.00 34.58 1501 ALA A N 1
ATOM 6378 C CA . ALA A 1 828 ? 170.228 156.092 152.056 1.00 34.58 1501 ALA A CA 1
ATOM 6379 C C . ALA A 1 828 ? 170.977 155.001 152.803 1.00 34.58 1501 ALA A C 1
ATOM 6380 O O . ALA A 1 828 ? 170.395 154.302 153.640 1.00 34.58 1501 ALA A O 1
ATOM 6382 N N . ARG A 1 829 ? 172.271 154.838 152.516 1.00 34.65 1502 ARG A N 1
ATOM 6383 C CA . ARG A 1 829 ? 173.072 153.892 153.285 1.00 34.65 1502 ARG A CA 1
ATOM 6384 C C . ARG A 1 829 ? 173.089 154.265 154.763 1.00 34.65 1502 ARG A C 1
ATOM 6385 O O . ARG A 1 829 ? 172.897 153.405 155.634 1.00 34.65 1502 ARG A O 1
ATOM 6393 N N . GLU A 1 830 ? 173.302 155.548 155.065 1.00 36.73 1503 GLU A N 1
ATOM 6394 C CA . GLU A 1 830 ? 173.334 155.976 156.461 1.00 36.73 1503 GLU A CA 1
ATOM 6395 C C . GLU A 1 830 ? 171.976 155.799 157.134 1.00 36.73 1503 GLU A C 1
ATOM 6396 O O . GLU A 1 830 ? 171.903 155.417 158.307 1.00 36.73 1503 GLU A O 1
ATOM 6402 N N . THR A 1 831 ? 170.888 156.062 156.407 1.00 34.01 1504 THR A N 1
ATOM 6403 C CA . THR A 1 831 ? 169.560 155.910 156.994 1.00 34.01 1504 THR A CA 1
ATOM 6404 C C . THR A 1 831 ? 169.236 154.443 157.249 1.00 34.01 1504 THR A C 1
ATOM 6405 O O . THR A 1 831 ? 168.629 154.101 158.272 1.00 34.01 1504 THR A O 1
ATOM 6409 N N . ALA A 1 832 ? 169.632 153.561 156.329 1.00 34.47 1505 ALA A N 1
ATOM 6410 C CA . ALA A 1 832 ? 169.480 152.131 156.570 1.00 34.47 1505 ALA A CA 1
ATOM 6411 C C . ALA A 1 832 ? 170.268 151.702 157.797 1.00 34.47 1505 ALA A C 1
ATOM 6412 O O . ALA A 1 832 ? 169.773 150.925 158.622 1.00 34.47 1505 ALA A O 1
ATOM 6414 N N . LYS A 1 833 ? 171.496 152.208 157.940 1.00 35.34 1506 LYS A N 1
ATOM 6415 C CA . LYS A 1 833 ? 172.294 151.883 159.118 1.00 35.34 1506 LYS A CA 1
ATOM 6416 C C . LYS A 1 833 ? 171.615 152.360 160.396 1.00 35.34 1506 LYS A C 1
ATOM 6417 O O . LYS A 1 833 ? 171.599 151.645 161.405 1.00 35.34 1506 LYS A O 1
ATOM 6423 N N . ARG A 1 834 ? 171.036 153.562 160.369 1.00 36.22 1507 ARG A N 1
ATOM 6424 C CA . ARG A 1 834 ? 170.386 154.095 161.564 1.00 36.22 1507 ARG A CA 1
ATOM 6425 C C . ARG A 1 834 ? 169.140 153.295 161.929 1.00 36.22 1507 ARG A C 1
ATOM 6426 O O . ARG A 1 834 ? 168.916 152.989 163.107 1.00 36.22 1507 ARG A O 1
ATOM 6434 N N . GLN A 1 835 ? 168.315 152.952 160.938 1.00 33.18 1508 GLN A N 1
ATOM 6435 C CA . GLN A 1 835 ? 167.138 152.133 161.215 1.00 33.18 1508 GLN A CA 1
ATOM 6436 C C . GLN A 1 835 ? 167.539 150.764 161.746 1.00 33.18 1508 GLN A C 1
ATOM 6437 O O . GLN A 1 835 ? 166.901 150.228 162.664 1.00 33.18 1508 GLN A O 1
ATOM 6443 N N . ARG A 1 836 ? 168.599 150.183 161.182 1.00 33.95 1509 ARG A N 1
ATOM 6444 C CA . ARG A 1 836 ? 169.074 148.891 161.658 1.00 33.95 1509 ARG A CA 1
ATOM 6445 C C . ARG A 1 836 ? 169.563 148.981 163.096 1.00 33.95 1509 ARG A C 1
ATOM 6446 O O . ARG A 1 836 ? 169.317 148.075 163.896 1.00 33.95 1509 ARG A O 1
ATOM 6454 N N . ASP A 1 837 ? 170.246 150.073 163.449 1.00 35.10 1510 ASP A N 1
ATOM 6455 C CA . ASP A 1 837 ? 170.688 150.247 164.831 1.00 35.10 1510 ASP A CA 1
ATOM 6456 C C . ASP A 1 837 ? 169.502 150.405 165.774 1.00 35.10 1510 ASP A C 1
ATOM 6457 O O . ASP A 1 837 ? 169.504 149.862 166.887 1.00 35.10 1510 ASP A O 1
ATOM 6462 N N . HIS A 1 838 ? 168.478 151.145 165.346 1.00 33.95 1511 HIS A N 1
ATOM 6463 C CA . HIS A 1 838 ? 167.291 151.321 166.180 1.00 33.95 1511 HIS A CA 1
ATOM 6464 C C . HIS A 1 838 ? 166.608 149.987 166.448 1.00 33.95 1511 HIS A C 1
ATOM 6465 O O . HIS A 1 838 ? 166.240 149.676 167.589 1.00 33.95 1511 HIS A O 1
ATOM 6472 N N . TYR A 1 839 ? 166.430 149.180 165.402 1.00 36.14 1512 TYR A N 1
ATOM 6473 C CA . TYR A 1 839 ? 165.774 147.890 165.593 1.00 36.14 1512 TYR A CA 1
ATOM 6474 C C . TYR A 1 839 ? 166.674 146.905 166.325 1.00 36.14 1512 TYR A C 1
ATOM 6475 O O . TYR A 1 839 ? 166.180 146.020 167.027 1.00 36.14 1512 TYR A O 1
ATOM 6484 N N . ASP A 1 840 ? 167.992 147.058 166.207 1.00 40.38 1513 ASP A N 1
ATOM 6485 C CA . ASP A 1 840 ? 168.896 146.269 167.034 1.00 40.38 1513 ASP A CA 1
ATOM 6486 C C . ASP A 1 840 ? 168.689 146.589 168.508 1.00 40.38 1513 ASP A C 1
ATOM 6487 O O . ASP A 1 840 ? 168.608 145.683 169.347 1.00 40.38 1513 ASP A O 1
ATOM 6492 N N . TYR A 1 841 ? 168.590 147.878 168.836 1.00 38.48 1514 TYR A N 1
ATOM 6493 C CA . TYR A 1 841 ? 168.311 148.276 170.211 1.00 38.48 1514 TYR A CA 1
ATOM 6494 C C . TYR A 1 841 ? 166.982 147.705 170.692 1.00 38.48 1514 TYR A C 1
ATOM 6495 O O . TYR A 1 841 ? 166.900 147.140 171.790 1.00 38.48 1514 TYR A O 1
ATOM 6504 N N . TRP A 1 842 ? 165.931 147.837 169.880 1.00 38.51 1515 TRP A N 1
ATOM 6505 C CA . TRP A 1 842 ? 164.613 147.379 170.314 1.00 38.51 1515 TRP A CA 1
ATOM 6506 C C . TRP A 1 842 ? 164.542 145.857 170.391 1.00 38.51 1515 TRP A C 1
ATOM 6507 O O . TRP A 1 842 ? 163.729 145.307 171.142 1.00 38.51 1515 TRP A O 1
ATOM 6518 N N . TYR A 1 843 ? 165.376 145.159 169.619 1.00 40.39 1516 TYR A N 1
ATOM 6519 C CA . TYR A 1 843 ? 165.442 143.707 169.726 1.00 40.39 1516 TYR A CA 1
ATOM 6520 C C . TYR A 1 843 ? 166.193 143.289 170.980 1.00 40.39 1516 TYR A C 1
ATOM 6521 O O . TYR A 1 843 ? 165.839 142.295 171.625 1.00 40.39 1516 TYR A O 1
ATOM 6530 N N . ARG A 1 844 ? 167.239 144.035 171.340 1.00 42.34 1517 ARG A N 1
ATOM 6531 C CA . ARG A 1 844 ? 167.981 143.719 172.555 1.00 42.34 1517 ARG A CA 1
ATOM 6532 C C . ARG A 1 844 ? 167.148 143.998 173.799 1.00 42.34 1517 ARG A C 1
ATOM 6533 O O . ARG A 1 844 ? 167.247 143.270 174.794 1.00 42.34 1517 ARG A O 1
ATOM 6541 N N . ILE A 1 845 ? 166.322 145.046 173.767 1.00 42.64 1518 ILE A N 1
ATOM 6542 C CA . ILE A 1 845 ? 165.550 145.406 174.954 1.00 42.64 1518 ILE A CA 1
ATOM 6543 C C . ILE A 1 845 ? 164.434 144.400 175.205 1.00 42.64 1518 ILE A C 1
ATOM 6544 O O . ILE A 1 845 ? 164.310 143.855 176.308 1.00 42.64 1518 ILE A O 1
ATOM 6549 N N . LEU A 1 846 ? 163.605 144.138 174.198 1.00 44.73 1519 LEU A N 1
ATOM 6550 C CA . LEU A 1 846 ? 162.460 143.245 174.343 1.00 44.73 1519 LEU A CA 1
ATOM 6551 C C . LEU A 1 846 ? 162.965 141.818 174.520 1.00 44.73 1519 LEU A C 1
ATOM 6552 O O . LEU A 1 846 ? 163.593 141.256 173.617 1.00 44.73 1519 LEU A O 1
ATOM 6557 N N . ASP A 1 847 ? 162.692 141.230 175.686 1.00 49.24 1520 ASP A N 1
ATOM 6558 C CA . ASP A 1 847 ? 163.125 139.872 175.994 1.00 49.24 1520 ASP A CA 1
ATOM 6559 C C . ASP A 1 847 ? 161.958 138.966 176.373 1.00 49.24 1520 ASP A C 1
ATOM 6560 O O . ASP A 1 847 ? 162.177 137.850 176.855 1.00 49.24 1520 ASP A O 1
ATOM 6565 N N . GLU A 1 848 ? 160.725 139.420 176.166 1.00 49.47 1521 GLU A N 1
ATOM 6566 C CA . GLU A 1 848 ? 159.540 138.634 176.480 1.00 49.47 1521 GLU A CA 1
ATOM 6567 C C . GLU A 1 848 ? 159.107 137.737 175.329 1.00 49.47 1521 GLU A C 1
ATOM 6568 O O . GLU A 1 848 ? 157.932 137.362 175.260 1.00 49.47 1521 GLU A O 1
ATOM 6574 N N . GLN A 1 849 ? 160.023 137.398 174.424 1.00 47.74 1522 GLN A N 1
ATOM 6575 C CA . GLN A 1 849 ? 159.788 136.597 173.225 1.00 47.74 1522 GLN A CA 1
ATOM 6576 C C . GLN A 1 849 ? 158.811 137.268 172.270 1.00 47.74 1522 GLN A C 1
ATOM 6577 O O . GLN A 1 849 ? 158.329 136.615 171.333 1.00 47.74 1522 GLN A O 1
ATOM 6583 N N . SER A 1 850 ? 158.494 138.543 172.478 1.00 44.91 1523 SER A N 1
ATOM 6584 C CA . SER A 1 850 ? 157.822 139.339 171.464 1.00 44.91 1523 SER A CA 1
ATOM 6585 C C . SER A 1 850 ? 158.792 139.876 170.424 1.00 44.91 1523 SER A C 1
ATOM 6586 O O . SER A 1 850 ? 158.353 140.452 169.423 1.00 44.91 1523 SER A O 1
ATOM 6589 N N . ARG A 1 851 ? 160.098 139.697 170.642 1.00 42.70 1524 ARG A N 1
ATOM 6590 C CA . ARG A 1 851 ? 161.088 140.112 169.657 1.00 42.70 1524 ARG A CA 1
ATOM 6591 C C . ARG A 1 851 ? 160.975 139.301 168.374 1.00 42.70 1524 ARG A C 1
ATOM 6592 O O . ARG A 1 851 ? 161.385 139.769 167.307 1.00 42.70 1524 ARG A O 1
ATOM 6600 N N . GLU A 1 852 ? 160.427 138.087 168.455 1.00 42.53 1525 GLU A N 1
ATOM 6601 C CA . GLU A 1 852 ? 160.229 137.283 167.255 1.00 42.53 1525 GLU A CA 1
ATOM 6602 C C . GLU A 1 852 ? 159.158 137.867 166.345 1.00 42.53 1525 GLU A C 1
ATOM 6603 O O . GLU A 1 852 ? 159.044 137.444 165.190 1.00 42.53 1525 GLU A O 1
ATOM 6609 N N . LYS A 1 853 ? 158.372 138.821 166.839 1.00 40.36 1526 LYS A N 1
ATOM 6610 C CA . LYS A 1 853 ? 157.383 139.520 166.032 1.00 40.36 1526 LYS A CA 1
ATOM 6611 C C . LYS A 1 853 ? 157.910 140.834 165.474 1.00 40.36 1526 LYS A C 1
ATOM 6612 O O . LYS A 1 853 ? 157.143 141.590 164.872 1.00 40.36 1526 LYS A O 1
ATOM 6618 N N . LEU A 1 854 ? 159.198 141.120 165.659 1.00 37.60 1527 LEU A N 1
ATOM 6619 C CA . LEU A 1 854 ? 159.823 142.318 165.114 1.00 37.60 1527 LEU A CA 1
ATOM 6620 C C . LEU A 1 854 ? 160.265 142.154 163.667 1.00 37.60 1527 LEU A C 1
ATOM 6621 O O . LEU A 1 854 ? 161.186 142.856 163.239 1.00 37.60 1527 LEU A O 1
ATOM 6626 N N . TYR A 1 855 ? 159.648 141.252 162.910 1.00 39.26 1528 TYR A N 1
ATOM 6627 C CA . TYR A 1 855 ? 160.027 141.016 161.526 1.00 39.26 1528 TYR A CA 1
ATOM 6628 C C . TYR A 1 855 ? 158.934 141.396 160.535 1.00 39.26 1528 TYR A C 1
ATOM 6629 O O . TYR A 1 855 ? 159.078 141.117 159.341 1.00 39.26 1528 TYR A O 1
ATOM 6638 N N . ARG A 1 856 ? 157.851 142.013 160.996 1.00 37.59 1529 ARG A N 1
ATOM 6639 C CA . ARG A 1 856 ? 156.789 142.420 160.088 1.00 37.59 1529 ARG A CA 1
ATOM 6640 C C . ARG A 1 856 ? 157.291 143.515 159.153 1.00 37.59 1529 ARG A C 1
ATOM 6641 O O . ARG A 1 856 ? 158.157 144.317 159.509 1.00 37.59 1529 ARG A O 1
ATOM 6649 N N . THR A 1 857 ? 156.747 143.538 157.941 1.00 31.57 1530 THR A N 1
ATOM 6650 C CA . THR A 1 857 ? 157.201 144.446 156.896 1.00 31.57 1530 THR A CA 1
ATOM 6651 C C . THR A 1 857 ? 156.124 145.486 156.628 1.00 31.57 1530 THR A C 1
ATOM 6652 O O . THR A 1 857 ? 154.971 145.135 156.357 1.00 31.57 1530 THR A O 1
ATOM 6656 N N . ILE A 1 858 ? 156.504 146.759 156.700 1.00 28.78 1531 ILE A N 1
ATOM 6657 C CA . ILE A 1 858 ? 155.604 147.879 156.450 1.00 28.78 1531 ILE A CA 1
ATOM 6658 C C . ILE A 1 858 ? 156.358 148.918 155.631 1.00 28.78 1531 ILE A C 1
ATOM 6659 O O . ILE A 1 858 ? 157.469 149.319 155.998 1.00 28.78 1531 ILE A O 1
ATOM 6664 N N . LEU A 1 859 ? 155.766 149.335 154.513 1.00 27.24 1532 LEU A N 1
ATOM 6665 C CA . LEU A 1 859 ? 156.468 150.193 153.569 1.00 27.24 1532 LEU A CA 1
ATOM 6666 C C . LEU A 1 859 ? 156.642 151.596 154.138 1.00 27.24 1532 LEU A C 1
ATOM 6667 O O . LEU A 1 859 ? 156.004 151.979 155.121 1.00 27.24 1532 LEU A O 1
ATOM 6672 N N . LEU A 1 860 ? 157.528 152.369 153.504 1.00 26.41 1533 LEU A N 1
ATOM 6673 C CA . LEU A 1 860 ? 157.891 153.707 153.963 1.00 26.41 1533 LEU A CA 1
ATOM 6674 C C . LEU A 1 860 ? 157.959 154.639 152.749 1.00 26.41 1533 LEU A C 1
ATOM 6675 O O . LEU A 1 860 ? 159.039 155.081 152.355 1.00 26.41 1533 LEU A O 1
ATOM 6680 N N . TYR A 1 861 ? 156.804 154.938 152.158 1.00 27.56 1534 TYR A N 1
ATOM 6681 C CA . TYR A 1 861 ? 156.775 155.842 151.015 1.00 27.56 1534 TYR A CA 1
ATOM 6682 C C . TYR A 1 861 ? 157.221 157.241 151.416 1.00 27.56 1534 TYR A C 1
ATOM 6683 O O . TYR A 1 861 ? 157.227 157.603 152.595 1.00 27.56 1534 TYR A O 1
ATOM 6692 N N . ASP A 1 862 ? 157.594 158.033 150.415 1.00 34.18 1535 ASP A N 1
ATOM 6693 C CA . ASP A 1 862 ? 158.032 159.399 150.639 1.00 34.18 1535 ASP A CA 1
ATOM 6694 C C . ASP A 1 862 ? 156.889 160.379 150.379 1.00 34.18 1535 ASP A C 1
ATOM 6695 O O . ASP A 1 862 ? 155.720 160.107 150.661 1.00 34.18 1535 ASP A O 1
ATOM 6700 N N . ALA A 1 863 ? 157.234 161.541 149.823 1.00 39.21 1536 ALA A N 1
ATOM 6701 C CA . ALA A 1 863 ? 156.284 162.647 149.788 1.00 39.21 1536 ALA A CA 1
ATOM 6702 C C . ALA A 1 863 ? 155.599 162.771 148.434 1.00 39.21 1536 ALA A C 1
ATOM 6703 O O . ALA A 1 863 ? 154.504 163.340 148.340 1.00 39.21 1536 ALA A O 1
ATOM 6705 N N . TYR A 1 864 ? 156.231 162.264 147.375 1.00 38.10 1537 TYR A N 1
ATOM 6706 C CA . TYR A 1 864 ? 155.885 162.473 145.967 1.00 38.10 1537 TYR A CA 1
ATOM 6707 C C . TYR A 1 864 ? 156.178 163.910 145.552 1.00 38.10 1537 TYR A C 1
ATOM 6708 O O . TYR A 1 864 ? 156.061 164.229 144.364 1.00 38.10 1537 TYR A O 1
ATOM 6717 N N . LYS A 1 865 ? 156.554 164.787 146.483 1.00 43.47 1538 LYS A N 1
ATOM 6718 C CA . LYS A 1 865 ? 156.816 166.192 146.179 1.00 43.47 1538 LYS A CA 1
ATOM 6719 C C . LYS A 1 865 ? 158.222 166.335 145.598 1.00 43.47 1538 LYS A C 1
ATOM 6720 O O . LYS A 1 865 ? 159.174 166.756 146.257 1.00 43.47 1538 LYS A O 1
ATOM 6726 N N . PHE A 1 866 ? 158.334 165.969 144.325 1.00 39.58 1539 PHE A N 1
ATOM 6727 C CA . PHE A 1 866 ? 159.609 166.054 143.631 1.00 39.58 1539 PHE A CA 1
ATOM 6728 C C . PHE A 1 866 ? 160.005 167.508 143.408 1.00 39.58 1539 PHE A C 1
ATOM 6729 O O . PHE A 1 866 ? 159.169 168.370 143.127 1.00 39.58 1539 PHE A O 1
ATOM 6737 N N . GLY A 1 867 ? 161.302 167.773 143.530 1.00 44.49 1540 GLY A N 1
ATOM 6738 C CA . GLY A 1 867 ? 161.809 169.121 143.372 1.00 44.49 1540 GLY A CA 1
ATOM 6739 C C . GLY A 1 867 ? 162.738 169.278 142.189 1.00 44.49 1540 GLY A C 1
ATOM 6740 O O . GLY A 1 867 ? 163.715 168.536 142.052 1.00 44.49 1540 GLY A O 1
ATOM 6741 N N . ASP A 1 868 ? 162.443 170.244 141.324 1.00 53.01 1541 ASP A N 1
ATOM 6742 C CA . ASP A 1 868 ? 163.283 170.510 140.170 1.00 53.01 1541 ASP A CA 1
ATOM 6743 C C . ASP A 1 868 ? 164.586 171.178 140.603 1.00 53.01 1541 ASP A C 1
ATOM 6744 O O . ASP A 1 868 ? 164.738 171.635 141.740 1.00 53.01 1541 ASP A O 1
ATOM 6749 N N . ASP A 1 869 ? 165.540 171.233 139.671 1.00 52.76 1542 ASP A N 1
ATOM 6750 C CA . ASP A 1 869 ? 166.841 171.819 139.976 1.00 52.76 1542 ASP A CA 1
ATOM 6751 C C . ASP A 1 869 ? 166.725 173.312 140.256 1.00 52.76 1542 ASP A C 1
ATOM 6752 O O . ASP A 1 869 ? 167.587 173.895 140.924 1.00 52.76 1542 ASP A O 1
ATOM 6757 N N . THR A 1 870 ? 165.667 173.949 139.751 1.00 53.97 1543 THR A N 1
ATOM 6758 C CA . THR A 1 870 ? 165.490 175.380 139.971 1.00 53.97 1543 THR A CA 1
ATOM 6759 C C . THR A 1 870 ? 165.042 175.665 141.401 1.00 53.97 1543 THR A C 1
ATOM 6760 O O . THR A 1 870 ? 165.279 176.757 141.930 1.00 53.97 1543 THR A O 1
ATOM 6764 N N . THR A 1 871 ? 164.413 174.686 142.049 1.00 53.13 1544 THR A N 1
ATOM 6765 C CA . THR A 1 871 ? 163.899 174.886 143.398 1.00 53.13 1544 THR A CA 1
ATOM 6766 C C . THR A 1 871 ? 165.040 175.081 144.390 1.00 53.13 1544 THR A C 1
ATOM 6767 O O . THR A 1 871 ? 166.024 174.336 144.381 1.00 53.13 1544 THR A O 1
ATOM 6771 N N . SER A 1 872 ? 164.900 176.092 145.252 1.00 54.29 1545 SER A N 1
ATOM 6772 C CA . SER A 1 872 ? 165.945 176.388 146.227 1.00 54.29 1545 SER A CA 1
ATOM 6773 C C . SER A 1 872 ? 166.009 175.322 147.313 1.00 54.29 1545 SER A C 1
ATOM 6774 O O . SER A 1 872 ? 167.096 174.845 147.660 1.00 54.29 1545 SER A O 1
ATOM 6777 N N . GLY A 1 873 ? 164.856 174.939 147.866 1.00 52.69 1546 GLY A N 1
ATOM 6778 C CA . GLY A 1 873 ? 164.798 173.889 148.857 1.00 52.69 1546 GLY A CA 1
ATOM 6779 C C . GLY A 1 873 ? 163.923 172.748 148.369 1.00 52.69 1546 GLY A C 1
ATOM 6780 O O . GLY A 1 873 ? 163.518 172.703 147.204 1.00 52.69 1546 GLY A O 1
ATOM 6781 N N . LYS A 1 874 ? 163.647 171.818 149.281 1.00 49.57 1547 LYS A N 1
ATOM 6782 C CA . LYS A 1 874 ? 162.745 170.718 148.967 1.00 49.57 1547 LYS A CA 1
ATOM 6783 C C . LYS A 1 874 ? 161.375 171.260 148.579 1.00 49.57 1547 LYS A C 1
ATOM 6784 O O . LYS A 1 874 ? 160.676 171.868 149.393 1.00 49.57 1547 LYS A O 1
ATOM 6790 N N . ALA A 1 875 ? 161.005 171.049 147.320 1.00 48.76 1548 ALA A N 1
ATOM 6791 C CA . ALA A 1 875 ? 159.796 171.656 146.787 1.00 48.76 1548 ALA A CA 1
ATOM 6792 C C . ALA A 1 875 ? 158.552 171.007 147.379 1.00 48.76 1548 ALA A C 1
ATOM 6793 O O . ALA A 1 875 ? 158.548 169.828 147.742 1.00 48.76 1548 ALA A O 1
ATOM 6795 N N . THR A 1 876 ? 157.487 171.798 147.476 1.00 50.21 1549 THR A N 1
ATOM 6796 C CA . THR A 1 876 ? 156.206 171.329 147.981 1.00 50.21 1549 THR A CA 1
ATOM 6797 C C . THR A 1 876 ? 155.207 171.045 146.868 1.00 50.21 1549 THR A C 1
ATOM 6798 O O . THR A 1 876 ? 154.035 170.782 147.154 1.00 50.21 1549 THR A O 1
ATOM 6802 N N . ALA A 1 877 ? 155.640 171.098 145.609 1.00 47.42 1550 ALA A N 1
ATOM 6803 C CA . ALA A 1 877 ? 154.761 170.747 144.502 1.00 47.42 1550 ALA A CA 1
ATOM 6804 C C . ALA A 1 877 ? 154.357 169.284 144.607 1.00 47.42 1550 ALA A C 1
ATOM 6805 O O . ALA A 1 877 ? 155.201 168.388 144.524 1.00 47.42 1550 ALA A O 1
ATOM 6807 N N . GLU A 1 878 ? 153.056 169.046 144.788 1.00 49.80 1551 GLU A N 1
ATOM 6808 C CA . GLU A 1 878 ? 152.585 167.698 145.092 1.00 49.80 1551 GLU A CA 1
ATOM 6809 C C . GLU A 1 878 ? 152.899 166.725 143.964 1.00 49.80 1551 GLU A C 1
ATOM 6810 O O . GLU A 1 878 ? 153.314 165.588 144.218 1.00 49.80 1551 GLU A O 1
ATOM 6816 N N . ALA A 1 879 ? 152.721 167.156 142.717 1.00 50.70 1552 ALA A N 1
ATOM 6817 C CA . ALA A 1 879 ? 152.877 166.295 141.546 1.00 50.70 1552 ALA A CA 1
ATOM 6818 C C . ALA A 1 879 ? 152.040 165.027 141.704 1.00 50.70 1552 ALA A C 1
ATOM 6819 O O . ALA A 1 879 ? 152.542 163.949 142.024 1.00 50.70 1552 ALA A O 1
ATOM 6821 N N . LYS A 1 880 ? 150.733 165.187 141.482 1.00 52.44 1553 LYS A N 1
ATOM 6822 C CA . LYS A 1 880 ? 149.793 164.095 141.715 1.00 52.44 1553 LYS A CA 1
ATOM 6823 C C . LYS A 1 880 ? 150.154 162.872 140.882 1.00 52.44 1553 LYS A C 1
ATOM 6824 O O . LYS A 1 880 ? 150.656 161.873 141.410 1.00 52.44 1553 LYS A O 1
ATOM 6830 N N . PHE A 1 881 ? 149.915 162.935 139.576 1.00 45.25 1554 PHE A N 1
ATOM 6831 C CA . PHE A 1 881 ? 150.279 161.845 138.685 1.00 45.25 1554 PHE A CA 1
ATOM 6832 C C . PHE A 1 881 ? 150.613 162.430 137.323 1.00 45.25 1554 PHE A C 1
ATOM 6833 O O . PHE A 1 881 ? 150.703 163.650 137.161 1.00 45.25 1554 PHE A O 1
ATOM 6841 N N . ASP A 1 882 ? 150.805 161.534 136.350 1.00 47.12 1555 ASP A N 1
ATOM 6842 C CA . ASP A 1 882 ? 151.194 161.878 134.975 1.00 47.12 1555 ASP A CA 1
ATOM 6843 C C . ASP A 1 882 ? 152.285 162.945 134.926 1.00 47.12 1555 ASP A C 1
ATOM 6844 O O . ASP A 1 882 ? 152.327 163.763 134.004 1.00 47.12 1555 ASP A O 1
ATOM 6849 N N . SER A 1 883 ? 153.184 162.939 135.905 1.00 46.81 1556 SER A N 1
ATOM 6850 C CA . SER A 1 883 ? 154.253 163.924 135.940 1.00 46.81 1556 SER A CA 1
ATOM 6851 C C . SER A 1 883 ? 155.354 163.560 134.952 1.00 46.81 1556 SER A C 1
ATOM 6852 O O . SER A 1 883 ? 155.499 162.406 134.542 1.00 46.81 1556 SER A O 1
ATOM 6855 N N . SER A 1 884 ? 156.136 164.569 134.566 1.00 49.35 1557 SER A N 1
ATOM 6856 C CA . SER A 1 884 ? 157.270 164.340 133.681 1.00 49.35 1557 SER A CA 1
ATOM 6857 C C . SER A 1 884 ? 158.449 163.697 134.396 1.00 49.35 1557 SER A C 1
ATOM 6858 O O . SER A 1 884 ? 159.441 163.362 133.739 1.00 49.35 1557 SER A O 1
ATOM 6861 N N . ASN A 1 885 ? 158.368 163.520 135.709 1.00 44.04 1558 ASN A N 1
ATOM 6862 C CA . ASN A 1 885 ? 159.459 162.900 136.445 1.00 44.04 1558 ASN A CA 1
ATOM 6863 C C . ASN A 1 885 ? 159.520 161.411 136.123 1.00 44.04 1558 ASN A C 1
ATOM 6864 O O . ASN A 1 885 ? 158.482 160.734 136.143 1.00 44.04 1558 ASN A O 1
ATOM 6869 N N . PRO A 1 886 ? 160.699 160.865 135.819 1.00 40.43 1559 PRO A N 1
ATOM 6870 C CA . PRO A 1 886 ? 160.769 159.430 135.499 1.00 40.43 1559 PRO A CA 1
ATOM 6871 C C . PRO A 1 886 ? 160.420 158.537 136.675 1.00 40.43 1559 PRO A C 1
ATOM 6872 O O . PRO A 1 886 ? 159.943 157.413 136.473 1.00 40.43 1559 PRO A O 1
ATOM 6876 N N . ALA A 1 887 ? 160.638 159.008 137.904 1.00 38.09 1560 ALA A N 1
ATOM 6877 C CA . ALA A 1 887 ? 160.303 158.204 139.076 1.00 38.09 1560 ALA A CA 1
ATOM 6878 C C . ALA A 1 887 ? 158.796 158.032 139.211 1.00 38.09 1560 ALA A C 1
ATOM 6879 O O . ALA A 1 887 ? 158.316 156.983 139.652 1.00 38.09 1560 ALA A O 1
ATOM 6881 N N . MET A 1 888 ? 158.031 159.062 138.840 1.00 37.75 1561 MET A N 1
ATOM 6882 C CA . MET A 1 888 ? 156.576 158.972 138.924 1.00 37.75 1561 MET A CA 1
ATOM 6883 C C . MET A 1 888 ? 155.999 158.236 137.721 1.00 37.75 1561 MET A C 1
ATOM 6884 O O . MET A 1 888 ? 154.922 157.635 137.806 1.00 37.75 1561 MET A O 1
ATOM 6889 N N . LYS A 1 889 ? 156.704 158.267 136.590 1.00 35.15 1562 LYS A N 1
ATOM 6890 C CA . LYS A 1 889 ? 156.195 157.616 135.387 1.00 35.15 1562 LYS A CA 1
ATOM 6891 C C . LYS A 1 889 ? 156.482 156.120 135.399 1.00 35.15 1562 LYS A C 1
ATOM 6892 O O . LYS A 1 889 ? 155.632 155.317 134.996 1.00 35.15 1562 LYS A O 1
ATOM 6898 N N . ASN A 1 890 ? 157.670 155.724 135.855 1.00 33.65 1563 ASN A N 1
ATOM 6899 C CA . ASN A 1 890 ? 158.071 154.324 135.869 1.00 33.65 1563 ASN A CA 1
ATOM 6900 C C . ASN A 1 890 ? 157.858 153.652 137.218 1.00 33.65 1563 ASN A C 1
ATOM 6901 O O . ASN A 1 890 ? 158.083 152.443 137.332 1.00 33.65 1563 ASN A O 1
ATOM 6906 N N . PHE A 1 891 ? 157.437 154.399 138.233 1.00 31.53 1564 PHE A N 1
ATOM 6907 C CA . PHE A 1 891 ? 157.167 153.850 139.554 1.00 31.53 1564 PHE A CA 1
ATOM 6908 C C . PHE A 1 891 ? 156.181 154.780 140.244 1.00 31.53 1564 PHE A C 1
ATOM 6909 O O . PHE A 1 891 ? 155.799 155.817 139.699 1.00 31.53 1564 PHE A O 1
ATOM 6917 N N . PHE A 1 892 ? 155.749 154.383 141.442 1.00 31.66 1565 PHE A N 1
ATOM 6918 C CA . PHE A 1 892 ? 154.785 155.153 142.225 1.00 31.66 1565 PHE A CA 1
ATOM 6919 C C . PHE A 1 892 ? 153.467 155.326 141.477 1.00 31.66 1565 PHE A C 1
ATOM 6920 O O . PHE A 1 892 ? 152.399 155.034 142.020 1.00 31.66 1565 PHE A O 1
ATOM 6928 N N . GLY A 1 893 ? 153.527 155.821 140.243 1.00 34.27 1566 GLY A N 1
ATOM 6929 C CA . GLY A 1 893 ? 152.374 155.867 139.378 1.00 34.27 1566 GLY A CA 1
ATOM 6930 C C . GLY A 1 893 ? 151.823 154.486 139.082 1.00 34.27 1566 GLY A C 1
ATOM 6931 O O . GLY A 1 893 ? 150.662 154.185 139.377 1.00 34.27 1566 GLY A O 1
ATOM 6932 N N . PRO A 1 894 ? 152.643 153.620 138.475 1.00 30.96 1567 PRO A N 1
ATOM 6933 C CA . PRO A 1 894 ? 152.200 152.231 138.265 1.00 30.96 1567 PRO A CA 1
ATOM 6934 C C . PRO A 1 894 ? 151.794 151.532 139.549 1.00 30.96 1567 PRO A C 1
ATOM 6935 O O . PRO A 1 894 ? 150.769 150.840 139.574 1.00 30.96 1567 PRO A O 1
ATOM 6939 N N . VAL A 1 895 ? 152.565 151.694 140.619 1.00 30.94 1568 VAL A N 1
ATOM 6940 C CA . VAL A 1 895 ? 152.181 151.158 141.935 1.00 30.94 1568 VAL A CA 1
ATOM 6941 C C . VAL A 1 895 ? 151.306 152.229 142.574 1.00 30.94 1568 VAL A C 1
ATOM 6942 O O . VAL A 1 895 ? 151.669 152.891 143.550 1.00 30.94 1568 VAL A O 1
ATOM 6946 N N . GLY A 1 896 ? 150.119 152.407 142.000 1.00 33.91 1569 GLY A N 1
ATOM 6947 C CA . GLY A 1 896 ? 149.261 153.513 142.378 1.00 33.91 1569 GLY A CA 1
ATOM 6948 C C . GLY A 1 896 ? 148.827 153.422 143.826 1.00 33.91 1569 GLY A C 1
ATOM 6949 O O . GLY A 1 896 ? 147.933 152.628 144.166 1.00 33.91 1569 GLY A O 1
ATOM 6950 N N . ASN A 1 897 ? 149.447 154.222 144.694 1.00 34.48 1570 ASN A N 1
ATOM 6951 C CA . ASN A 1 897 ? 149.045 154.345 146.091 1.00 34.48 1570 ASN A CA 1
ATOM 6952 C C . ASN A 1 897 ? 148.675 155.808 146.338 1.00 34.48 1570 ASN A C 1
ATOM 6953 O O . ASN A 1 897 ? 149.507 156.616 146.753 1.00 34.48 1570 ASN A O 1
ATOM 6958 N N . LYS A 1 898 ? 147.415 156.144 146.069 1.00 37.48 1571 LYS A N 1
ATOM 6959 C CA . LYS A 1 898 ? 146.950 157.510 146.262 1.00 37.48 1571 LYS A CA 1
ATOM 6960 C C . LYS A 1 898 ? 147.038 157.892 147.733 1.00 37.48 1571 LYS A C 1
ATOM 6961 O O . LYS A 1 898 ? 146.337 157.328 148.579 1.00 37.48 1571 LYS A O 1
ATOM 6967 N N . VAL A 1 899 ? 147.904 158.856 148.036 1.00 38.92 1572 VAL A N 1
ATOM 6968 C CA . VAL A 1 899 ? 148.134 159.300 149.402 1.00 38.92 1572 VAL A CA 1
ATOM 6969 C C . VAL A 1 899 ? 147.564 160.703 149.561 1.00 38.92 1572 VAL A C 1
ATOM 6970 O O . VAL A 1 899 ? 147.144 161.344 148.595 1.00 38.92 1572 VAL A O 1
ATOM 6974 N N . VAL A 1 900 ? 147.543 161.173 150.809 1.00 43.21 1573 VAL A N 1
ATOM 6975 C CA . VAL A 1 900 ? 147.025 162.509 151.086 1.00 43.21 1573 VAL A CA 1
ATOM 6976 C C . VAL A 1 900 ? 148.045 163.569 150.690 1.00 43.21 1573 VAL A C 1
ATOM 6977 O O . VAL A 1 900 ? 147.690 164.611 150.126 1.00 43.21 1573 VAL A O 1
ATOM 6981 N N . HIS A 1 901 ? 149.324 163.312 150.972 1.00 46.35 1574 HIS A N 1
ATOM 6982 C CA . HIS A 1 901 ? 150.446 164.198 150.638 1.00 46.35 1574 HIS A CA 1
ATOM 6983 C C . HIS A 1 901 ? 150.133 165.664 150.941 1.00 46.35 1574 HIS A C 1
ATOM 6984 O O . HIS A 1 901 ? 149.853 166.469 150.051 1.00 46.35 1574 HIS A O 1
ATOM 6991 N N . ASN A 1 902 ? 150.180 166.009 152.223 1.00 48.18 1575 ASN A N 1
ATOM 6992 C CA . ASN A 1 902 ? 150.042 167.400 152.615 1.00 48.18 1575 ASN A CA 1
ATOM 6993 C C . ASN A 1 902 ? 151.418 168.067 152.646 1.00 48.18 1575 ASN A C 1
ATOM 6994 O O . ASN A 1 902 ? 152.447 167.447 152.364 1.00 48.18 1575 ASN A O 1
ATOM 6999 N N . GLN A 1 903 ? 151.431 169.355 152.996 1.00 49.84 1576 GLN A N 1
ATOM 7000 C CA . GLN A 1 903 ? 152.679 170.111 152.975 1.00 49.84 1576 GLN A CA 1
ATOM 7001 C C . GLN A 1 903 ? 153.597 169.710 154.123 1.00 49.84 1576 GLN A C 1
ATOM 7002 O O . GLN A 1 903 ? 154.797 169.496 153.917 1.00 49.84 1576 GLN A O 1
ATOM 7008 N N . HIS A 1 904 ? 153.060 169.605 155.336 1.00 46.81 1577 HIS A N 1
ATOM 7009 C CA . HIS A 1 904 ? 153.869 169.349 156.517 1.00 46.81 1577 HIS A CA 1
ATOM 7010 C C . HIS A 1 904 ? 153.299 168.182 157.309 1.00 46.81 1577 HIS A C 1
ATOM 7011 O O . HIS A 1 904 ? 152.092 167.926 157.290 1.00 46.81 1577 HIS A O 1
ATOM 7018 N N . GLY A 1 905 ? 154.184 167.476 158.003 1.00 41.78 1578 GLY A N 1
ATOM 7019 C CA . GLY A 1 905 ? 153.797 166.416 158.907 1.00 41.78 1578 GLY A CA 1
ATOM 7020 C C . GLY A 1 905 ? 153.907 165.038 158.274 1.00 41.78 1578 GLY A C 1
ATOM 7021 O O . GLY A 1 905 ? 153.788 164.860 157.061 1.00 41.78 1578 GLY A O 1
ATOM 7022 N N . ALA A 1 906 ? 154.140 164.045 159.128 1.00 37.58 1579 ALA A N 1
ATOM 7023 C CA . ALA A 1 906 ? 154.203 162.646 158.731 1.00 37.58 1579 ALA A CA 1
ATOM 7024 C C . ALA A 1 906 ? 153.181 161.853 159.532 1.00 37.58 1579 ALA A C 1
ATOM 7025 O O . ALA A 1 906 ? 153.009 162.082 160.733 1.00 37.58 1579 ALA A O 1
ATOM 7027 N N . TYR A 1 907 ? 152.497 160.929 158.865 1.00 34.48 1580 TYR A N 1
ATOM 7028 C CA . TYR A 1 907 ? 151.449 160.133 159.484 1.00 34.48 1580 TYR A CA 1
ATOM 7029 C C . TYR A 1 907 ? 151.653 158.658 159.168 1.00 34.48 1580 TYR A C 1
ATOM 7030 O O . TYR A 1 907 ? 152.130 158.306 158.086 1.00 34.48 1580 TYR A O 1
ATOM 7039 N N . ALA A 1 908 ? 151.291 157.801 160.121 1.00 35.12 1581 ALA A N 1
ATOM 7040 C CA . ALA A 1 908 ? 151.416 156.354 159.984 1.00 35.12 1581 ALA A CA 1
ATOM 7041 C C . ALA A 1 908 ? 150.019 155.753 159.883 1.00 35.12 1581 ALA A C 1
ATOM 7042 O O . ALA A 1 908 ? 149.283 155.711 160.874 1.00 35.12 1581 ALA A O 1
ATOM 7044 N N . THR A 1 909 ? 149.666 155.266 158.691 1.00 36.58 1582 THR A N 1
ATOM 7045 C CA . THR A 1 909 ? 148.317 154.769 158.445 1.00 36.58 1582 THR A CA 1
ATOM 7046 C C . THR A 1 909 ? 148.010 153.473 159.187 1.00 36.58 1582 THR A C 1
ATOM 7047 O O . THR A 1 909 ? 146.908 152.936 159.031 1.00 36.58 1582 THR A O 1
ATOM 7051 N N . GLY A 1 910 ? 148.946 152.954 159.975 1.00 37.08 1583 GLY A N 1
ATOM 7052 C CA . GLY A 1 910 ? 148.762 151.699 160.670 1.00 37.08 1583 GLY A CA 1
ATOM 7053 C C . GLY A 1 910 ? 149.355 150.500 159.963 1.00 37.08 1583 GLY A C 1
ATOM 7054 O O . GLY A 1 910 ? 149.819 149.571 160.636 1.00 37.08 1583 GLY A O 1
ATOM 7055 N N . ASP A 1 911 ? 149.357 150.495 158.630 1.00 37.80 1584 ASP A N 1
ATOM 7056 C CA . ASP A 1 911 ? 150.048 149.475 157.857 1.00 37.80 1584 ASP A CA 1
ATOM 7057 C C . ASP A 1 911 ? 151.274 150.010 157.136 1.00 37.80 1584 ASP A C 1
ATOM 7058 O O . ASP A 1 911 ? 151.981 149.224 156.497 1.00 37.80 1584 ASP A O 1
ATOM 7063 N N . GLY A 1 912 ? 151.544 151.310 157.215 1.00 33.09 1585 GLY A N 1
ATOM 7064 C CA . GLY A 1 912 ? 152.701 151.903 156.576 1.00 33.09 1585 GLY A CA 1
ATOM 7065 C C . GLY A 1 912 ? 152.948 153.276 157.156 1.00 33.09 1585 GLY A C 1
ATOM 7066 O O . GLY A 1 912 ? 152.150 153.800 157.935 1.00 33.09 1585 GLY A O 1
ATOM 7067 N N . VAL A 1 913 ? 154.077 153.857 156.766 1.00 29.24 1586 VAL A N 1
ATOM 7068 C CA . VAL A 1 913 ? 154.496 155.173 157.230 1.00 29.24 1586 VAL A CA 1
ATOM 7069 C C . VAL A 1 913 ? 154.768 156.042 156.013 1.00 29.24 1586 VAL A C 1
ATOM 7070 O O . VAL A 1 913 ? 155.431 155.604 155.067 1.00 29.24 1586 VAL A O 1
ATOM 7074 N N . TYR A 1 914 ? 154.255 157.269 156.034 1.00 29.19 1587 TYR A N 1
ATOM 7075 C CA . TYR A 1 914 ? 154.389 158.193 154.919 1.00 29.19 1587 TYR A CA 1
ATOM 7076 C C . TYR A 1 914 ? 155.056 159.477 155.390 1.00 29.19 1587 TYR A C 1
ATOM 7077 O O . TYR A 1 914 ? 154.677 160.037 156.424 1.00 29.19 1587 TYR A O 1
ATOM 7086 N N . TYR A 1 915 ? 156.050 159.936 154.631 1.00 33.78 1588 TYR A N 1
ATOM 7087 C CA . TYR A 1 915 ? 156.814 161.142 154.949 1.00 33.78 1588 TYR A CA 1
ATOM 7088 C C . TYR A 1 915 ? 156.385 162.242 153.987 1.00 33.78 1588 TYR A C 1
ATOM 7089 O O . TYR A 1 915 ? 156.863 162.318 152.857 1.00 33.78 1588 TYR A O 1
ATOM 7098 N N . MET A 1 916 ? 155.484 163.112 154.443 1.00 41.65 1589 MET A N 1
ATOM 7099 C CA . MET A 1 916 ? 155.026 164.192 153.575 1.00 41.65 1589 MET A CA 1
ATOM 7100 C C . MET A 1 916 ? 155.967 165.390 153.629 1.00 41.65 1589 MET A C 1
ATOM 7101 O O . MET A 1 916 ? 156.167 166.072 152.617 1.00 41.65 1589 MET A O 1
ATOM 7106 N N . SER A 1 917 ? 156.552 165.666 154.792 1.00 41.19 1590 SER A N 1
ATOM 7107 C CA . SER A 1 917 ? 157.473 166.788 154.940 1.00 41.19 1590 SER A CA 1
ATOM 7108 C C . SER A 1 917 ? 158.888 166.349 155.271 1.00 41.19 1590 SER A C 1
ATOM 7109 O O . SER A 1 917 ? 159.828 166.719 154.559 1.00 41.19 1590 SER A O 1
ATOM 7112 N N . TYR A 1 918 ? 159.070 165.577 156.339 1.00 37.93 1591 TYR A N 1
ATOM 7113 C CA . TYR A 1 918 ? 160.405 165.142 156.725 1.00 37.93 1591 TYR A CA 1
ATOM 7114 C C . TYR A 1 918 ? 160.975 164.195 155.679 1.00 37.93 1591 TYR A C 1
ATOM 7115 O O . TYR A 1 918 ? 160.369 163.171 155.355 1.00 37.93 1591 TYR A O 1
ATOM 7124 N N . ARG A 1 919 ? 162.142 164.540 155.148 1.00 38.39 1592 ARG A N 1
ATOM 7125 C CA . ARG A 1 919 ? 162.800 163.667 154.189 1.00 38.39 1592 ARG A CA 1
ATOM 7126 C C . ARG A 1 919 ? 163.369 162.445 154.899 1.00 38.39 1592 ARG A C 1
ATOM 7127 O O . ARG A 1 919 ? 163.975 162.553 155.967 1.00 38.39 1592 ARG A O 1
ATOM 7135 N N . MET A 1 920 ? 163.161 161.274 154.297 1.00 35.76 1593 MET A N 1
ATOM 7136 C CA . MET A 1 920 ? 163.530 160.023 154.953 1.00 35.76 1593 MET A CA 1
ATOM 7137 C C . MET A 1 920 ? 165.040 159.911 155.128 1.00 35.76 1593 MET A C 1
ATOM 7138 O O . MET A 1 920 ? 165.522 159.346 156.116 1.00 35.76 1593 MET A O 1
ATOM 7143 N N . LEU A 1 921 ? 165.806 160.447 154.177 1.00 35.35 1594 LEU A N 1
ATOM 7144 C CA . LEU A 1 921 ? 167.252 160.261 154.211 1.00 35.35 1594 LEU A CA 1
ATOM 7145 C C . LEU A 1 921 ? 167.919 161.210 155.199 1.00 35.35 1594 LEU A C 1
ATOM 7146 O O . LEU A 1 921 ? 168.971 160.887 155.762 1.00 35.35 1594 LEU A O 1
ATOM 7151 N N . ASP A 1 922 ? 167.332 162.384 155.417 1.00 39.64 1595 ASP A N 1
ATOM 7152 C CA . ASP A 1 922 ? 167.927 163.359 156.320 1.00 39.64 1595 ASP A CA 1
ATOM 7153 C C . ASP A 1 922 ? 167.990 162.810 157.742 1.00 39.64 1595 ASP A C 1
ATOM 7154 O O . ASP A 1 922 ? 167.248 161.897 158.114 1.00 39.64 1595 ASP A O 1
ATOM 7159 N N . LYS A 1 923 ? 168.898 163.376 158.541 1.00 42.46 1596 LYS A N 1
ATOM 7160 C CA . LYS A 1 923 ? 169.047 162.924 159.921 1.00 42.46 1596 LYS A CA 1
ATOM 7161 C C . LYS A 1 923 ? 167.790 163.208 160.734 1.00 42.46 1596 LYS A C 1
ATOM 7162 O O . LYS A 1 923 ? 167.508 162.514 161.718 1.00 42.46 1596 LYS A O 1
ATOM 7168 N N . ASP A 1 924 ? 167.020 164.225 160.339 1.00 43.74 1597 ASP A N 1
ATOM 7169 C CA . ASP A 1 924 ? 165.727 164.457 160.974 1.00 43.74 1597 ASP A CA 1
ATOM 7170 C C . ASP A 1 924 ? 164.704 163.427 160.516 1.00 43.74 1597 ASP A C 1
ATOM 7171 O O . ASP A 1 924 ? 163.591 163.363 161.051 1.00 43.74 1597 ASP A O 1
ATOM 7176 N N . GLY A 1 925 ? 165.060 162.620 159.516 1.00 40.34 1598 GLY A N 1
ATOM 7177 C CA . GLY A 1 925 ? 164.153 161.581 159.061 1.00 40.34 1598 GLY A CA 1
ATOM 7178 C C . GLY A 1 925 ? 164.021 160.443 160.053 1.00 40.34 1598 GLY A C 1
ATOM 7179 O O . GLY A 1 925 ? 162.966 159.816 160.151 1.00 40.34 1598 GLY A O 1
ATOM 7180 N N . ALA A 1 926 ? 165.086 160.162 160.806 1.00 38.37 1599 ALA A N 1
ATOM 7181 C CA . ALA A 1 926 ? 165.051 159.045 161.746 1.00 38.37 1599 ALA A CA 1
ATOM 7182 C C . ALA A 1 926 ? 164.294 159.407 163.019 1.00 38.37 1599 ALA A C 1
ATOM 7183 O O . ALA A 1 926 ? 163.632 158.553 163.624 1.00 38.37 1599 ALA A O 1
ATOM 7185 N N . ILE A 1 927 ? 164.382 160.669 163.444 1.00 39.79 1600 ILE A N 1
ATOM 7186 C CA . ILE A 1 927 ? 163.673 161.098 164.646 1.00 39.79 1600 ILE A CA 1
ATOM 7187 C C . ILE A 1 927 ? 162.168 161.042 164.424 1.00 39.79 1600 ILE A C 1
ATOM 7188 O O . ILE A 1 927 ? 161.395 160.788 165.355 1.00 39.79 1600 ILE A O 1
ATOM 7193 N N . THR A 1 928 ? 161.728 161.277 163.187 1.00 37.70 1601 THR A N 1
ATOM 7194 C CA . THR A 1 928 ? 160.321 161.083 162.857 1.00 37.70 1601 THR A CA 1
ATOM 7195 C C . THR A 1 928 ? 160.038 159.620 162.539 1.00 37.70 1601 THR A C 1
ATOM 7196 O O . THR A 1 928 ? 158.912 159.141 162.718 1.00 37.70 1601 THR A O 1
ATOM 7200 N N . TYR A 1 929 ? 161.058 158.893 162.079 1.00 36.56 1602 TYR A N 1
ATOM 7201 C CA . TYR A 1 929 ? 160.896 157.474 161.786 1.00 36.56 1602 TYR A CA 1
ATOM 7202 C C . TYR A 1 929 ? 160.516 156.699 163.034 1.00 36.56 1602 TYR A C 1
ATOM 7203 O O . TYR A 1 929 ? 159.580 155.892 163.014 1.00 36.56 1602 TYR A O 1
ATOM 7212 N N . THR A 1 930 ? 161.232 156.933 164.133 1.00 36.01 1603 THR A N 1
ATOM 7213 C CA . THR A 1 930 ? 160.940 156.203 165.362 1.00 36.01 1603 THR A CA 1
ATOM 7214 C C . THR A 1 930 ? 159.568 156.576 165.913 1.00 36.01 1603 THR A C 1
ATOM 7215 O O . THR A 1 930 ? 158.858 155.723 166.455 1.00 36.01 1603 THR A O 1
ATOM 7219 N N . HIS A 1 931 ? 159.163 157.836 165.753 1.00 36.78 1604 HIS A N 1
ATOM 7220 C CA . HIS A 1 931 ? 157.848 158.264 166.218 1.00 36.78 1604 HIS A CA 1
ATOM 7221 C C . HIS A 1 931 ? 156.737 157.597 165.413 1.00 36.78 1604 HIS A C 1
ATOM 7222 O O . HIS A 1 931 ? 155.758 157.087 165.973 1.00 36.78 1604 HIS A O 1
ATOM 7229 N N . GLU A 1 932 ? 156.871 157.595 164.086 1.00 37.13 1605 GLU A N 1
ATOM 7230 C CA . GLU A 1 932 ? 155.874 156.942 163.245 1.00 37.13 1605 GLU A CA 1
ATOM 7231 C C . GLU A 1 932 ? 155.841 155.440 163.495 1.00 37.13 1605 GLU A C 1
ATOM 7232 O O . GLU A 1 932 ? 154.776 154.817 163.434 1.00 37.13 1605 GLU A O 1
ATOM 7238 N N . MET A 1 933 ? 157.000 154.838 163.776 1.00 36.31 1606 MET A N 1
ATOM 7239 C CA . MET A 1 933 ? 157.034 153.406 164.054 1.00 36.31 1606 MET A CA 1
ATOM 7240 C C . MET A 1 933 ? 156.373 153.093 165.389 1.00 36.31 1606 MET A C 1
ATOM 7241 O O . MET A 1 933 ? 155.700 152.066 165.532 1.00 36.31 1606 MET A O 1
ATOM 7246 N N . THR A 1 934 ? 156.563 153.962 166.383 1.00 37.39 1607 THR A N 1
ATOM 7247 C CA . THR A 1 934 ? 155.832 153.811 167.633 1.00 37.39 1607 THR A CA 1
ATOM 7248 C C . THR A 1 934 ? 154.331 153.937 167.400 1.00 37.39 1607 THR A C 1
ATOM 7249 O O . THR A 1 934 ? 153.543 153.183 167.980 1.00 37.39 1607 THR A O 1
ATOM 7253 N N . HIS A 1 935 ? 153.914 154.871 166.540 1.00 36.37 1608 HIS A N 1
ATOM 7254 C CA . HIS A 1 935 ? 152.494 154.956 166.195 1.00 36.37 1608 HIS A CA 1
ATOM 7255 C C . HIS A 1 935 ? 152.008 153.688 165.505 1.00 36.37 1608 HIS A C 1
ATOM 7256 O O . HIS A 1 935 ? 150.855 153.278 165.679 1.00 36.37 1608 HIS A O 1
ATOM 7263 N N . ASP A 1 936 ? 152.869 153.056 164.708 1.00 35.19 1609 ASP A N 1
ATOM 7264 C CA . ASP A 1 936 ? 152.399 151.987 163.834 1.00 35.19 1609 ASP A CA 1
ATOM 7265 C C . ASP A 1 936 ? 152.223 150.671 164.582 1.00 35.19 1609 ASP A C 1
ATOM 7266 O O . ASP A 1 936 ? 151.161 150.045 164.497 1.00 35.19 1609 ASP A O 1
ATOM 7271 N N . SER A 1 937 ? 153.244 150.232 165.321 1.00 39.41 1610 SER A N 1
ATOM 7272 C CA . SER A 1 937 ? 153.239 148.892 165.898 1.00 39.41 1610 SER A CA 1
ATOM 7273 C C . SER A 1 937 ? 153.452 148.924 167.406 1.00 39.41 1610 SER A C 1
ATOM 7274 O O . SER A 1 937 ? 154.280 148.181 167.936 1.00 39.41 1610 SER A O 1
ATOM 7277 N N . ASP A 1 938 ? 152.711 149.778 168.113 1.00 44.99 1611 ASP A N 1
ATOM 7278 C CA . ASP A 1 938 ? 152.821 149.810 169.567 1.00 44.99 1611 ASP A CA 1
ATOM 7279 C C . ASP A 1 938 ? 151.914 148.774 170.214 1.00 44.99 1611 ASP A C 1
ATOM 7280 O O . ASP A 1 938 ? 152.124 148.395 171.371 1.00 44.99 1611 ASP A O 1
ATOM 7285 N N . GLN A 1 939 ? 150.900 148.306 169.487 1.00 49.57 1612 GLN A N 1
ATOM 7286 C CA . GLN A 1 939 ? 149.904 147.428 170.090 1.00 49.57 1612 GLN A CA 1
ATOM 7287 C C . GLN A 1 939 ? 150.490 146.066 170.440 1.00 49.57 1612 GLN A C 1
ATOM 7288 O O . GLN A 1 939 ? 150.260 145.549 171.539 1.00 49.57 1612 GLN A O 1
ATOM 7294 N N . ASP A 1 940 ? 151.251 145.469 169.525 1.00 48.92 1613 ASP A N 1
ATOM 7295 C CA . ASP A 1 940 ? 151.695 144.093 169.688 1.00 48.92 1613 ASP A CA 1
ATOM 7296 C C . ASP A 1 940 ? 153.206 143.910 169.661 1.00 48.92 1613 ASP A C 1
ATOM 7297 O O . ASP A 1 940 ? 153.670 142.772 169.790 1.00 48.92 1613 ASP A O 1
ATOM 7302 N N . ILE A 1 941 ? 153.985 144.977 169.504 1.00 44.20 1614 ILE A N 1
ATOM 7303 C CA . ILE A 1 941 ? 155.432 144.829 169.387 1.00 44.20 1614 ILE A CA 1
ATOM 7304 C C . ILE A 1 941 ? 156.143 145.491 170.559 1.00 44.20 1614 ILE A C 1
ATOM 7305 O O . ILE A 1 941 ? 156.753 144.811 171.391 1.00 44.20 1614 ILE A O 1
ATOM 7310 N N . TYR A 1 942 ? 156.082 146.823 170.626 1.00 42.94 1615 TYR A N 1
ATOM 7311 C CA . TYR A 1 942 ? 156.824 147.543 171.656 1.00 42.94 1615 TYR A CA 1
ATOM 7312 C C . TYR A 1 942 ? 156.303 147.209 173.047 1.00 42.94 1615 TYR A C 1
ATOM 7313 O O . TYR A 1 942 ? 157.088 147.039 173.987 1.00 42.94 1615 TYR A O 1
ATOM 7322 N N . LEU A 1 943 ? 154.988 147.109 173.199 1.00 46.52 1616 LEU A N 1
ATOM 7323 C CA . LEU A 1 943 ? 154.427 146.623 174.447 1.00 46.52 1616 LEU A CA 1
ATOM 7324 C C . LEU A 1 943 ? 154.621 145.113 174.548 1.00 46.52 1616 LEU A C 1
ATOM 7325 O O . LEU A 1 943 ? 155.044 144.451 173.597 1.00 46.52 1616 LEU A O 1
ATOM 7330 N N . GLY A 1 944 ? 154.309 144.570 175.725 1.00 50.85 1617 GLY A N 1
ATOM 7331 C CA . GLY A 1 944 ? 154.508 143.147 175.947 1.00 50.85 1617 GLY A CA 1
ATOM 7332 C C . GLY A 1 944 ? 153.689 142.271 175.019 1.00 50.85 1617 GLY A C 1
ATOM 7333 O O . GLY A 1 944 ? 154.041 141.113 174.781 1.00 50.85 1617 GLY A O 1
ATOM 7334 N N . GLY A 1 945 ? 152.600 142.807 174.479 1.00 54.61 1618 GLY A N 1
ATOM 7335 C CA . GLY A 1 945 ? 151.725 142.050 173.608 1.00 54.61 1618 GLY A CA 1
ATOM 7336 C C . GLY A 1 945 ? 150.294 142.526 173.725 1.00 54.61 1618 GLY A C 1
ATOM 7337 O O . GLY A 1 945 ? 149.499 142.384 172.791 1.00 54.61 1618 GLY A O 1
ATOM 7338 N N . TYR A 1 946 ? 149.961 143.095 174.878 1.00 56.48 1619 TYR A N 1
ATOM 7339 C CA . TYR A 1 946 ? 148.641 143.658 175.103 1.00 56.48 1619 TYR A CA 1
ATOM 7340 C C . TYR A 1 946 ? 148.538 145.035 174.457 1.00 56.48 1619 TYR A C 1
ATOM 7341 O O . TYR A 1 946 ? 149.535 145.733 174.256 1.00 56.48 1619 TYR A O 1
ATOM 7350 N N . GLY A 1 947 ? 147.311 145.425 174.135 1.00 52.53 1620 GLY A N 1
ATOM 7351 C CA . GLY A 1 947 ? 147.087 146.679 173.449 1.00 52.53 1620 GLY A CA 1
ATOM 7352 C C . GLY A 1 947 ? 147.400 147.887 174.312 1.00 52.53 1620 GLY A C 1
ATOM 7353 O O . GLY A 1 947 ? 147.802 147.789 175.472 1.00 52.53 1620 GLY A O 1
ATOM 7354 N N . ARG A 1 948 ? 147.213 149.060 173.710 1.00 48.68 1621 ARG A N 1
ATOM 7355 C CA . ARG A 1 948 ? 147.393 150.311 174.430 1.00 48.68 1621 ARG A CA 1
ATOM 7356 C C . ARG A 1 948 ? 146.410 150.403 175.589 1.00 48.68 1621 ARG A C 1
ATOM 7357 O O . ARG A 1 948 ? 145.355 149.762 175.592 1.00 48.68 1621 ARG A O 1
ATOM 7365 N N . ARG A 1 949 ? 146.765 151.208 176.586 1.00 49.81 1622 ARG A N 1
ATOM 7366 C CA . ARG A 1 949 ? 145.837 151.477 177.673 1.00 49.81 1622 ARG A CA 1
ATOM 7367 C C . ARG A 1 949 ? 144.606 152.195 177.132 1.00 49.81 1622 ARG A C 1
ATOM 7368 O O . ARG A 1 949 ? 144.682 152.968 176.173 1.00 49.81 1622 ARG A O 1
ATOM 7376 N N . ASN A 1 950 ? 143.457 151.918 177.752 1.00 56.48 1623 ASN A N 1
ATOM 7377 C CA . ASN A 1 950 ? 142.181 152.376 177.208 1.00 56.48 1623 ASN A CA 1
ATOM 7378 C C . ASN A 1 950 ? 142.132 153.896 177.088 1.00 56.48 1623 ASN A C 1
ATOM 7379 O O . ASN A 1 950 ? 141.660 154.434 176.080 1.00 56.48 1623 ASN A O 1
ATOM 7384 N N . GLY A 1 951 ? 142.618 154.606 178.105 1.00 52.37 1624 GLY A N 1
ATOM 7385 C CA . GLY A 1 951 ? 142.555 156.058 178.067 1.00 52.37 1624 GLY A CA 1
ATOM 7386 C C . GLY A 1 951 ? 143.647 156.679 177.218 1.00 52.37 1624 GLY A C 1
ATOM 7387 O O . GLY A 1 951 ? 143.405 157.645 176.490 1.00 52.37 1624 GLY A O 1
ATOM 7388 N N . LEU A 1 952 ? 144.860 156.140 177.301 1.00 48.56 1625 LEU A N 1
ATOM 7389 C CA . LEU A 1 952 ? 145.983 156.698 176.560 1.00 48.56 1625 LEU A CA 1
ATOM 7390 C C . LEU A 1 952 ? 145.797 156.468 175.065 1.00 48.56 1625 LEU A C 1
ATOM 7391 O O . LEU A 1 952 ? 145.447 155.367 174.633 1.00 48.56 1625 LEU A O 1
ATOM 7396 N N . GLY A 1 953 ? 146.030 157.513 174.276 1.00 48.85 1626 GLY A N 1
ATOM 7397 C CA . GLY A 1 953 ? 145.871 157.434 172.845 1.00 48.85 1626 GLY A CA 1
ATOM 7398 C C . GLY A 1 953 ? 147.169 157.119 172.132 1.00 48.85 1626 GLY A C 1
ATOM 7399 O O . GLY A 1 953 ? 148.176 156.766 172.752 1.00 48.85 1626 GLY A O 1
ATOM 7400 N N . PRO A 1 954 ? 147.168 157.245 170.802 1.00 44.36 1627 PRO A N 1
ATOM 7401 C CA . PRO A 1 954 ? 148.382 156.894 170.049 1.00 44.36 1627 PRO A CA 1
ATOM 7402 C C . PRO A 1 954 ? 149.510 157.891 170.229 1.00 44.36 1627 PRO A C 1
ATOM 7403 O O . PRO A 1 954 ? 150.683 157.499 170.206 1.00 44.36 1627 PRO A O 1
ATOM 7407 N N . GLU A 1 955 ? 149.194 159.176 170.406 1.00 44.00 1628 GLU A N 1
ATOM 7408 C CA . GLU A 1 955 ? 150.237 160.185 170.546 1.00 44.00 1628 GLU A CA 1
ATOM 7409 C C . GLU A 1 955 ? 150.897 160.159 171.918 1.00 44.00 1628 GLU A C 1
ATOM 7410 O O . GLU A 1 955 ? 151.909 160.838 172.116 1.00 44.00 1628 GLU A O 1
ATOM 7416 N N . PHE A 1 956 ? 150.347 159.402 172.869 1.00 43.96 1629 PHE A N 1
ATOM 7417 C CA . PHE A 1 956 ? 150.936 159.357 174.204 1.00 43.96 1629 PHE A CA 1
ATOM 7418 C C . PHE A 1 956 ? 152.206 158.517 174.222 1.00 43.96 1629 PHE A C 1
ATOM 7419 O O . PHE A 1 956 ? 153.196 158.889 174.862 1.00 43.96 1629 PHE A O 1
ATOM 7427 N N . PHE A 1 957 ? 152.197 157.378 173.532 1.00 42.95 1630 PHE A N 1
ATOM 7428 C CA . PHE A 1 957 ? 153.321 156.453 173.570 1.00 42.95 1630 PHE A CA 1
ATOM 7429 C C . PHE A 1 957 ? 154.485 156.877 172.687 1.00 42.95 1630 PHE A C 1
ATOM 7430 O O . PHE A 1 957 ? 155.544 156.244 172.748 1.00 42.95 1630 PHE A O 1
ATOM 7438 N N . ALA A 1 958 ? 154.329 157.922 171.878 1.00 39.87 1631 ALA A N 1
ATOM 7439 C CA . ALA A 1 958 ? 155.321 158.263 170.867 1.00 39.87 1631 ALA A CA 1
ATOM 7440 C C . ALA A 1 958 ? 156.077 159.549 171.162 1.00 39.87 1631 ALA A C 1
ATOM 7441 O O . ALA A 1 958 ? 157.307 159.533 171.230 1.00 39.87 1631 ALA A O 1
ATOM 7443 N N . LYS A 1 959 ? 155.374 160.667 171.352 1.00 44.25 1632 LYS A N 1
ATOM 7444 C CA . LYS A 1 959 ? 156.050 161.961 171.402 1.00 44.25 1632 LYS A CA 1
ATOM 7445 C C . LYS A 1 959 ? 156.947 162.088 172.628 1.00 44.25 1632 LYS A C 1
ATOM 7446 O O . LYS A 1 959 ? 158.064 162.611 172.535 1.00 44.25 1632 LYS A O 1
ATOM 7452 N N . GLY A 1 960 ? 156.480 161.626 173.784 1.00 42.51 1633 GLY A N 1
ATOM 7453 C CA . GLY A 1 960 ? 157.247 161.791 175.003 1.00 42.51 1633 GLY A CA 1
ATOM 7454 C C . GLY A 1 960 ? 157.794 160.506 175.588 1.00 42.51 1633 GLY A C 1
ATOM 7455 O O . GLY A 1 960 ? 158.634 160.538 176.491 1.00 42.51 1633 GLY A O 1
ATOM 7456 N N . LEU A 1 961 ? 157.329 159.362 175.078 1.00 41.66 1634 LEU A N 1
ATOM 7457 C CA . LEU A 1 961 ? 157.718 158.075 175.628 1.00 41.66 1634 LEU A CA 1
ATOM 7458 C C . LEU A 1 961 ? 158.745 157.445 174.706 1.00 41.66 1634 LEU A C 1
ATOM 7459 O O . LEU A 1 961 ? 159.927 157.840 174.736 1.00 41.66 1634 LEU A O 1
ATOM 7464 N N . LEU A 1 962 ? 158.368 156.486 173.865 1.00 38.50 1635 LEU A N 1
ATOM 7465 C CA . LEU A 1 962 ? 159.327 155.680 173.110 1.00 38.50 1635 LEU A CA 1
ATOM 7466 C C . LEU A 1 962 ? 159.716 156.402 171.819 1.00 38.50 1635 LEU A C 1
ATOM 7467 O O . LEU A 1 962 ? 159.172 156.166 170.739 1.00 38.50 1635 LEU A O 1
ATOM 7472 N N . GLN A 1 963 ? 160.692 157.298 171.949 1.00 39.39 1636 GLN A N 1
ATOM 7473 C CA . GLN A 1 963 ? 161.183 158.067 170.815 1.00 39.39 1636 GLN A CA 1
ATOM 7474 C C . GLN A 1 963 ? 162.592 158.564 171.096 1.00 39.39 1636 GLN A C 1
ATOM 7475 O O . GLN A 1 963 ? 162.953 158.840 172.243 1.00 39.39 1636 GLN A O 1
ATOM 7481 N N . ALA A 1 964 ? 163.383 158.675 170.036 1.00 41.12 1637 ALA A N 1
ATOM 7482 C CA . ALA A 1 964 ? 164.665 159.346 170.140 1.00 41.12 1637 ALA A CA 1
ATOM 7483 C C . ALA A 1 964 ? 164.443 160.850 170.289 1.00 41.12 1637 ALA A C 1
ATOM 7484 O O . ALA A 1 964 ? 163.452 161.390 169.791 1.00 41.12 1637 ALA A O 1
ATOM 7486 N N . PRO A 1 965 ? 165.341 161.548 170.983 1.00 43.25 1638 PRO A N 1
ATOM 7487 C CA . PRO A 1 965 ? 165.166 162.994 171.156 1.00 43.25 1638 PRO A CA 1
ATOM 7488 C C . PRO A 1 965 ? 165.195 163.721 169.820 1.00 43.25 1638 PRO A C 1
ATOM 7489 O O . PRO A 1 965 ? 165.829 163.279 168.860 1.00 43.25 1638 PRO A O 1
ATOM 7493 N N . ASP A 1 966 ? 164.483 164.848 169.767 1.00 47.03 1639 ASP A N 1
ATOM 7494 C CA . ASP A 1 966 ? 164.432 165.629 168.535 1.00 47.03 1639 ASP A CA 1
ATOM 7495 C C . ASP A 1 966 ? 165.797 166.215 168.198 1.00 47.03 1639 ASP A C 1
ATOM 7496 O O . ASP A 1 966 ? 166.192 166.258 167.028 1.00 47.03 1639 ASP A O 1
ATOM 7501 N N . GLN A 1 967 ? 166.525 166.671 169.205 1.00 48.41 1640 GLN A N 1
ATOM 7502 C CA . GLN A 1 967 ? 167.856 167.233 169.054 1.00 48.41 1640 GLN A CA 1
ATOM 7503 C C . GLN A 1 967 ? 168.745 166.701 170.164 1.00 48.41 1640 GLN A C 1
ATOM 7504 O O . GLN A 1 967 ? 168.253 166.294 171.222 1.00 48.41 1640 GLN A O 1
ATOM 7510 N N . PRO A 1 968 ? 170.063 166.676 169.952 1.00 54.49 1641 PRO A N 1
ATOM 7511 C CA . PRO A 1 968 ? 170.954 166.255 171.046 1.00 54.49 1641 PRO A CA 1
ATOM 7512 C C . PRO A 1 968 ? 170.884 167.175 172.250 1.00 54.49 1641 PRO A C 1
ATOM 7513 O O . PRO A 1 968 ? 170.747 166.697 173.382 1.00 54.49 1641 PRO A O 1
ATOM 7517 N N . SER A 1 969 ? 170.950 168.490 172.037 1.00 54.60 1642 SER A N 1
ATOM 7518 C CA . SER A 1 969 ? 170.912 169.439 173.142 1.00 54.60 1642 SER A CA 1
ATOM 7519 C C . SER A 1 969 ? 169.542 169.539 173.799 1.00 54.60 1642 SER A C 1
ATOM 7520 O O . SER A 1 969 ? 169.386 170.322 174.741 1.00 54.60 1642 SER A O 1
ATOM 7523 N N . ASP A 1 970 ? 168.553 168.781 173.328 1.00 52.63 1643 ASP A N 1
ATOM 7524 C CA . ASP A 1 970 ? 167.221 168.839 173.914 1.00 52.63 1643 ASP A CA 1
ATOM 7525 C C . ASP A 1 970 ? 167.244 168.334 175.349 1.00 52.63 1643 ASP A C 1
ATOM 7526 O O . ASP A 1 970 ? 167.767 167.253 175.634 1.00 52.63 1643 ASP A O 1
ATOM 7531 N N . ALA A 1 971 ? 166.670 169.122 176.256 1.00 50.24 1644 ALA A N 1
ATOM 7532 C CA . ALA A 1 971 ? 166.604 168.754 177.670 1.00 50.24 1644 ALA A CA 1
ATOM 7533 C C . ALA A 1 971 ? 165.277 168.049 177.949 1.00 50.24 1644 ALA A C 1
ATOM 7534 O O . ALA A 1 971 ? 164.396 168.544 178.653 1.00 50.24 1644 ALA A O 1
ATOM 7536 N N . THR A 1 972 ? 165.150 166.858 177.371 1.00 47.86 1645 THR A N 1
ATOM 7537 C CA . THR A 1 972 ? 163.981 166.014 177.560 1.00 47.86 1645 THR A CA 1
ATOM 7538 C C . THR A 1 972 ? 164.428 164.609 177.932 1.00 47.86 1645 THR A C 1
ATOM 7539 O O . THR A 1 972 ? 165.508 164.164 177.532 1.00 47.86 1645 THR A O 1
ATOM 7543 N N . ILE A 1 973 ? 163.595 163.916 178.705 1.00 45.77 1646 ILE A N 1
ATOM 7544 C CA . ILE A 1 973 ? 163.897 162.557 179.145 1.00 45.77 1646 ILE A CA 1
ATOM 7545 C C . ILE A 1 973 ? 163.480 161.618 178.017 1.00 45.77 1646 ILE A C 1
ATOM 7546 O O . ILE A 1 973 ? 162.321 161.217 177.927 1.00 45.77 1646 ILE A O 1
ATOM 7551 N N . THR A 1 974 ? 164.421 161.283 177.139 1.00 45.07 1647 THR A N 1
ATOM 7552 C CA . THR A 1 974 ? 164.161 160.329 176.071 1.00 45.07 1647 THR A CA 1
ATOM 7553 C C . THR A 1 974 ? 165.360 159.404 175.939 1.00 45.07 1647 THR A C 1
ATOM 7554 O O . THR A 1 974 ? 166.404 159.612 176.562 1.00 45.07 1647 THR A O 1
ATOM 7558 N N . ILE A 1 975 ? 165.192 158.373 175.120 1.00 41.26 1648 ILE A N 1
ATOM 7559 C CA . ILE A 1 975 ? 166.219 157.365 174.890 1.00 41.26 1648 ILE A CA 1
ATOM 7560 C C . ILE A 1 975 ? 166.754 157.517 173.472 1.00 41.26 1648 ILE A C 1
ATOM 7561 O O . ILE A 1 975 ? 165.994 157.444 172.498 1.00 41.26 1648 ILE A O 1
ATOM 7566 N N . ASN A 1 976 ? 168.062 157.749 173.356 1.00 43.83 1649 ASN A N 1
ATOM 7567 C CA . ASN A 1 976 ? 168.703 157.963 172.059 1.00 43.83 1649 ASN A CA 1
ATOM 7568 C C . ASN A 1 976 ? 168.968 156.608 171.402 1.00 43.83 1649 ASN A C 1
ATOM 7569 O O . ASN A 1 976 ? 170.067 156.051 171.446 1.00 43.83 1649 ASN A O 1
ATOM 7574 N N . SER A 1 977 ? 167.919 156.078 170.774 1.00 40.31 1650 SER A N 1
ATOM 7575 C CA . SER A 1 977 ? 167.992 154.725 170.233 1.00 40.31 1650 SER A CA 1
ATOM 7576 C C . SER A 1 977 ? 168.585 154.707 168.829 1.00 40.31 1650 SER A C 1
ATOM 7577 O O . SER A 1 977 ? 169.166 153.699 168.412 1.00 40.31 1650 SER A O 1
ATOM 7580 N N . ILE A 1 978 ? 168.452 155.802 168.082 1.00 38.96 1651 ILE A N 1
ATOM 7581 C CA . ILE A 1 978 ? 168.841 155.796 166.676 1.00 38.96 1651 ILE A CA 1
ATOM 7582 C C . ILE A 1 978 ? 170.154 156.532 166.459 1.00 38.96 1651 ILE A C 1
ATOM 7583 O O . ILE A 1 978 ? 171.190 155.913 166.192 1.00 38.96 1651 ILE A O 1
ATOM 7588 N N . LEU A 1 979 ? 170.108 157.859 166.558 1.00 43.26 1652 LEU A N 1
ATOM 7589 C CA . LEU A 1 979 ? 171.204 158.695 166.088 1.00 43.26 1652 LEU A CA 1
ATOM 7590 C C . LEU A 1 979 ? 172.508 158.360 166.800 1.00 43.26 1652 LEU A C 1
ATOM 7591 O O . LEU A 1 979 ? 172.554 158.225 168.026 1.00 43.26 1652 LEU A O 1
ATOM 7596 N N . LYS A 1 980 ? 173.572 158.225 166.014 1.00 52.41 1653 LYS A N 1
ATOM 7597 C CA . LYS A 1 980 ? 174.916 157.982 166.520 1.00 52.41 1653 LYS A CA 1
ATOM 7598 C C . LYS A 1 980 ? 175.773 159.194 166.189 1.00 52.41 1653 LYS A C 1
ATOM 7599 O O . LYS A 1 980 ? 176.049 159.461 165.014 1.00 52.41 1653 LYS A O 1
ATOM 7605 N N . HIS A 1 981 ? 176.187 159.924 167.219 1.00 57.02 1654 HIS A N 1
ATOM 7606 C CA . HIS A 1 981 ? 176.957 161.152 167.066 1.00 57.02 1654 HIS A CA 1
ATOM 7607 C C . HIS A 1 981 ? 178.274 161.012 167.815 1.00 57.02 1654 HIS A C 1
ATOM 7608 O O . HIS A 1 981 ? 178.283 160.836 169.038 1.00 57.02 1654 HIS A O 1
ATOM 7615 N N . SER A 1 982 ? 179.380 161.088 167.080 1.00 65.14 1655 SER A N 1
ATOM 7616 C CA . SER A 1 982 ? 180.695 160.957 167.687 1.00 65.14 1655 SER A CA 1
ATOM 7617 C C . SER A 1 982 ? 181.079 162.230 168.432 1.00 65.14 1655 SER A C 1
ATOM 7618 O O . SER A 1 982 ? 180.495 163.298 168.231 1.00 65.14 1655 SER A O 1
ATOM 7621 N N . LYS A 1 983 ? 182.079 162.103 169.306 1.00 65.72 1656 LYS A N 1
ATOM 7622 C CA . LYS A 1 983 ? 182.562 163.247 170.072 1.00 65.72 1656 LYS A CA 1
ATOM 7623 C C . LYS A 1 983 ? 183.309 164.254 169.208 1.00 65.72 1656 LYS A C 1
ATOM 7624 O O . LYS A 1 983 ? 183.533 165.385 169.652 1.00 65.72 1656 LYS A O 1
ATOM 7630 N N . SER A 1 984 ? 183.702 163.871 167.991 1.00 70.99 1657 SER A N 1
ATOM 7631 C CA . SER A 1 984 ? 184.504 164.761 167.158 1.00 70.99 1657 SER A CA 1
ATOM 7632 C C . SER A 1 984 ? 183.694 165.958 166.676 1.00 70.99 1657 SER A C 1
ATOM 7633 O O . SER A 1 984 ? 184.249 167.041 166.453 1.00 70.99 1657 SER A O 1
ATOM 7636 N N . ASP A 1 985 ? 182.387 165.785 166.505 1.00 72.02 1658 ASP A N 1
ATOM 7637 C CA . ASP A 1 985 ? 181.551 166.875 166.025 1.00 72.02 1658 ASP A CA 1
ATOM 7638 C C . ASP A 1 985 ? 181.436 167.973 167.079 1.00 72.02 1658 ASP A C 1
ATOM 7639 O O . ASP A 1 985 ? 181.759 167.787 168.255 1.00 72.02 1658 ASP A O 1
ATOM 7644 N N . SER A 1 986 ? 180.964 169.140 166.635 1.00 69.40 1659 SER A N 1
ATOM 7645 C CA . SER A 1 986 ? 180.775 170.269 167.537 1.00 69.40 1659 SER A CA 1
ATOM 7646 C C . SER A 1 986 ? 179.573 170.095 168.455 1.00 69.40 1659 SER A C 1
ATOM 7647 O O . SER A 1 986 ? 179.371 170.929 169.344 1.00 69.40 1659 SER A O 1
ATOM 7650 N N . THR A 1 987 ? 178.778 169.040 168.265 1.00 68.45 1660 THR A N 1
ATOM 7651 C CA . THR A 1 987 ? 177.622 168.801 169.120 1.00 68.45 1660 THR A CA 1
ATOM 7652 C C . THR A 1 987 ? 178.007 168.347 170.521 1.00 68.45 1660 THR A C 1
ATOM 7653 O O . THR A 1 987 ? 177.113 168.129 171.347 1.00 68.45 1660 THR A O 1
ATOM 7657 N N . GLU A 1 988 ? 179.303 168.190 170.806 1.00 66.38 1661 GLU A N 1
ATOM 7658 C CA . GLU A 1 988 ? 179.725 167.808 172.150 1.00 66.38 1661 GLU A CA 1
ATOM 7659 C C . GLU A 1 988 ? 179.274 168.828 173.186 1.00 66.38 1661 GLU A C 1
ATOM 7660 O O . GLU A 1 988 ? 178.973 168.461 174.328 1.00 66.38 1661 GLU A O 1
ATOM 7666 N N . GLY A 1 989 ? 179.219 170.103 172.811 1.00 63.99 1662 GLY A N 1
ATOM 7667 C CA . GLY A 1 989 ? 178.670 171.115 173.688 1.00 63.99 1662 GLY A CA 1
ATOM 7668 C C . GLY A 1 989 ? 177.211 170.842 173.980 1.00 63.99 1662 GLY A C 1
ATOM 7669 O O . GLY A 1 989 ? 176.395 170.753 173.058 1.00 63.99 1662 GLY A O 1
ATOM 7670 N N . SER A 1 990 ? 176.877 170.701 175.262 1.00 63.25 1663 SER A N 1
ATOM 7671 C CA . SER A 1 990 ? 175.533 170.324 175.697 1.00 63.25 1663 SER A CA 1
ATOM 7672 C C . SER A 1 990 ? 175.106 169.003 175.059 1.00 63.25 1663 SER A C 1
ATOM 7673 O O . SER A 1 990 ? 174.212 168.948 174.212 1.00 63.25 1663 SER A O 1
ATOM 7676 N N . ARG A 1 991 ? 175.774 167.923 175.471 1.00 62.64 1664 ARG A N 1
ATOM 7677 C CA . ARG A 1 991 ? 175.403 166.596 174.993 1.00 62.64 1664 ARG A CA 1
ATOM 7678 C C . ARG A 1 991 ? 174.025 166.204 175.506 1.00 62.64 1664 ARG A C 1
ATOM 7679 O O . ARG A 1 991 ? 173.055 166.159 174.741 1.00 62.64 1664 ARG A O 1
ATOM 7687 N N . LEU A 1 992 ? 173.925 165.902 176.802 1.00 58.06 1665 LEU A N 1
ATOM 7688 C CA . LEU A 1 992 ? 172.643 165.676 177.473 1.00 58.06 1665 LEU A CA 1
ATOM 7689 C C . LEU A 1 992 ? 171.888 164.493 176.871 1.00 58.06 1665 LEU A C 1
ATOM 7690 O O . LEU A 1 992 ? 170.664 164.397 176.971 1.00 58.06 1665 LEU A O 1
ATOM 7695 N N . GLN A 1 993 ? 172.624 163.578 176.246 1.00 55.78 1666 GLN A N 1
ATOM 7696 C CA . GLN A 1 993 ? 172.013 162.417 175.612 1.00 55.78 1666 GLN A CA 1
ATOM 7697 C C . GLN A 1 993 ? 173.029 161.285 175.571 1.00 55.78 1666 GLN A C 1
ATOM 7698 O O . GLN A 1 993 ? 174.193 161.452 175.941 1.00 55.78 1666 GLN A O 1
ATOM 7704 N N . VAL A 1 994 ? 172.566 160.122 175.113 1.00 53.46 1667 VAL A N 1
ATOM 7705 C CA . VAL A 1 994 ? 173.435 158.958 174.992 1.00 53.46 1667 VAL A CA 1
ATOM 7706 C C . VAL A 1 994 ? 174.389 159.160 173.824 1.00 53.46 1667 VAL A C 1
ATOM 7707 O O . VAL A 1 994 ? 173.980 159.574 172.731 1.00 53.46 1667 VAL A O 1
ATOM 7711 N N . LEU A 1 995 ? 175.670 158.867 174.050 1.00 58.69 1668 LEU A N 1
ATOM 7712 C CA . LEU A 1 995 ? 176.664 159.025 172.994 1.00 58.69 1668 LEU A CA 1
ATOM 7713 C C . LEU A 1 995 ? 176.438 158.029 171.865 1.00 58.69 1668 LEU A C 1
ATOM 7714 O O . LEU A 1 995 ? 176.296 158.418 170.700 1.00 58.69 1668 LEU A O 1
ATOM 7719 N N . ASP A 1 996 ? 176.398 156.739 172.190 1.00 59.14 1669 ASP A N 1
ATOM 7720 C CA . ASP A 1 996 ? 176.376 155.681 171.185 1.00 59.14 1669 ASP A CA 1
ATOM 7721 C C . ASP A 1 996 ? 175.288 154.674 171.530 1.00 59.14 1669 ASP A C 1
ATOM 7722 O O . ASP A 1 996 ? 175.398 153.974 172.558 1.00 59.14 1669 ASP A O 1
ATOM 7727 N N . PRO A 1 997 ? 174.233 154.561 170.729 1.00 55.01 1670 PRO A N 1
ATOM 7728 C CA . PRO A 1 997 ? 173.273 153.472 170.920 1.00 55.01 1670 PRO A CA 1
ATOM 7729 C C . PRO A 1 997 ? 173.874 152.137 170.509 1.00 55.01 1670 PRO A C 1
ATOM 7730 O O . PRO A 1 997 ? 174.956 152.067 169.926 1.00 55.01 1670 PRO A O 1
ATOM 7734 N N . THR A 1 998 ? 173.160 151.070 170.871 1.00 55.97 1671 THR A N 1
ATOM 7735 C CA . THR A 1 998 ? 173.455 149.646 170.717 1.00 55.97 1671 THR A CA 1
ATOM 7736 C C . THR A 1 998 ? 174.753 149.255 171.425 1.00 55.97 1671 THR A C 1
ATOM 7737 O O . THR A 1 998 ? 175.066 148.066 171.487 1.00 55.97 1671 THR A O 1
ATOM 7741 N N . GLU A 1 999 ? 175.514 150.207 171.963 1.00 56.10 1672 GLU A N 1
ATOM 7742 C CA . GLU A 1 999 ? 176.659 149.937 172.821 1.00 56.10 1672 GLU A CA 1
ATOM 7743 C C . GLU A 1 999 ? 176.320 150.118 174.292 1.00 56.10 1672 GLU A C 1
ATOM 7744 O O . GLU A 1 999 ? 176.658 149.266 175.119 1.00 56.10 1672 GLU A O 1
ATOM 7750 N N . ARG A 1 1000 ? 175.652 151.221 174.635 1.00 53.28 1673 ARG A N 1
ATOM 7751 C CA . ARG A 1 1000 ? 175.208 151.428 176.008 1.00 53.28 1673 ARG A CA 1
ATOM 7752 C C . ARG A 1 1000 ? 174.079 150.472 176.372 1.00 53.28 1673 ARG A C 1
ATOM 7753 O O . ARG A 1 1000 ? 174.001 149.999 177.511 1.00 53.28 1673 ARG A O 1
ATOM 7761 N N . PHE A 1 1001 ? 173.201 150.170 175.418 1.00 48.90 1674 PHE A N 1
ATOM 7762 C CA . PHE A 1 1001 ? 172.052 149.296 175.647 1.00 48.90 1674 PHE A CA 1
ATOM 7763 C C . PHE A 1 1001 ? 172.337 147.938 175.015 1.00 48.90 1674 PHE A C 1
ATOM 7764 O O . PHE A 1 1001 ? 172.163 147.754 173.808 1.00 48.90 1674 PHE A O 1
ATOM 7772 N N . GLN A 1 1002 ? 172.771 146.984 175.837 1.00 49.73 1675 GLN A N 1
ATOM 7773 C CA . GLN A 1 1002 ? 172.976 145.614 175.394 1.00 49.73 1675 GLN A CA 1
ATOM 7774 C C . GLN A 1 1002 ? 171.936 144.654 175.950 1.00 49.73 1675 GLN A C 1
ATOM 7775 O O . GLN A 1 1002 ? 171.921 143.483 175.554 1.00 49.73 1675 GLN A O 1
ATOM 7781 N N . ASN A 1 1003 ? 171.070 145.112 176.850 1.00 49.01 1676 ASN A N 1
ATOM 7782 C CA . ASN A 1 1003 ? 170.012 144.284 177.411 1.00 49.01 1676 ASN A CA 1
ATOM 7783 C C . ASN A 1 1003 ? 169.011 145.199 178.101 1.00 49.01 1676 ASN A C 1
ATOM 7784 O O . ASN A 1 1003 ? 169.254 146.395 178.276 1.00 49.01 1676 ASN A O 1
ATOM 7789 N N . ALA A 1 1004 ? 167.872 144.619 178.488 1.00 47.39 1677 ALA A N 1
ATOM 7790 C CA . ALA A 1 1004 ? 166.868 145.387 179.217 1.00 47.39 1677 ALA A CA 1
ATOM 7791 C C . ALA A 1 1004 ? 167.421 145.892 180.543 1.00 47.39 1677 ALA A C 1
ATOM 7792 O O . ALA A 1 1004 ? 167.074 146.992 180.994 1.00 47.39 1677 ALA A O 1
ATOM 7794 N N . ALA A 1 1005 ? 168.288 145.101 181.179 1.00 49.84 1678 ALA A N 1
ATOM 7795 C CA . ALA A 1 1005 ? 168.916 145.539 182.419 1.00 49.84 1678 ALA A CA 1
ATOM 7796 C C . ALA A 1 1005 ? 169.772 146.777 182.193 1.00 49.84 1678 ALA A C 1
ATOM 7797 O O . ALA A 1 1005 ? 169.860 147.646 183.066 1.00 49.84 1678 ALA A O 1
ATOM 7799 N N . ASP A 1 1006 ? 170.401 146.883 181.020 1.00 51.81 1679 ASP A N 1
ATOM 7800 C CA . ASP A 1 1006 ? 171.201 148.067 180.722 1.00 51.81 1679 ASP A CA 1
ATOM 7801 C C . ASP A 1 1006 ? 170.327 149.309 180.603 1.00 51.81 1679 ASP A C 1
ATOM 7802 O O . ASP A 1 1006 ? 170.689 150.381 181.102 1.00 51.81 1679 ASP A O 1
ATOM 7807 N N . LEU A 1 1007 ? 169.168 149.185 179.951 1.00 46.80 1680 LEU A N 1
ATOM 7808 C CA . LEU A 1 1007 ? 168.243 150.311 179.871 1.00 46.80 1680 LEU A CA 1
ATOM 7809 C C . LEU A 1 1007 ? 167.737 150.698 181.253 1.00 46.80 1680 LEU A C 1
ATOM 7810 O O . LEU A 1 1007 ? 167.646 151.888 181.586 1.00 46.80 1680 LEU A O 1
ATOM 7815 N N . GLN A 1 1008 ? 167.397 149.701 182.074 1.00 48.12 1681 GLN A N 1
ATOM 7816 C CA . GLN A 1 1008 ? 166.931 149.998 183.423 1.00 48.12 1681 GLN A CA 1
ATOM 7817 C C . GLN A 1 1008 ? 168.012 150.699 184.234 1.00 48.12 1681 GLN A C 1
ATOM 7818 O O . GLN A 1 1008 ? 167.725 151.650 184.964 1.00 48.12 1681 GLN A O 1
ATOM 7824 N N . ASN A 1 1009 ? 169.264 150.256 184.105 1.00 50.02 1682 ASN A N 1
ATOM 7825 C CA . ASN A 1 1009 ? 170.355 150.887 184.841 1.00 50.02 1682 ASN A CA 1
ATOM 7826 C C . ASN A 1 1009 ? 170.597 152.312 184.362 1.00 50.02 1682 ASN A C 1
ATOM 7827 O O . ASN A 1 1009 ? 170.843 153.215 185.172 1.00 50.02 1682 ASN A O 1
ATOM 7832 N N . TYR A 1 1010 ? 170.537 152.532 183.047 1.00 50.15 1683 TYR A N 1
ATOM 7833 C CA . TYR A 1 1010 ? 170.711 153.879 182.516 1.00 50.15 1683 TYR A CA 1
ATOM 7834 C C . TYR A 1 1010 ? 169.632 154.816 183.042 1.00 50.15 1683 TYR A C 1
ATOM 7835 O O . TYR A 1 1010 ? 169.927 155.919 183.518 1.00 50.15 1683 TYR A O 1
ATOM 7844 N N . VAL A 1 1011 ? 168.369 154.389 182.966 1.00 47.29 1684 VAL A N 1
ATOM 7845 C CA . VAL A 1 1011 ? 167.279 155.228 183.452 1.00 47.29 1684 VAL A CA 1
ATOM 7846 C C . VAL A 1 1011 ? 167.391 155.429 184.958 1.00 47.29 1684 VAL A C 1
ATOM 7847 O O . VAL A 1 1011 ? 167.106 156.515 185.475 1.00 47.29 1684 VAL A O 1
ATOM 7851 N N . HIS A 1 1012 ? 167.837 154.401 185.683 1.00 49.62 1685 HIS A N 1
ATOM 7852 C CA . HIS A 1 1012 ? 167.968 154.505 187.131 1.00 49.62 1685 HIS A CA 1
ATOM 7853 C C . HIS A 1 1012 ? 169.015 155.541 187.513 1.00 49.62 1685 HIS A C 1
ATOM 7854 O O . HIS A 1 1012 ? 168.784 156.372 188.395 1.00 49.62 1685 HIS A O 1
ATOM 7861 N N . ASN A 1 1013 ? 170.169 155.523 186.844 1.00 51.39 1686 ASN A N 1
ATOM 7862 C CA . ASN A 1 1013 ? 171.205 156.504 187.155 1.00 51.39 1686 ASN A CA 1
ATOM 7863 C C . ASN A 1 1013 ? 170.790 157.907 186.726 1.00 51.39 1686 ASN A C 1
ATOM 7864 O O . ASN A 1 1013 ? 171.023 158.885 187.456 1.00 51.39 1686 ASN A O 1
ATOM 7869 N N . MET A 1 1014 ? 170.176 158.027 185.545 1.00 50.85 1687 MET A N 1
ATOM 7870 C CA . MET A 1 1014 ? 169.702 159.330 185.093 1.00 50.85 1687 MET A CA 1
ATOM 7871 C C . MET A 1 1014 ? 168.710 159.922 186.082 1.00 50.85 1687 MET A C 1
ATOM 7872 O O . MET A 1 1014 ? 168.816 161.096 186.452 1.00 50.85 1687 MET A O 1
ATOM 7877 N N . PHE A 1 1015 ? 167.752 159.118 186.544 1.00 49.98 1688 PHE A N 1
ATOM 7878 C CA . PHE A 1 1015 ? 166.765 159.638 187.476 1.00 49.98 1688 PHE A CA 1
ATOM 7879 C C . PHE A 1 1015 ? 167.335 159.792 188.876 1.00 49.98 1688 PHE A C 1
ATOM 7880 O O . PHE A 1 1015 ? 166.813 160.581 189.661 1.00 49.98 1688 PHE A O 1
ATOM 7888 N N . ASP A 1 1016 ? 168.418 159.086 189.199 1.00 53.83 1689 ASP A N 1
ATOM 7889 C CA . ASP A 1 1016 ? 169.119 159.373 190.444 1.00 53.83 1689 ASP A CA 1
ATOM 7890 C C . ASP A 1 1016 ? 169.687 160.785 190.425 1.00 53.83 1689 ASP A C 1
ATOM 7891 O O . ASP A 1 1016 ? 169.483 161.563 191.367 1.00 53.83 1689 ASP A O 1
ATOM 7896 N N . LEU A 1 1017 ? 170.388 161.137 189.346 1.00 52.34 1690 LEU A N 1
ATOM 7897 C CA . LEU A 1 1017 ? 170.898 162.501 189.224 1.00 52.34 1690 LEU A CA 1
ATOM 7898 C C . LEU A 1 1017 ? 169.761 163.516 189.180 1.00 52.34 1690 LEU A C 1
ATOM 7899 O O . LEU A 1 1017 ? 169.843 164.586 189.804 1.00 52.34 1690 LEU A O 1
ATOM 7904 N N . ILE A 1 1018 ? 168.688 163.194 188.453 1.00 54.07 1691 ILE A N 1
ATOM 7905 C CA . ILE A 1 1018 ? 167.555 164.108 188.342 1.00 54.07 1691 ILE A CA 1
ATOM 7906 C C . ILE A 1 1018 ? 166.909 164.326 189.703 1.00 54.07 1691 ILE A C 1
ATOM 7907 O O . ILE A 1 1018 ? 166.553 165.452 190.059 1.00 54.07 1691 ILE A O 1
ATOM 7912 N N . TYR A 1 1019 ? 166.762 163.259 190.491 1.00 54.88 1692 TYR A N 1
ATOM 7913 C CA . TYR A 1 1019 ? 166.161 163.386 191.811 1.00 54.88 1692 TYR A CA 1
ATOM 7914 C C . TYR A 1 1019 ? 167.059 164.170 192.752 1.00 54.88 1692 TYR A C 1
ATOM 7915 O O . TYR A 1 1019 ? 166.568 164.948 193.573 1.00 54.88 1692 TYR A O 1
ATOM 7924 N N . MET A 1 1020 ? 168.377 163.978 192.657 1.00 56.40 1693 MET A N 1
ATOM 7925 C CA . MET A 1 1020 ? 169.280 164.787 193.469 1.00 56.40 1693 MET A CA 1
ATOM 7926 C C . MET A 1 1020 ? 169.116 166.269 193.154 1.00 56.40 1693 MET A C 1
ATOM 7927 O O . MET A 1 1020 ? 168.959 167.096 194.065 1.00 56.40 1693 MET A O 1
ATOM 7932 N N . MET A 1 1021 ? 169.129 166.622 191.866 1.00 57.52 1694 MET A N 1
ATOM 7933 C CA . MET A 1 1021 ? 168.988 168.026 191.491 1.00 57.52 1694 MET A CA 1
ATOM 7934 C C . MET A 1 1021 ? 167.622 168.576 191.887 1.00 57.52 1694 MET A C 1
ATOM 7935 O O . MET A 1 1021 ? 167.514 169.716 192.357 1.00 57.52 1694 MET A O 1
ATOM 7940 N N . GLU A 1 1022 ? 166.566 167.777 191.714 1.00 56.59 1695 GLU A N 1
ATOM 7941 C CA . GLU A 1 1022 ? 165.225 168.236 192.058 1.00 56.59 1695 GLU A CA 1
ATOM 7942 C C . GLU A 1 1022 ? 165.073 168.418 193.561 1.00 56.59 1695 GLU A C 1
ATOM 7943 O O . GLU A 1 1022 ? 164.404 169.351 194.012 1.00 56.59 1695 GLU A O 1
ATOM 7949 N N . TYR A 1 1023 ? 165.690 167.540 194.353 1.00 58.86 1696 TYR A N 1
ATOM 7950 C CA . TYR A 1 1023 ? 165.638 167.693 195.801 1.00 58.86 1696 TYR A CA 1
ATOM 7951 C C . TYR A 1 1023 ? 166.400 168.932 196.244 1.00 58.86 1696 TYR A C 1
ATOM 7952 O O . TYR A 1 1023 ? 165.961 169.648 197.151 1.00 58.86 1696 TYR A O 1
ATOM 7961 N N . LEU A 1 1024 ? 167.546 169.204 195.613 1.00 60.94 1697 LEU A N 1
ATOM 7962 C CA . LEU A 1 1024 ? 168.265 170.436 195.920 1.00 60.94 1697 LEU A CA 1
ATOM 7963 C C . LEU A 1 1024 ? 167.421 171.662 195.590 1.00 60.94 1697 LEU A C 1
ATOM 7964 O O . LEU A 1 1024 ? 167.320 172.595 196.398 1.00 60.94 1697 LEU A O 1
ATOM 7969 N N . GLU A 1 1025 ? 166.789 171.669 194.414 1.00 60.29 1698 GLU A N 1
ATOM 7970 C CA . GLU A 1 1025 ? 165.947 172.802 194.042 1.00 60.29 1698 GLU A CA 1
ATOM 7971 C C . GLU A 1 1025 ? 164.761 172.946 194.987 1.00 60.29 1698 GLU A C 1
ATOM 7972 O O . GLU A 1 1025 ? 164.378 174.065 195.347 1.00 60.29 1698 GLU A O 1
ATOM 7978 N N . GLY A 1 1026 ? 164.172 171.827 195.407 1.00 60.55 1699 GLY A N 1
ATOM 7979 C CA . GLY A 1 1026 ? 163.047 171.896 196.324 1.00 60.55 1699 GLY A CA 1
ATOM 7980 C C . GLY A 1 1026 ? 163.440 172.435 197.684 1.00 60.55 1699 GLY A C 1
ATOM 7981 O O . GLY A 1 1026 ? 162.731 173.261 198.263 1.00 60.55 1699 GLY A O 1
ATOM 7982 N N . GLN A 1 1027 ? 164.577 171.976 198.213 1.00 63.60 1700 GLN A N 1
ATOM 7983 C CA . GLN A 1 1027 ? 165.084 172.538 199.460 1.00 63.60 1700 GLN A CA 1
ATOM 7984 C C . GLN A 1 1027 ? 165.397 174.019 199.300 1.00 63.60 1700 GLN A C 1
ATOM 7985 O O . GLN A 1 1027 ? 165.287 174.793 200.257 1.00 63.60 1700 GLN A O 1
ATOM 7991 N N . SER A 1 1028 ? 165.791 174.432 198.094 1.00 65.22 1701 SER A N 1
ATOM 7992 C CA . SER A 1 1028 ? 165.961 175.856 197.829 1.00 65.22 1701 SER A CA 1
ATOM 7993 C C . SER A 1 1028 ? 164.623 176.585 197.843 1.00 65.22 1701 SER A C 1
ATOM 7994 O O . SER A 1 1028 ? 164.551 177.761 198.216 1.00 65.22 1701 SER A O 1
ATOM 7997 N N . ILE A 1 1029 ? 163.553 175.902 197.433 1.00 64.17 1702 ILE A N 1
ATOM 7998 C CA . ILE A 1 1029 ? 162.250 176.554 197.313 1.00 64.17 1702 ILE A CA 1
ATOM 7999 C C . ILE A 1 1029 ? 161.664 176.842 198.690 1.00 64.17 1702 ILE A C 1
ATOM 8000 O O . ILE A 1 1029 ? 161.265 177.973 198.991 1.00 64.17 1702 ILE A O 1
ATOM 8005 N N . VAL A 1 1030 ? 161.601 175.823 199.548 1.00 64.39 1703 VAL A N 1
ATOM 8006 C CA . VAL A 1 1030 ? 160.908 175.972 200.824 1.00 64.39 1703 VAL A CA 1
ATOM 8007 C C . VAL A 1 1030 ? 161.726 176.824 201.788 1.00 64.39 1703 VAL A C 1
ATOM 8008 O O . VAL A 1 1030 ? 161.173 177.571 202.603 1.00 64.39 1703 VAL A O 1
ATOM 8012 N N . ASN A 1 1031 ? 163.054 176.727 201.712 1.00 67.08 1704 ASN A N 1
ATOM 8013 C CA . ASN A 1 1031 ? 163.891 177.414 202.691 1.00 67.08 1704 ASN A CA 1
ATOM 8014 C C . ASN A 1 1031 ? 164.169 178.855 202.281 1.00 67.08 1704 ASN A C 1
ATOM 8015 O O . ASN A 1 1031 ? 163.987 179.778 203.084 1.00 67.08 1704 ASN A O 1
ATOM 8020 N N . LYS A 1 1032 ? 164.607 179.072 201.042 1.00 68.51 1705 LYS A N 1
ATOM 8021 C CA . LYS A 1 1032 ? 165.038 180.400 200.625 1.00 68.51 1705 LYS A CA 1
ATOM 8022 C C . LYS A 1 1032 ? 164.209 180.932 199.463 1.00 68.51 1705 LYS A C 1
ATOM 8023 O O . LYS A 1 1032 ? 164.697 181.002 198.330 1.00 68.51 1705 LYS A O 1
ATOM 8029 N N . LEU A 1 1033 ? 162.963 181.317 199.732 1.00 67.97 1706 LEU A N 1
ATOM 8030 C CA . LEU A 1 1033 ? 162.097 181.922 198.730 1.00 67.97 1706 LEU A CA 1
ATOM 8031 C C . LEU A 1 1033 ? 160.910 182.583 199.414 1.00 67.97 1706 LEU A C 1
ATOM 8032 O O . LEU A 1 1033 ? 160.319 182.016 200.337 1.00 67.97 1706 LEU A O 1
ATOM 8037 N N . SER A 1 1034 ? 160.566 183.783 198.954 1.00 69.47 1707 SER A N 1
ATOM 8038 C CA . SER A 1 1034 ? 159.450 184.515 199.531 1.00 69.47 1707 SER A CA 1
ATOM 8039 C C . SER A 1 1034 ? 158.125 184.001 198.973 1.00 69.47 1707 SER A C 1
ATOM 8040 O O . SER A 1 1034 ? 158.081 183.198 198.038 1.00 69.47 1707 SER A O 1
ATOM 8043 N N . VAL A 1 1035 ? 157.030 184.486 199.563 1.00 67.66 1708 VAL A N 1
ATOM 8044 C CA . VAL A 1 1035 ? 155.704 183.992 199.198 1.00 67.66 1708 VAL A CA 1
ATOM 8045 C C . VAL A 1 1035 ? 155.325 184.457 197.797 1.00 67.66 1708 VAL A C 1
ATOM 8046 O O . VAL A 1 1035 ? 154.871 183.665 196.962 1.00 67.66 1708 VAL A O 1
ATOM 8050 N N . TYR A 1 1036 ? 155.494 185.753 197.523 1.00 70.86 1709 TYR A N 1
ATOM 8051 C CA . TYR A 1 1036 ? 155.148 186.279 196.205 1.00 70.86 1709 TYR A CA 1
ATOM 8052 C C . TYR A 1 1036 ? 155.995 185.637 195.114 1.00 70.86 1709 TYR A C 1
ATOM 8053 O O . TYR A 1 1036 ? 155.506 185.391 194.005 1.00 70.86 1709 TYR A O 1
ATOM 8062 N N . GLN A 1 1037 ? 157.265 185.359 195.407 1.00 71.17 1710 GLN A N 1
ATOM 8063 C CA . GLN A 1 1037 ? 158.102 184.652 194.445 1.00 71.17 1710 GLN A CA 1
ATOM 8064 C C . GLN A 1 1037 ? 157.698 183.187 194.341 1.00 71.17 1710 GLN A C 1
ATOM 8065 O O . GLN A 1 1037 ? 157.751 182.595 193.255 1.00 71.17 1710 GLN A O 1
ATOM 8071 N N . LYS A 1 1038 ? 157.288 182.585 195.461 1.00 66.79 1711 LYS A N 1
ATOM 8072 C CA . LYS A 1 1038 ? 156.860 181.190 195.439 1.00 66.79 1711 LYS A CA 1
ATOM 8073 C C . LYS A 1 1038 ? 155.615 181.009 194.582 1.00 66.79 1711 LYS A C 1
ATOM 8074 O O . LYS A 1 1038 ? 155.433 179.960 193.953 1.00 66.79 1711 LYS A O 1
ATOM 8080 N N . MET A 1 1039 ? 154.742 182.019 194.552 1.00 67.08 1712 MET A N 1
ATOM 8081 C CA . MET A 1 1039 ? 153.530 181.917 193.745 1.00 67.08 1712 MET A CA 1
ATOM 8082 C C . MET A 1 1039 ? 153.861 181.800 192.262 1.00 67.08 1712 MET A C 1
ATOM 8083 O O . MET A 1 1039 ? 153.280 180.971 191.552 1.00 67.08 1712 MET A O 1
ATOM 8088 N N . ALA A 1 1040 ? 154.794 182.619 191.776 1.00 64.09 1713 ALA A N 1
ATOM 8089 C CA . ALA A 1 1040 ? 155.122 182.597 190.355 1.00 64.09 1713 ALA A CA 1
ATOM 8090 C C . ALA A 1 1040 ? 156.064 181.449 190.016 1.00 64.09 1713 ALA A C 1
ATOM 8091 O O . ALA A 1 1040 ? 156.079 180.968 188.878 1.00 64.09 1713 ALA A O 1
ATOM 8093 N N . ALA A 1 1041 ? 156.859 180.997 190.988 1.00 61.29 1714 ALA A N 1
ATOM 8094 C CA . ALA A 1 1041 ? 157.860 179.975 190.699 1.00 61.29 1714 ALA A CA 1
ATOM 8095 C C . ALA A 1 1041 ? 157.225 178.605 190.499 1.00 61.29 1714 ALA A C 1
ATOM 8096 O O . ALA A 1 1041 ? 157.790 177.747 189.810 1.00 61.29 1714 ALA A O 1
ATOM 8098 N N . LEU A 1 1042 ? 156.057 178.376 191.091 1.00 60.49 1715 LEU A N 1
ATOM 8099 C CA . LEU A 1 1042 ? 155.432 177.063 191.095 1.00 60.49 1715 LEU A CA 1
ATOM 8100 C C . LEU A 1 1042 ? 154.028 177.128 190.507 1.00 60.49 1715 LEU A C 1
ATOM 8101 O O . LEU A 1 1042 ? 153.441 178.201 190.352 1.00 60.49 1715 LEU A O 1
ATOM 8106 N N . ARG A 1 1043 ? 153.501 175.951 190.174 1.00 58.74 1716 ARG A N 1
ATOM 8107 C CA . ARG A 1 1043 ? 152.133 175.790 189.709 1.00 58.74 1716 ARG A CA 1
ATOM 8108 C C . ARG A 1 1043 ? 151.558 174.516 190.310 1.00 58.74 1716 ARG A C 1
ATOM 8109 O O . ARG A 1 1043 ? 152.294 173.638 190.766 1.00 58.74 1716 ARG A O 1
ATOM 8117 N N . LYS A 1 1044 ? 150.231 174.416 190.310 1.00 59.01 1717 LYS A N 1
ATOM 8118 C CA . LYS A 1 1044 ? 149.535 173.249 190.835 1.00 59.01 1717 LYS A CA 1
ATOM 8119 C C . LYS A 1 1044 ? 148.924 172.465 189.684 1.00 59.01 1717 LYS A C 1
ATOM 8120 O O . LYS A 1 1044 ? 148.232 173.038 188.836 1.00 59.01 1717 LYS A O 1
ATOM 8126 N N . ILE A 1 1045 ? 149.173 171.159 189.657 1.00 54.26 1718 ILE A N 1
ATOM 8127 C CA . ILE A 1 1045 ? 148.670 170.282 188.607 1.00 54.26 1718 ILE A CA 1
ATOM 8128 C C . ILE A 1 1045 ? 147.566 169.414 189.196 1.00 54.26 1718 ILE A C 1
ATOM 8129 O O . ILE A 1 1045 ? 147.703 168.881 190.304 1.00 54.26 1718 ILE A O 1
ATOM 8134 N N . GLU A 1 1046 ? 146.459 169.299 188.467 1.00 58.95 1719 GLU A N 1
ATOM 8135 C CA . GLU A 1 1046 ? 145.328 168.482 188.874 1.00 58.95 1719 GLU A CA 1
ATOM 8136 C C . GLU A 1 1046 ? 144.815 167.692 187.680 1.00 58.95 1719 GLU A C 1
ATOM 8137 O O . GLU A 1 1046 ? 145.268 167.872 186.547 1.00 58.95 1719 GLU A O 1
ATOM 8143 N N . ASN A 1 1047 ? 143.858 166.810 187.946 1.00 59.81 1720 ASN A N 1
ATOM 8144 C CA . ASN A 1 1047 ? 143.238 165.991 186.915 1.00 59.81 1720 ASN A CA 1
ATOM 8145 C C . ASN A 1 1047 ? 141.756 166.328 186.819 1.00 59.81 1720 ASN A C 1
ATOM 8146 O O . ASN A 1 1047 ? 141.022 166.213 187.805 1.00 59.81 1720 ASN A O 1
ATOM 8151 N N . LYS A 1 1048 ? 141.324 166.747 185.634 1.00 59.32 1721 LYS A N 1
ATOM 8152 C CA . LYS A 1 1048 ? 139.931 167.077 185.371 1.00 59.32 1721 LYS A CA 1
ATOM 8153 C C . LYS A 1 1048 ? 139.362 166.066 184.386 1.00 59.32 1721 LYS A C 1
ATOM 8154 O O . LYS A 1 1048 ? 139.993 165.763 183.368 1.00 59.32 1721 LYS A O 1
ATOM 8160 N N . TYR A 1 1049 ? 138.179 165.543 184.695 1.00 59.32 1722 TYR A N 1
ATOM 8161 C CA . TYR A 1 1049 ? 137.527 164.533 183.872 1.00 59.32 1722 TYR A CA 1
ATOM 8162 C C . TYR A 1 1049 ? 136.540 165.216 182.935 1.00 59.32 1722 TYR A C 1
ATOM 8163 O O . TYR A 1 1049 ? 135.625 165.911 183.389 1.00 59.32 1722 TYR A O 1
ATOM 8172 N N . VAL A 1 1050 ? 136.725 165.013 181.632 1.00 66.76 1723 VAL A N 1
ATOM 8173 C CA . VAL A 1 1050 ? 135.901 165.649 180.615 1.00 66.76 1723 VAL A CA 1
ATOM 8174 C C . VAL A 1 1050 ? 135.297 164.571 179.726 1.00 66.76 1723 VAL A C 1
ATOM 8175 O O . VAL A 1 1050 ? 135.842 163.471 179.589 1.00 66.76 1723 VAL A O 1
ATOM 8179 N N . LYS A 1 1051 ? 134.150 164.889 179.130 1.00 68.97 1724 LYS A N 1
ATOM 8180 C CA . LYS A 1 1051 ? 133.480 163.942 178.251 1.00 68.97 1724 LYS A CA 1
ATOM 8181 C C . LYS A 1 1051 ? 134.225 163.820 176.928 1.00 68.97 1724 LYS A C 1
ATOM 8182 O O . LYS A 1 1051 ? 134.600 164.820 176.310 1.00 68.97 1724 LYS A O 1
ATOM 8188 N N . ASP A 1 1052 ? 134.437 162.581 176.492 1.00 71.12 1725 ASP A N 1
ATOM 8189 C CA . ASP A 1 1052 ? 135.106 162.305 175.232 1.00 71.12 1725 ASP A CA 1
ATOM 8190 C C . ASP A 1 1052 ? 134.144 161.679 174.236 1.00 71.12 1725 ASP A C 1
ATOM 8191 O O . ASP A 1 1052 ? 133.248 160.923 174.634 1.00 71.12 1725 ASP A O 1
ATOM 8196 N N . PRO A 1 1053 ? 134.287 161.978 172.943 1.00 71.46 1726 PRO A N 1
ATOM 8197 C CA . PRO A 1 1053 ? 133.301 161.481 171.967 1.00 71.46 1726 PRO A CA 1
ATOM 8198 C C . PRO A 1 1053 ? 133.362 159.981 171.732 1.00 71.46 1726 PRO A C 1
ATOM 8199 O O . PRO A 1 1053 ? 132.319 159.353 171.508 1.00 71.46 1726 PRO A O 1
ATOM 8203 N N . ALA A 1 1054 ? 134.557 159.387 171.763 1.00 74.33 1727 ALA A N 1
ATOM 8204 C CA . ALA A 1 1054 ? 134.700 157.987 171.375 1.00 74.33 1727 ALA A CA 1
ATOM 8205 C C . ALA A 1 1054 ? 134.006 157.053 172.360 1.00 74.33 1727 ALA A C 1
ATOM 8206 O O . ALA A 1 1054 ? 133.249 156.165 171.951 1.00 74.33 1727 ALA A O 1
ATOM 8208 N N . ASP A 1 1055 ? 134.250 157.233 173.656 1.00 74.39 1728 ASP A N 1
ATOM 8209 C CA . ASP A 1 1055 ? 133.700 156.371 174.693 1.00 74.39 1728 ASP A CA 1
ATOM 8210 C C . ASP A 1 1055 ? 132.724 157.163 175.549 1.00 74.39 1728 ASP A C 1
ATOM 8211 O O . ASP A 1 1055 ? 132.908 158.367 175.757 1.00 74.39 1728 ASP A O 1
ATOM 8216 N N . GLY A 1 1056 ? 131.682 156.487 176.038 1.00 73.82 1729 GLY A N 1
ATOM 8217 C CA . GLY A 1 1056 ? 130.691 157.174 176.850 1.00 73.82 1729 GLY A CA 1
ATOM 8218 C C . GLY A 1 1056 ? 131.212 157.559 178.222 1.00 73.82 1729 GLY A C 1
ATOM 8219 O O . GLY A 1 1056 ? 130.844 158.604 178.764 1.00 73.82 1729 GLY A O 1
ATOM 8220 N N . ASN A 1 1057 ? 132.074 156.726 178.801 1.00 71.86 1730 ASN A N 1
ATOM 8221 C CA . ASN A 1 1057 ? 132.540 156.963 180.160 1.00 71.86 1730 ASN A CA 1
ATOM 8222 C C . ASN A 1 1057 ? 133.482 158.159 180.217 1.00 71.86 1730 ASN A C 1
ATOM 8223 O O . ASN A 1 1057 ? 134.261 158.406 179.292 1.00 71.86 1730 ASN A O 1
ATOM 8228 N N . GLU A 1 1058 ? 133.404 158.907 181.318 1.00 69.90 1731 GLU A N 1
ATOM 8229 C CA . GLU A 1 1058 ? 134.285 160.038 181.575 1.00 69.90 1731 GLU A CA 1
ATOM 8230 C C . GLU A 1 1058 ? 135.355 159.715 182.611 1.00 69.90 1731 GLU A C 1
ATOM 8231 O O . GLU A 1 1058 ? 135.807 160.613 183.328 1.00 69.90 1731 GLU A O 1
ATOM 8237 N N . VAL A 1 1059 ? 135.765 158.448 182.708 1.00 64.62 1732 VAL A N 1
ATOM 8238 C CA . VAL A 1 1059 ? 136.752 158.062 183.711 1.00 64.62 1732 VAL A CA 1
ATOM 8239 C C . VAL A 1 1059 ? 138.134 158.581 183.341 1.00 64.62 1732 VAL A C 1
ATOM 8240 O O . VAL A 1 1059 ? 139.026 158.656 184.195 1.00 64.62 1732 VAL A O 1
ATOM 8244 N N . TYR A 1 1060 ? 138.338 158.949 182.079 1.00 59.39 1733 TYR A N 1
ATOM 8245 C CA . TYR A 1 1060 ? 139.644 159.428 181.647 1.00 59.39 1733 TYR A CA 1
ATOM 8246 C C . TYR A 1 1060 ? 139.912 160.817 182.210 1.00 59.39 1733 TYR A C 1
ATOM 8247 O O . TYR A 1 1060 ? 139.020 161.667 182.264 1.00 59.39 1733 TYR A O 1
ATOM 8256 N N . ALA A 1 1061 ? 141.153 161.046 182.629 1.00 58.28 1734 ALA A N 1
ATOM 8257 C CA . ALA A 1 1061 ? 141.549 162.294 183.264 1.00 58.28 1734 ALA A CA 1
ATOM 8258 C C . ALA A 1 1061 ? 142.499 163.064 182.360 1.00 58.28 1734 ALA A C 1
ATOM 8259 O O . ALA A 1 1061 ? 143.369 162.475 181.711 1.00 58.28 1734 ALA A O 1
ATOM 8261 N N . THR A 1 1062 ? 142.328 164.381 182.326 1.00 55.99 1735 THR A N 1
ATOM 8262 C CA . THR A 1 1062 ? 143.209 165.279 181.594 1.00 55.99 1735 THR A CA 1
ATOM 8263 C C . THR A 1 1062 ? 143.936 166.171 182.587 1.00 55.99 1735 THR A C 1
ATOM 8264 O O . THR A 1 1062 ? 143.327 166.671 183.539 1.00 55.99 1735 THR A O 1
ATOM 8268 N N . ASN A 1 1063 ? 145.232 166.365 182.369 1.00 53.39 1736 ASN A N 1
ATOM 8269 C CA . ASN A 1 1063 ? 146.025 167.177 183.279 1.00 53.39 1736 ASN A CA 1
ATOM 8270 C C . ASN A 1 1063 ? 145.754 168.657 183.051 1.00 53.39 1736 ASN A C 1
ATOM 8271 O O . ASN A 1 1063 ? 145.572 169.107 181.917 1.00 53.39 1736 ASN A O 1
ATOM 8276 N N . VAL A 1 1064 ? 145.724 169.416 184.142 1.00 54.29 1737 VAL A N 1
ATOM 8277 C CA . VAL A 1 1064 ? 145.509 170.856 184.099 1.00 54.29 1737 VAL A CA 1
ATOM 8278 C C . VAL A 1 1064 ? 146.490 171.520 185.055 1.00 54.29 1737 VAL A C 1
ATOM 8279 O O . VAL A 1 1064 ? 146.576 171.144 186.229 1.00 54.29 1737 VAL A O 1
ATOM 8283 N N . VAL A 1 1065 ? 147.242 172.490 184.546 1.00 55.41 1738 VAL A N 1
ATOM 8284 C CA . VAL A 1 1065 ? 148.197 173.254 185.339 1.00 55.41 1738 VAL A CA 1
ATOM 8285 C C . VAL A 1 1065 ? 147.591 174.623 185.599 1.00 55.41 1738 VAL A C 1
ATOM 8286 O O . VAL A 1 1065 ? 147.129 175.291 184.666 1.00 55.41 1738 VAL A O 1
ATOM 8290 N N . LYS A 1 1066 ? 147.584 175.045 186.859 1.00 59.30 1739 LYS A N 1
ATOM 8291 C CA . LYS A 1 1066 ? 146.955 176.294 187.258 1.00 59.30 1739 LYS A CA 1
ATOM 8292 C C . LYS A 1 1066 ? 147.845 177.049 188.234 1.00 59.30 1739 LYS A C 1
ATOM 8293 O O . LYS A 1 1066 ? 148.720 176.464 188.883 1.00 59.30 1739 LYS A O 1
ATOM 8299 N N . GLU A 1 1067 ? 147.626 178.359 188.314 1.00 65.54 1740 GLU A N 1
ATOM 8300 C CA . GLU A 1 1067 ? 148.345 179.188 189.270 1.00 65.54 1740 GLU A CA 1
ATOM 8301 C C . GLU A 1 1067 ? 147.827 178.927 190.678 1.00 65.54 1740 GLU A C 1
ATOM 8302 O O . GLU A 1 1067 ? 146.639 179.113 190.959 1.00 65.54 1740 GLU A O 1
ATOM 8308 N N . LEU A 1 1068 ? 148.719 178.493 191.565 1.00 66.16 1741 LEU A N 1
ATOM 8309 C CA . LEU A 1 1068 ? 148.305 178.155 192.919 1.00 66.16 1741 LEU A CA 1
ATOM 8310 C C . LEU A 1 1068 ? 148.008 179.419 193.716 1.00 66.16 1741 LEU A C 1
ATOM 8311 O O . LEU A 1 1068 ? 148.634 180.463 193.517 1.00 66.16 1741 LEU A O 1
ATOM 8316 N N . THR A 1 1069 ? 147.039 179.318 194.620 1.00 70.64 1742 THR A N 1
ATOM 8317 C CA . THR A 1 1069 ? 146.633 180.464 195.417 1.00 70.64 1742 THR A CA 1
ATOM 8318 C C . THR A 1 1069 ? 147.693 180.796 196.462 1.00 70.64 1742 THR A C 1
ATOM 8319 O O . THR A 1 1069 ? 148.536 179.969 196.820 1.00 70.64 1742 THR A O 1
ATOM 8323 N N . GLU A 1 1070 ? 147.641 182.036 196.953 1.00 71.28 1743 GLU A N 1
ATOM 8324 C CA . GLU A 1 1070 ? 148.588 182.461 197.978 1.00 71.28 1743 GLU A CA 1
ATOM 8325 C C . GLU A 1 1070 ? 148.369 181.698 199.279 1.00 71.28 1743 GLU A C 1
ATOM 8326 O O . GLU A 1 1070 ? 149.319 181.460 200.035 1.00 71.28 1743 GLU A O 1
ATOM 8332 N N . ALA A 1 1071 ? 147.124 181.301 199.552 1.00 71.33 1744 ALA A N 1
ATOM 8333 C CA . ALA A 1 1071 ? 146.847 180.507 200.744 1.00 71.33 1744 ALA A CA 1
ATOM 8334 C C . ALA A 1 1071 ? 147.550 179.158 200.679 1.00 71.33 1744 ALA A C 1
ATOM 8335 O O . ALA A 1 1071 ? 148.124 178.699 201.674 1.00 71.33 1744 ALA A O 1
ATOM 8337 N N . GLU A 1 1072 ? 147.518 178.507 199.515 1.00 69.40 1745 GLU A N 1
ATOM 8338 C CA . GLU A 1 1072 ? 148.243 177.252 199.354 1.00 69.40 1745 GLU A CA 1
ATOM 8339 C C . GLU A 1 1072 ? 149.743 177.495 199.261 1.00 69.40 1745 GLU A C 1
ATOM 8340 O O . GLU A 1 1072 ? 150.544 176.645 199.667 1.00 69.40 1745 GLU A O 1
ATOM 8346 N N . ALA A 1 1073 ? 150.143 178.652 198.730 1.00 69.93 1746 ALA A N 1
ATOM 8347 C CA . ALA A 1 1073 ? 151.564 178.966 198.617 1.00 69.93 1746 ALA A CA 1
ATOM 8348 C C . ALA A 1 1073 ? 152.202 179.121 199.991 1.00 69.93 1746 ALA A C 1
ATOM 8349 O O . ALA A 1 1073 ? 153.345 178.703 200.209 1.00 69.93 1746 ALA A O 1
ATOM 8351 N N . ARG A 1 1074 ? 151.476 179.725 200.933 1.00 69.96 1747 ARG A N 1
ATOM 8352 C CA . ARG A 1 1074 ? 152.020 179.910 202.275 1.00 69.96 1747 ARG A CA 1
ATOM 8353 C C . ARG A 1 1074 ? 152.184 178.576 202.994 1.00 69.96 1747 ARG A C 1
ATOM 8354 O O . ARG A 1 1074 ? 153.085 178.418 203.826 1.00 69.96 1747 ARG A O 1
ATOM 8362 N N . ASN A 1 1075 ? 151.324 177.603 202.684 1.00 68.84 1748 ASN A N 1
ATOM 8363 C CA . ASN A 1 1075 ? 151.408 176.306 203.347 1.00 68.84 1748 ASN A CA 1
ATOM 8364 C C . ASN A 1 1075 ? 152.622 175.513 202.882 1.00 68.84 1748 ASN A C 1
ATOM 8365 O O . ASN A 1 1075 ? 153.079 174.607 203.589 1.00 68.84 1748 ASN A O 1
ATOM 8370 N N . LEU A 1 1076 ? 153.156 175.835 201.704 1.00 66.24 1749 LEU A N 1
ATOM 8371 C CA . LEU A 1 1076 ? 154.300 175.117 201.139 1.00 66.24 1749 LEU A CA 1
ATOM 8372 C C . LEU A 1 1076 ? 155.570 175.511 201.894 1.00 66.24 1749 LEU A C 1
ATOM 8373 O O . LEU A 1 1076 ? 156.354 176.366 201.476 1.00 66.24 1749 LEU A O 1
ATOM 8378 N N . ASN A 1 1077 ? 155.764 174.860 203.040 1.00 65.65 1750 ASN A N 1
ATOM 8379 C CA . ASN A 1 1077 ? 156.923 175.099 203.886 1.00 65.65 1750 ASN A CA 1
ATOM 8380 C C . ASN A 1 1077 ? 157.752 173.846 204.130 1.00 65.65 1750 ASN A C 1
ATOM 8381 O O . ASN A 1 1077 ? 158.823 173.938 204.738 1.00 65.65 1750 ASN A O 1
ATOM 8386 N N . SER A 1 1078 ? 157.291 172.685 203.676 1.00 62.46 1751 SER A N 1
ATOM 8387 C CA . SER A 1 1078 ? 158.011 171.433 203.849 1.00 62.46 1751 SER A CA 1
ATOM 8388 C C . SER A 1 1078 ? 158.157 170.746 202.501 1.00 62.46 1751 SER A C 1
ATOM 8389 O O . SER A 1 1078 ? 157.272 170.846 201.646 1.00 62.46 1751 SER A O 1
ATOM 8392 N N . PHE A 1 1079 ? 159.281 170.051 202.314 1.00 58.31 1752 PHE A N 1
ATOM 8393 C CA . PHE A 1 1079 ? 159.511 169.355 201.053 1.00 58.31 1752 PHE A CA 1
ATOM 8394 C C . PHE A 1 1079 ? 158.480 168.255 200.834 1.00 58.31 1752 PHE A C 1
ATOM 8395 O O . PHE A 1 1079 ? 158.127 167.943 199.691 1.00 58.31 1752 PHE A O 1
ATOM 8403 N N . GLU A 1 1080 ? 157.991 167.652 201.918 1.00 61.80 1753 GLU A N 1
ATOM 8404 C CA . GLU A 1 1080 ? 156.930 166.659 201.789 1.00 61.80 1753 GLU A CA 1
ATOM 8405 C C . GLU A 1 1080 ? 155.630 167.308 201.332 1.00 61.80 1753 GLU A C 1
ATOM 8406 O O . GLU A 1 1080 ? 154.834 166.690 200.614 1.00 61.80 1753 GLU A O 1
ATOM 8412 N N . SER A 1 1081 ? 155.401 168.560 201.735 1.00 61.17 1754 SER A N 1
ATOM 8413 C CA . SER A 1 1081 ? 154.199 169.267 201.305 1.00 61.17 1754 SER A CA 1
ATOM 8414 C C . SER A 1 1081 ? 154.231 169.544 199.809 1.00 61.17 1754 SER A C 1
ATOM 8415 O O . SER A 1 1081 ? 153.180 169.608 199.160 1.00 61.17 1754 SER A O 1
ATOM 8418 N N . LEU A 1 1082 ? 155.428 169.719 199.243 1.00 57.32 1755 LEU A N 1
ATOM 8419 C CA . LEU A 1 1082 ? 155.538 169.902 197.800 1.00 57.32 1755 LEU A CA 1
ATOM 8420 C C . LEU A 1 1082 ? 155.020 168.680 197.055 1.00 57.32 1755 LEU A C 1
ATOM 8421 O O . LEU A 1 1082 ? 154.339 168.807 196.032 1.00 57.32 1755 LEU A O 1
ATOM 8426 N N . ILE A 1 1083 ? 155.331 167.485 197.558 1.00 54.92 1756 ILE A N 1
ATOM 8427 C CA . ILE A 1 1083 ? 154.846 166.262 196.926 1.00 54.92 1756 ILE A CA 1
ATOM 8428 C C . ILE A 1 1083 ? 153.361 166.075 197.207 1.00 54.92 1756 ILE A C 1
ATOM 8429 O O . ILE A 1 1083 ? 152.602 165.606 196.351 1.00 54.92 1756 ILE A O 1
ATOM 8434 N N . ASP A 1 1084 ? 152.924 166.438 198.415 1.00 60.86 1757 ASP A N 1
ATOM 8435 C CA . ASP A 1 1084 ? 151.527 166.226 198.784 1.00 60.86 1757 ASP A CA 1
ATOM 8436 C C . ASP A 1 1084 ? 150.600 167.197 198.064 1.00 60.86 1757 ASP A C 1
ATOM 8437 O O . ASP A 1 1084 ? 149.559 166.792 197.536 1.00 60.86 1757 ASP A O 1
ATOM 8442 N N . HIS A 1 1085 ? 150.956 168.480 198.032 1.00 58.32 1758 HIS A N 1
ATOM 8443 C CA . HIS A 1 1085 ? 150.104 169.501 197.434 1.00 58.32 1758 HIS A CA 1
ATOM 8444 C C . HIS A 1 1085 ? 150.068 169.434 195.912 1.00 58.32 1758 HIS A C 1
ATOM 8445 O O . HIS A 1 1085 ? 149.326 170.209 195.298 1.00 58.32 1758 HIS A O 1
ATOM 8452 N N . ASN A 1 1086 ? 150.842 168.538 195.303 1.00 56.80 1759 ASN A N 1
ATOM 8453 C CA . ASN A 1 1086 ? 150.906 168.386 193.851 1.00 56.80 1759 ASN A CA 1
ATOM 8454 C C . ASN A 1 1086 ? 151.290 169.705 193.182 1.00 56.80 1759 ASN A C 1
ATOM 8455 O O . ASN A 1 1086 ? 150.457 170.425 192.628 1.00 56.80 1759 ASN A O 1
ATOM 8460 N N . ILE A 1 1087 ? 152.582 170.014 193.243 1.00 53.07 1760 ILE A N 1
ATOM 8461 C CA . ILE A 1 1087 ? 153.132 171.233 192.663 1.00 53.07 1760 ILE A CA 1
ATOM 8462 C C . ILE A 1 1087 ? 154.235 170.861 191.685 1.00 53.07 1760 ILE A C 1
ATOM 8463 O O . ILE A 1 1087 ? 154.841 169.788 191.789 1.00 53.07 1760 ILE A O 1
ATOM 8468 N N . LEU A 1 1088 ? 154.487 171.751 190.729 1.00 54.10 1761 LEU A N 1
ATOM 8469 C CA . LEU A 1 1088 ? 155.533 171.573 189.734 1.00 54.10 1761 LEU A CA 1
ATOM 8470 C C . LEU A 1 1088 ? 156.145 172.925 189.401 1.00 54.10 1761 LEU A C 1
ATOM 8471 O O . LEU A 1 1088 ? 155.567 173.975 189.693 1.00 54.10 1761 LEU A O 1
ATOM 8476 N N . SER A 1 1089 ? 157.328 172.891 188.796 1.00 55.92 1762 SER A N 1
ATOM 8477 C CA . SER A 1 1089 ? 158.019 174.126 188.454 1.00 55.92 1762 SER A CA 1
ATOM 8478 C C . SER A 1 1089 ? 157.397 174.766 187.220 1.00 55.92 1762 SER A C 1
ATOM 8479 O O . SER A 1 1089 ? 157.062 174.086 186.247 1.00 55.92 1762 SER A O 1
ATOM 8482 N N . ALA A 1 1090 ? 157.245 176.088 187.266 1.00 57.63 1763 ALA A N 1
ATOM 8483 C CA . ALA A 1 1090 ? 156.677 176.853 186.167 1.00 57.63 1763 ALA A CA 1
ATOM 8484 C C . ALA A 1 1090 ? 157.728 177.351 185.188 1.00 57.63 1763 ALA A C 1
ATOM 8485 O O . ALA A 1 1090 ? 157.413 178.183 184.331 1.00 57.63 1763 ALA A O 1
ATOM 8487 N N . ARG A 1 1091 ? 158.965 176.866 185.293 1.00 60.39 1764 ARG A N 1
ATOM 8488 C CA . ARG A 1 1091 ? 160.030 177.370 184.434 1.00 60.39 1764 ARG A CA 1
ATOM 8489 C C . ARG A 1 1091 ? 159.859 176.892 182.997 1.00 60.39 1764 ARG A C 1
ATOM 8490 O O . ARG A 1 1091 ? 160.153 177.631 182.051 1.00 60.39 1764 ARG A O 1
ATOM 8498 N N . GLU A 1 1092 ? 159.386 175.660 182.812 1.00 60.51 1765 GLU A N 1
ATOM 8499 C CA . GLU A 1 1092 ? 159.258 175.080 181.483 1.00 60.51 1765 GLU A CA 1
ATOM 8500 C C . GLU A 1 1092 ? 157.863 174.558 181.173 1.00 60.51 1765 GLU A C 1
ATOM 8501 O O . GLU A 1 1092 ? 157.605 174.176 180.026 1.00 60.51 1765 GLU A O 1
ATOM 8507 N N . TYR A 1 1093 ? 156.960 174.529 182.147 1.00 54.57 1766 TYR A N 1
ATOM 8508 C CA . TYR A 1 1093 ? 155.604 174.038 181.945 1.00 54.57 1766 TYR A CA 1
ATOM 8509 C C . TYR A 1 1093 ? 154.642 175.216 181.916 1.00 54.57 1766 TYR A C 1
ATOM 8510 O O . TYR A 1 1093 ? 154.624 176.033 182.842 1.00 54.57 1766 TYR A O 1
ATOM 8519 N N . GLN A 1 1094 ? 153.848 175.297 180.852 1.00 55.29 1767 GLN A N 1
ATOM 8520 C CA . GLN A 1 1094 ? 152.962 176.432 180.653 1.00 55.29 1767 GLN A CA 1
ATOM 8521 C C . GLN A 1 1094 ? 151.847 176.443 181.694 1.00 55.29 1767 GLN A C 1
ATOM 8522 O O . GLN A 1 1094 ? 151.525 175.427 182.317 1.00 55.29 1767 GLN A O 1
ATOM 8528 N N . SER A 1 1095 ? 151.254 177.620 181.877 1.00 54.97 1768 SER A N 1
ATOM 8529 C CA . SER A 1 1095 ? 150.182 177.814 182.842 1.00 54.97 1768 SER A CA 1
ATOM 8530 C C . SER A 1 1095 ? 148.813 177.436 182.295 1.00 54.97 1768 SER A C 1
ATOM 8531 O O . SER A 1 1095 ? 147.826 177.505 183.034 1.00 54.97 1768 SER A O 1
ATOM 8534 N N . GLY A 1 1096 ? 148.726 177.049 181.025 1.00 56.26 1769 GLY A N 1
ATOM 8535 C CA . GLY A 1 1096 ? 147.454 176.643 180.468 1.00 56.26 1769 GLY A CA 1
ATOM 8536 C C . GLY A 1 1096 ? 147.175 175.168 180.681 1.00 56.26 1769 GLY A C 1
ATOM 8537 O O . GLY A 1 1096 ? 148.069 174.358 180.926 1.00 56.26 1769 GLY A O 1
ATOM 8538 N N . ASP A 1 1097 ? 145.895 174.818 180.587 1.00 55.82 1770 ASP A N 1
ATOM 8539 C CA . ASP A 1 1097 ? 145.489 173.430 180.747 1.00 55.82 1770 ASP A CA 1
ATOM 8540 C C . ASP A 1 1097 ? 145.996 172.584 179.586 1.00 55.82 1770 ASP A C 1
ATOM 8541 O O . ASP A 1 1097 ? 146.042 173.035 178.439 1.00 55.82 1770 ASP A O 1
ATOM 8546 N N . TYR A 1 1098 ? 146.383 171.350 179.893 1.00 53.06 1771 TYR A N 1
ATOM 8547 C CA . TYR A 1 1098 ? 146.841 170.432 178.866 1.00 53.06 1771 TYR A CA 1
ATOM 8548 C C . TYR A 1 1098 ? 145.670 169.610 178.331 1.00 53.06 1771 TYR A C 1
ATOM 8549 O O . TYR A 1 1098 ? 144.599 169.531 178.936 1.00 53.06 1771 TYR A O 1
ATOM 8558 N N . GLU A 1 1099 ? 145.886 168.995 177.172 1.00 50.91 1772 GLU A N 1
ATOM 8559 C CA . GLU A 1 1099 ? 144.858 168.219 176.500 1.00 50.91 1772 GLU A CA 1
ATOM 8560 C C . GLU A 1 1099 ? 145.327 166.781 176.344 1.00 50.91 1772 GLU A C 1
ATOM 8561 O O . GLU A 1 1099 ? 146.526 166.494 176.325 1.00 50.91 1772 GLU A O 1
ATOM 8567 N N . ARG A 1 1100 ? 144.361 165.875 176.237 1.00 51.64 1773 ARG A N 1
ATOM 8568 C CA . ARG A 1 1100 ? 144.684 164.476 176.011 1.00 51.64 1773 ARG A CA 1
ATOM 8569 C C . ARG A 1 1100 ? 145.139 164.260 174.573 1.00 51.64 1773 ARG A C 1
ATOM 8570 O O . ARG A 1 1100 ? 144.685 164.937 173.645 1.00 51.64 1773 ARG A O 1
ATOM 8578 N N . ASN A 1 1101 ? 146.056 163.310 174.399 1.00 51.37 1774 ASN A N 1
ATOM 8579 C CA . ASN A 1 1101 ? 146.638 162.987 173.097 1.00 51.37 1774 ASN A CA 1
ATOM 8580 C C . ASN A 1 1101 ? 147.316 164.210 172.484 1.00 51.37 1774 ASN A C 1
ATOM 8581 O O . ASN A 1 1101 ? 147.042 164.605 171.349 1.00 51.37 1774 ASN A O 1
ATOM 8586 N N . GLY A 1 1102 ? 148.216 164.812 173.255 1.00 49.15 1775 GLY A N 1
ATOM 8587 C CA . GLY A 1 1102 ? 148.943 165.978 172.798 1.00 49.15 1775 GLY A CA 1
ATOM 8588 C C . GLY A 1 1102 ? 150.442 165.766 172.778 1.00 49.15 1775 GLY A C 1
ATOM 8589 O O . GLY A 1 1102 ? 150.958 164.872 173.454 1.00 49.15 1775 GLY A O 1
ATOM 8590 N N . TYR A 1 1103 ? 151.153 166.587 172.004 1.00 48.53 1776 TYR A N 1
ATOM 8591 C CA . TYR A 1 1103 ? 152.607 166.483 171.885 1.00 48.53 1776 TYR A CA 1
ATOM 8592 C C . TYR A 1 1103 ? 153.264 167.170 173.084 1.00 48.53 1776 TYR A C 1
ATOM 8593 O O . TYR A 1 1103 ? 153.906 168.217 172.981 1.00 48.53 1776 TYR A O 1
ATOM 8602 N N . TYR A 1 1104 ? 153.091 166.550 174.247 1.00 49.65 1777 TYR A N 1
ATOM 8603 C CA . TYR A 1 1104 ? 153.629 167.057 175.501 1.00 49.65 1777 TYR A CA 1
ATOM 8604 C C . TYR A 1 1104 ? 154.710 166.114 176.005 1.00 49.65 1777 TYR A C 1
ATOM 8605 O O . TYR A 1 1104 ? 154.448 164.930 176.232 1.00 49.65 1777 TYR A O 1
ATOM 8614 N N . THR A 1 1105 ? 155.918 166.638 176.179 1.00 46.41 1778 THR A N 1
ATOM 8615 C CA . THR A 1 1105 ? 157.019 165.878 176.749 1.00 46.41 1778 THR A CA 1
ATOM 8616 C C . THR A 1 1105 ? 157.501 166.556 178.022 1.00 46.41 1778 THR A C 1
ATOM 8617 O O . THR A 1 1105 ? 157.538 167.787 178.109 1.00 46.41 1778 THR A O 1
ATOM 8621 N N . ILE A 1 1106 ? 157.860 165.743 179.009 1.00 47.36 1779 ILE A N 1
ATOM 8622 C CA . ILE A 1 1106 ? 158.324 166.250 180.295 1.00 47.36 1779 ILE A CA 1
ATOM 8623 C C . ILE A 1 1106 ? 159.773 166.698 180.147 1.00 47.36 1779 ILE A C 1
ATOM 8624 O O . ILE A 1 1106 ? 160.595 165.994 179.551 1.00 47.36 1779 ILE A O 1
ATOM 8629 N N . LYS A 1 1107 ? 160.081 167.886 180.656 1.00 48.64 1780 LYS A N 1
ATOM 8630 C CA . LYS A 1 1107 ? 161.432 168.410 180.538 1.00 48.64 1780 LYS A CA 1
ATOM 8631 C C . LYS A 1 1107 ? 162.376 167.677 181.483 1.00 48.64 1780 LYS A C 1
ATOM 8632 O O . LYS A 1 1107 ? 161.969 167.183 182.538 1.00 48.64 1780 LYS A O 1
ATOM 8638 N N . LEU A 1 1108 ? 163.647 167.606 181.089 1.00 49.79 1781 LEU A N 1
ATOM 8639 C CA . LEU A 1 1108 ? 164.636 166.884 181.882 1.00 49.79 1781 LEU A CA 1
ATOM 8640 C C . LEU A 1 1108 ? 164.939 167.611 183.186 1.00 49.79 1781 LEU A C 1
ATOM 8641 O O . LEU A 1 1108 ? 165.030 166.987 184.249 1.00 49.79 1781 LEU A O 1
ATOM 8646 N N . PHE A 1 1109 ? 165.091 168.931 183.128 1.00 51.97 1782 PHE A N 1
ATOM 8647 C CA . PHE A 1 1109 ? 165.530 169.713 184.274 1.00 51.97 1782 PHE A CA 1
ATOM 8648 C C . PHE A 1 1109 ? 164.395 170.436 184.985 1.00 51.97 1782 PHE A C 1
ATOM 8649 O O . PHE A 1 1109 ? 164.630 171.043 186.033 1.00 51.97 1782 PHE A O 1
ATOM 8657 N N . ALA A 1 1110 ? 163.177 170.392 184.447 1.00 51.82 1783 ALA A N 1
ATOM 8658 C CA . ALA A 1 1110 ? 162.034 171.015 185.100 1.00 51.82 1783 ALA A CA 1
ATOM 8659 C C . ALA A 1 1110 ? 161.436 170.023 186.087 1.00 51.82 1783 ALA A C 1
ATOM 8660 O O . ALA A 1 1110 ? 160.840 169.023 185.657 1.00 51.82 1783 ALA A O 1
ATOM 8662 N N . PRO A 1 1111 ? 161.562 170.243 187.392 1.00 52.56 1784 PRO A N 1
ATOM 8663 C CA . PRO A 1 1111 ? 161.098 169.243 188.356 1.00 52.56 1784 PRO A CA 1
ATOM 8664 C C . PRO A 1 1111 ? 159.584 169.121 188.372 1.00 52.56 1784 PRO A C 1
ATOM 8665 O O . PRO A 1 1111 ? 158.852 170.090 188.164 1.00 52.56 1784 PRO A O 1
ATOM 8669 N N . ILE A 1 1112 ? 159.122 167.898 188.622 1.00 50.52 1785 ILE A N 1
ATOM 8670 C CA . ILE A 1 1112 ? 157.709 167.633 188.860 1.00 50.52 1785 ILE A CA 1
ATOM 8671 C C . ILE A 1 1112 ? 157.582 166.908 190.191 1.00 50.52 1785 ILE A C 1
ATOM 8672 O O . ILE A 1 1112 ? 157.515 165.674 190.235 1.00 50.52 1785 ILE A O 1
ATOM 8677 N N . TYR A 1 1113 ? 157.556 167.668 191.288 1.00 52.43 1786 TYR A N 1
ATOM 8678 C CA . TYR A 1 1113 ? 157.435 167.053 192.606 1.00 52.43 1786 TYR A CA 1
ATOM 8679 C C . TYR A 1 1113 ? 156.092 166.359 192.779 1.00 52.43 1786 TYR A C 1
ATOM 8680 O O . TYR A 1 1113 ? 155.926 165.551 193.699 1.00 52.43 1786 TYR A O 1
ATOM 8689 N N . SER A 1 1114 ? 155.128 166.659 191.915 1.00 54.53 1787 SER A N 1
ATOM 8690 C CA . SER A 1 1114 ? 153.798 166.086 192.052 1.00 54.53 1787 SER A CA 1
ATOM 8691 C C . SER A 1 1114 ? 153.806 164.601 191.719 1.00 54.53 1787 SER A C 1
ATOM 8692 O O . SER A 1 1114 ? 154.444 164.162 190.759 1.00 54.53 1787 SER A O 1
ATOM 8695 N N . ALA A 1 1115 ? 153.086 163.828 192.526 1.00 53.34 1788 ALA A N 1
ATOM 8696 C CA . ALA A 1 1115 ? 152.792 162.424 192.252 1.00 53.34 1788 ALA A CA 1
ATOM 8697 C C . ALA A 1 1115 ? 151.280 162.332 192.095 1.00 53.34 1788 ALA A C 1
ATOM 8698 O O . ALA A 1 1115 ? 150.597 161.669 192.878 1.00 53.34 1788 ALA A O 1
ATOM 8700 N N . LEU A 1 1116 ? 150.759 163.014 191.074 1.00 55.26 1789 LEU A N 1
ATOM 8701 C CA . LEU A 1 1116 ? 149.316 163.151 190.880 1.00 55.26 1789 LEU A CA 1
ATOM 8702 C C . LEU A 1 1116 ? 148.734 161.781 190.550 1.00 55.26 1789 LEU A C 1
ATOM 8703 O O . LEU A 1 1116 ? 148.564 161.393 189.391 1.00 55.26 1789 LEU A O 1
ATOM 8708 N N . SER A 1 1117 ? 148.431 161.033 191.605 1.00 61.71 1790 SER A N 1
ATOM 8709 C CA . SER A 1 1117 ? 147.790 159.740 191.437 1.00 61.71 1790 SER A CA 1
ATOM 8710 C C . SER A 1 1117 ? 146.337 159.926 191.025 1.00 61.71 1790 SER A C 1
ATOM 8711 O O . SER A 1 1117 ? 145.528 160.481 191.772 1.00 61.71 1790 SER A O 1
ATOM 8714 N N . SER A 1 1118 ? 146.009 159.461 189.825 1.00 63.87 1791 SER A N 1
ATOM 8715 C CA . SER A 1 1118 ? 144.644 159.509 189.316 1.00 63.87 1791 SER A CA 1
ATOM 8716 C C . SER A 1 1118 ? 143.964 158.198 189.685 1.00 63.87 1791 SER A C 1
ATOM 8717 O O . SER A 1 1118 ? 144.151 157.181 189.009 1.00 63.87 1791 SER A O 1
ATOM 8720 N N . GLU A 1 1119 ? 143.169 158.226 190.758 1.00 66.23 1792 GLU A N 1
ATOM 8721 C CA . GLU A 1 1119 ? 142.523 157.013 191.244 1.00 66.23 1792 GLU A CA 1
ATOM 8722 C C . GLU A 1 1119 ? 141.542 156.434 190.235 1.00 66.23 1792 GLU A C 1
ATOM 8723 O O . GLU A 1 1119 ? 141.068 155.309 190.424 1.00 66.23 1792 GLU A O 1
ATOM 8729 N N . LYS A 1 1120 ? 141.231 157.169 189.172 1.00 65.62 1793 LYS A N 1
ATOM 8730 C CA . LYS A 1 1120 ? 140.339 156.679 188.133 1.00 65.62 1793 LYS A CA 1
ATOM 8731 C C . LYS A 1 1120 ? 141.138 155.863 187.116 1.00 65.62 1793 LYS A C 1
ATOM 8732 O O . LYS A 1 1120 ? 142.144 155.228 187.442 1.00 65.62 1793 LYS A O 1
ATOM 8738 N N . GLY A 1 1121 ? 140.699 155.885 185.857 1.00 63.53 1794 GLY A N 1
ATOM 8739 C CA . GLY A 1 1121 ? 141.263 154.973 184.875 1.00 63.53 1794 GLY A CA 1
ATOM 8740 C C . GLY A 1 1121 ? 142.623 155.403 184.361 1.00 63.53 1794 GLY A C 1
ATOM 8741 O O . GLY A 1 1121 ? 143.574 154.617 184.362 1.00 63.53 1794 GLY A O 1
ATOM 8742 N N . THR A 1 1122 ? 142.737 156.649 183.911 1.00 60.49 1795 THR A N 1
ATOM 8743 C CA . THR A 1 1122 ? 143.932 157.085 183.211 1.00 60.49 1795 THR A CA 1
ATOM 8744 C C . THR A 1 1122 ? 144.518 158.325 183.871 1.00 60.49 1795 THR A C 1
ATOM 8745 O O . THR A 1 1122 ? 143.779 159.257 184.212 1.00 60.49 1795 THR A O 1
ATOM 8749 N N . PRO A 1 1123 ? 145.839 158.364 184.073 1.00 57.74 1796 PRO A N 1
ATOM 8750 C CA . PRO A 1 1123 ? 146.440 159.549 184.710 1.00 57.74 1796 PRO A CA 1
ATOM 8751 C C . PRO A 1 1123 ? 146.351 160.804 183.861 1.00 57.74 1796 PRO A C 1
ATOM 8752 O O . PRO A 1 1123 ? 145.976 161.866 184.372 1.00 57.74 1796 PRO A O 1
ATOM 8756 N N . GLY A 1 1124 ? 146.686 160.714 182.577 1.00 54.25 1797 GLY A N 1
ATOM 8757 C CA . GLY A 1 1124 ? 146.657 161.870 181.703 1.00 54.25 1797 GLY A CA 1
ATOM 8758 C C . GLY A 1 1124 ? 147.751 161.840 180.657 1.00 54.25 1797 GLY A C 1
ATOM 8759 O O . GLY A 1 1124 ? 147.947 160.822 179.988 1.00 54.25 1797 GLY A O 1
ATOM 8760 N N . ASP A 1 1125 ? 148.474 162.950 180.504 1.00 49.50 1798 ASP A N 1
ATOM 8761 C CA . ASP A 1 1125 ? 149.581 163.026 179.556 1.00 49.50 1798 ASP A CA 1
ATOM 8762 C C . ASP A 1 1125 ? 150.849 163.564 180.203 1.00 49.50 1798 ASP A C 1
ATOM 8763 O O . ASP A 1 1125 ? 151.872 162.872 180.207 1.00 49.50 1798 ASP A O 1
ATOM 8768 N N . LEU A 1 1126 ? 150.817 164.784 180.742 1.00 48.22 1799 LEU A N 1
ATOM 8769 C CA . LEU A 1 1126 ? 152.008 165.341 181.373 1.00 48.22 1799 LEU A CA 1
ATOM 8770 C C . LEU A 1 1126 ? 152.400 164.545 182.609 1.00 48.22 1799 LEU A C 1
ATOM 8771 O O . LEU A 1 1126 ? 153.587 164.294 182.846 1.00 48.22 1799 LEU A O 1
ATOM 8776 N N . MET A 1 1127 ? 151.415 164.143 183.414 1.00 50.37 1800 MET A N 1
ATOM 8777 C CA . MET A 1 1127 ? 151.711 163.348 184.600 1.00 50.37 1800 MET A CA 1
ATOM 8778 C C . MET A 1 1127 ? 151.921 161.883 184.244 1.00 50.37 1800 MET A C 1
ATOM 8779 O O . MET A 1 1127 ? 152.664 161.172 184.930 1.00 50.37 1800 MET A O 1
ATOM 8784 N N . GLY A 1 1128 ? 151.279 161.415 183.172 1.00 47.83 1801 GLY A N 1
ATOM 8785 C CA . GLY A 1 1128 ? 151.419 160.019 182.791 1.00 47.83 1801 GLY A CA 1
ATOM 8786 C C . GLY A 1 1128 ? 152.836 159.656 182.391 1.00 47.83 1801 GLY A C 1
ATOM 8787 O O . GLY A 1 1128 ? 153.387 158.658 182.863 1.00 47.83 1801 GLY A O 1
ATOM 8788 N N . ARG A 1 1129 ? 153.447 160.461 181.519 1.00 45.49 1802 ARG A N 1
ATOM 8789 C CA . ARG A 1 1129 ? 154.800 160.162 181.063 1.00 45.49 1802 ARG A CA 1
ATOM 8790 C C . ARG A 1 1129 ? 155.803 160.259 182.205 1.00 45.49 1802 ARG A C 1
ATOM 8791 O O . ARG A 1 1129 ? 156.730 159.446 182.299 1.00 45.49 1802 ARG A O 1
ATOM 8799 N N . ARG A 1 1130 ? 155.630 161.244 183.087 1.00 46.14 1803 ARG A N 1
ATOM 8800 C CA . ARG A 1 1130 ? 156.550 161.400 184.207 1.00 46.14 1803 ARG A CA 1
ATOM 8801 C C . ARG A 1 1130 ? 156.487 160.197 185.138 1.00 46.14 1803 ARG A C 1
ATOM 8802 O O . ARG A 1 1130 ? 157.521 159.645 185.529 1.00 46.14 1803 ARG A O 1
ATOM 8810 N N . ILE A 1 1131 ? 155.276 159.771 185.498 1.00 46.09 1804 ILE A N 1
ATOM 8811 C CA . ILE A 1 1131 ? 155.132 158.626 186.392 1.00 46.09 1804 ILE A CA 1
ATOM 8812 C C . ILE A 1 1131 ? 155.610 157.353 185.707 1.00 46.09 1804 ILE A C 1
ATOM 8813 O O . ILE A 1 1131 ? 156.174 156.461 186.351 1.00 46.09 1804 ILE A O 1
ATOM 8818 N N . ALA A 1 1132 ? 155.413 157.252 184.390 1.00 44.00 1805 ALA A N 1
ATOM 8819 C CA . ALA A 1 1132 ? 155.901 156.085 183.660 1.00 44.00 1805 ALA A CA 1
ATOM 8820 C C . ALA A 1 1132 ? 157.423 156.015 183.685 1.00 44.00 1805 ALA A C 1
ATOM 8821 O O . ALA A 1 1132 ? 158.000 154.939 183.879 1.00 44.00 1805 ALA A O 1
ATOM 8823 N N . TYR A 1 1133 ? 158.092 157.156 183.504 1.00 43.84 1806 TYR A N 1
ATOM 8824 C CA . TYR A 1 1133 ? 159.550 157.172 183.583 1.00 43.84 1806 TYR A CA 1
ATOM 8825 C C . TYR A 1 1133 ? 160.035 156.901 185.002 1.00 43.84 1806 TYR A C 1
ATOM 8826 O O . TYR A 1 1133 ? 161.048 156.221 185.199 1.00 43.84 1806 TYR A O 1
ATOM 8835 N N . GLU A 1 1134 ? 159.323 157.415 186.007 1.00 48.09 1807 GLU A N 1
ATOM 8836 C CA . GLU A 1 1134 ? 159.694 157.117 187.388 1.00 48.09 1807 GLU A CA 1
ATOM 8837 C C . GLU A 1 1134 ? 159.553 155.629 187.683 1.00 48.09 1807 GLU A C 1
ATOM 8838 O O . GLU A 1 1134 ? 160.389 155.040 188.380 1.00 48.09 1807 GLU A O 1
ATOM 8844 N N . LEU A 1 1135 ? 158.511 154.998 187.139 1.00 45.83 1808 LEU A N 1
ATOM 8845 C CA . LEU A 1 1135 ? 158.317 153.568 187.342 1.00 45.83 1808 LEU A CA 1
ATOM 8846 C C . LEU A 1 1135 ? 159.375 152.764 186.599 1.00 45.83 1808 LEU A C 1
ATOM 8847 O O . LEU A 1 1135 ? 159.835 151.727 187.089 1.00 45.83 1808 LEU A O 1
ATOM 8852 N N . LEU A 1 1136 ? 159.771 153.227 185.410 1.00 42.99 1809 LEU A N 1
ATOM 8853 C CA . LEU A 1 1136 ? 160.882 152.600 184.703 1.00 42.99 1809 LEU A CA 1
ATOM 8854 C C . LEU A 1 1136 ? 162.184 152.738 185.481 1.00 42.99 1809 LEU A C 1
ATOM 8855 O O . LEU A 1 1136 ? 163.043 151.852 185.425 1.00 42.99 1809 LEU A O 1
ATOM 8860 N N . ALA A 1 1137 ? 162.352 153.845 186.202 1.00 45.10 1810 ALA A N 1
ATOM 8861 C CA . ALA A 1 1137 ? 163.510 153.988 187.076 1.00 45.10 1810 ALA A CA 1
ATOM 8862 C C . ALA A 1 1137 ? 163.412 153.031 188.257 1.00 45.10 1810 ALA A C 1
ATOM 8863 O O . ALA A 1 1137 ? 164.423 152.515 188.746 1.00 45.10 1810 ALA A O 1
ATOM 8865 N N . ALA A 1 1138 ? 162.189 152.780 188.727 1.00 47.74 1811 ALA A N 1
ATOM 8866 C CA . ALA A 1 1138 ? 162.004 151.875 189.857 1.00 47.74 1811 ALA A CA 1
ATOM 8867 C C . ALA A 1 1138 ? 162.150 150.419 189.432 1.00 47.74 1811 ALA A C 1
ATOM 8868 O O . ALA A 1 1138 ? 162.947 149.673 190.012 1.00 47.74 1811 ALA A O 1
ATOM 8870 N N . LYS A 1 1139 ? 161.390 149.996 188.424 1.00 47.92 1812 LYS A N 1
ATOM 8871 C CA . LYS A 1 1139 ? 161.430 148.627 187.934 1.00 47.92 1812 LYS A CA 1
ATOM 8872 C C . LYS A 1 1139 ? 161.688 148.631 186.435 1.00 47.92 1812 LYS A C 1
ATOM 8873 O O . LYS A 1 1139 ? 161.522 149.652 185.765 1.00 47.92 1812 LYS A O 1
ATOM 8879 N N . GLY A 1 1140 ? 162.086 147.474 185.914 1.00 46.39 1813 GLY A N 1
ATOM 8880 C CA . GLY A 1 1140 ? 162.474 147.367 184.522 1.00 46.39 1813 GLY A CA 1
ATOM 8881 C C . GLY A 1 1140 ? 161.356 147.711 183.554 1.00 46.39 1813 GLY A C 1
ATOM 8882 O O . GLY A 1 1140 ? 160.202 147.939 183.921 1.00 46.39 1813 GLY A O 1
ATOM 8883 N N . PHE A 1 1141 ? 161.729 147.748 182.272 1.00 42.47 1814 PHE A N 1
ATOM 8884 C CA . PHE A 1 1141 ? 160.771 148.076 181.220 1.00 42.47 1814 PHE A CA 1
ATOM 8885 C C . PHE A 1 1141 ? 159.614 147.087 181.201 1.00 42.47 1814 PHE A C 1
ATOM 8886 O O . PHE A 1 1141 ? 158.444 147.481 181.255 1.00 42.47 1814 PHE A O 1
ATOM 8894 N N . LYS A 1 1142 ? 159.924 145.792 181.130 1.00 45.63 1815 LYS A N 1
ATOM 8895 C CA . LYS A 1 1142 ? 158.874 144.780 181.098 1.00 45.63 1815 LYS A CA 1
ATOM 8896 C C . LYS A 1 1142 ? 158.153 144.684 182.436 1.00 45.63 1815 LYS A C 1
ATOM 8897 O O . LYS A 1 1142 ? 156.960 144.362 182.485 1.00 45.63 1815 LYS A O 1
ATOM 8903 N N . ASP A 1 1143 ? 158.858 144.959 183.534 1.00 49.14 1816 ASP A N 1
ATOM 8904 C CA . ASP A 1 1143 ? 158.266 144.768 184.854 1.00 49.14 1816 ASP A CA 1
ATOM 8905 C C . ASP A 1 1143 ? 157.500 146.005 185.310 1.00 49.14 1816 ASP A C 1
ATOM 8906 O O . ASP A 1 1143 ? 156.483 145.888 186.003 1.00 49.14 1816 ASP A O 1
ATOM 8911 N N . GLY A 1 1144 ? 157.968 147.194 184.938 1.00 47.34 1817 GLY A N 1
ATOM 8912 C CA . GLY A 1 1144 ? 157.367 148.415 185.438 1.00 47.34 1817 GLY A CA 1
ATOM 8913 C C . GLY A 1 1144 ? 156.638 149.252 184.407 1.00 47.34 1817 GLY A C 1
ATOM 8914 O O . GLY A 1 1144 ? 155.428 149.465 184.521 1.00 47.34 1817 GLY A O 1
ATOM 8915 N N . MET A 1 1145 ? 157.364 149.735 183.396 1.00 44.17 1818 MET A N 1
ATOM 8916 C CA . MET A 1 1145 ? 156.774 150.669 182.440 1.00 44.17 1818 MET A CA 1
ATOM 8917 C C . MET A 1 1145 ? 155.654 150.020 181.638 1.00 44.17 1818 MET A C 1
ATOM 8918 O O . MET A 1 1145 ? 154.633 150.659 181.359 1.00 44.17 1818 MET A O 1
ATOM 8923 N N . VAL A 1 1146 ? 155.823 148.753 181.258 1.00 44.06 1819 VAL A N 1
ATOM 8924 C CA . VAL A 1 1146 ? 154.814 148.090 180.430 1.00 44.06 1819 VAL A CA 1
ATOM 8925 C C . VAL A 1 1146 ? 153.496 147.893 181.170 1.00 44.06 1819 VAL A C 1
ATOM 8926 O O . VAL A 1 1146 ? 152.444 148.249 180.614 1.00 44.06 1819 VAL A O 1
ATOM 8930 N N . PRO A 1 1147 ? 153.463 147.354 182.398 1.00 46.61 1820 PRO A N 1
ATOM 8931 C CA . PRO A 1 1147 ? 152.165 147.220 183.085 1.00 46.61 1820 PRO A CA 1
ATOM 8932 C C . PRO A 1 1147 ? 151.464 148.545 183.340 1.00 46.61 1820 PRO A C 1
ATOM 8933 O O . PRO A 1 1147 ? 150.253 148.560 183.591 1.00 46.61 1820 PRO A O 1
ATOM 8937 N N . TYR A 1 1148 ? 152.193 149.660 183.287 1.00 44.82 1821 TYR A N 1
ATOM 8938 C CA . TYR A 1 1148 ? 151.583 150.953 183.578 1.00 44.82 1821 TYR A CA 1
ATOM 8939 C C . TYR A 1 1148 ? 150.794 151.486 182.389 1.00 44.82 1821 TYR A C 1
ATOM 8940 O O . TYR A 1 1148 ? 149.790 152.185 182.570 1.00 44.82 1821 TYR A O 1
ATOM 8949 N N . ILE A 1 1149 ? 151.228 151.180 181.168 1.00 44.72 1822 ILE A N 1
ATOM 8950 C CA . ILE A 1 1149 ? 150.667 151.797 179.973 1.00 44.72 1822 ILE A CA 1
ATOM 8951 C C . ILE A 1 1149 ? 150.125 150.767 178.990 1.00 44.72 1822 ILE A C 1
ATOM 8952 O O . ILE A 1 1149 ? 149.503 151.143 177.992 1.00 44.72 1822 ILE A O 1
ATOM 8957 N N . SER A 1 1150 ? 150.336 149.476 179.241 1.00 50.26 1823 SER A N 1
ATOM 8958 C CA . SER A 1 1150 ? 149.877 148.437 178.326 1.00 50.26 1823 SER A CA 1
ATOM 8959 C C . SER A 1 1150 ? 148.717 147.628 178.888 1.00 50.26 1823 SER A C 1
ATOM 8960 O O . SER A 1 1150 ? 148.469 146.519 178.404 1.00 50.26 1823 SER A O 1
ATOM 8963 N N . ASN A 1 1151 ? 148.036 148.143 179.918 1.00 52.33 1824 ASN A N 1
ATOM 8964 C CA . ASN A 1 1151 ? 146.858 147.536 180.554 1.00 52.33 1824 ASN A CA 1
ATOM 8965 C C . ASN A 1 1151 ? 146.921 146.009 180.609 1.00 52.33 1824 ASN A C 1
ATOM 8966 O O . ASN A 1 1151 ? 145.916 145.327 180.397 1.00 52.33 1824 ASN A O 1
ATOM 8971 N N . GLN A 1 1152 ? 148.094 145.458 180.925 1.00 54.33 1825 GLN A N 1
ATOM 8972 C CA . GLN A 1 1152 ? 148.203 144.014 181.083 1.00 54.33 1825 GLN A CA 1
ATOM 8973 C C . GLN A 1 1152 ? 147.509 143.530 182.346 1.00 54.33 1825 GLN A C 1
ATOM 8974 O O . GLN A 1 1152 ? 147.210 142.337 182.458 1.00 54.33 1825 GLN A O 1
ATOM 8980 N N . TYR A 1 1153 ? 147.250 144.426 183.295 1.00 57.51 1826 TYR A N 1
ATOM 8981 C CA . TYR A 1 1153 ? 146.488 144.115 184.494 1.00 57.51 1826 TYR A CA 1
ATOM 8982 C C . TYR A 1 1153 ? 145.002 144.401 184.329 1.00 57.51 1826 TYR A C 1
ATOM 8983 O O . TYR A 1 1153 ? 144.310 144.616 185.329 1.00 57.51 1826 TYR A O 1
ATOM 8992 N N . GLU A 1 1154 ? 144.501 144.416 183.093 1.00 64.00 1827 GLU A N 1
ATOM 8993 C CA . GLU A 1 1154 ? 143.095 144.730 182.866 1.00 64.00 1827 GLU A CA 1
ATOM 8994 C C . GLU A 1 1154 ? 142.186 143.634 183.407 1.00 64.00 1827 GLU A C 1
ATOM 8995 O O . GLU A 1 1154 ? 141.226 143.917 184.134 1.00 64.00 1827 GLU A O 1
ATOM 9001 N N . GLU A 1 1155 ? 142.477 142.376 183.065 1.00 66.67 1828 GLU A N 1
ATOM 9002 C CA . GLU A 1 1155 ? 141.622 141.271 183.489 1.00 66.67 1828 GLU A CA 1
ATOM 9003 C C . GLU A 1 1155 ? 141.486 141.217 185.006 1.00 66.67 1828 GLU A C 1
ATOM 9004 O O . GLU A 1 1155 ? 140.394 140.957 185.527 1.00 66.67 1828 GLU A O 1
ATOM 9010 N N . ASP A 1 1156 ? 142.579 141.476 185.733 1.00 66.85 1829 ASP A N 1
ATOM 9011 C CA . ASP A 1 1156 ? 142.502 141.512 187.190 1.00 66.85 1829 ASP A CA 1
ATOM 9012 C C . ASP A 1 1156 ? 141.476 142.534 187.656 1.00 66.85 1829 ASP A C 1
ATOM 9013 O O . ASP A 1 1156 ? 140.680 142.257 188.562 1.00 66.85 1829 ASP A O 1
ATOM 9018 N N . ALA A 1 1157 ? 141.469 143.716 187.036 1.00 66.10 1830 ALA A N 1
ATOM 9019 C CA . ALA A 1 1157 ? 140.442 144.703 187.349 1.00 66.10 1830 ALA A CA 1
ATOM 9020 C C . ALA A 1 1157 ? 139.051 144.134 187.111 1.00 66.10 1830 ALA A C 1
ATOM 9021 O O . ALA A 1 1157 ? 138.145 144.325 187.930 1.00 66.10 1830 ALA A O 1
ATOM 9023 N N . LYS A 1 1158 ? 138.871 143.412 186.002 1.00 68.56 1831 LYS A N 1
ATOM 9024 C CA . LYS A 1 1158 ? 137.579 142.793 185.729 1.00 68.56 1831 LYS A CA 1
ATOM 9025 C C . LYS A 1 1158 ? 137.224 141.776 186.806 1.00 68.56 1831 LYS A C 1
ATOM 9026 O O . LYS A 1 1158 ? 136.044 141.564 187.107 1.00 68.56 1831 LYS A O 1
ATOM 9032 N N . GLN A 1 1159 ? 138.235 141.144 187.408 1.00 69.53 1832 GLN A N 1
ATOM 9033 C CA . GLN A 1 1159 ? 137.969 140.213 188.498 1.00 69.53 1832 GLN A CA 1
ATOM 9034 C C . GLN A 1 1159 ? 137.736 140.953 189.809 1.00 69.53 1832 GLN A C 1
ATOM 9035 O O . GLN A 1 1159 ? 137.103 140.419 190.727 1.00 69.53 1832 GLN A O 1
ATOM 9041 N N . GLN A 1 1160 ? 138.241 142.184 189.918 1.00 70.36 1833 GLN A N 1
ATOM 9042 C CA . GLN A 1 1160 ? 138.066 142.943 191.153 1.00 70.36 1833 GLN A CA 1
ATOM 9043 C C . GLN A 1 1160 ? 136.690 143.594 191.207 1.00 70.36 1833 GLN A C 1
ATOM 9044 O O . GLN A 1 1160 ? 135.954 143.439 192.188 1.00 70.36 1833 GLN A O 1
ATOM 9050 N N . GLY A 1 1161 ? 136.326 144.329 190.160 1.00 70.22 1834 GLY A N 1
ATOM 9051 C CA . GLY A 1 1161 ? 135.049 145.013 190.123 1.00 70.22 1834 GLY A CA 1
ATOM 9052 C C . GLY A 1 1161 ? 135.085 146.283 189.299 1.00 70.22 1834 GLY A C 1
ATOM 9053 O O . GLY A 1 1161 ? 134.038 146.834 188.947 1.00 70.22 1834 GLY A O 1
ATOM 9054 N N . GLN A 1 1162 ? 136.289 146.756 188.986 1.00 68.14 1835 GLN A N 1
ATOM 9055 C CA . GLN A 1 1162 ? 136.471 147.956 188.176 1.00 68.14 1835 GLN A CA 1
ATOM 9056 C C . GLN A 1 1162 ? 136.123 147.619 186.732 1.00 68.14 1835 GLN A C 1
ATOM 9057 O O . GLN A 1 1162 ? 136.793 146.797 186.099 1.00 68.14 1835 GLN A O 1
ATOM 9063 N N . THR A 1 1163 ? 135.075 148.252 186.211 1.00 66.51 1836 THR A N 1
ATOM 9064 C CA . THR A 1 1163 ? 134.568 147.948 184.882 1.00 66.51 1836 THR A CA 1
ATOM 9065 C C . THR A 1 1163 ? 134.255 149.237 184.138 1.00 66.51 1836 THR A C 1
ATOM 9066 O O . THR A 1 1163 ? 134.060 150.293 184.745 1.00 66.51 1836 THR A O 1
ATOM 9070 N N . ILE A 1 1164 ? 134.210 149.136 182.811 1.00 67.48 1837 ILE A N 1
ATOM 9071 C CA . ILE A 1 1164 ? 133.916 150.270 181.948 1.00 67.48 1837 ILE A CA 1
ATOM 9072 C C . ILE A 1 1164 ? 133.256 149.761 180.673 1.00 67.48 1837 ILE A C 1
ATOM 9073 O O . ILE A 1 1164 ? 133.583 148.683 180.165 1.00 67.48 1837 ILE A O 1
ATOM 9078 N N . ASN A 1 1165 ? 132.301 150.537 180.168 1.00 65.01 1838 ASN A N 1
ATOM 9079 C CA . ASN A 1 1165 ? 131.614 150.219 178.921 1.00 65.01 1838 ASN A CA 1
ATOM 9080 C C . ASN A 1 1165 ? 132.431 150.775 177.761 1.00 65.01 1838 ASN A C 1
ATOM 9081 O O . ASN A 1 1165 ? 132.346 151.967 177.448 1.00 65.01 1838 ASN A O 1
ATOM 9086 N N . LEU A 1 1166 ? 133.221 149.916 177.126 1.00 65.88 1839 LEU A N 1
ATOM 9087 C CA . LEU A 1 1166 ? 134.050 150.297 175.991 1.00 65.88 1839 LEU A CA 1
ATOM 9088 C C . LEU A 1 1166 ? 133.392 149.790 174.715 1.00 65.88 1839 LEU A C 1
ATOM 9089 O O . LEU A 1 1166 ? 133.243 148.577 174.530 1.00 65.88 1839 LEU A O 1
ATOM 9094 N N . TYR A 1 1167 ? 132.990 150.724 173.851 1.00 66.14 1840 TYR A N 1
ATOM 9095 C CA . TYR A 1 1167 ? 132.373 150.405 172.563 1.00 66.14 1840 TYR A CA 1
ATOM 9096 C C . TYR A 1 1167 ? 131.192 149.451 172.730 1.00 66.14 1840 TYR A C 1
ATOM 9097 O O . TYR A 1 1167 ? 130.944 148.586 171.888 1.00 66.14 1840 TYR A O 1
ATOM 9106 N N . GLY A 1 1168 ? 130.461 149.608 173.830 1.00 67.35 1841 GLY A N 1
ATOM 9107 C CA . GLY A 1 1168 ? 129.285 148.807 174.083 1.00 67.35 1841 GLY A CA 1
ATOM 9108 C C . GLY A 1 1168 ? 129.534 147.463 174.731 1.00 67.35 1841 GLY A C 1
ATOM 9109 O O . GLY A 1 1168 ? 128.592 146.667 174.837 1.00 67.35 1841 GLY A O 1
ATOM 9110 N N . LYS A 1 1169 ? 130.759 147.176 175.167 1.00 67.46 1842 LYS A N 1
ATOM 9111 C CA . LYS A 1 1169 ? 131.074 145.910 175.816 1.00 67.46 1842 LYS A CA 1
ATOM 9112 C C . LYS A 1 1169 ? 131.686 146.170 177.184 1.00 67.46 1842 LYS A C 1
ATOM 9113 O O . LYS A 1 1169 ? 132.427 147.142 177.365 1.00 67.46 1842 LYS A O 1
ATOM 9119 N N . GLU A 1 1170 ? 131.363 145.306 178.142 1.00 68.39 1843 GLU A N 1
ATOM 9120 C CA . GLU A 1 1170 ? 131.967 145.381 179.464 1.00 68.39 1843 GLU A CA 1
ATOM 9121 C C . GLU A 1 1170 ? 133.437 144.989 179.391 1.00 68.39 1843 GLU A C 1
ATOM 9122 O O . GLU A 1 1170 ? 133.776 143.898 178.926 1.00 68.39 1843 GLU A O 1
ATOM 9128 N N . ARG A 1 1171 ? 134.316 145.879 179.853 1.00 64.50 1844 ARG A N 1
ATOM 9129 C CA . ARG A 1 1171 ? 135.746 145.613 179.830 1.00 64.50 1844 ARG A CA 1
ATOM 9130 C C . ARG A 1 1171 ? 136.369 146.088 181.133 1.00 64.50 1844 ARG A C 1
ATOM 9131 O O . ARG A 1 1171 ? 135.801 146.909 181.858 1.00 64.50 1844 ARG A O 1
ATOM 9139 N N . GLY A 1 1172 ? 137.546 145.546 181.431 1.00 63.82 1845 GLY A N 1
ATOM 9140 C CA . GLY A 1 1172 ? 138.236 145.921 182.647 1.00 63.82 1845 GLY A CA 1
ATOM 9141 C C . GLY A 1 1172 ? 138.814 147.321 182.564 1.00 63.82 1845 GLY A C 1
ATOM 9142 O O . GLY A 1 1172 ? 139.183 147.810 181.496 1.00 63.82 1845 GLY A O 1
ATOM 9143 N N . LEU A 1 1173 ? 138.891 147.973 183.720 1.00 62.76 1846 LEU A N 1
ATOM 9144 C CA . LEU A 1 1173 ? 139.427 149.322 183.835 1.00 62.76 1846 LEU A CA 1
ATOM 9145 C C . LEU A 1 1173 ? 140.637 149.297 184.755 1.00 62.76 1846 LEU A C 1
ATOM 9146 O O . LEU A 1 1173 ? 140.494 149.123 185.969 1.00 62.76 1846 LEU A O 1
ATOM 9151 N N . VAL A 1 1174 ? 141.822 149.480 184.178 1.00 56.65 1847 VAL A N 1
ATOM 9152 C CA . VAL A 1 1174 ? 143.069 149.436 184.933 1.00 56.65 1847 VAL A CA 1
ATOM 9153 C C . VAL A 1 1174 ? 143.270 150.806 185.576 1.00 56.65 1847 VAL A C 1
ATOM 9154 O O . VAL A 1 1174 ? 143.623 151.782 184.914 1.00 56.65 1847 VAL A O 1
ATOM 9158 N N . THR A 1 1175 ? 143.020 150.882 186.878 1.00 59.95 1848 THR A N 1
ATOM 9159 C CA . THR A 1 1175 ? 143.214 152.123 187.606 1.00 59.95 1848 THR A CA 1
ATOM 9160 C C . THR A 1 1175 ? 144.633 152.195 188.164 1.00 59.95 1848 THR A C 1
ATOM 9161 O O . THR A 1 1175 ? 145.336 151.188 188.281 1.00 59.95 1848 THR A O 1
ATOM 9165 N N . ASP A 1 1176 ? 145.054 153.417 188.503 1.00 59.90 1849 ASP A N 1
ATOM 9166 C CA . ASP A 1 1176 ? 146.389 153.604 189.060 1.00 59.90 1849 ASP A CA 1
ATOM 9167 C C . ASP A 1 1176 ? 146.542 152.898 190.398 1.00 59.90 1849 ASP A C 1
ATOM 9168 O O . ASP A 1 1176 ? 147.641 152.448 190.741 1.00 59.90 1849 ASP A O 1
ATOM 9173 N N . GLU A 1 1177 ? 145.455 152.787 191.166 1.00 58.49 1850 GLU A N 1
ATOM 9174 C CA . GLU A 1 1177 ? 145.519 152.064 192.430 1.00 58.49 1850 GLU A CA 1
ATOM 9175 C C . GLU A 1 1177 ? 145.852 150.595 192.205 1.00 58.49 1850 GLU A C 1
ATOM 9176 O O . GLU A 1 1177 ? 146.656 150.013 192.942 1.00 58.49 1850 GLU A O 1
ATOM 9182 N N . LEU A 1 1178 ? 145.254 149.982 191.182 1.00 57.98 1851 LEU A N 1
ATOM 9183 C CA . LEU A 1 1178 ? 145.543 148.583 190.883 1.00 57.98 1851 LEU A CA 1
ATOM 9184 C C . LEU A 1 1178 ? 146.991 148.407 190.442 1.00 57.98 1851 LEU A C 1
ATOM 9185 O O . LEU A 1 1178 ? 147.676 147.473 190.876 1.00 57.98 1851 LEU A O 1
ATOM 9190 N N . VAL A 1 1179 ? 147.471 149.297 189.571 1.00 55.31 1852 VAL A N 1
ATOM 9191 C CA . VAL A 1 1179 ? 148.862 149.238 189.131 1.00 55.31 1852 VAL A CA 1
ATOM 9192 C C . VAL A 1 1179 ? 149.801 149.357 190.322 1.00 55.31 1852 VAL A C 1
ATOM 9193 O O . VAL A 1 1179 ? 150.795 148.627 190.426 1.00 55.31 1852 VAL A O 1
ATOM 9197 N N . LEU A 1 1180 ? 149.494 150.265 191.249 1.00 56.67 1853 LEU A N 1
ATOM 9198 C CA . LEU A 1 1180 ? 150.354 150.448 192.412 1.00 56.67 1853 LEU A CA 1
ATOM 9199 C C . LEU A 1 1180 ? 150.314 149.234 193.330 1.00 56.67 1853 LEU A C 1
ATOM 9200 O O . LEU A 1 1180 ? 151.343 148.834 193.886 1.00 56.67 1853 LEU A O 1
ATOM 9205 N N . LYS A 1 1181 ? 149.139 148.631 193.501 1.00 59.62 1854 LYS A N 1
ATOM 9206 C CA . LYS A 1 1181 ? 148.993 147.488 194.391 1.00 59.62 1854 LYS A CA 1
ATOM 9207 C C . LYS A 1 1181 ? 149.500 146.185 193.788 1.00 59.62 1854 LYS A C 1
ATOM 9208 O O . LYS A 1 1181 ? 149.698 145.218 194.530 1.00 59.62 1854 LYS A O 1
ATOM 9214 N N . LYS A 1 1182 ? 149.709 146.128 192.474 1.00 58.56 1855 LYS A N 1
ATOM 9215 C CA . LYS A 1 1182 ? 150.231 144.925 191.836 1.00 58.56 1855 LYS A CA 1
ATOM 9216 C C . LYS A 1 1182 ? 151.725 145.015 191.549 1.00 58.56 1855 LYS A C 1
ATOM 9217 O O . LYS A 1 1182 ? 152.448 144.032 191.728 1.00 58.56 1855 LYS A O 1
ATOM 9223 N N . VAL A 1 1183 ? 152.203 146.178 191.102 1.00 57.66 1856 VAL A N 1
ATOM 9224 C CA . VAL A 1 1183 ? 153.630 146.332 190.833 1.00 57.66 1856 VAL A CA 1
ATOM 9225 C C . VAL A 1 1183 ? 154.418 146.364 192.137 1.00 57.66 1856 VAL A C 1
ATOM 9226 O O . VAL A 1 1183 ? 155.428 145.666 192.286 1.00 57.66 1856 VAL A O 1
ATOM 9230 N N . PHE A 1 1184 ? 153.968 147.169 193.103 1.00 59.84 1857 PHE A N 1
ATOM 9231 C CA . PHE A 1 1184 ? 154.581 147.245 194.432 1.00 59.84 1857 PHE A CA 1
ATOM 9232 C C . PHE A 1 1184 ? 153.486 146.949 195.453 1.00 59.84 1857 PHE A C 1
ATOM 9233 O O . PHE A 1 1184 ? 152.849 147.859 195.987 1.00 59.84 1857 PHE A O 1
ATOM 9241 N N . ASP A 1 1185 ? 153.281 145.661 195.732 1.00 64.59 1858 ASP A N 1
ATOM 9242 C CA . ASP A 1 1185 ? 152.182 145.258 196.603 1.00 64.59 1858 ASP A CA 1
ATOM 9243 C C . ASP A 1 1185 ? 152.454 145.636 198.054 1.00 64.59 1858 ASP A C 1
ATOM 9244 O O . ASP A 1 1185 ? 151.597 146.221 198.726 1.00 64.59 1858 ASP A O 1
ATOM 9249 N N . GLY A 1 1186 ? 153.645 145.319 198.553 1.00 66.38 1859 GLY A N 1
ATOM 9250 C CA . GLY A 1 1186 ? 153.943 145.525 199.956 1.00 66.38 1859 GLY A CA 1
ATOM 9251 C C . GLY A 1 1186 ? 154.736 146.781 200.248 1.00 66.38 1859 GLY A C 1
ATOM 9252 O O . GLY A 1 1186 ? 154.743 147.266 201.384 1.00 66.38 1859 GLY A O 1
ATOM 9253 N N . LYS A 1 1187 ? 155.412 147.320 199.232 1.00 63.26 1860 LYS A N 1
ATOM 9254 C CA . LYS A 1 1187 ? 156.283 148.468 199.460 1.00 63.26 1860 LYS A CA 1
ATOM 9255 C C . LYS A 1 1187 ? 155.483 149.740 199.707 1.00 63.26 1860 LYS A C 1
ATOM 9256 O O . LYS A 1 1187 ? 155.778 150.493 200.643 1.00 63.26 1860 LYS A O 1
ATOM 9262 N N . TYR A 1 1188 ? 154.468 150.001 198.886 1.00 59.36 1861 TYR A N 1
ATOM 9263 C CA . TYR A 1 1188 ? 153.785 151.285 198.903 1.00 59.36 1861 TYR A CA 1
ATOM 9264 C C . TYR A 1 1188 ? 152.276 151.096 198.926 1.00 59.36 1861 TYR A C 1
ATOM 9265 O O . TYR A 1 1188 ? 151.751 150.068 198.490 1.00 59.36 1861 TYR A O 1
ATOM 9274 N N . LYS A 1 1189 ? 151.585 152.111 199.450 1.00 58.01 1862 LYS A N 1
ATOM 9275 C CA . LYS A 1 1189 ? 150.131 152.164 199.436 1.00 58.01 1862 LYS A CA 1
ATOM 9276 C C . LYS A 1 1189 ? 149.578 153.356 198.671 1.00 58.01 1862 LYS A C 1
ATOM 9277 O O . LYS A 1 1189 ? 148.416 153.316 198.255 1.00 58.01 1862 LYS A O 1
ATOM 9283 N N . THR A 1 1190 ? 150.373 154.407 198.478 1.00 56.31 1863 THR A N 1
ATOM 9284 C CA . THR A 1 1190 ? 149.951 155.588 197.741 1.00 56.31 1863 THR A CA 1
ATOM 9285 C C . THR A 1 1190 ? 151.123 156.085 196.907 1.00 56.31 1863 THR A C 1
ATOM 9286 O O . THR A 1 1190 ? 152.287 155.928 197.284 1.00 56.31 1863 THR A O 1
ATOM 9290 N N . TRP A 1 1191 ? 150.803 156.679 195.754 1.00 54.19 1864 TRP A N 1
ATOM 9291 C CA . TRP A 1 1191 ? 151.849 157.160 194.855 1.00 54.19 1864 TRP A CA 1
ATOM 9292 C C . TRP A 1 1191 ? 152.711 158.222 195.525 1.00 54.19 1864 TRP A C 1
ATOM 9293 O O . TRP A 1 1191 ? 153.906 158.344 195.225 1.00 54.19 1864 TRP A O 1
ATOM 9304 N N . ALA A 1 1192 ? 152.121 159.002 196.433 1.00 52.04 1865 ALA A N 1
ATOM 9305 C CA . ALA A 1 1192 ? 152.907 159.964 197.197 1.00 52.04 1865 ALA A CA 1
ATOM 9306 C C . ALA A 1 1192 ? 153.970 159.261 198.029 1.00 52.04 1865 ALA A C 1
ATOM 9307 O O . ALA A 1 1192 ? 155.110 159.732 198.119 1.00 52.04 1865 ALA A O 1
ATOM 9309 N N . GLU A 1 1193 ? 153.617 158.128 198.642 1.00 54.71 1866 GLU A N 1
ATOM 9310 C CA . GLU A 1 1193 ? 154.602 157.355 199.391 1.00 54.71 1866 GLU A CA 1
ATOM 9311 C C . GLU A 1 1193 ? 155.718 156.861 198.482 1.00 54.71 1866 GLU A C 1
ATOM 9312 O O . GLU A 1 1193 ? 156.890 156.863 198.870 1.00 54.71 1866 GLU A O 1
ATOM 9318 N N . PHE A 1 1194 ? 155.373 156.443 197.263 1.00 52.49 1867 PHE A N 1
ATOM 9319 C CA . PHE A 1 1194 ? 156.384 155.972 196.322 1.00 52.49 1867 PHE A CA 1
ATOM 9320 C C . PHE A 1 1194 ? 157.346 157.090 195.941 1.00 52.49 1867 PHE A C 1
ATOM 9321 O O . PHE A 1 1194 ? 158.570 156.902 195.953 1.00 52.49 1867 PHE A O 1
ATOM 9329 N N . LYS A 1 1195 ? 156.809 158.264 195.601 1.00 53.16 1868 LYS A N 1
ATOM 9330 C CA . LYS A 1 1195 ? 157.658 159.405 195.272 1.00 53.16 1868 LYS A CA 1
ATOM 9331 C C . LYS A 1 1195 ? 158.543 159.794 196.450 1.00 53.16 1868 LYS A C 1
ATOM 9332 O O . LYS A 1 1195 ? 159.741 160.064 196.280 1.00 53.16 1868 LYS A O 1
ATOM 9338 N N . THR A 1 1196 ? 157.973 159.819 197.657 1.00 50.99 1869 THR A N 1
ATOM 9339 C CA . THR A 1 1196 ? 158.741 160.212 198.831 1.00 50.99 1869 THR A CA 1
ATOM 9340 C C . THR A 1 1196 ? 159.839 159.203 199.133 1.00 50.99 1869 THR A C 1
ATOM 9341 O O . THR A 1 1196 ? 160.946 159.581 199.527 1.00 50.99 1869 THR A O 1
ATOM 9345 N N . ALA A 1 1197 ? 159.562 157.913 198.934 1.00 53.68 1870 ALA A N 1
ATOM 9346 C CA . ALA A 1 1197 ? 160.578 156.899 199.189 1.00 53.68 1870 ALA A CA 1
ATOM 9347 C C . ALA A 1 1197 ? 161.682 156.948 198.143 1.00 53.68 1870 ALA A C 1
ATOM 9348 O O . ALA A 1 1197 ? 162.852 156.715 198.462 1.00 53.68 1870 ALA A O 1
ATOM 9350 N N . MET A 1 1198 ? 161.334 157.242 196.888 1.00 52.61 1871 MET A N 1
ATOM 9351 C CA . MET A 1 1198 ? 162.370 157.445 195.881 1.00 52.61 1871 MET A CA 1
ATOM 9352 C C . MET A 1 1198 ? 163.266 158.621 196.249 1.00 52.61 1871 MET A C 1
ATOM 9353 O O . MET A 1 1198 ? 164.500 158.523 196.180 1.00 52.61 1871 MET A O 1
ATOM 9358 N N . TYR A 1 1199 ? 162.661 159.742 196.654 1.00 53.09 1872 TYR A N 1
ATOM 9359 C CA . TYR A 1 1199 ? 163.459 160.888 197.078 1.00 53.09 1872 TYR A CA 1
ATOM 9360 C C . TYR A 1 1199 ? 164.325 160.549 198.284 1.00 53.09 1872 TYR A C 1
ATOM 9361 O O . TYR A 1 1199 ? 165.486 160.963 198.354 1.00 53.09 1872 TYR A O 1
ATOM 9370 N N . GLN A 1 1200 ? 163.791 159.778 199.234 1.00 54.77 1873 GLN A N 1
ATOM 9371 C CA . GLN A 1 1200 ? 164.558 159.452 200.432 1.00 54.77 1873 GLN A CA 1
ATOM 9372 C C . GLN A 1 1200 ? 165.714 158.512 200.114 1.00 54.77 1873 GLN A C 1
ATOM 9373 O O . GLN A 1 1200 ? 166.807 158.648 200.678 1.00 54.77 1873 GLN A O 1
ATOM 9379 N N . GLU A 1 1201 ? 165.492 157.547 199.220 1.00 55.41 1874 GLU A N 1
ATOM 9380 C CA . GLU A 1 1201 ? 166.584 156.685 198.784 1.00 55.41 1874 GLU A CA 1
ATOM 9381 C C . GLU A 1 1201 ? 167.672 157.496 198.099 1.00 55.41 1874 GLU A C 1
ATOM 9382 O O . GLU A 1 1201 ? 168.864 157.312 198.376 1.00 55.41 1874 GLU A O 1
ATOM 9388 N N . ARG A 1 1202 ? 167.282 158.413 197.210 1.00 56.23 1875 ARG A N 1
ATOM 9389 C CA . ARG A 1 1202 ? 168.273 159.256 196.549 1.00 56.23 1875 ARG A CA 1
ATOM 9390 C C . ARG A 1 1202 ? 169.013 160.135 197.551 1.00 56.23 1875 ARG A C 1
ATOM 9391 O O . ARG A 1 1202 ? 170.211 160.397 197.390 1.00 56.23 1875 ARG A O 1
ATOM 9399 N N . VAL A 1 1203 ? 168.320 160.594 198.596 1.00 60.08 1876 VAL A N 1
ATOM 9400 C CA . VAL A 1 1203 ? 168.965 161.422 199.613 1.00 60.08 1876 VAL A CA 1
ATOM 9401 C C . VAL A 1 1203 ? 169.993 160.610 200.387 1.00 60.08 1876 VAL A C 1
ATOM 9402 O O . VAL A 1 1203 ? 171.132 161.049 200.589 1.00 60.08 1876 VAL A O 1
ATOM 9406 N N . ASP A 1 1204 ? 169.603 159.419 200.842 1.00 61.58 1877 ASP A N 1
ATOM 9407 C CA . ASP A 1 1204 ? 170.541 158.555 201.552 1.00 61.58 1877 ASP A CA 1
ATOM 9408 C C . ASP A 1 1204 ? 171.718 158.181 200.660 1.00 61.58 1877 ASP A C 1
ATOM 9409 O O . ASP A 1 1204 ? 172.832 157.954 201.145 1.00 61.58 1877 ASP A O 1
ATOM 9414 N N . GLN A 1 1205 ? 171.490 158.122 199.346 1.00 62.53 1878 GLN A N 1
ATOM 9415 C CA . GLN A 1 1205 ? 172.587 157.845 198.427 1.00 62.53 1878 GLN A CA 1
ATOM 9416 C C . GLN A 1 1205 ? 173.552 159.021 198.338 1.00 62.53 1878 GLN A C 1
ATOM 9417 O O . GLN A 1 1205 ? 174.755 158.857 198.572 1.00 62.53 1878 GLN A O 1
ATOM 9423 N N . PHE A 1 1206 ? 173.053 160.218 198.008 1.00 63.94 1879 PHE A N 1
ATOM 9424 C CA . PHE A 1 1206 ? 173.975 161.321 197.740 1.00 63.94 1879 PHE A CA 1
ATOM 9425 C C . PHE A 1 1206 ? 174.547 161.895 199.031 1.00 63.94 1879 PHE A C 1
ATOM 9426 O O . PHE A 1 1206 ? 175.517 162.661 198.998 1.00 63.94 1879 PHE A O 1
ATOM 9434 N N . GLY A 1 1207 ? 173.966 161.542 200.178 1.00 63.40 1880 GLY A N 1
ATOM 9435 C CA . GLY A 1 1207 ? 174.551 161.966 201.438 1.00 63.40 1880 GLY A CA 1
ATOM 9436 C C . GLY A 1 1207 ? 175.862 161.266 201.733 1.00 63.40 1880 GLY A C 1
ATOM 9437 O O . GLY A 1 1207 ? 176.661 161.739 202.546 1.00 63.40 1880 GLY A O 1
ATOM 9438 N N . ASN A 1 1208 ? 176.104 160.130 201.076 1.00 66.62 1881 ASN A N 1
ATOM 9439 C CA . ASN A 1 1208 ? 177.288 159.335 201.385 1.00 66.62 1881 ASN A CA 1
ATOM 9440 C C . ASN A 1 1208 ? 178.302 159.381 200.249 1.00 66.62 1881 ASN A C 1
ATOM 9441 O O . ASN A 1 1208 ? 179.435 159.839 200.434 1.00 66.62 18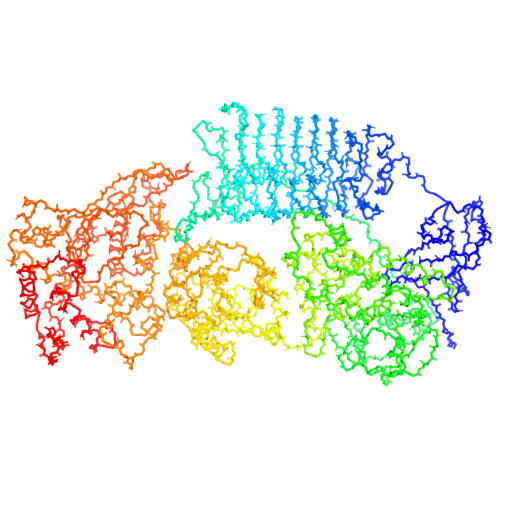81 ASN A O 1
ATOM 9446 N N . LEU A 1 1209 ? 177.915 158.913 199.062 1.00 66.11 1882 LEU A N 1
ATOM 9447 C CA . LEU A 1 1209 ? 178.853 158.740 197.953 1.00 66.11 1882 LEU A CA 1
ATOM 9448 C C . LEU A 1 1209 ? 178.432 159.649 196.802 1.00 66.11 1882 LEU A C 1
ATOM 9449 O O . LEU A 1 1209 ? 177.406 159.411 196.158 1.00 66.11 1882 LEU A O 1
ATOM 9454 N N . LYS A 1 1210 ? 179.229 160.684 196.545 1.00 66.91 1883 LYS A N 1
ATOM 9455 C CA . LYS A 1 1210 ? 179.047 161.552 195.390 1.00 66.91 1883 LYS A CA 1
ATOM 9456 C C . LYS A 1 1210 ? 180.412 161.933 194.841 1.00 66.91 1883 LYS A C 1
ATOM 9457 O O . LYS A 1 1210 ? 181.309 162.309 195.602 1.00 66.91 1883 LYS A O 1
ATOM 9463 N N . GLN A 1 1211 ? 180.565 161.830 193.523 1.00 73.01 1884 GLN A N 1
ATOM 9464 C CA . GLN A 1 1211 ? 181.854 162.078 192.893 1.00 73.01 1884 GLN A CA 1
ATOM 9465 C C . GLN A 1 1211 ? 182.243 163.545 193.014 1.00 73.01 1884 GLN A C 1
ATOM 9466 O O . GLN A 1 1211 ? 181.455 164.440 192.696 1.00 73.01 1884 GLN A O 1
ATOM 9472 N N . VAL A 1 1212 ? 183.473 163.788 193.475 1.00 77.84 1885 VAL A N 1
ATOM 9473 C CA . VAL A 1 1212 ? 183.984 165.148 193.588 1.00 77.84 1885 VAL A CA 1
ATOM 9474 C C . VAL A 1 1212 ? 184.431 165.718 192.254 1.00 77.84 1885 VAL A C 1
ATOM 9475 O O . VAL A 1 1212 ? 184.777 166.903 192.181 1.00 77.84 1885 VAL A O 1
ATOM 9479 N N . THR A 1 1213 ? 184.435 164.908 191.195 1.00 79.77 1886 THR A N 1
ATOM 9480 C CA . THR A 1 1213 ? 184.887 165.351 189.876 1.00 79.77 1886 THR A CA 1
ATOM 9481 C C . THR A 1 1213 ? 183.692 165.876 189.078 1.00 79.77 1886 THR A C 1
ATOM 9482 O O . THR A 1 1213 ? 183.226 165.278 188.106 1.00 79.77 1886 THR A O 1
ATOM 9486 N N . PHE A 1 1214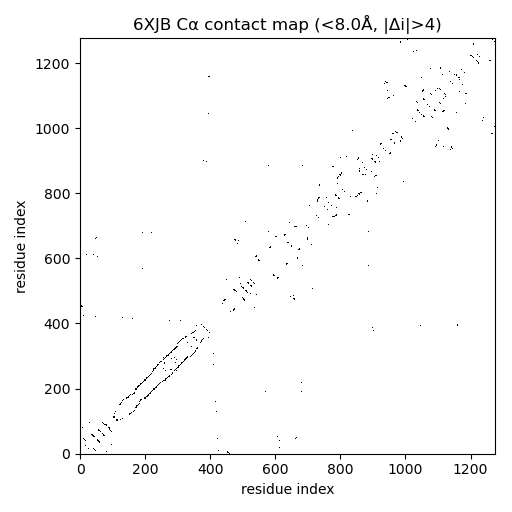 ? 183.196 167.029 189.516 1.00 78.98 1887 PHE A N 1
ATOM 9487 C CA . PHE A 1 1214 ? 182.129 167.751 188.835 1.00 78.98 1887 PHE A CA 1
ATOM 9488 C C . PHE A 1 1214 ? 182.678 169.091 188.369 1.00 78.98 1887 PHE A C 1
ATOM 9489 O O . PHE A 1 1214 ? 183.160 169.884 189.184 1.00 78.98 1887 PHE A O 1
ATOM 9497 N N . LYS A 1 1215 ? 182.607 169.339 187.062 1.00 79.67 1888 LYS A N 1
ATOM 9498 C CA . LYS A 1 1215 ? 183.170 170.541 186.458 1.00 79.67 1888 LYS A CA 1
ATOM 9499 C C . LYS A 1 1215 ? 182.073 171.276 185.704 1.00 79.67 1888 LYS A C 1
ATOM 9500 O O . LYS A 1 1215 ? 181.695 170.869 184.600 1.00 79.67 1888 LYS A O 1
ATOM 9506 N N . ASP A 1 1216 ? 181.575 172.363 186.290 1.00 78.47 1889 ASP A N 1
ATOM 9507 C CA . ASP A 1 1216 ? 180.498 173.150 185.698 1.00 78.47 1889 ASP A CA 1
ATOM 9508 C C . ASP A 1 1216 ? 180.924 174.609 185.585 1.00 78.47 1889 ASP A C 1
ATOM 9509 O O . ASP A 1 1216 ? 181.240 175.243 186.612 1.00 78.47 1889 ASP A O 1
ATOM 9514 N N . PRO A 1 1217 ? 180.956 175.183 184.380 1.00 82.39 1890 PRO A N 1
ATOM 9515 C CA . PRO A 1 1217 ? 181.408 176.575 184.234 1.00 82.39 1890 PRO A CA 1
ATOM 9516 C C . PRO A 1 1217 ? 180.375 177.599 184.686 1.00 82.39 1890 PRO A C 1
ATOM 9517 O O . PRO A 1 1217 ? 180.710 178.514 185.443 1.00 82.39 1890 PRO A O 1
ATOM 9521 N N . THR A 1 1218 ? 179.126 177.437 184.230 1.00 82.48 1891 THR A N 1
ATOM 9522 C CA . THR A 1 1218 ? 178.004 178.351 184.509 1.00 82.48 1891 THR A CA 1
ATOM 9523 C C . THR A 1 1218 ? 178.437 179.819 184.541 1.00 82.48 1891 THR A C 1
ATOM 9524 O O . THR A 1 1218 ? 178.109 180.574 185.460 1.00 82.48 1891 THR A O 1
ATOM 9528 N N . LYS A 1 1219 ? 179.151 180.236 183.503 1.00 96.41 1892 LYS A N 1
ATOM 9529 C CA . LYS A 1 1219 ? 179.634 181.605 183.389 1.00 96.41 1892 LYS A CA 1
ATOM 9530 C C . LYS A 1 1219 ? 179.421 182.063 181.956 1.00 96.41 1892 LYS A C 1
ATOM 9531 O O . LYS A 1 1219 ? 179.179 181.243 181.062 1.00 96.41 1892 LYS A O 1
ATOM 9537 N N . PRO A 1 1220 ? 179.500 183.381 181.699 1.00 103.90 1893 PRO A N 1
ATOM 9538 C CA . PRO A 1 1220 ? 179.276 183.877 180.332 1.00 103.90 1893 PRO A CA 1
ATOM 9539 C C . PRO A 1 1220 ? 180.392 183.526 179.359 1.00 103.90 1893 PRO A C 1
ATOM 9540 O O . PRO A 1 1220 ? 181.199 182.628 179.619 1.00 103.90 1893 PRO A O 1
ATOM 9544 N N . TRP A 1 1221 ? 180.423 184.232 178.226 1.00 111.24 1894 TRP A N 1
ATOM 9545 C CA . TRP A 1 1221 ? 181.358 183.903 177.150 1.00 111.24 1894 TRP A CA 1
ATOM 9546 C C . TRP A 1 1221 ? 182.810 183.748 177.596 1.00 111.24 1894 TRP A C 1
ATOM 9547 O O . TRP A 1 1221 ? 183.490 182.857 177.059 1.00 111.24 1894 TRP A O 1
ATOM 9558 N N . PRO A 1 1222 ? 183.353 184.555 178.512 1.00 109.04 1895 PRO A N 1
ATOM 9559 C CA . PRO A 1 1222 ? 184.687 184.245 179.042 1.00 109.04 1895 PRO A CA 1
ATOM 9560 C C . PRO A 1 1222 ? 184.716 182.857 179.664 1.00 109.04 1895 PRO A C 1
ATOM 9561 O O . PRO A 1 1222 ? 183.930 182.541 180.560 1.00 109.04 1895 PRO A O 1
ATOM 9565 N N . SER A 1 1223 ? 185.632 182.025 179.174 1.00 104.99 1896 SER A N 1
ATOM 9566 C CA . SER A 1 1223 ? 185.664 180.623 179.566 1.00 104.99 1896 SER A CA 1
ATOM 9567 C C . SER A 1 1223 ? 185.975 180.473 181.050 1.00 104.99 1896 SER A C 1
ATOM 9568 O O . SER A 1 1223 ? 186.916 181.078 181.571 1.00 104.99 1896 SER A O 1
ATOM 9571 N N . TYR A 1 1224 ? 185.172 179.660 181.730 1.00 99.74 1897 TYR A N 1
ATOM 9572 C CA . TYR A 1 1224 ? 185.388 179.315 183.129 1.00 99.74 1897 TYR A CA 1
ATOM 9573 C C . TYR A 1 1224 ? 185.820 177.857 183.196 1.00 99.74 1897 TYR A C 1
ATOM 9574 O O . TYR A 1 1224 ? 185.144 176.980 182.648 1.00 99.74 1897 TYR A O 1
ATOM 9583 N N . GLY A 1 1225 ? 186.943 177.603 183.868 1.00 98.92 1898 GLY A N 1
ATOM 9584 C CA . GLY A 1 1225 ? 187.546 176.283 183.797 1.00 98.92 1898 GLY A CA 1
ATOM 9585 C C . GLY A 1 1225 ? 186.843 175.256 184.664 1.00 98.92 1898 GLY A C 1
ATOM 9586 O O . GLY A 1 1225 ? 186.331 174.251 184.165 1.00 98.92 1898 GLY A O 1
ATOM 9587 N N . THR A 1 1226 ? 186.802 175.496 185.971 1.00 96.37 1899 THR A N 1
ATOM 9588 C CA . THR A 1 1226 ? 186.411 174.444 186.897 1.00 96.37 1899 THR A CA 1
ATOM 9589 C C . THR A 1 1226 ? 185.888 175.052 188.191 1.00 96.37 1899 THR A C 1
ATOM 9590 O O . THR A 1 1226 ? 186.490 175.972 188.748 1.00 96.37 1899 THR A O 1
ATOM 9594 N N . LYS A 1 1227 ? 184.755 174.519 188.660 1.00 86.12 1900 LYS A N 1
ATOM 9595 C CA . LYS A 1 1227 ? 184.229 174.842 189.978 1.00 86.12 1900 LYS A CA 1
ATOM 9596 C C . LYS A 1 1227 ? 184.441 173.734 190.998 1.00 86.12 1900 LYS A C 1
ATOM 9597 O O . LYS A 1 1227 ? 184.247 173.980 192.192 1.00 86.12 1900 LYS A O 1
ATOM 9603 N N . THR A 1 1228 ? 184.851 172.542 190.551 1.00 85.62 1901 THR A N 1
ATOM 9604 C CA . THR A 1 1228 ? 185.154 171.372 191.390 1.00 85.62 1901 THR A CA 1
ATOM 9605 C C . THR A 1 1228 ? 184.241 171.268 192.615 1.00 85.62 1901 THR A C 1
ATOM 9606 O O . THR A 1 1228 ? 184.636 171.524 193.754 1.00 85.62 1901 THR A O 1
ATOM 9610 N N . ILE A 1 1229 ? 182.992 170.870 192.366 1.00 81.20 1902 ILE A N 1
ATOM 9611 C CA . ILE A 1 1229 ? 182.081 170.573 193.463 1.00 81.20 1902 ILE A CA 1
ATOM 9612 C C . ILE A 1 1229 ? 182.478 169.251 194.098 1.00 81.20 1902 ILE A C 1
ATOM 9613 O O . ILE A 1 1229 ? 182.391 168.189 193.469 1.00 81.20 1902 ILE A O 1
ATOM 9618 N N . ASN A 1 1230 ? 182.912 169.308 195.356 1.00 77.67 1903 ASN A N 1
ATOM 9619 C CA . ASN A 1 1230 ? 183.385 168.127 196.067 1.00 77.67 1903 ASN A CA 1
ATOM 9620 C C . ASN A 1 1230 ? 182.319 167.455 196.915 1.00 77.67 1903 ASN A C 1
ATOM 9621 O O . ASN A 1 1230 ? 182.360 166.235 197.079 1.00 77.67 1903 ASN A O 1
ATOM 9626 N N . ASN A 1 1231 ? 181.371 168.214 197.457 1.00 74.29 1904 ASN A N 1
ATOM 9627 C CA . ASN A 1 1231 ? 180.299 167.660 198.267 1.00 74.29 1904 ASN A CA 1
ATOM 9628 C C . ASN A 1 1231 ? 178.975 168.277 197.842 1.00 74.29 1904 ASN A C 1
ATOM 9629 O O . ASN A 1 1231 ? 178.934 169.291 197.141 1.00 74.29 1904 ASN A O 1
ATOM 9634 N N . VAL A 1 1232 ? 177.883 167.650 198.283 1.00 71.90 1905 VAL A N 1
ATOM 9635 C CA . VAL A 1 1232 ? 176.556 168.100 197.874 1.00 71.90 1905 VAL A CA 1
ATOM 9636 C C . VAL A 1 1232 ? 176.194 169.418 198.540 1.00 71.90 1905 VAL A C 1
ATOM 9637 O O . VAL A 1 1232 ? 175.257 170.101 198.110 1.00 71.90 1905 VAL A O 1
ATOM 9641 N N . ASP A 1 1233 ? 176.921 169.803 199.591 1.00 74.00 1906 ASP A N 1
ATOM 9642 C CA . ASP A 1 1233 ? 176.603 171.043 200.292 1.00 74.00 1906 ASP A CA 1
ATOM 9643 C C . ASP A 1 1233 ? 176.910 172.261 199.429 1.00 74.00 1906 ASP A C 1
ATOM 9644 O O . ASP A 1 1233 ? 176.105 173.198 199.354 1.00 74.00 1906 ASP A O 1
ATOM 9649 N N . GLU A 1 1234 ? 178.070 172.267 198.769 1.00 74.67 1907 GLU A N 1
ATOM 9650 C CA . GLU A 1 1234 ? 178.407 173.378 197.885 1.00 74.67 1907 GLU A CA 1
ATOM 9651 C C . GLU A 1 1234 ? 177.458 173.437 196.695 1.00 74.67 1907 GLU A C 1
ATOM 9652 O O . GLU A 1 1234 ? 177.081 174.526 196.243 1.00 74.67 1907 GLU A O 1
ATOM 9658 N N . LEU A 1 1235 ? 177.054 172.275 196.178 1.00 71.06 1908 LEU A N 1
ATOM 9659 C CA . LEU A 1 1235 ? 176.093 172.255 195.082 1.00 71.06 1908 LEU A CA 1
ATOM 9660 C C . LEU A 1 1235 ? 174.745 172.803 195.529 1.00 71.06 1908 LEU A C 1
ATOM 9661 O O . LEU A 1 1235 ? 174.084 173.533 194.782 1.00 71.06 1908 LEU A O 1
ATOM 9666 N N . GLN A 1 1236 ? 174.325 172.475 196.753 1.00 68.49 1909 GLN A N 1
ATOM 9667 C CA . GLN A 1 1236 ? 173.072 173.016 197.265 1.00 68.49 1909 GLN A CA 1
ATOM 9668 C C . GLN A 1 1236 ? 173.168 174.523 197.461 1.00 68.49 1909 GLN A C 1
ATOM 9669 O O . GLN A 1 1236 ? 172.204 175.251 197.203 1.00 68.49 1909 GLN A O 1
ATOM 9675 N N . ALA A 1 1237 ? 174.326 175.009 197.912 1.00 71.72 1910 ALA A N 1
ATOM 9676 C CA . ALA A 1 1237 ? 174.515 176.451 198.048 1.00 71.72 1910 ALA A CA 1
ATOM 9677 C C . ALA A 1 1237 ? 174.436 177.146 196.693 1.00 71.72 1910 ALA A C 1
ATOM 9678 O O . ALA A 1 1237 ? 173.799 178.200 196.559 1.00 71.72 1910 ALA A O 1
ATOM 9680 N N . LEU A 1 1238 ? 175.081 176.568 195.675 1.00 71.00 1911 LEU A N 1
ATOM 9681 C CA . LEU A 1 1238 ? 174.994 177.132 194.332 1.00 71.00 1911 LEU A CA 1
ATOM 9682 C C . LEU A 1 1238 ? 173.562 177.107 193.815 1.00 71.00 1911 LEU A C 1
ATOM 9683 O O . LEU A 1 1238 ? 173.124 178.041 193.137 1.00 71.00 1911 LEU A O 1
ATOM 9688 N N . MET A 1 1239 ? 172.815 176.047 194.131 1.00 66.38 1912 MET A N 1
ATOM 9689 C CA . MET A 1 1239 ? 171.424 175.975 193.696 1.00 66.38 1912 MET A CA 1
ATOM 9690 C C . MET A 1 1239 ? 170.578 177.040 194.380 1.00 66.38 1912 MET A C 1
ATOM 9691 O O . MET A 1 1239 ? 169.715 177.659 193.747 1.00 66.38 1912 MET A O 1
ATOM 9696 N N . ASP A 1 1240 ? 170.806 177.264 195.677 1.00 71.61 1913 ASP A N 1
ATOM 9697 C CA . ASP A 1 1240 ? 170.103 178.336 196.375 1.00 71.61 1913 ASP A CA 1
ATOM 9698 C C . ASP A 1 1240 ? 170.412 179.687 195.746 1.00 71.61 1913 ASP A C 1
ATOM 9699 O O . ASP A 1 1240 ? 169.504 180.496 195.509 1.00 71.61 1913 ASP A O 1
ATOM 9704 N N . GLN A 1 1241 ? 171.691 179.946 195.464 1.00 73.65 1914 GLN A N 1
ATOM 9705 C CA . GLN A 1 1241 ? 172.069 181.218 194.857 1.00 73.65 1914 GLN A CA 1
ATOM 9706 C C . GLN A 1 1241 ? 171.444 181.379 193.476 1.00 73.65 1914 GLN A C 1
ATOM 9707 O O . GLN A 1 1241 ? 170.990 182.470 193.116 1.00 73.65 1914 GLN A O 1
ATOM 9713 N N . ALA A 1 1242 ? 171.393 180.296 192.697 1.00 70.09 1915 ALA A N 1
ATOM 9714 C CA . ALA A 1 1242 ? 170.826 180.372 191.355 1.00 70.09 1915 ALA A CA 1
ATOM 9715 C C . ALA A 1 1242 ? 169.322 180.608 191.404 1.00 70.09 1915 ALA A C 1
ATOM 9716 O O . ALA A 1 1242 ? 168.781 181.391 190.614 1.00 70.09 1915 ALA A O 1
ATOM 9718 N N . VAL A 1 1243 ? 168.627 179.940 192.327 1.00 70.67 1916 VAL A N 1
ATOM 9719 C CA . VAL A 1 1243 ? 167.190 180.154 192.465 1.00 70.67 1916 VAL A CA 1
ATOM 9720 C C . VAL A 1 1243 ? 166.908 181.583 192.906 1.00 70.67 1916 VAL A C 1
ATOM 9721 O O . VAL A 1 1243 ? 165.981 182.233 192.404 1.00 70.67 1916 VAL A O 1
ATOM 9725 N N . LEU A 1 1244 ? 167.712 182.105 193.836 1.00 75.16 1917 LEU A N 1
ATOM 9726 C CA . LEU A 1 1244 ? 167.524 183.484 194.271 1.00 75.16 1917 LEU A CA 1
ATOM 9727 C C . LEU A 1 1244 ? 167.779 184.461 193.130 1.00 75.16 1917 LEU A C 1
ATOM 9728 O O . LEU A 1 1244 ? 167.043 185.442 192.967 1.00 75.16 1917 LEU A O 1
ATOM 9733 N N . LYS A 1 1245 ? 168.815 184.209 192.326 1.00 77.27 1918 LYS A N 1
ATOM 9734 C CA . LYS A 1 1245 ? 169.097 185.079 191.190 1.00 77.27 1918 LYS A CA 1
ATOM 9735 C C . LYS A 1 1245 ? 167.967 185.040 190.170 1.00 77.27 1918 LYS A C 1
ATOM 9736 O O . LYS A 1 1245 ? 167.591 186.075 189.609 1.00 77.27 1918 LYS A O 1
ATOM 9742 N N . ASP A 1 1246 ? 167.414 183.853 189.915 1.00 77.59 1919 ASP A N 1
ATOM 9743 C CA . ASP A 1 1246 ? 166.294 183.747 188.986 1.00 77.59 1919 ASP A CA 1
ATOM 9744 C C . ASP A 1 1246 ? 165.064 184.465 189.523 1.00 77.59 1919 ASP A C 1
ATOM 9745 O O . ASP A 1 1246 ? 164.301 185.065 188.757 1.00 77.59 1919 ASP A O 1
ATOM 9750 N N . ALA A 1 1247 ? 164.852 184.413 190.840 1.00 82.30 1920 ALA A N 1
ATOM 9751 C CA . ALA A 1 1247 ? 163.711 185.104 191.430 1.00 82.30 1920 ALA A CA 1
ATOM 9752 C C . ALA A 1 1247 ? 163.884 186.616 191.359 1.00 82.30 1920 ALA A C 1
ATOM 9753 O O . ALA A 1 1247 ? 162.920 187.348 191.106 1.00 82.30 1920 ALA A O 1
ATOM 9755 N N . GLU A 1 1248 ? 165.103 187.103 191.578 1.00 89.44 1921 GLU A N 1
ATOM 9756 C CA . GLU A 1 1248 ? 165.351 188.537 191.530 1.00 89.44 1921 GLU A CA 1
ATOM 9757 C C . GLU A 1 1248 ? 165.397 189.026 190.088 1.00 89.44 1921 GLU A C 1
ATOM 9758 O O . GLU A 1 1248 ? 166.173 188.527 189.269 1.00 89.44 1921 GLU A O 1
ATOM 9764 N N . GLY A 1 1249 ? 164.562 190.019 189.788 1.00 92.45 1922 GLY A N 1
ATOM 9765 C CA . GLY A 1 1249 ? 164.476 190.587 188.463 1.00 92.45 1922 GLY A CA 1
ATOM 9766 C C . GLY A 1 1249 ? 164.171 189.566 187.384 1.00 92.45 1922 GLY A C 1
ATOM 9767 O O . GLY A 1 1249 ? 165.001 189.288 186.514 1.00 92.45 1922 GLY A O 1
ATOM 9768 N N . PRO A 1 1250 ? 162.968 188.986 187.416 1.00 98.04 1923 PRO A N 1
ATOM 9769 C CA . PRO A 1 1250 ? 162.598 187.989 186.400 1.00 98.04 1923 PRO A CA 1
ATOM 9770 C C . PRO A 1 1250 ? 162.095 188.669 185.135 1.00 98.04 1923 PRO A C 1
ATOM 9771 O O . PRO A 1 1250 ? 161.284 189.596 185.194 1.00 98.04 1923 PRO A O 1
ATOM 9775 N N . ARG A 1 1251 ? 162.584 188.207 183.984 1.00 99.47 1924 ARG A N 1
ATOM 9776 C CA . ARG A 1 1251 ? 162.153 188.783 182.715 1.00 99.47 1924 ARG A CA 1
ATOM 9777 C C . ARG A 1 1251 ? 160.724 188.369 182.385 1.00 99.47 1924 ARG A C 1
ATOM 9778 O O . ARG A 1 1251 ? 159.815 189.207 182.350 1.00 99.47 1924 ARG A O 1
ATOM 9786 N N . TRP A 1 1252 ? 160.510 187.074 182.141 1.00 97.02 1925 TRP A N 1
ATOM 9787 C CA . TRP A 1 1252 ? 159.187 186.528 181.835 1.00 97.02 1925 TRP A CA 1
ATOM 9788 C C . TRP A 1 1252 ? 158.570 187.209 180.616 1.00 97.02 1925 TRP A C 1
ATOM 9789 O O . TRP A 1 1252 ? 157.365 187.465 180.560 1.00 97.02 1925 TRP A O 1
ATOM 9800 N N . SER A 1 1253 ? 159.409 187.504 179.626 1.00 96.08 1926 SER A N 1
ATOM 9801 C CA . SER A 1 1253 ? 158.957 188.084 178.371 1.00 96.08 1926 SER A CA 1
ATOM 9802 C C . SER A 1 1253 ? 159.587 187.313 177.222 1.00 96.08 1926 SER A C 1
ATOM 9803 O O . SER A 1 1253 ? 160.629 186.673 177.383 1.00 96.08 1926 SER A O 1
ATOM 9806 N N . ASN A 1 1254 ? 158.935 187.373 176.060 1.00 98.40 1927 ASN A N 1
ATOM 9807 C CA . ASN A 1 1254 ? 159.352 186.659 174.857 1.00 98.40 1927 ASN A CA 1
ATOM 9808 C C . ASN A 1 1254 ? 159.437 185.153 175.075 1.00 98.40 1927 ASN A C 1
ATOM 9809 O O . ASN A 1 1254 ? 160.103 184.452 174.306 1.00 98.40 1927 ASN A O 1
ATOM 9814 N N . TYR A 1 1255 ? 158.771 184.645 176.114 1.00 95.95 1928 TYR A N 1
ATOM 9815 C CA . TYR A 1 1255 ? 158.794 183.228 176.462 1.00 95.95 1928 TYR A CA 1
ATOM 9816 C C . TYR A 1 1255 ? 160.222 182.721 176.627 1.00 95.95 1928 TYR A C 1
ATOM 9817 O O . TYR A 1 1255 ? 161.130 183.495 176.947 1.00 95.95 1928 TYR A O 1
ATOM 9826 N N . ASP A 1 1256 ? 160.419 181.423 176.408 1.00 88.95 1929 ASP A N 1
ATOM 9827 C CA . ASP A 1 1256 ? 161.725 180.780 176.502 1.00 88.95 1929 ASP A CA 1
ATOM 9828 C C . ASP A 1 1256 ? 162.449 181.093 177.816 1.00 88.95 1929 ASP A C 1
ATOM 9829 O O . ASP A 1 1256 ? 163.502 181.736 177.811 1.00 88.95 1929 ASP A O 1
ATOM 9834 N N . PRO A 1 1257 ? 161.908 180.655 178.960 1.00 80.67 1930 PRO A N 1
ATOM 9835 C CA . PRO A 1 1257 ? 162.590 180.869 180.247 1.00 80.67 1930 PRO A CA 1
ATOM 9836 C C . PRO A 1 1257 ? 163.446 179.667 180.644 1.00 80.67 1930 PRO A C 1
ATOM 9837 O O . PRO A 1 1257 ? 163.397 179.179 181.777 1.00 80.67 1930 PRO A O 1
ATOM 9841 N N . GLU A 1 1258 ? 164.242 179.180 179.694 1.00 73.40 1931 GLU A N 1
ATOM 9842 C CA . GLU A 1 1258 ? 165.046 177.984 179.910 1.00 73.40 1931 GLU A CA 1
ATOM 9843 C C . GLU A 1 1258 ? 166.508 178.223 179.556 1.00 73.40 1931 GLU A C 1
ATOM 9844 O O . GLU A 1 1258 ? 167.390 177.496 180.022 1.00 73.40 1931 GLU A O 1
ATOM 9850 N N . ILE A 1 1259 ? 166.778 179.233 178.726 1.00 73.10 1932 ILE A N 1
ATOM 9851 C CA . ILE A 1 1259 ? 168.163 179.608 178.449 1.00 73.10 1932 ILE A CA 1
ATOM 9852 C C . ILE A 1 1259 ? 168.592 180.768 179.340 1.00 73.10 1932 ILE A C 1
ATOM 9853 O O . ILE A 1 1259 ? 169.682 180.751 179.924 1.00 73.10 1932 ILE A O 1
ATOM 9858 N N . ASP A 1 1260 ? 167.742 181.790 179.461 1.00 76.68 1933 ASP A N 1
ATOM 9859 C CA . ASP A 1 1260 ? 168.091 182.950 180.276 1.00 76.68 1933 ASP A CA 1
ATOM 9860 C C . ASP A 1 1260 ? 168.110 182.604 181.760 1.00 76.68 1933 ASP A C 1
ATOM 9861 O O . ASP A 1 1260 ? 168.857 183.211 182.536 1.00 76.68 1933 ASP A O 1
ATOM 9866 N N . SER A 1 1261 ? 167.291 181.640 182.175 1.00 68.31 1934 SER A N 1
ATOM 9867 C CA . SER A 1 1261 ? 167.245 181.249 183.577 1.00 68.31 1934 SER A CA 1
ATOM 9868 C C . SER A 1 1261 ? 168.566 180.620 184.001 1.00 68.31 1934 SER A C 1
ATOM 9869 O O . SER A 1 1261 ? 169.065 179.695 183.353 1.00 68.31 1934 SER A O 1
ATOM 9872 N N . ALA A 1 1262 ? 169.133 181.128 185.098 1.00 61.88 1935 ALA A N 1
ATOM 9873 C CA . ALA A 1 1262 ? 170.419 180.621 185.565 1.00 61.88 1935 ALA A CA 1
ATOM 9874 C C . ALA A 1 1262 ? 170.276 179.246 186.205 1.00 61.88 1935 ALA A C 1
ATOM 9875 O O . ALA A 1 1262 ? 171.242 178.475 186.253 1.00 61.88 1935 ALA A O 1
ATOM 9877 N N . VAL A 1 1263 ? 169.082 178.922 186.705 1.00 59.46 1936 VAL A N 1
ATOM 9878 C CA . VAL A 1 1263 ? 168.869 177.621 187.334 1.00 59.46 1936 VAL A CA 1
ATOM 9879 C C . VAL A 1 1263 ? 169.003 176.506 186.307 1.00 59.46 1936 VAL A C 1
ATOM 9880 O O . VAL A 1 1263 ? 169.606 175.460 186.577 1.00 59.46 1936 VAL A O 1
ATOM 9884 N N . HIS A 1 1264 ? 168.445 176.710 185.112 1.00 57.08 1937 HIS A N 1
ATOM 9885 C CA . HIS A 1 1264 ? 168.569 175.709 184.059 1.00 57.08 1937 HIS A CA 1
ATOM 9886 C C . HIS A 1 1264 ? 170.015 175.570 183.603 1.00 57.08 1937 HIS A C 1
ATOM 9887 O O . HIS A 1 1264 ? 170.460 174.471 183.249 1.00 57.08 1937 HIS A O 1
ATOM 9894 N N . LYS A 1 1265 ? 170.765 176.674 183.608 1.00 58.88 1938 LYS A N 1
ATOM 9895 C CA . LYS A 1 1265 ? 172.172 176.620 183.225 1.00 58.88 1938 LYS A CA 1
ATOM 9896 C C . LYS A 1 1265 ? 172.969 175.723 184.163 1.00 58.88 1938 LYS A C 1
ATOM 9897 O O . LYS A 1 1265 ? 173.769 174.897 183.708 1.00 58.88 1938 LYS A O 1
ATOM 9903 N N . LEU A 1 1266 ? 172.764 175.870 185.473 1.00 58.59 1939 LEU A N 1
ATOM 9904 C CA . LEU A 1 1266 ? 173.506 175.065 186.438 1.00 58.59 1939 LEU A CA 1
ATOM 9905 C C . LEU A 1 1266 ? 173.164 173.588 186.300 1.00 58.59 1939 LEU A C 1
ATOM 9906 O O . LEU A 1 1266 ? 174.053 172.727 186.337 1.00 58.59 1939 LEU A O 1
ATOM 9911 N N . LYS A 1 1267 ? 171.876 173.275 186.142 1.00 55.39 1940 LYS A N 1
ATOM 9912 C CA . LYS A 1 1267 ? 171.469 171.885 185.979 1.00 55.39 1940 LYS A CA 1
ATOM 9913 C C . LYS A 1 1267 ? 172.057 171.285 184.711 1.00 55.39 1940 LYS A C 1
ATOM 9914 O O . LYS A 1 1267 ? 172.567 170.160 184.730 1.00 55.39 1940 LYS A O 1
ATOM 9920 N N . ARG A 1 1268 ? 171.997 172.020 183.598 1.00 57.29 1941 ARG A N 1
ATOM 9921 C CA . ARG A 1 1268 ? 172.561 171.513 182.352 1.00 57.29 1941 ARG A CA 1
ATOM 9922 C C . ARG A 1 1268 ? 174.064 171.306 182.473 1.00 57.29 1941 ARG A C 1
ATOM 9923 O O . ARG A 1 1268 ? 174.601 170.300 181.991 1.00 57.29 1941 ARG A O 1
ATOM 9931 N N . ALA A 1 1269 ? 174.759 172.239 183.126 1.00 59.25 1942 ALA A N 1
ATOM 9932 C CA . ALA A 1 1269 ? 176.204 172.115 183.279 1.00 59.25 1942 ALA A CA 1
ATOM 9933 C C . ALA A 1 1269 ? 176.564 170.900 184.125 1.00 59.25 1942 ALA A C 1
ATOM 9934 O O . ALA A 1 1269 ? 177.452 170.121 183.762 1.00 59.25 1942 ALA A O 1
ATOM 9936 N N . ILE A 1 1270 ? 175.876 170.716 185.254 1.00 58.59 1943 ILE A N 1
ATOM 9937 C CA . ILE A 1 1270 ? 176.158 169.572 186.117 1.00 58.59 1943 ILE A CA 1
ATOM 9938 C C . ILE A 1 1270 ? 175.832 168.267 185.400 1.00 58.59 1943 ILE A C 1
ATOM 9939 O O . ILE A 1 1270 ? 176.582 167.286 185.492 1.00 58.59 1943 ILE A O 1
ATOM 9944 N N . PHE A 1 1271 ? 174.717 168.237 184.668 1.00 55.72 1944 PHE A N 1
ATOM 9945 C CA . PHE A 1 1271 ? 174.324 167.033 183.946 1.00 55.72 1944 PHE A CA 1
ATOM 9946 C C . PHE A 1 1271 ? 175.364 166.662 182.898 1.00 55.72 1944 PHE A C 1
ATOM 9947 O O . PHE A 1 1271 ? 175.792 165.505 182.815 1.00 55.72 1944 PHE A O 1
ATOM 9955 N N . LYS A 1 1272 ? 175.792 167.637 182.092 1.00 59.65 1945 LYS A N 1
ATOM 9956 C CA . LYS A 1 1272 ? 176.798 167.359 181.073 1.00 59.65 1945 LYS A CA 1
ATOM 9957 C C . LYS A 1 1272 ? 178.127 166.966 181.704 1.00 59.65 1945 LYS A C 1
ATOM 9958 O O . LYS A 1 1272 ? 178.828 166.084 181.192 1.00 59.65 1945 LYS A O 1
ATOM 9964 N N . ALA A 1 1273 ? 178.487 167.599 182.823 1.00 62.69 1946 ALA A N 1
ATOM 9965 C CA . ALA A 1 1273 ? 179.739 167.270 183.493 1.00 62.69 1946 ALA A CA 1
ATOM 9966 C C . ALA A 1 1273 ? 179.737 165.828 183.975 1.00 62.69 1946 ALA A C 1
ATOM 9967 O O . ALA A 1 1273 ? 180.704 165.087 183.764 1.00 62.69 1946 ALA A O 1
ATOM 9969 N N . TYR A 1 1274 ? 178.650 165.407 184.622 1.00 65.36 1947 TYR A N 1
ATOM 9970 C CA . TYR A 1 1274 ? 178.585 164.032 185.101 1.00 65.36 1947 TYR A CA 1
ATOM 9971 C C . TYR A 1 1274 ? 178.505 163.046 183.941 1.00 65.36 1947 TYR A C 1
ATOM 9972 O O . TYR A 1 1274 ? 179.067 161.947 184.015 1.00 65.36 1947 TYR A O 1
ATOM 9981 N N . LEU A 1 1275 ? 177.810 163.415 182.861 1.00 62.42 1948 LEU A N 1
ATOM 9982 C CA . LEU A 1 1275 ? 177.721 162.527 181.707 1.00 62.42 1948 LEU A CA 1
ATOM 9983 C C . LEU A 1 1275 ? 179.086 162.334 181.059 1.00 62.42 1948 LEU A C 1
ATOM 9984 O O . LEU A 1 1275 ? 179.410 161.237 180.589 1.00 62.42 1948 LEU A O 1
ATOM 9989 N N . ASP A 1 1276 ? 179.901 163.389 181.025 1.00 66.28 1949 ASP A N 1
ATOM 9990 C CA . ASP A 1 1276 ? 181.223 163.285 180.421 1.00 66.28 1949 ASP A CA 1
ATOM 9991 C C . ASP A 1 1276 ? 182.251 162.713 181.387 1.00 66.28 1949 ASP A C 1
ATOM 9992 O O . ASP A 1 1276 ? 183.332 162.297 180.955 1.00 66.28 1949 ASP A O 1
ATOM 9997 N N . GLN A 1 1277 ? 181.944 162.693 182.687 1.00 70.94 1950 GLN A N 1
ATOM 9998 C CA . GLN A 1 1277 ? 182.853 162.074 183.648 1.00 70.94 1950 GLN A CA 1
ATOM 9999 C C . GLN A 1 1277 ? 183.043 160.594 183.350 1.00 70.94 1950 GLN A C 1
ATOM 10000 O O . GLN A 1 1277 ? 184.152 160.154 183.024 1.00 70.94 1950 GLN A O 1
ATOM 10006 N N . THR A 1 1278 ? 181.976 159.810 183.457 1.00 70.45 1951 THR A N 1
ATOM 10007 C CA . THR A 1 1278 ? 182.022 158.418 183.047 1.00 70.45 1951 THR A CA 1
ATOM 10008 C C . THR A 1 1278 ? 181.860 158.315 181.533 1.00 70.45 1951 THR A C 1
ATOM 10009 O O . THR A 1 1278 ? 181.586 159.302 180.844 1.00 70.45 1951 THR A O 1
ATOM 10013 N N . ASN A 1 1279 ? 182.049 157.100 181.013 1.00 70.66 1952 ASN A N 1
ATOM 10014 C CA . ASN A 1 1279 ? 181.770 156.862 179.601 1.00 70.66 1952 ASN A CA 1
ATOM 10015 C C . ASN A 1 1279 ? 180.314 157.167 179.280 1.00 70.66 1952 ASN A C 1
ATOM 10016 O O . ASN A 1 1279 ? 180.013 157.844 178.291 1.00 70.66 1952 ASN A O 1
ATOM 10021 N N . ASP A 1 1280 ? 179.400 156.679 180.112 1.00 66.04 1953 ASP A N 1
ATOM 10022 C CA . ASP A 1 1280 ? 177.993 157.045 180.047 1.00 66.04 1953 ASP A CA 1
ATOM 10023 C C . ASP A 1 1280 ? 177.406 156.869 181.438 1.00 66.04 1953 ASP A C 1
ATOM 10024 O O . ASP A 1 1280 ? 178.121 156.600 182.405 1.00 66.04 1953 ASP A O 1
ATOM 10029 N N . PHE A 1 1281 ? 176.090 157.025 181.527 1.00 59.17 1954 PHE A N 1
ATOM 10030 C CA . PHE A 1 1281 ? 175.412 156.883 182.806 1.00 59.17 1954 PHE A CA 1
ATOM 10031 C C . PHE A 1 1281 ? 175.507 155.449 183.302 1.00 59.17 1954 PHE A C 1
ATOM 10032 O O . PHE A 1 1281 ? 174.775 154.569 182.839 1.00 59.17 1954 PHE A O 1
ATOM 10040 N N . ARG A 1 1282 ? 176.424 155.217 184.239 1.00 61.33 1955 ARG A N 1
ATOM 10041 C CA . ARG A 1 1282 ? 176.632 153.889 184.798 1.00 61.33 1955 ARG A CA 1
ATOM 10042 C C . ARG A 1 1282 ? 176.319 153.883 186.290 1.00 61.33 1955 ARG A C 1
ATOM 10043 O O . ARG A 1 1282 ? 175.591 153.008 186.772 1.00 61.33 1955 ARG A O 1
ATOM 10051 N N . SER A 1 1283 ? 176.858 154.855 187.024 1.00 61.30 1956 SER A N 1
ATOM 10052 C CA . SER A 1 1283 ? 176.603 154.980 188.452 1.00 61.30 1956 SER A CA 1
ATOM 10053 C C . SER A 1 1283 ? 177.035 156.365 188.908 1.00 61.30 1956 SER A C 1
ATOM 10054 O O . SER A 1 1283 ? 178.142 156.808 188.595 1.00 61.30 1956 SER A O 1
ATOM 10057 N N . SER A 1 1284 ? 176.154 157.043 189.644 1.00 60.52 1957 SER A N 1
ATOM 10058 C CA . SER A 1 1284 ? 176.401 158.402 190.109 1.00 60.52 1957 SER A CA 1
ATOM 10059 C C . SER A 1 1284 ? 176.772 158.464 191.584 1.00 60.52 1957 SER A C 1
ATOM 10060 O O . SER A 1 1284 ? 176.687 159.537 192.189 1.00 60.52 1957 SER A O 1
ATOM 10063 N N . ILE A 1 1285 ? 177.174 157.347 192.177 1.00 62.70 1958 ILE A N 1
ATOM 10064 C CA . ILE A 1 1285 ? 177.547 157.327 193.584 1.00 62.70 1958 ILE A CA 1
ATOM 10065 C C . ILE A 1 1285 ? 178.994 156.873 193.739 1.00 62.70 1958 ILE A C 1
ATOM 10066 O O . ILE A 1 1285 ? 179.287 155.934 194.478 1.00 62.70 1958 ILE A O 1
#

InterPro domains:
  IPR005877 YSIRK Gram-positive signal peptide [PF04650] (7-32)
  IPR005877 YSIRK Gram-positive signal peptide [TIGR01168] (1-37)
  IPR008006 Peptidase M26, N-terminal domain [PF05342] (666-890)
  IPR011098 G5 domain [PF07501] (320-392)
  IPR011098 G5 domain [PS51109] (314-393)
  IPR011098 G5 domain [SM01208] (316-393)
  IPR011493 GLUG [PF07581] (928-955)
  IPR011493 GLUG [PF07581] (964-988)
  IPR011505 Peptidase M26, C-terminal domain [PF07580] (1203-1959)
  IPR019931 LPXTG cell wall anchor motif [PF00746] (89-131)
  IPR019931 LPXTG cell wall anchor motif [PS50847] (96-133)

Organism: Streptococcus pneumoniae (strain ATCC BAA-255 / R6) (NCBI:txid171101)

Radius of gyration: 37.95 Å; Cα contacts (8 Å, |Δi|>4): 2936; chains: 1; bounding box: 78×93×109 Å

Solvent-accessible surface area: 49871 Å² total; per-residue (Å²): 150,128,39,106,59,32,8,2,12,36,31,45,58,70,51,36,3,29,0,63,79,129,53,83,26,136,73,35,96,38,108,15,33,146,44,61,148,84,59,56,7,0,0,14,1,44,0,24,36,26,11,2,2,1,0,13,12,38,50,20,56,56,69,123,166,110,56,78,42,14,17,52,2,18,0,106,15,120,70,4,18,19,54,42,134,147,122,86,49,85,42,3,12,14,96,22,81,97,89,57,134,62,78,110,40,0,75,54,21,0,35,25,2,16,124,8,0,51,137,86,28,52,37,71,17,26,0,37,50,14,7,53,1,85,84,29,150,29,26,122,86,58,125,1,5,0,92,45,87,68,0,0,80,94,1,4,0,136,80,16,149,24,20,0,1,30,43,0,53,38,10,0,1,41,30,0,29,30,0,35,0,49,73,0,8,0,66,78,3,35,1,25,16,65,80,62,4,0,0,0,0,19,49,1,63,79,34,0,86,0,80,44,0,23,0,34,15,26,0,3,0,4,96,1,2,0,0,0,0,10,81,0,51,64,0,12,0,28,54,3,10,0,132,11,65,0,6,0,21,18,87,2,89,63,58,2,32,0,0,0,0,0,0,33,0,36,0,143,73,0,18,0,26,79,0,44,0,30,2,51,0,20,0,10,0,52,110,68,74,0,0,0,0,0,0,0,0,25,0,10,64,48,0,56,0,39,40,0,18,1,62,4,56,0,70,5,31,72,51,103,5,57,3,0,1,0,0,0,51,3,81,1,201,65,66,49,67,81,127,97,0,1,53,0,29,56,0,2,0,22,2,54,0,25,5,1,9,0,4,2,12,80,118,42,143,21,54,66,22,69,83,14,37,0,7,129,34,53,8,18,26,21,36,59,102,153,57,3,62,29,66,65,62,58,40,34,36,10,71,19,123,107,33,119,71,38,45,115,21,9,159,66,62,73,54,99,31,27,84,41,94,95,85,79,58,90,84,119,62,184,33,66,81,85,78,87,114,41,38,66,3,9,88,1,2,42,60,0,0,12,0,4,4,26,13,0,7,2,50,39,0,39,82,3,119,138,128,23,97,2,89,81,61,0,23,29,10,1,12,0,78,130,50,88,4,18,7,22,16,62,88,23,20,152,67,57,2,42,54,0,0,0,0,1,82,99,66,43,40,37,94,31,87,12,113,30,95,48,82,79,103,40,2,0,0,7,31,1,40,152,43,38,2,6,16,1,4,55,1,10,22,14,78,3,88,52,0,18,150,91,0,51,68,57,0,72,154,19,97,11,109,39,110,34,0,33,96,36,1,17,11,8,120,108,11,120,7,52,31,0,25,0,88,63,22,4,37,106,6,28,133,92,1,24,95,22,2,50,51,1,1,3,20,1,1,0,4,22,7,133,95,75,12,0,25,20,24,0,9,50,30,1,66,112,33,48,19,4,1,0,0,0,4,0,0,1,48,25,0,3,50,0,54,4,40,135,6,46,0,4,22,2,3,6,4,29,12,15,3,20,10,101,10,47,20,4,2,1,51,1,0,17,79,0,0,90,22,6,4,9,16,0,2,0,25,17,0,21,42,0,2,34,68,5,0,2,82,32,7,45,16,108,45,0,22,53,2,3,40,36,6,28,79,1,10,65,76,147,47,51,18,19,76,3,0,86,86,40,7,76,6,29,25,9,38,35,76,1,55,23,131,94,0,78,97,61,3,53,122,68,37,106,111,60,9,6,2,0,5,25,11,0,22,30,70,146,10,91,49,68,20,2,0,0,0,0,4,15,6,84,108,106,9,0,0,0,0,0,0,0,0,0,0,0,2,0,1,14,16,6,1,30,6,52,108,36,114,61,42,169,32,5,59,87,56,0,51,80,19,0,82,69,1,0,95,35,1,33,16,1,0,0,0,5,7,52,1,0,64,44,122,6,52,48,86,0,4,54,36,13,0,0,2,5,0,6,2,12,0,84,46,130,38,103,37,108,16,80,63,38,28,130,39,103,24,112,19,64,1,0,87,8,0,0,0,0,0,12,10,54,14,23,36,39,121,101,1,4,10,7,22,25,42,0,0,11,2,0,18,82,44,1,0,49,131,61,1,2,9,16,1,2,12,1,0,1,28,19,8,0,78,64,6,0,0,26,34,129,33,32,3,35,5,9,10,51,26,0,0,0,53,0,1,7,15,0,5,66,96,41,42,39,15,10,7,7,16,2,1,0,28,128,25,60,104,108,75,116,56,48,50,31,2,0,0,1,40,40,1,20,116,35,0,78,73,19,67,42,4,55,58,2,7,63,11,2,0,14,0,1,0,2,5,3,41,0,8,0,30,0,6,13,100,93,25,60,46,175,62,11,32,46,33,2,26,30,0,71,38,121,78,70,118,13,136,51,7,52,49,78,6,7,0,16,3,34,3,86,81,4,79,95,65,33,0,147,96,1,112,59,22,79,14,0,2,72,54,34,0,0,6,4,17,33,8,127,61,41,101,22,117,60,63,10,86,47,27,0,66,0,2,0,0,0,1,0,7,11,29,0,89,98,0,2,1,4,5,1,0,0,0,0,5,0,11,0,1,5,3,28,80,11,4,88,73,0,2,1,2,4,1,0,16,57,40,44,80,37,0,103,125,103,53,79,72,5,108,10,69,68,51,89,39,3,7,0,6,2,56,0,0,2,76,97,21,9,107,70,128,47,154,54,7,26,90,2,0,35,37,8,1,98,79,5,34,101,56,15,60,121,102,24,69,81,63,6,88,0,54,46,117,90,250,101,117,86,65,66,63,72,7,75,74,17,91,73,4,49,58,36,2,18,105,7,11,75,122,56,14,95,76,75,172,136,50,133,191,92,35,54,90,83,7,32,4,4,102,6,2,50,14,1,0,62,13,0,6,56,62,28,125,15,0,150,26,2,66

Secondary structure (DSSP, 8-state):
-PPP--EE--SEEEEEEEE-SSSS-EE--S---SPPSS---EEEEEESSS--EEEEEEEEEEEESSSSEEEEEEE--SSEEEEETTEEESSEEEEE------TTSSSS-HHHHHHHHHH--SSEEE--S-EETTSS---SS-S-S--SSS--TEEE-TTSS--EEESB-S-SSSEESS-EEBS-EEEEEEEEESS-EESSEEEE-S--EEES-EEEEEEEESS-EESSEEEESS-EEES-EE-S-EEE-S---S--EEBSSBS-B--SS-EEES-EE--EEEE---STT-EE-SSS-SB-TT-EEES-EE-SEEB-SSTTSEEBSSB---S-SS---HHHH-EEESEEE----BSSBSSBSS--SS----SEEB-S---EEE--SSS--EEE---S-B--S-TTTTGGGS------PPP----------S-SS--STTHHHHHHHHTTSTT--HHHHHHHHTT--SSSSTTS-B---EEESSSS----HHHHSSS---EEEEEBTTS-EEEEEEE--S--SSS--EEEGGGTEEE--SS----HHHHHHHHHHHHHS--TTSHHHHHHTT--SSS-STTT--HHHHHHHHHTHHHHHHHHHHHH-EE---SHHHHHHHHHHHHHTHHHHHHHHHHHHHH---EETTEETHHHHSS-TTTTS-TTS-HHHHHHHHHTT-TTTS-GGGHHHHIIIIITTTSS-S-HHHHHHHHHHHSSTTS-HHHHHHHH--SEEEEE--SSHHHHHHHHS--TTT---HHHHHTSTT-TTGGGHHHHHT--SS-EEEEEETT-BEEEEGGGT-SSSS-TTTHHHHHHHHHHHHHHHHHHHHHHHHHHH--SS-GGGTT---BEE-------TT-SSS------SS-S-HHHHHTTTTTT------SS-EEE-SS-EEESSS-SSSHHHHHHHHHHHHHHSIIIIISSSS---SS--TTHHHHTTSS--SSTT--B-----S----TTSGGGTT--S-SSTTTS-SSHHHHHHHHHHHHHHHHHHHHHHHHHHHHS--HHHHHHHEEEEEEEE---SS-S---BEEEEEEPPPHHHHHH--SHHHHHHTTEEETTTS-SSPP-SS-----BSSS--------SSSB--SHHHHHHHHHHHHHS-IIIIIHHHHS-TTHHHHHHHT-EEEETTEEEE---HHHHHHHHSTTT-SSHHHHHHHHHHHHHHHHTT---S--------SS--------SHHHHHHHHHHHHHHHHSS----SS-TTTS-HHHHHHHHHHHHHHHHSSSSS---

Foldseek 3Di:
DADDKFFEDFQQLDKWKWACDPNDIDTCQADPDAWDPDFLMWMWTFGQFFAIEIFGWDDWHFDQPPHDGWIKTWTDFDQYWYCDPNRIDRIDIDTHDHDDPPLCALAEEVVSHLVRCQVPQDDAHEHNAAYEPPVDPQDLADQESHDDAAHQQHHEHPPDAAYEYEDAAHAHHQHHENGEYERYEHAEYQYEFEAEGANHYAEYAYAYEAYNYEYEYEHEYENEYAQHYQEYAHYEHEQYEYHYEYEHAFPDDDQYQYEQHYREAAYQNYEYYLYEGAYQYEHEQNAANYWYAHAYGQYFQAYEYALYEYEYEYHYQALRYQYEFHYGQLADPPDGDQRGSYAYYLYEGAYQHEQYYHHYRDDDDSHRDYDYEYEDHHHWHFPVDPFTEIDHDQDGFYDYPVVVVSNVSRVRDHGDHDDDDDSDNPRDPPDPDDDDLLVLLLVLCCLFDHSMDSSVSVVLSVLDDPVDPSNAAWFHKFFAAPQERDQLCLVCVQPWGAWIWIQGPVLETDIWGWGQDDQDLQWGWIATPPSRHIGTDQARSDDVVVLCVQQLVLLLPDAPPDVVLCSLANHDPPTDLQQLLQRVLLVVCSVPVPVVVSSQVRQFHYHSDPDCSVSSVVSCLCRVLSSLLSLLLSLLQQLQFWDLPSHTCSCVQLGVLRNLHRNSDGSSVLSSCQSSSHSVLSGLQCPFVNCQSRRPPRSNDRGDLRVLVSCCSHGVHPDDSLVSLCVTFQEAEAEDQAPDPVLNVQQVDLDALRHQRPLSQLCDPPHDRVSQSRLRNNQPHHFWYWLGYAQETEIEGLLQFAEQVADPPDRSVVVVNVLSNLLSVLVSQLLLLLLQADDLVLSSVSRHYAYEYEQCQGYDNHHHGRGLRRCQAPDPRSCRSSGCSSNPDNHPQDQDHKAASLRYTYHNHDDCSDPLNVQVVQLRVQLRPVQQRSFSGFGWAPQAGSLQCRLAHATADSDQLAQFPYANRGDADACVDPCLVNRNYARGHPVQRRHLVSVLLQLLLLVLLLLLLLVLLLCLLQPPDDLVLLQQFKWAKAWDFDQDDSFGDRLHTAIATARDDSVLSVVSNDSLSCQVRFMWTCLPDPRGTGDHSDSDYEGNNTDGSYLHFSQTFYRHRRNLSVVLSVQSNVPTCNLTNNVSTRVPCQVVQVVVPAWGQHSNDITGGDGSQNSCCVSPVPQDRDSSSVSVVSSVVSVVVLQPDADQQFAFQLDPPPGRTGPRRHHVVVVSVVLSVQSVVCSPPPDCPPDDSQVPRSNNSSSSRRSSRVQVVDVGSRHRD

Nearest PDB structures (foldseek):
  6xjb-assembly1_A  TM=1.001E+00  e=0.000E+00  Streptococcus pneumoniae R6
  6xja-assembly1_P  TM=8.317E-01  e=0.000E+00  Streptococcus pneumoniae R6
  7jgj-assembly1_A  TM=9.953E-01  e=0.000E+00  Streptococcus pneumoniae
  7uvk-assembly1_A  TM=9.472E-01  e=0.000E+00  Gemella haemolysans
  7uvl-assembly1_P  TM=8.278E-01  e=0.000E+00  Gemella haemolysans

Sequence (1277 aa):
TEPEKKLELRNVSDIELYSQTNGTYRQHVSLDGIPENTDTYFVKVKSSAFKDVYIPVASITEEKRNGQSVYKITAKAEKLQQELENKYVDNFTFYLDKKAKEENTNFTSFSNLVKAINQNPSGTYHLAASLNANEVELGPDERSYIKDTFTGRLIGEKDGKNYAIYNLKKPLFENLSGATVEKLSLKNVAISGKNDIGSLANEATNGTKIKQVHVDGVLAGERGVGGLLAKADQSSIAESSFKGRIVNTYETTDAYNIGGLVGHLTGKNASIAKSKATVTISSNTNRSDQTVGGLAGLVDQDAHIQNSYAEGDINNVKHFGKVAGVAGYLWDRTSGEEKHAGELTNVLSDVNVTNGNAITGYHYTGMKVANTFSSKANRVFNVTLEKDEVVSKESFEERGTMLDASQIVSKKAEINPLTLPTVEPLSFSKIAHYQANRALVYKNIEKLLPFYNKSTIVKYGNLVKENSLLYQKELLSAVMMKDDQVITDIVSNKQTANKLLLHYNDHSSEKFDLKYQTDFANLAEYNLGNTGLLYTPNQFLYDRDSIVKEVLPELQKLDYQSDAIRKTLGISPEVKLTELYLEDQFSKTKQNLGDSLKKLLSADAGLAADNSVTRGYLVDKIKNNKEALLLGLTYLERWYNFNYGQVNVKDLVMYHPDFFGKGNTSPLDTLIELGKSGFNNLLAKNNVDTYGISLASQHGATDLFSTLEHYRKVFLPNTSNNDWFKSETKAYIVEEKSTIEEVKTKQGLAGTKYSIGVYDRITSATWKYRNMVLPLLTLPERSVFVISTMSSLGFGAYDRYRSSDHKAGKALNDFVEENARETAKRQRDHYDYWYRILDEQSREKLYRTILLYDAYKFGDDTTSGKATAEAKFDSSNPAMKNFFGPVGNKVVHNQHGAYATGDGVYYMSYRMLDKDGAITYTHEMTHDSDQDIYLGGYGRRNGLGPEFFAKGLLQAPDQPSDATITINSILKHSKSDSTEGSRLQVLDPTERFQNAADLQNYVHNMFDLIYMMEYLEGQSIVNKLSVYQKMAALRKIENKYVKDPADGNEVYATNVVKELTEAEARNLNSFESLIDHNILSAREYQSGDYERNGYYTIKLFAPIYSALSSEKGTPGDLMGRRIAYELLAAKGFKDGMVPYISNQYEEDAKQQGQTINLYGKERGLVTDELVLKKVFDGKYKTWAEFKTAMYQERVDQFGNLKQVTFKDPTKPWPSYGTKTINNVDELQALMDQAVLKDAEGPRWSNYDPEIDSAVHKLKRAIFKAYLDQTNDFRSSI